Protein AF-A0A142Y851-F1 (afdb_monomer_lite)

pLDDT: mean 82.24, std 20.7, range [21.05, 98.38]

Sequence (963 aa):
MHRTFFRNLLAFSLTIAFSSSSFVHSEDGLEGIRPTPLTRPEMKRLLEDVKRRTPRIPLPELTDEDREKLGERSDSYESRLRYHYLNGIESSRNPRPGSRGDRGSRDTASTREGIPDGRTSNPTTNPVNSSGGGGALGGRQQDPLYTLDAALKVELFWIVSRVNNCQYCIGHQESKLLGLGRTEDQIAMLDSQWDRFEPSSQAAFAFGRRFTLEPHLLSDADIQNVRKYFSDDQILEMILSMAGNNSINRWKEAVAVPQNANGGGLSMGFGGRQGSETVDASRPSGTYETPTSPEFAKQLSKIVLVNNPEPESIATATFSNRPRLEPIDYVKKKLLECANRTSRIPLIAEDVTRERIPLSAAYSGAVPNWIRLLARFPVSGGSRVATTLTAEENGDLSRLLKAQISWILARQDRAWYALSLAYADLTKLNQSEEQIFALDGDWKSFTPREQALFDMVKKLGDAPVVLSAAEVKRAVDLAGPRDTVQAINYTTTRTAFNRITEAAGLPSEPAASSYKIDPVPVTRDDVKRVLDESKMAKPRLPAPPLTEAEIQLIAAQKSKAKETGEAPRRLGLANNARTRAYYLSEYGFSLDADIQRASNNQPRVSESGLDPSFRTMIFWIVSRGNNCTYCLGHQESGLANRGVSDDTLAALDADWNYFEPQQKAAFEFASKLSFYPHEFTADDVAALKKHFNEKQVVELIVTIAGFNATNRWTGPMRIQQDVLFEFTRPTSEKFAKSLSRVAPTARGLGTGLVPAHKRTRPEWESWEEVQKQLASTAARTPLVSISDEETTRSWLASNDMPPEWSSQHWTRLLSTLPKSGAERAVALYKIETSGTLDPRSKAIIAYVSARDDRAWYALGHAVHGLKKLRWSDSDIRALDSLGAESKSESKTPTKQQQQDKILVRFARTIAANPALISDEDFYAMQSIMDDKRVAEAVYVTTQAAFFNRLTEATQLPLEALDR

Secondary structure (DSSP, 8-state):
--------------------------GGGTTSPPPEE-SHHHHHHHHHHGGGPPPSS--PPPPHHHHHHHGGGGG-HHHHHHHHH-TTTSPPS---TT---------------------------PPP-----S---S-----TT--S-HHHHHHHHHHHHHHTT-HHHHHHHHHHHHHTT--HHHHHHHHH-GGGS-HHHHHHHHHHHHHHH-GGG--HHHHHHHHTTS-HHHHHHHHHHHHHHHHHHHHHHHTTPPPPTT-SBT-S--S--S--S---TTS-BS-S-----HHHHTPPPSSS--SS--TT-SEE-----PPPPPPHHHHHHHHHHHHTPPPSSPPPPHHHHHHH-GGGGG-SSSPPHHHHHHTTSHHHHHHHHHHHHHHHHSSSS-HHHHHHHHHHHHHHHT-HHHHHHHHHHHHHTT--HHHHHHTTTT-TTS-HHHHHHHHHHHHHHH-GGG--HHHHHHHHHHHHHHHHHHHHHHHHHHHHHHHHHHHTTPPPPPPGGGS-PPPEE-SHHHHHHHHHHGGG---SSPPPPPPHHHHHHHHHHHHHHHHH-PPPPS-S--HHHHHHHHH-GGGT--HHHHHHHHHTT-----SS---HHHHHHHHHHHHHHTT-HHHHHHHHHHHHTTT--HHHHHHHHH-GGGS-HHHHHHHHHHHHHHH-GGG--HHHHHHHHTTS-HHHHHHHHHHHHHHHHHHHHHTTTTPPPPTT--------HHHHTPPPSSSS--TT--SSEEPPPP-PPPPPPPHHHHHHHHHHHHT---SS----HHHHHHHHHTTT--GGGGGSHHHHHHTTSTTHHHHHHHHHHHHHH-SSS-HHHHHHHHHHHHHHHT-HHHHHHHHHHHHHTT--HHHHHHHHHHTS--S---SPPPHHHHHHHHHHHHHHHHHH-GGG--HHHHHHHHTTS-HHHHHHHHHHHHHHHHHHHHHHHTT--------

Structure (mmCIF, N/CA/C/O backbone):
data_AF-A0A142Y851-F1
#
_entry.id   AF-A0A142Y851-F1
#
loop_
_atom_site.group_PDB
_atom_site.id
_atom_site.type_symbol
_atom_site.label_atom_id
_atom_site.label_alt_id
_atom_site.label_comp_id
_atom_site.label_asym_id
_atom_site.label_entity_id
_atom_site.label_seq_id
_atom_site.pdbx_PDB_ins_code
_atom_site.Cartn_x
_atom_site.Cartn_y
_atom_site.Cartn_z
_atom_site.occupancy
_atom_site.B_iso_or_equiv
_atom_site.auth_seq_id
_atom_site.auth_comp_id
_atom_site.auth_asym_id
_atom_site.auth_atom_id
_atom_site.pdbx_PDB_model_num
ATOM 1 N N . MET A 1 1 ? -0.244 -50.306 -42.544 1.00 31.95 1 MET A N 1
ATOM 2 C CA . MET A 1 1 ? 0.644 -51.426 -42.923 1.00 31.95 1 MET A CA 1
ATOM 3 C C . MET A 1 1 ? 1.663 -50.923 -43.939 1.00 31.95 1 MET A C 1
ATOM 5 O O . MET A 1 1 ? 1.273 -50.276 -44.895 1.00 31.95 1 MET A O 1
ATOM 9 N N . HIS A 1 2 ? 2.939 -51.137 -43.621 1.00 28.80 2 HIS A N 1
ATOM 10 C CA . HIS A 1 2 ? 4.181 -51.080 -44.409 1.00 28.80 2 HIS A CA 1
ATOM 11 C C . HIS A 1 2 ? 4.212 -50.602 -45.881 1.00 28.80 2 HIS A C 1
ATOM 13 O O . HIS A 1 2 ? 3.666 -51.235 -46.771 1.00 28.80 2 HIS A O 1
ATOM 19 N N . ARG A 1 3 ? 4.980 -49.516 -46.091 1.00 25.77 3 ARG A N 1
ATOM 20 C CA . ARG A 1 3 ? 6.253 -49.389 -46.852 1.00 25.77 3 ARG A CA 1
ATOM 21 C C . ARG A 1 3 ? 6.590 -50.357 -48.018 1.00 25.77 3 ARG A C 1
ATOM 23 O O . ARG A 1 3 ? 6.500 -51.570 -47.872 1.00 25.77 3 ARG A O 1
ATOM 30 N N . THR A 1 4 ? 7.309 -49.743 -48.985 1.00 31.59 4 THR A N 1
ATOM 31 C CA . THR A 1 4 ? 8.442 -50.236 -49.832 1.00 31.59 4 THR A CA 1
ATOM 32 C C . THR A 1 4 ? 8.112 -51.117 -51.050 1.00 31.59 4 THR A C 1
ATOM 34 O O . THR A 1 4 ? 7.264 -51.981 -50.936 1.00 31.59 4 THR A O 1
ATOM 37 N N . PHE A 1 5 ? 8.774 -51.068 -52.220 1.00 31.36 5 PHE A N 1
ATOM 38 C CA . PHE A 1 5 ? 9.774 -50.212 -52.912 1.00 31.36 5 PHE A CA 1
ATOM 39 C C . PHE A 1 5 ? 10.097 -50.909 -54.271 1.00 31.36 5 PHE A C 1
ATOM 41 O O . PHE A 1 5 ? 9.627 -52.026 -54.472 1.00 31.36 5 PHE A O 1
ATOM 48 N N . PHE A 1 6 ? 11.006 -50.312 -55.074 1.00 30.41 6 PHE A N 1
ATOM 49 C CA . PHE A 1 6 ? 11.880 -50.889 -56.139 1.00 30.41 6 PHE A CA 1
ATOM 50 C C . PHE A 1 6 ? 11.422 -50.788 -57.622 1.00 30.41 6 PHE A C 1
ATOM 52 O O . PHE A 1 6 ? 10.266 -51.052 -57.907 1.00 30.41 6 PHE A O 1
ATOM 59 N N . ARG A 1 7 ? 12.255 -50.469 -58.648 1.00 28.61 7 ARG A N 1
ATOM 60 C CA . ARG A 1 7 ? 13.716 -50.187 -58.814 1.00 28.61 7 ARG A CA 1
ATOM 61 C C . ARG A 1 7 ? 14.038 -49.810 -60.287 1.00 28.61 7 ARG A C 1
ATOM 63 O O . ARG A 1 7 ? 13.324 -50.293 -61.158 1.00 28.61 7 ARG A O 1
ATOM 70 N N . ASN A 1 8 ? 15.144 -49.076 -60.533 1.00 24.67 8 ASN A N 1
ATOM 71 C CA . ASN A 1 8 ? 16.222 -49.266 -61.562 1.00 24.67 8 ASN A CA 1
ATOM 72 C C . ASN A 1 8 ? 16.815 -47.898 -62.013 1.00 24.67 8 ASN A C 1
ATOM 74 O O . ASN A 1 8 ? 16.052 -47.037 -62.429 1.00 24.67 8 ASN A O 1
ATOM 78 N N . LEU A 1 9 ? 18.080 -47.535 -61.701 1.00 26.80 9 LEU A N 1
ATOM 79 C CA . LEU A 1 9 ? 19.392 -47.867 -62.340 1.00 26.80 9 LEU A CA 1
ATOM 80 C C . LEU A 1 9 ? 19.509 -47.376 -63.810 1.00 26.80 9 LEU A C 1
ATOM 82 O O . LEU A 1 9 ? 18.595 -47.652 -64.568 1.00 26.80 9 LEU A O 1
ATOM 86 N N . LEU A 1 10 ? 20.582 -46.773 -64.359 1.00 25.94 10 LEU A N 1
ATOM 87 C CA . LEU A 1 10 ? 21.929 -46.312 -63.946 1.00 25.94 10 LEU A CA 1
ATOM 88 C C . LEU A 1 10 ? 22.597 -45.711 -65.221 1.00 25.94 10 LEU A C 1
ATOM 90 O O . LEU A 1 10 ? 22.430 -46.329 -66.266 1.00 25.94 10 LEU A O 1
ATOM 94 N N . ALA A 1 11 ? 23.350 -44.594 -65.172 1.00 24.50 11 ALA A N 1
ATOM 95 C CA . ALA A 1 11 ? 24.530 -44.322 -66.038 1.00 24.50 11 ALA A CA 1
ATOM 96 C C . ALA A 1 11 ? 25.187 -42.945 -65.774 1.00 24.50 11 ALA A C 1
ATOM 98 O O . ALA A 1 11 ? 24.529 -41.911 -65.730 1.00 24.50 11 ALA A O 1
ATOM 99 N N . PHE A 1 12 ? 26.511 -42.980 -65.622 1.00 27.88 12 PHE A N 1
ATOM 100 C CA . PHE A 1 12 ? 27.469 -41.901 -65.357 1.00 27.88 12 PHE A CA 1
ATOM 101 C C . PHE A 1 12 ? 27.860 -41.122 -66.628 1.00 27.88 12 PHE A C 1
ATOM 103 O O . PHE A 1 12 ? 28.021 -41.744 -67.675 1.00 27.88 12 PHE A O 1
ATOM 110 N N . SER A 1 13 ? 28.187 -39.827 -66.501 1.00 24.92 13 SER A N 1
ATOM 111 C CA . SER A 1 13 ? 29.389 -39.222 -67.114 1.00 24.92 13 SER A CA 1
ATOM 112 C C . SER A 1 13 ? 29.722 -37.853 -66.506 1.00 24.92 13 SER A C 1
ATOM 114 O O . SER A 1 13 ? 28.862 -37.000 -66.318 1.00 24.92 13 SER A O 1
ATOM 116 N N . LEU A 1 14 ? 31.005 -37.709 -66.178 1.00 26.53 14 LEU A N 1
ATOM 117 C CA . LEU A 1 14 ? 31.691 -36.598 -65.522 1.00 26.53 14 LEU A CA 1
ATOM 118 C C . LEU A 1 14 ? 31.855 -35.400 -66.477 1.00 26.53 14 LEU A C 1
ATOM 120 O O . LEU A 1 14 ? 32.334 -35.571 -67.597 1.00 26.53 14 LEU A O 1
ATOM 124 N N . THR A 1 15 ? 31.605 -34.174 -66.016 1.00 24.53 15 THR A N 1
ATOM 125 C CA . THR A 1 15 ? 32.339 -32.993 -66.506 1.00 24.53 15 THR A CA 1
ATOM 126 C C . THR A 1 15 ? 32.508 -32.004 -65.358 1.00 24.53 15 THR A C 1
ATOM 128 O O . THR A 1 15 ? 31.539 -31.531 -64.771 1.00 24.53 15 THR A O 1
ATOM 131 N N . ILE A 1 16 ? 33.765 -31.759 -64.999 1.00 31.05 16 ILE A N 1
ATOM 132 C CA . ILE A 1 16 ? 34.190 -30.832 -63.952 1.00 31.05 16 ILE A CA 1
ATOM 133 C C . ILE A 1 16 ? 33.977 -29.408 -64.471 1.00 31.05 16 ILE A C 1
ATOM 135 O O . ILE A 1 16 ? 34.615 -29.010 -65.443 1.00 31.05 16 ILE A O 1
ATOM 139 N N . ALA A 1 17 ? 33.118 -28.639 -63.805 1.00 24.11 17 ALA A N 1
ATOM 140 C CA . ALA A 1 17 ? 33.061 -27.190 -63.935 1.00 24.11 17 ALA A CA 1
ATOM 141 C C . ALA A 1 17 ? 33.161 -26.585 -62.530 1.00 24.11 17 ALA A C 1
ATOM 143 O O . ALA A 1 17 ? 32.290 -26.787 -61.688 1.00 24.11 17 ALA A O 1
ATOM 144 N N . PHE A 1 18 ? 34.258 -25.873 -62.273 1.00 28.77 18 PHE A N 1
ATOM 145 C CA . PHE A 1 18 ? 34.400 -24.997 -61.115 1.00 28.77 18 PHE A CA 1
ATOM 146 C C . PHE A 1 18 ? 33.338 -23.894 -61.212 1.00 28.77 18 PHE A C 1
ATOM 148 O O . PHE A 1 18 ? 33.506 -22.939 -61.965 1.00 28.77 18 PHE A O 1
ATOM 155 N N . SER A 1 19 ? 32.245 -24.018 -60.462 1.00 23.83 19 SER A N 1
ATOM 156 C CA . SER A 1 19 ? 31.314 -22.916 -60.229 1.00 23.83 19 SER A CA 1
ATOM 157 C C . SER A 1 19 ? 31.610 -22.305 -58.864 1.00 23.83 19 SER A C 1
ATOM 159 O O . SER A 1 19 ? 31.269 -22.871 -57.827 1.00 23.83 19 SER A O 1
ATOM 161 N N . SER A 1 20 ? 32.246 -21.137 -58.876 1.00 25.08 20 SER A N 1
ATOM 162 C CA . SER A 1 20 ? 32.191 -20.171 -57.784 1.00 25.08 20 SER A CA 1
ATOM 163 C C . SER A 1 20 ? 30.724 -19.881 -57.460 1.00 25.08 20 SER A C 1
ATOM 165 O O . SER A 1 20 ? 30.026 -19.249 -58.254 1.00 25.08 20 SER A O 1
ATOM 167 N N . SER A 1 21 ? 30.237 -20.365 -56.321 1.00 24.78 21 SER A N 1
ATOM 168 C CA . SER A 1 21 ? 28.888 -20.098 -55.821 1.00 24.78 21 SER A CA 1
ATOM 169 C C . SER A 1 21 ? 28.793 -18.653 -55.324 1.00 24.78 21 SER A C 1
ATOM 171 O O . SER A 1 21 ? 28.865 -18.349 -54.136 1.00 24.78 21 SER A O 1
ATOM 173 N N . SER A 1 22 ? 28.636 -17.735 -56.274 1.00 25.94 22 SER A N 1
ATOM 174 C CA . SER A 1 22 ? 28.089 -16.407 -56.032 1.00 25.94 22 SER A CA 1
ATOM 175 C C . SER A 1 22 ? 26.624 -16.574 -55.627 1.00 25.94 22 SER A C 1
ATOM 177 O O . SER A 1 22 ? 25.783 -16.924 -56.453 1.00 25.94 22 SER A O 1
ATOM 179 N N . PHE A 1 23 ? 26.309 -16.343 -54.351 1.00 34.09 23 PHE A N 1
ATOM 180 C CA . PHE A 1 23 ? 24.930 -16.157 -53.904 1.00 34.09 23 PHE A CA 1
ATOM 181 C C . PHE A 1 23 ? 24.381 -14.877 -54.542 1.00 34.09 23 PHE A C 1
ATOM 183 O O . PHE A 1 23 ? 24.560 -13.778 -54.022 1.00 34.09 23 PHE A O 1
ATOM 190 N N . VAL A 1 24 ? 23.718 -15.021 -55.685 1.00 26.98 24 VAL A N 1
ATOM 191 C CA . VAL A 1 24 ? 22.830 -13.994 -56.228 1.00 26.98 24 VAL A CA 1
ATOM 192 C C . VAL A 1 24 ? 21.645 -13.884 -55.265 1.00 26.98 24 VAL A C 1
ATOM 194 O O . VAL A 1 24 ? 20.844 -14.808 -55.152 1.00 26.98 24 VAL A O 1
ATOM 197 N N . HIS A 1 25 ? 21.566 -12.782 -54.516 1.00 36.16 25 HIS A N 1
ATOM 198 C CA . HIS A 1 25 ? 20.370 -12.408 -53.762 1.00 36.16 25 HIS A CA 1
ATOM 199 C C . HIS A 1 25 ? 19.285 -11.986 -54.759 1.00 36.16 25 HIS A C 1
ATOM 201 O O . HIS A 1 25 ? 19.302 -10.864 -55.257 1.00 36.16 25 HIS A O 1
ATOM 207 N N . SER A 1 26 ? 18.357 -12.888 -55.077 1.00 28.98 26 SER A N 1
ATOM 208 C CA . SER A 1 26 ? 17.099 -12.516 -55.725 1.00 28.98 26 SER A CA 1
ATOM 209 C C . SER A 1 26 ? 16.245 -11.703 -54.746 1.00 28.98 26 SER A C 1
ATOM 211 O O . SER A 1 26 ? 16.042 -12.136 -53.608 1.00 28.98 26 SER A O 1
ATOM 213 N N . GLU A 1 27 ? 15.720 -10.561 -55.193 1.00 32.91 27 GLU A N 1
ATOM 214 C CA . GLU A 1 27 ? 14.864 -9.654 -54.408 1.00 32.91 27 GLU A CA 1
ATOM 215 C C . GLU A 1 27 ? 13.572 -10.312 -53.869 1.00 32.91 27 GLU A C 1
ATOM 217 O O . GLU A 1 27 ? 12.992 -9.806 -52.913 1.00 32.91 27 GLU A O 1
ATOM 222 N N . ASP A 1 28 ? 13.190 -11.496 -54.362 1.00 30.47 28 ASP A N 1
ATOM 223 C CA . ASP A 1 28 ? 12.025 -12.268 -53.895 1.00 30.47 28 ASP A CA 1
ATOM 224 C C . ASP A 1 28 ? 12.281 -13.147 -52.643 1.00 30.47 28 ASP A C 1
ATOM 226 O O . ASP A 1 28 ? 11.367 -13.782 -52.122 1.00 30.47 28 ASP A O 1
ATOM 230 N N . GLY A 1 29 ? 13.514 -13.210 -52.115 1.00 36.84 29 GLY A N 1
ATOM 231 C CA . GLY A 1 29 ? 13.897 -14.129 -51.022 1.00 36.84 29 GLY A CA 1
ATOM 232 C C . GLY A 1 29 ? 13.741 -13.605 -49.582 1.00 36.84 29 GLY A C 1
ATOM 233 O O . GLY A 1 29 ? 14.110 -14.299 -48.632 1.00 36.84 29 GLY A O 1
ATOM 234 N N . LEU A 1 30 ? 13.243 -12.380 -49.386 1.00 45.44 30 LEU A N 1
ATOM 235 C CA . LEU A 1 30 ? 13.306 -11.645 -48.106 1.00 45.44 30 LEU A CA 1
ATOM 236 C C . LEU A 1 30 ? 12.140 -11.896 -47.126 1.00 45.44 30 LEU A C 1
ATOM 238 O O . LEU A 1 30 ? 12.028 -11.196 -46.117 1.00 45.44 30 LEU A O 1
ATOM 242 N N . GLU A 1 31 ? 11.284 -12.894 -47.362 1.00 51.91 31 GLU A N 1
ATOM 243 C CA . GLU A 1 31 ? 10.206 -13.235 -46.416 1.00 51.91 31 GLU A CA 1
ATOM 244 C C . GLU A 1 31 ? 10.699 -14.018 -45.179 1.00 51.91 31 GLU A C 1
ATOM 246 O O . GLU A 1 31 ? 10.035 -14.012 -44.139 1.00 51.91 31 GLU A O 1
ATOM 251 N N . GLY A 1 32 ? 11.880 -14.647 -45.256 1.00 63.94 32 GLY A N 1
ATOM 252 C CA . GLY A 1 32 ? 12.429 -15.534 -44.223 1.00 63.94 32 GLY A CA 1
ATOM 253 C C . GLY A 1 32 ? 13.180 -14.858 -43.063 1.00 63.94 32 GLY A C 1
ATOM 254 O O . GLY A 1 32 ? 13.477 -13.661 -43.062 1.00 63.94 32 GLY A O 1
ATOM 255 N N . ILE A 1 33 ? 13.516 -15.657 -42.044 1.00 73.62 33 ILE A N 1
ATOM 256 C CA . ILE A 1 33 ? 14.378 -15.251 -40.920 1.00 73.62 33 ILE A CA 1
ATOM 257 C C . ILE A 1 33 ? 15.812 -15.054 -41.438 1.00 73.62 33 ILE A C 1
ATOM 259 O O . ILE A 1 33 ? 16.356 -15.929 -42.111 1.00 73.62 33 ILE A O 1
ATOM 263 N N . ARG A 1 34 ? 16.442 -13.916 -41.117 1.00 78.31 34 ARG A N 1
ATOM 264 C CA . ARG A 1 34 ? 17.823 -13.630 -41.550 1.00 78.31 34 ARG A CA 1
ATOM 265 C C . ARG A 1 34 ? 18.817 -14.541 -40.827 1.00 78.31 34 ARG A C 1
ATOM 267 O O . ARG A 1 34 ? 18.662 -14.713 -39.623 1.00 78.31 34 ARG A O 1
ATOM 274 N N . PRO A 1 35 ? 19.857 -15.058 -41.500 1.00 80.88 35 PRO A N 1
ATOM 275 C CA . PRO A 1 35 ? 20.855 -15.895 -40.850 1.00 80.88 35 PRO A CA 1
ATOM 276 C C . PRO A 1 35 ? 21.737 -15.096 -39.875 1.00 80.88 35 PRO A C 1
ATOM 278 O O . PRO A 1 35 ? 21.914 -13.877 -39.986 1.00 80.88 35 PRO A O 1
ATOM 281 N N . THR A 1 36 ? 22.322 -15.803 -38.913 1.00 87.62 36 THR A N 1
ATOM 282 C CA . THR A 1 36 ? 23.308 -15.259 -37.974 1.00 87.62 36 THR A CA 1
ATOM 283 C C . THR A 1 36 ? 24.718 -15.500 -38.524 1.00 87.62 36 THR A C 1
ATOM 285 O O . THR A 1 36 ? 25.091 -16.665 -38.672 1.00 87.62 36 THR A O 1
ATOM 288 N N . PRO A 1 37 ? 25.526 -14.455 -38.804 1.00 89.25 37 PRO A N 1
ATOM 289 C CA . PRO A 1 37 ? 26.900 -14.632 -39.274 1.00 89.25 37 PRO A CA 1
ATOM 290 C C . PRO A 1 37 ? 27.769 -15.225 -38.162 1.00 89.25 37 PRO A C 1
ATOM 292 O O . PRO A 1 37 ? 27.648 -14.799 -37.005 1.00 89.25 37 PRO A O 1
ATOM 295 N N . LEU A 1 38 ? 28.651 -16.173 -38.495 1.00 88.56 38 LEU A N 1
ATOM 296 C CA . LEU A 1 38 ? 29.565 -16.806 -37.534 1.00 88.56 38 LEU A CA 1
ATOM 297 C C . LEU A 1 38 ? 30.967 -16.207 -37.570 1.00 88.56 38 LEU A C 1
ATOM 299 O O . LEU A 1 38 ? 31.634 -16.213 -36.535 1.00 88.56 38 LEU A O 1
ATOM 303 N N . THR A 1 39 ? 31.387 -15.663 -38.715 1.00 90.25 39 THR A N 1
ATOM 304 C CA . THR A 1 39 ? 32.702 -15.033 -38.877 1.00 90.25 39 THR A CA 1
ATOM 305 C C . THR A 1 39 ? 32.611 -13.509 -38.953 1.00 90.25 39 THR A C 1
ATOM 307 O O . THR A 1 39 ? 31.591 -12.922 -39.336 1.00 90.25 39 THR A O 1
ATOM 310 N N . ARG A 1 40 ? 33.716 -12.836 -38.609 1.00 91.38 40 ARG A N 1
ATOM 311 C CA . ARG A 1 40 ? 33.812 -11.372 -38.670 1.00 91.38 40 ARG A CA 1
ATOM 312 C C . ARG A 1 40 ? 33.632 -10.813 -40.093 1.00 91.38 40 ARG A C 1
ATOM 314 O O . ARG A 1 40 ? 32.836 -9.883 -40.224 1.00 91.38 40 ARG A O 1
ATOM 321 N N . PRO A 1 41 ? 34.262 -11.356 -41.159 1.00 91.88 41 PRO A N 1
ATOM 322 C CA . PRO A 1 41 ? 34.079 -10.833 -42.517 1.00 91.88 41 PRO A CA 1
ATOM 323 C C . PRO A 1 41 ? 32.632 -10.884 -43.024 1.00 91.88 41 PRO A C 1
ATOM 325 O O . PRO A 1 41 ? 32.211 -10.034 -43.801 1.00 91.88 41 PRO A O 1
ATOM 328 N N . GLU A 1 42 ? 31.841 -11.868 -42.606 1.00 88.50 42 GLU A N 1
ATOM 329 C CA . GLU A 1 42 ? 30.420 -11.921 -42.970 1.00 88.50 42 GLU A CA 1
ATOM 330 C C . GLU A 1 42 ? 29.567 -10.974 -42.163 1.00 88.50 42 GLU A C 1
ATOM 332 O O . GLU A 1 42 ? 28.682 -10.339 -42.724 1.00 88.50 42 GLU A O 1
ATOM 337 N N . MET A 1 43 ? 29.831 -10.868 -40.858 1.00 92.12 43 MET A N 1
ATOM 338 C CA . MET A 1 43 ? 29.168 -9.870 -40.037 1.00 92.12 43 MET A CA 1
ATOM 339 C C . MET A 1 43 ? 29.358 -8.499 -40.685 1.00 92.12 43 MET A C 1
ATOM 341 O O . MET A 1 43 ? 28.370 -7.834 -40.957 1.00 92.12 43 MET A O 1
ATOM 345 N N . LYS A 1 44 ? 30.595 -8.133 -41.043 1.00 91.94 44 LYS A N 1
ATOM 346 C CA . LYS A 1 44 ? 30.936 -6.869 -41.715 1.00 91.94 44 LYS A CA 1
ATOM 347 C C . LYS A 1 44 ? 30.166 -6.661 -43.028 1.00 91.94 44 LYS A C 1
ATOM 349 O O . LYS A 1 44 ? 29.598 -5.589 -43.215 1.00 91.94 44 LYS A O 1
ATOM 354 N N . ARG A 1 45 ? 30.054 -7.692 -43.876 1.00 90.44 45 ARG A N 1
ATOM 355 C CA . ARG A 1 45 ? 29.208 -7.655 -45.087 1.00 90.44 45 ARG A CA 1
ATOM 356 C C . ARG A 1 45 ? 27.732 -7.409 -44.755 1.00 90.44 45 ARG A C 1
ATOM 358 O O . ARG A 1 45 ? 27.121 -6.505 -45.312 1.00 90.44 45 ARG A O 1
ATOM 365 N N . LEU A 1 46 ? 27.180 -8.120 -43.770 1.00 88.69 46 LEU A N 1
ATOM 366 C CA . LEU A 1 46 ? 25.791 -7.922 -43.340 1.00 88.69 46 LEU A CA 1
ATOM 367 C C . LEU A 1 46 ? 25.543 -6.545 -42.707 1.00 88.69 46 LEU A C 1
ATOM 369 O O . LEU A 1 46 ? 24.427 -6.036 -42.807 1.00 88.69 46 LEU A O 1
ATOM 373 N N . LEU A 1 47 ? 26.543 -5.939 -42.057 1.00 91.06 47 LEU A N 1
ATOM 374 C CA . LEU A 1 47 ? 26.469 -4.554 -41.577 1.00 91.06 47 LEU A CA 1
ATOM 375 C C . LEU A 1 47 ? 26.329 -3.574 -42.745 1.00 91.06 47 LEU A C 1
ATOM 377 O O . LEU A 1 47 ? 25.512 -2.654 -42.669 1.00 91.06 47 LEU A O 1
ATOM 381 N N . GLU A 1 48 ? 27.097 -3.792 -43.813 1.00 91.06 48 GLU A N 1
ATOM 382 C CA . GLU A 1 48 ? 27.052 -2.985 -45.032 1.00 91.06 48 GLU A CA 1
ATOM 383 C C . GLU A 1 48 ? 25.720 -3.163 -45.775 1.00 91.06 48 GLU A C 1
ATOM 385 O O . GLU A 1 48 ? 25.092 -2.179 -46.174 1.00 91.06 48 GLU A O 1
ATOM 390 N N . ASP A 1 49 ? 25.210 -4.394 -45.850 1.00 89.12 49 ASP A N 1
ATOM 391 C CA . ASP A 1 49 ? 23.920 -4.707 -46.471 1.00 89.12 49 ASP A CA 1
ATOM 392 C C . ASP A 1 49 ? 22.732 -4.006 -45.795 1.00 89.12 49 ASP A C 1
ATOM 394 O O . ASP A 1 49 ? 21.726 -3.722 -46.452 1.00 89.12 49 ASP A O 1
ATOM 398 N N . VAL A 1 50 ? 22.830 -3.641 -44.506 1.00 89.00 50 VAL A N 1
ATOM 399 C CA . VAL A 1 50 ? 21.750 -2.909 -43.811 1.00 89.00 50 VAL A CA 1
ATOM 400 C C . VAL A 1 50 ? 21.476 -1.537 -44.438 1.00 89.00 50 VAL A C 1
ATOM 402 O O . VAL A 1 50 ? 20.378 -1.003 -44.271 1.00 89.00 50 VAL A O 1
ATOM 405 N N . LYS A 1 51 ? 22.414 -0.968 -45.204 1.00 88.44 51 LYS A N 1
ATOM 406 C CA . LYS A 1 51 ? 22.188 0.278 -45.960 1.00 88.44 51 LYS A CA 1
ATOM 407 C C . LYS A 1 51 ? 21.104 0.131 -47.030 1.00 88.44 51 LYS A C 1
ATOM 409 O O . LYS A 1 51 ? 20.432 1.103 -47.348 1.00 88.44 51 LYS A O 1
ATOM 414 N N . ARG A 1 52 ? 20.911 -1.084 -47.554 1.00 87.50 52 ARG A N 1
ATOM 415 C CA . ARG A 1 52 ? 19.911 -1.420 -48.582 1.00 87.50 52 ARG A CA 1
ATOM 416 C C . ARG A 1 52 ? 18.675 -2.122 -48.008 1.00 87.50 52 ARG A C 1
ATOM 418 O O . ARG A 1 52 ? 17.865 -2.654 -48.757 1.00 87.50 52 ARG A O 1
ATOM 425 N N . ARG A 1 53 ? 18.524 -2.169 -46.679 1.00 85.69 53 ARG A N 1
ATOM 426 C CA . ARG A 1 53 ? 17.430 -2.901 -46.028 1.00 85.69 53 ARG A CA 1
ATOM 427 C C . ARG A 1 53 ? 16.080 -2.236 -46.301 1.00 85.69 53 ARG A C 1
ATOM 429 O O . ARG A 1 53 ? 15.874 -1.082 -45.932 1.00 85.69 53 ARG A O 1
ATOM 436 N N . THR A 1 54 ? 15.136 -3.006 -46.833 1.00 88.62 54 THR A N 1
ATOM 437 C CA . THR A 1 54 ? 13.749 -2.563 -47.007 1.00 88.62 54 THR A CA 1
ATOM 438 C C . THR A 1 54 ? 13.048 -2.418 -45.651 1.00 88.62 54 THR A C 1
ATOM 440 O O . THR A 1 54 ? 13.044 -3.371 -44.858 1.00 88.62 54 THR A O 1
ATOM 443 N N . PRO A 1 55 ? 12.442 -1.255 -45.358 1.00 92.44 55 PRO A N 1
ATOM 444 C CA . PRO A 1 55 ? 11.663 -1.078 -44.142 1.00 92.44 55 PRO A CA 1
ATOM 445 C C . PRO A 1 55 ? 10.403 -1.954 -44.110 1.00 92.44 55 PRO A C 1
ATOM 447 O O . PRO A 1 55 ? 9.810 -2.247 -45.144 1.00 92.44 55 PRO A O 1
ATOM 450 N N . ARG A 1 56 ? 9.979 -2.375 -42.911 1.00 92.94 56 ARG A N 1
ATOM 451 C CA . ARG A 1 56 ? 8.859 -3.326 -42.735 1.00 92.94 56 ARG A CA 1
ATOM 452 C C . ARG A 1 56 ? 7.489 -2.669 -42.563 1.00 92.94 56 ARG A C 1
ATOM 454 O O . ARG A 1 56 ? 6.480 -3.347 -42.728 1.00 92.94 56 ARG A O 1
ATOM 461 N N . ILE A 1 57 ? 7.439 -1.391 -42.182 1.00 96.00 57 ILE A N 1
ATOM 462 C CA . ILE A 1 57 ? 6.187 -0.680 -41.909 1.00 96.00 57 ILE A CA 1
ATOM 463 C C . ILE A 1 57 ? 5.966 0.380 -42.994 1.00 96.00 57 ILE A C 1
ATOM 465 O O . ILE A 1 57 ? 6.857 1.203 -43.216 1.00 96.00 57 ILE A O 1
ATOM 469 N N . PRO A 1 58 ? 4.794 0.410 -43.649 1.00 93.56 58 PRO A N 1
ATOM 470 C CA . PRO A 1 58 ? 4.480 1.458 -44.608 1.00 93.56 58 PRO A CA 1
ATOM 471 C C . PRO A 1 58 ? 4.345 2.816 -43.907 1.00 93.56 58 PRO A C 1
ATOM 473 O O . PRO A 1 58 ? 3.798 2.922 -42.804 1.00 93.56 58 PRO A O 1
ATOM 476 N N . LEU A 1 59 ? 4.828 3.870 -44.563 1.00 92.62 59 LEU A N 1
ATOM 477 C CA . LEU A 1 59 ? 4.682 5.248 -44.102 1.00 92.62 59 LEU A CA 1
ATOM 478 C C . LEU A 1 59 ? 3.646 5.987 -44.953 1.00 92.62 59 LEU A C 1
ATOM 480 O O . LEU A 1 59 ? 3.632 5.791 -46.167 1.00 92.62 59 LEU A O 1
ATOM 484 N N . PRO A 1 60 ? 2.829 6.867 -44.353 1.00 91.00 60 PRO A N 1
ATOM 485 C CA . PRO A 1 60 ? 2.016 7.801 -45.114 1.00 91.00 60 PRO A CA 1
ATOM 486 C C . PRO A 1 60 ? 2.898 8.769 -45.913 1.00 91.00 60 PRO A C 1
ATOM 488 O O . PRO A 1 60 ? 4.031 9.077 -45.513 1.00 91.00 60 PRO A O 1
ATOM 491 N N . GLU A 1 61 ? 2.358 9.279 -47.018 1.00 90.56 61 GLU A N 1
ATOM 492 C CA . GLU A 1 61 ? 2.948 10.419 -47.721 1.00 90.56 61 GLU A CA 1
ATOM 493 C C . GLU A 1 61 ? 2.930 11.664 -46.830 1.00 90.56 61 GLU A C 1
ATOM 495 O O . GLU A 1 61 ? 1.980 11.890 -46.079 1.00 90.56 61 GLU A O 1
ATOM 500 N N . LEU A 1 62 ? 4.002 12.458 -46.894 1.00 90.44 62 LEU A N 1
ATOM 501 C CA . LEU A 1 62 ? 4.124 13.673 -46.088 1.00 90.44 62 LEU A CA 1
ATOM 502 C C . LEU A 1 62 ? 3.383 14.832 -46.754 1.00 90.44 62 LEU A C 1
ATOM 504 O O . LEU A 1 62 ? 3.684 15.175 -47.901 1.00 90.44 62 LEU A O 1
ATOM 508 N N . THR A 1 63 ? 2.489 15.472 -46.002 1.00 91.19 63 THR A N 1
ATOM 509 C CA . THR A 1 63 ? 1.919 16.776 -46.370 1.00 91.19 63 THR A CA 1
ATOM 510 C C . THR A 1 63 ? 2.952 17.896 -46.189 1.00 91.19 63 THR A C 1
ATOM 512 O O . THR A 1 63 ? 3.975 17.703 -45.526 1.00 91.19 63 THR A O 1
ATOM 515 N N . ASP A 1 64 ? 2.695 19.085 -46.742 1.00 91.00 64 ASP A N 1
ATOM 516 C CA . ASP A 1 64 ? 3.573 20.252 -46.545 1.00 91.00 64 ASP A CA 1
ATOM 517 C C . ASP A 1 64 ? 3.706 20.618 -45.058 1.00 91.00 64 ASP A C 1
ATOM 519 O O . ASP A 1 64 ? 4.806 20.890 -44.577 1.00 91.00 64 ASP A O 1
ATOM 523 N N . GLU A 1 65 ? 2.610 20.507 -44.301 1.00 88.25 65 GLU A N 1
ATOM 524 C CA . GLU A 1 65 ? 2.600 20.714 -42.850 1.00 88.25 65 GLU A CA 1
ATOM 525 C C . GLU A 1 65 ? 3.457 19.668 -42.113 1.00 88.25 65 GLU A C 1
ATOM 527 O O . GLU A 1 65 ? 4.182 19.993 -41.168 1.00 88.25 65 GLU A O 1
ATOM 532 N N . ASP A 1 66 ? 3.425 18.404 -42.551 1.00 87.12 66 ASP A N 1
ATOM 533 C CA . ASP A 1 66 ? 4.271 17.357 -41.969 1.00 87.12 66 ASP A CA 1
ATOM 534 C C . ASP A 1 66 ? 5.755 17.612 -42.245 1.00 87.12 66 ASP A C 1
ATOM 536 O O . ASP A 1 66 ? 6.590 17.416 -41.357 1.00 87.12 66 ASP A O 1
ATOM 540 N N . ARG A 1 67 ? 6.098 18.068 -43.458 1.00 88.12 67 ARG A N 1
ATOM 541 C CA . ARG A 1 67 ? 7.479 18.420 -43.829 1.00 88.12 67 ARG A CA 1
ATOM 542 C C . ARG A 1 67 ? 7.986 19.594 -43.005 1.00 88.12 67 ARG A C 1
ATOM 544 O O . ARG A 1 67 ? 9.110 19.529 -42.511 1.00 88.12 67 ARG A O 1
ATOM 551 N N . GLU A 1 68 ? 7.152 20.607 -42.786 1.00 89.56 68 GLU A N 1
ATOM 552 C CA . GLU A 1 68 ? 7.479 21.746 -41.926 1.00 89.56 68 GLU A CA 1
ATOM 553 C C . GLU A 1 68 ? 7.743 21.300 -40.477 1.00 89.56 68 GLU A C 1
ATOM 555 O O . GLU A 1 68 ? 8.773 21.638 -39.891 1.00 89.56 68 GLU A O 1
ATOM 560 N N . LYS A 1 69 ? 6.869 20.458 -39.909 1.00 86.31 69 LYS A N 1
ATOM 561 C CA . LYS A 1 69 ? 7.023 19.932 -38.538 1.00 86.31 69 LYS A CA 1
ATOM 562 C C . LYS A 1 69 ? 8.238 19.012 -38.374 1.00 86.31 69 LYS A C 1
ATOM 564 O O . LYS A 1 69 ? 8.870 18.977 -37.308 1.00 86.31 69 LYS A O 1
ATOM 569 N N . LEU A 1 70 ? 8.558 18.217 -39.392 1.00 83.69 70 LEU A N 1
ATOM 570 C CA . LEU A 1 70 ? 9.671 17.269 -39.348 1.00 83.69 70 LEU A CA 1
ATOM 571 C C . LEU A 1 70 ? 11.023 17.932 -39.646 1.00 83.69 70 LEU A C 1
ATOM 573 O O . LEU A 1 70 ? 12.018 17.540 -39.022 1.00 83.69 70 LEU A O 1
ATOM 577 N N . GLY A 1 71 ? 11.070 18.934 -40.527 1.00 89.88 71 GLY A N 1
ATOM 578 C CA . GLY A 1 71 ? 12.309 19.547 -41.011 1.00 89.88 71 GLY A CA 1
ATOM 579 C C . GLY A 1 71 ? 13.223 18.511 -41.673 1.00 89.88 71 GLY A C 1
ATOM 580 O O . GLY A 1 71 ? 12.748 17.609 -42.361 1.00 89.88 71 GLY A O 1
ATOM 581 N N . GLU A 1 72 ? 14.527 18.555 -41.385 1.00 81.00 72 GLU A N 1
ATOM 582 C CA . GLU A 1 72 ? 15.520 17.563 -41.858 1.00 81.00 72 GLU A CA 1
ATOM 583 C C . GLU A 1 72 ? 15.195 16.116 -41.440 1.00 81.00 72 GLU A C 1
ATOM 585 O O . GLU A 1 72 ? 15.675 15.152 -42.030 1.00 81.00 72 GLU A O 1
ATOM 590 N N . ARG A 1 73 ? 14.338 15.924 -40.427 1.00 83.06 73 ARG A N 1
ATOM 591 C CA . ARG A 1 73 ? 13.894 14.586 -40.008 1.00 83.06 73 ARG A CA 1
ATOM 592 C C . ARG A 1 73 ? 12.889 13.967 -40.980 1.00 83.06 73 ARG A C 1
ATOM 594 O O . ARG A 1 73 ? 12.565 12.792 -40.822 1.00 83.06 73 ARG A O 1
ATOM 601 N N . SER A 1 74 ? 12.391 14.729 -41.954 1.00 86.06 74 SER A N 1
ATOM 602 C CA . SER A 1 74 ? 11.461 14.244 -42.978 1.00 86.06 74 SER A CA 1
ATOM 603 C C . SER A 1 74 ? 12.084 13.191 -43.897 1.00 86.06 74 SER A C 1
ATOM 605 O O . SER A 1 74 ? 11.351 12.351 -44.405 1.00 86.06 74 SER A O 1
ATOM 607 N N . ASP A 1 75 ? 13.412 13.130 -44.013 1.00 83.94 75 ASP A N 1
ATOM 608 C CA . ASP A 1 75 ? 14.105 12.091 -44.792 1.00 83.94 75 ASP A CA 1
ATOM 609 C C . ASP A 1 75 ? 14.404 10.821 -43.972 1.00 83.94 75 ASP A C 1
ATOM 611 O O . ASP A 1 75 ? 14.776 9.774 -44.503 1.00 83.94 75 ASP A O 1
ATOM 615 N N . SER A 1 76 ? 14.213 10.871 -42.651 1.00 87.81 76 SER A N 1
ATOM 616 C CA . SER A 1 76 ? 14.486 9.748 -41.755 1.00 87.81 76 SER A CA 1
ATOM 617 C C . SER A 1 76 ? 13.261 8.841 -41.622 1.00 87.81 76 SER A C 1
ATOM 619 O O . SER A 1 76 ? 12.267 9.214 -40.995 1.00 87.81 76 SER A O 1
ATOM 621 N N . TYR A 1 77 ? 13.368 7.604 -42.125 1.00 90.50 77 TYR A N 1
ATOM 622 C CA . TYR A 1 77 ? 12.327 6.573 -41.984 1.00 90.50 77 TYR A CA 1
ATOM 623 C C . TYR A 1 77 ? 11.841 6.429 -40.533 1.00 90.50 77 TYR A C 1
ATOM 625 O O . TYR A 1 77 ? 10.644 6.483 -40.261 1.00 90.50 77 TYR A O 1
ATOM 633 N N . GLU A 1 78 ? 12.765 6.310 -39.574 1.00 90.56 78 GLU A N 1
ATOM 634 C CA . GLU A 1 78 ? 12.401 6.166 -38.162 1.00 90.56 78 GLU A CA 1
ATOM 635 C C . GLU A 1 78 ? 11.715 7.417 -37.598 1.00 90.56 78 GLU A C 1
ATOM 637 O O . GLU A 1 78 ? 10.769 7.298 -36.818 1.00 90.56 78 GLU A O 1
ATOM 642 N N . SER A 1 79 ? 12.176 8.613 -37.972 1.00 89.62 79 SER A N 1
ATOM 643 C CA . SER A 1 79 ? 11.572 9.853 -37.474 1.00 89.62 79 SER A CA 1
ATOM 644 C C . SER A 1 79 ? 10.139 10.012 -37.976 1.00 89.62 79 SER A C 1
ATOM 646 O O . SER A 1 79 ? 9.256 10.335 -37.181 1.00 89.62 79 SER A O 1
ATOM 648 N N . ARG A 1 80 ? 9.888 9.701 -39.255 1.00 91.88 80 ARG A N 1
ATOM 649 C CA . ARG A 1 80 ? 8.534 9.646 -39.828 1.00 91.88 80 ARG A CA 1
ATOM 650 C C . ARG A 1 80 ? 7.669 8.597 -39.131 1.00 91.88 80 ARG A C 1
ATOM 652 O O . ARG A 1 80 ? 6.528 8.883 -38.783 1.00 91.88 80 ARG A O 1
ATOM 659 N N . LEU A 1 81 ? 8.216 7.408 -38.869 1.00 93.25 81 LEU A N 1
ATOM 660 C CA . LEU A 1 81 ? 7.501 6.328 -38.184 1.00 93.25 81 LEU A CA 1
ATOM 661 C C . LEU A 1 81 ? 7.021 6.760 -36.790 1.00 93.25 81 LEU A C 1
ATOM 663 O O . LEU A 1 81 ? 5.851 6.594 -36.448 1.00 93.25 81 LEU A O 1
ATOM 667 N N . ARG A 1 82 ? 7.921 7.353 -35.995 1.00 92.06 82 ARG A N 1
ATOM 668 C CA . ARG A 1 82 ? 7.605 7.870 -34.655 1.00 92.06 82 ARG A CA 1
ATOM 669 C C . ARG A 1 82 ? 6.574 8.998 -34.725 1.00 92.06 82 ARG A C 1
ATOM 671 O O . ARG A 1 82 ? 5.629 8.998 -33.940 1.00 92.06 82 ARG A O 1
ATOM 678 N N . TYR A 1 83 ? 6.720 9.914 -35.683 1.00 90.12 83 TYR A N 1
ATOM 679 C CA . TYR A 1 83 ? 5.796 11.031 -35.887 1.00 90.12 83 TYR A CA 1
ATOM 680 C C . TYR A 1 83 ? 4.368 10.566 -36.207 1.00 90.12 83 TYR A C 1
ATOM 682 O O . TYR A 1 83 ? 3.427 10.993 -35.540 1.00 90.12 83 TYR A O 1
ATOM 690 N N . HIS A 1 84 ? 4.197 9.643 -37.157 1.00 90.38 84 HIS A N 1
ATOM 691 C CA . HIS A 1 84 ? 2.863 9.201 -37.572 1.00 90.38 84 HIS A CA 1
ATOM 692 C C . HIS A 1 84 ? 2.199 8.231 -36.593 1.00 90.38 84 HIS A C 1
ATOM 694 O O . HIS A 1 84 ? 0.973 8.240 -36.473 1.00 90.38 84 HIS A O 1
ATOM 700 N N . TYR A 1 85 ? 2.967 7.388 -35.896 1.00 94.00 85 TYR A N 1
ATOM 701 C CA . TYR A 1 85 ? 2.392 6.248 -35.170 1.00 94.00 85 TYR A CA 1
ATOM 702 C C . TYR A 1 85 ? 2.584 6.272 -33.649 1.00 94.00 85 TYR A C 1
ATOM 704 O O . TYR A 1 85 ? 1.855 5.559 -32.959 1.00 94.00 85 TYR A O 1
ATOM 712 N N . LEU A 1 86 ? 3.492 7.099 -33.110 1.00 89.75 86 LEU A N 1
ATOM 713 C CA . LEU A 1 86 ? 3.786 7.178 -31.666 1.00 89.75 86 LEU A CA 1
ATOM 714 C C . LEU A 1 86 ? 3.531 8.556 -31.028 1.00 89.75 86 LEU A C 1
ATOM 716 O O . LEU A 1 86 ? 3.894 8.772 -29.869 1.00 89.75 86 LEU A O 1
ATOM 720 N N . ASN A 1 87 ? 2.904 9.492 -31.747 1.00 78.94 87 ASN A N 1
ATOM 721 C CA . ASN A 1 87 ? 2.592 10.816 -31.203 1.00 78.94 87 ASN A CA 1
ATOM 722 C C . ASN A 1 87 ? 1.769 10.710 -29.900 1.00 78.94 87 ASN A C 1
ATOM 724 O O . ASN A 1 87 ? 0.745 10.030 -29.866 1.00 78.94 87 ASN A O 1
ATOM 728 N N . GLY A 1 88 ? 2.239 11.362 -28.831 1.00 70.69 88 GLY A N 1
ATOM 729 C CA . GLY A 1 88 ? 1.627 11.340 -27.496 1.00 70.69 88 GLY A CA 1
ATOM 730 C C . GLY A 1 88 ? 1.948 10.114 -26.629 1.00 70.69 88 GLY A C 1
ATOM 731 O O . GLY A 1 88 ? 1.571 10.102 -25.462 1.00 70.69 88 GLY A O 1
ATOM 732 N N . ILE A 1 89 ? 2.649 9.102 -27.151 1.00 77.75 89 ILE A N 1
ATOM 733 C CA . ILE A 1 89 ? 2.986 7.861 -26.419 1.00 77.75 89 ILE A CA 1
ATOM 734 C C . ILE A 1 89 ? 4.394 7.927 -25.844 1.00 77.75 89 ILE A C 1
ATOM 736 O O . ILE A 1 89 ? 4.654 7.492 -24.725 1.00 77.75 89 ILE A O 1
ATOM 740 N N . GLU A 1 90 ? 5.322 8.476 -26.614 1.00 72.94 90 GLU A N 1
ATOM 741 C CA . GLU A 1 90 ? 6.648 8.779 -26.106 1.00 72.94 90 GLU A CA 1
ATOM 742 C C . GLU A 1 90 ? 6.581 10.143 -25.432 1.00 72.94 90 GLU A C 1
ATOM 744 O O . GLU A 1 90 ? 6.134 11.115 -26.047 1.00 72.94 90 GLU A O 1
ATOM 749 N N . SER A 1 91 ? 7.021 10.238 -24.172 1.00 53.34 91 SER A N 1
ATOM 750 C CA . SER A 1 91 ? 7.200 11.541 -23.532 1.00 53.34 91 SER A CA 1
ATOM 751 C C . SER A 1 91 ? 8.052 12.390 -24.471 1.00 53.34 91 SER A C 1
ATOM 753 O O . SER A 1 91 ? 9.169 11.972 -24.806 1.00 53.34 91 SER A O 1
ATOM 755 N N . SER A 1 92 ? 7.529 13.528 -24.942 1.00 37.81 92 SER A N 1
ATOM 756 C CA . SER A 1 92 ? 8.268 14.407 -25.848 1.00 37.81 92 SER A CA 1
ATOM 757 C C . SER A 1 92 ? 9.673 14.584 -25.284 1.00 37.81 92 SER A C 1
ATOM 759 O O . SER A 1 92 ? 9.807 14.955 -24.115 1.00 37.81 92 SER A O 1
ATOM 761 N N . ARG A 1 93 ? 10.716 14.295 -26.071 1.00 35.31 93 ARG A N 1
ATOM 762 C CA . ARG A 1 93 ? 12.074 14.753 -25.747 1.00 35.31 93 ARG A CA 1
ATOM 763 C C . ARG A 1 93 ? 11.946 16.265 -25.525 1.00 35.31 93 ARG A C 1
ATOM 765 O O . ARG A 1 93 ? 11.741 16.955 -26.510 1.00 35.31 93 ARG A O 1
ATOM 772 N N . ASN A 1 94 ? 11.921 16.695 -24.257 1.00 25.02 94 ASN A N 1
ATOM 773 C CA . ASN A 1 94 ? 11.497 18.003 -23.728 1.00 25.02 94 ASN A CA 1
ATOM 774 C C . ASN A 1 94 ? 10.988 19.051 -24.743 1.00 25.02 94 ASN A C 1
ATOM 776 O O . ASN A 1 94 ? 11.772 19.508 -25.580 1.00 25.02 94 ASN A O 1
ATOM 780 N N . PRO A 1 95 ? 9.769 19.600 -24.578 1.00 23.38 95 PRO A N 1
ATOM 781 C CA . PRO A 1 95 ? 9.516 20.946 -25.068 1.00 23.38 95 PRO A CA 1
ATOM 782 C C . PRO A 1 95 ? 10.476 21.874 -24.314 1.00 23.38 95 PRO A C 1
ATOM 784 O O . PRO A 1 95 ? 10.647 21.746 -23.098 1.00 23.38 95 PRO A O 1
ATOM 787 N N . ARG A 1 96 ? 11.126 22.807 -25.013 1.00 22.78 96 ARG A N 1
ATOM 788 C CA . ARG A 1 96 ? 11.807 23.917 -24.334 1.00 22.78 96 ARG A CA 1
ATOM 789 C C . ARG A 1 96 ? 10.805 24.561 -23.359 1.00 22.78 96 ARG A C 1
ATOM 791 O O . ARG A 1 96 ? 9.662 24.788 -23.766 1.00 22.78 96 ARG A O 1
ATOM 798 N N . PRO A 1 97 ? 11.177 24.870 -22.105 1.00 22.67 97 PRO A N 1
ATOM 799 C CA . PRO A 1 97 ? 10.306 25.667 -21.255 1.00 22.67 97 PRO A CA 1
ATOM 800 C C . PRO A 1 97 ? 10.155 27.039 -21.927 1.00 22.67 97 PRO A C 1
ATOM 802 O O . PRO A 1 97 ? 11.132 27.768 -22.062 1.00 22.67 97 PRO A O 1
ATOM 805 N N . GLY A 1 98 ? 8.955 27.341 -22.435 1.00 26.48 98 GLY A N 1
ATOM 806 C CA . GLY A 1 98 ? 8.651 28.645 -23.036 1.00 26.48 98 GLY A CA 1
ATOM 807 C C . GLY A 1 98 ? 7.720 28.678 -24.251 1.00 26.48 98 GLY A C 1
ATOM 808 O O . GLY A 1 98 ? 7.458 29.765 -24.741 1.00 26.48 98 GLY A O 1
ATOM 809 N N . SER A 1 99 ? 7.192 27.560 -24.757 1.00 26.69 99 SER A N 1
ATOM 810 C CA . SER A 1 99 ? 6.217 27.592 -25.871 1.00 26.69 99 SER A CA 1
ATOM 811 C C . SER A 1 99 ? 4.865 27.013 -25.450 1.00 26.69 99 SER A C 1
ATOM 813 O O . SER A 1 99 ? 4.470 25.923 -25.856 1.00 26.69 99 SER A O 1
ATOM 815 N N . ARG A 1 100 ? 4.137 27.755 -24.606 1.00 28.25 100 ARG A N 1
ATOM 816 C CA . ARG A 1 100 ? 2.672 27.658 -24.585 1.00 28.25 100 ARG A CA 1
ATOM 817 C C . ARG A 1 100 ? 2.153 28.495 -25.746 1.00 28.25 100 ARG A C 1
ATOM 819 O O . ARG A 1 100 ? 2.542 29.649 -25.884 1.00 28.25 100 ARG A O 1
ATOM 826 N N . GLY A 1 101 ? 1.307 27.890 -26.575 1.00 27.62 101 GLY A N 1
ATOM 827 C CA . GLY A 1 101 ? 0.524 28.628 -27.552 1.00 27.62 101 GLY A CA 1
ATOM 828 C C . GLY A 1 101 ? -0.328 29.660 -26.830 1.00 27.62 101 GLY A C 1
ATOM 829 O O . GLY A 1 101 ? -1.089 29.302 -25.932 1.00 27.62 101 GLY A O 1
ATOM 830 N N . ASP A 1 102 ? -0.182 30.916 -27.230 1.00 25.05 102 ASP A N 1
ATOM 831 C CA . ASP A 1 102 ? -1.092 31.975 -26.840 1.00 25.05 102 ASP A CA 1
ATOM 832 C C . ASP A 1 102 ? -1.871 32.413 -28.079 1.00 25.05 102 ASP A C 1
ATOM 834 O O . ASP A 1 102 ? -1.304 32.846 -29.087 1.00 25.05 102 ASP A O 1
ATOM 838 N N . ARG A 1 103 ? -3.190 32.212 -28.029 1.00 29.81 103 ARG A N 1
ATOM 839 C CA . ARG A 1 103 ? -4.127 32.812 -28.974 1.00 29.81 103 ARG A CA 1
ATOM 840 C C . ARG A 1 103 ? -4.525 34.165 -28.392 1.00 29.81 103 ARG A C 1
ATOM 842 O O . ARG A 1 103 ? -5.350 34.209 -27.491 1.00 29.81 103 ARG A O 1
ATOM 849 N N . GLY A 1 104 ? -4.036 35.234 -29.014 1.00 23.25 104 GLY A N 1
ATOM 850 C CA . GLY A 1 104 ? -4.664 36.556 -28.993 1.00 23.25 104 GLY A CA 1
ATOM 851 C C . GLY A 1 104 ? -4.120 37.542 -27.962 1.00 23.25 104 GLY A C 1
ATOM 852 O O . GLY A 1 104 ? -4.457 37.472 -26.793 1.00 23.25 104 GLY A O 1
ATOM 853 N N . SER A 1 105 ? -3.400 38.560 -28.428 1.00 23.97 105 SER A N 1
ATOM 854 C CA . SER A 1 105 ? -3.851 39.961 -28.406 1.00 23.97 105 SER A CA 1
ATOM 855 C C . SER A 1 105 ? -2.734 40.867 -28.930 1.00 23.97 105 SER A C 1
ATOM 857 O O . SER A 1 105 ? -1.551 40.546 -28.844 1.00 23.97 105 SER A O 1
ATOM 859 N N . ARG A 1 106 ? -3.140 41.984 -29.529 1.00 27.98 106 ARG A N 1
ATOM 860 C CA . ARG A 1 106 ? -2.284 43.044 -30.060 1.00 27.98 106 ARG A CA 1
ATOM 861 C C . ARG A 1 106 ? -1.563 43.818 -28.947 1.00 27.98 106 ARG A C 1
ATOM 863 O O . ARG A 1 106 ? -2.042 43.877 -27.819 1.00 27.98 106 ARG A O 1
ATOM 870 N N . ASP A 1 107 ? -0.516 44.506 -29.404 1.00 25.05 107 ASP A N 1
ATOM 871 C CA . ASP A 1 107 ? -0.046 45.836 -28.999 1.00 25.05 107 ASP A CA 1
ATOM 872 C C . ASP A 1 107 ? 1.198 46.001 -28.099 1.00 25.05 107 ASP A C 1
ATOM 874 O O . ASP A 1 107 ? 1.269 45.602 -26.943 1.00 25.05 107 ASP A O 1
ATOM 878 N N . THR A 1 108 ? 2.105 46.802 -28.677 1.00 24.70 108 THR A N 1
ATOM 879 C CA . THR A 1 108 ? 3.069 47.765 -28.111 1.00 24.70 108 THR A CA 1
ATOM 880 C C . THR A 1 108 ? 4.503 47.356 -27.746 1.00 24.70 108 THR A C 1
ATOM 882 O O . THR A 1 108 ? 4.796 46.553 -26.870 1.00 24.70 108 THR A O 1
ATOM 885 N N . ALA A 1 109 ? 5.393 48.048 -28.464 1.00 24.86 109 ALA A N 1
ATOM 886 C CA . ALA A 1 109 ? 6.821 48.267 -28.304 1.00 24.86 109 ALA A CA 1
ATOM 887 C C . ALA A 1 109 ? 7.319 48.544 -26.875 1.00 24.86 109 ALA A C 1
ATOM 889 O O . ALA A 1 109 ? 6.680 49.277 -26.127 1.00 24.86 109 ALA A O 1
ATOM 890 N N . SER A 1 110 ? 8.559 48.126 -26.589 1.00 24.42 110 SER A N 1
ATOM 891 C CA . SER A 1 110 ? 9.543 48.962 -25.886 1.00 24.42 110 SER A CA 1
ATOM 892 C C . SER A 1 110 ? 10.954 48.362 -25.960 1.00 24.42 110 SER A C 1
ATOM 894 O O . SER A 1 110 ? 11.200 47.220 -25.584 1.00 24.42 110 SER A O 1
ATOM 896 N N . THR A 1 111 ? 11.872 49.174 -26.468 1.00 26.41 111 THR A N 1
ATOM 897 C CA . THR A 1 111 ? 13.333 49.047 -26.506 1.00 26.41 111 THR A CA 1
ATOM 898 C C . THR A 1 111 ? 13.981 49.202 -25.125 1.00 26.41 111 THR A C 1
ATOM 900 O O . THR A 1 111 ? 13.617 50.143 -24.421 1.00 26.41 111 THR A O 1
ATOM 903 N N . ARG A 1 112 ? 15.049 48.443 -24.812 1.00 25.44 112 ARG A N 1
ATOM 904 C CA . ARG A 1 112 ? 16.316 49.022 -24.299 1.00 25.44 112 ARG A CA 1
ATOM 905 C C . ARG A 1 112 ? 17.470 48.024 -24.140 1.00 25.44 112 ARG A C 1
ATOM 907 O O . ARG A 1 112 ? 17.290 46.892 -23.712 1.00 25.44 112 ARG A O 1
ATOM 914 N N . GLU A 1 113 ? 18.646 48.540 -24.482 1.00 23.22 113 GLU A N 1
ATOM 915 C CA . GLU A 1 113 ? 20.004 47.994 -24.396 1.00 23.22 113 GLU A CA 1
ATOM 916 C C . GLU A 1 113 ? 20.558 47.898 -22.957 1.00 23.22 113 GLU A C 1
ATOM 918 O O . GLU A 1 113 ? 20.097 48.616 -22.068 1.00 23.22 113 GLU A O 1
ATOM 923 N N . GLY A 1 114 ? 21.625 47.099 -22.768 1.00 24.00 114 GLY A N 1
ATOM 924 C CA . GLY A 1 114 ? 22.545 47.200 -21.619 1.00 24.00 114 GLY A CA 1
ATOM 925 C C . GLY A 1 114 ? 23.437 45.965 -21.358 1.00 24.00 114 GLY A C 1
ATOM 926 O O . GLY A 1 114 ? 23.036 45.063 -20.635 1.00 24.00 114 GLY A O 1
ATOM 927 N N . ILE A 1 115 ? 24.653 45.952 -21.923 1.00 24.59 115 ILE A N 1
ATOM 928 C CA . ILE A 1 115 ? 25.836 45.079 -21.638 1.00 24.59 115 ILE A CA 1
ATOM 929 C C . ILE A 1 115 ? 26.586 45.726 -20.418 1.00 24.59 115 ILE A C 1
ATOM 931 O O . ILE A 1 115 ? 26.427 46.945 -20.299 1.00 24.59 115 ILE A O 1
ATOM 935 N N . PRO A 1 116 ? 27.379 45.065 -19.512 1.00 31.58 116 PRO A N 1
ATOM 936 C CA . PRO A 1 116 ? 28.474 44.151 -19.866 1.00 31.58 116 PRO A CA 1
ATOM 937 C C . PRO A 1 116 ? 28.911 43.000 -18.927 1.00 31.58 116 PRO A C 1
ATOM 939 O O . PRO A 1 116 ? 28.557 42.892 -17.757 1.00 31.58 116 PRO A O 1
ATOM 942 N N . ASP A 1 117 ? 29.763 42.177 -19.549 1.00 26.86 117 ASP A N 1
ATOM 943 C CA . ASP A 1 117 ? 30.682 41.143 -19.066 1.00 26.86 117 ASP A CA 1
ATOM 944 C C . ASP A 1 117 ? 31.227 41.262 -17.634 1.00 26.86 117 ASP A C 1
ATOM 946 O O . ASP A 1 117 ? 31.780 42.281 -17.221 1.00 26.86 117 ASP A O 1
ATOM 950 N N . GLY A 1 118 ? 31.250 40.110 -16.957 1.00 23.70 118 GLY A N 1
ATOM 951 C CA . GLY A 1 118 ? 32.081 39.832 -15.789 1.00 23.70 118 GLY A CA 1
ATOM 952 C C . GLY A 1 118 ? 32.764 38.473 -15.934 1.00 23.70 118 GLY A C 1
ATOM 953 O O . GLY A 1 118 ? 32.251 37.460 -15.464 1.00 23.70 118 GLY A O 1
ATOM 954 N N . ARG A 1 119 ? 33.928 38.441 -16.595 1.00 25.92 119 ARG A N 1
ATOM 955 C CA . ARG A 1 119 ? 34.864 37.308 -16.533 1.00 25.92 119 ARG A CA 1
ATOM 956 C C . ARG A 1 119 ? 35.566 37.317 -15.176 1.00 25.92 119 ARG A C 1
ATOM 958 O O . ARG A 1 119 ? 36.356 38.216 -14.908 1.00 25.92 119 ARG A O 1
ATOM 965 N N . THR A 1 120 ? 35.372 36.268 -14.385 1.00 24.08 120 THR A N 1
ATOM 966 C CA . THR A 1 120 ? 36.329 35.863 -13.351 1.00 24.08 120 THR A CA 1
ATOM 967 C C . THR A 1 120 ? 36.742 34.412 -13.573 1.00 24.08 120 THR A C 1
ATOM 969 O O . THR A 1 120 ? 35.937 33.497 -13.717 1.00 24.08 120 THR A O 1
ATOM 972 N N . SER A 1 121 ? 38.052 34.246 -13.691 1.00 25.23 121 SER A N 1
ATOM 973 C CA . SER A 1 121 ? 38.798 33.003 -13.817 1.00 25.23 121 SER A CA 1
ATOM 974 C C . SER A 1 121 ? 38.738 32.167 -12.537 1.00 25.23 121 SER A C 1
ATOM 976 O O . SER A 1 121 ? 38.975 32.711 -11.461 1.00 25.23 121 SER A O 1
ATOM 978 N N . ASN A 1 122 ? 38.547 30.850 -12.661 1.00 22.97 122 ASN A N 1
ATOM 979 C CA . ASN A 1 122 ? 39.157 29.865 -11.760 1.00 22.97 122 ASN A CA 1
ATOM 980 C C . ASN A 1 122 ? 39.237 28.460 -12.406 1.00 22.97 122 ASN A C 1
ATOM 982 O O . ASN A 1 122 ? 38.532 28.199 -13.383 1.00 22.97 122 ASN A O 1
ATOM 986 N N . PRO A 1 123 ? 40.157 27.595 -11.934 1.00 24.53 123 PRO A N 1
ATOM 987 C CA . PRO A 1 123 ? 40.883 26.650 -12.779 1.00 24.53 123 PRO A CA 1
ATOM 988 C C . PRO A 1 123 ? 40.340 25.208 -12.734 1.00 24.53 123 PRO A C 1
ATOM 990 O O . PRO A 1 123 ? 39.738 24.777 -11.760 1.00 24.53 123 PRO A O 1
ATOM 993 N N . THR A 1 124 ? 40.624 24.467 -13.812 1.00 24.17 124 THR A N 1
ATOM 994 C CA . THR A 1 124 ? 40.871 23.009 -13.873 1.00 24.17 124 THR A CA 1
ATOM 995 C C . THR A 1 124 ? 40.032 22.073 -12.989 1.00 24.17 124 THR A C 1
ATOM 997 O O . THR A 1 124 ? 40.350 21.862 -11.823 1.00 24.17 124 THR A O 1
ATOM 1000 N N . THR A 1 125 ? 39.059 21.386 -13.600 1.00 23.11 125 THR A N 1
ATOM 1001 C CA . THR A 1 125 ? 38.931 19.908 -13.710 1.00 23.11 125 THR A CA 1
ATOM 1002 C C . THR A 1 125 ? 37.503 19.577 -14.167 1.00 23.11 125 THR A C 1
ATOM 1004 O O . THR A 1 125 ? 36.582 19.502 -13.366 1.00 23.11 125 THR A O 1
ATOM 1007 N N . ASN A 1 126 ? 37.295 19.391 -15.475 1.00 21.05 126 ASN A N 1
ATOM 1008 C CA . ASN A 1 126 ? 36.013 18.912 -16.008 1.00 21.05 126 ASN A CA 1
ATOM 1009 C C . ASN A 1 126 ? 36.116 17.405 -16.294 1.00 21.05 126 ASN A C 1
ATOM 1011 O O . ASN A 1 126 ? 36.945 17.025 -17.126 1.00 21.05 126 ASN A O 1
ATOM 1015 N N . PRO A 1 127 ? 35.297 16.541 -15.664 1.00 23.14 127 PRO A N 1
ATOM 1016 C CA . PRO A 1 127 ? 35.215 15.144 -16.044 1.00 23.14 127 PRO A CA 1
ATOM 1017 C C . PRO A 1 127 ? 34.391 14.960 -17.326 1.00 23.14 127 PRO A C 1
ATOM 1019 O O . PRO A 1 127 ? 33.439 15.677 -17.630 1.00 23.14 127 PRO A O 1
ATOM 1022 N N . VAL A 1 128 ? 34.857 13.984 -18.092 1.00 24.08 128 VAL A N 1
ATOM 1023 C CA . VAL A 1 128 ? 34.546 13.602 -19.470 1.00 24.08 128 VAL A CA 1
ATOM 1024 C C . VAL A 1 128 ? 33.062 13.268 -19.705 1.00 24.08 128 VAL A C 1
ATOM 1026 O O . VAL A 1 128 ? 32.526 12.317 -19.145 1.00 24.08 128 VAL A O 1
ATOM 1029 N N . ASN A 1 129 ? 32.432 13.990 -20.638 1.00 26.34 129 ASN A N 1
ATOM 1030 C CA . ASN A 1 129 ? 31.135 13.654 -21.236 1.00 26.34 129 ASN A CA 1
ATOM 1031 C C . ASN A 1 129 ? 31.310 12.587 -22.333 1.00 26.34 129 ASN A C 1
ATOM 1033 O O . ASN A 1 129 ? 31.854 12.881 -23.396 1.00 26.34 129 ASN A O 1
ATOM 1037 N N . SER A 1 130 ? 30.795 11.370 -22.132 1.00 25.42 130 SER A N 1
ATOM 1038 C CA . SER A 1 130 ? 30.504 10.442 -23.240 1.00 25.42 130 SER A CA 1
ATOM 1039 C C . SER A 1 130 ? 29.372 9.474 -22.870 1.00 25.42 130 SER A C 1
ATOM 1041 O O . SER A 1 130 ? 29.559 8.455 -22.208 1.00 25.42 130 SER A O 1
ATOM 1043 N N . SER A 1 131 ? 28.147 9.805 -23.287 1.00 29.69 131 SER A N 1
ATOM 1044 C CA . SER A 1 131 ? 26.994 8.912 -23.159 1.00 29.69 131 SER A CA 1
ATOM 1045 C C . SER A 1 131 ? 26.787 8.122 -24.452 1.00 29.69 131 SER A C 1
ATOM 1047 O O . SER A 1 131 ? 26.508 8.656 -25.526 1.00 29.69 131 SER A O 1
ATOM 1049 N N . GLY A 1 132 ? 26.930 6.802 -24.337 1.00 25.80 132 GLY A N 1
ATOM 1050 C CA . GLY A 1 132 ? 26.519 5.841 -25.348 1.00 25.80 132 GLY A CA 1
ATOM 1051 C C . GLY A 1 132 ? 24.995 5.810 -25.464 1.00 25.80 132 GLY A C 1
ATOM 1052 O O . GLY A 1 132 ? 24.315 5.164 -24.681 1.00 25.80 132 GLY A O 1
ATOM 1053 N N . GLY A 1 133 ? 24.465 6.496 -26.471 1.00 25.81 133 GLY A N 1
ATOM 1054 C CA . GLY A 1 133 ? 23.062 6.429 -26.873 1.00 25.81 133 GLY A CA 1
ATOM 1055 C C . GLY A 1 133 ? 22.890 7.232 -28.153 1.00 25.81 133 GLY A C 1
ATOM 1056 O O . GLY A 1 133 ? 22.969 8.452 -28.130 1.00 25.81 133 GLY A O 1
ATOM 1057 N N . GLY A 1 134 ? 22.753 6.554 -29.294 1.00 23.05 134 GLY A N 1
ATOM 1058 C CA . GLY A 1 134 ? 22.630 7.223 -30.590 1.00 23.05 134 GLY A CA 1
ATOM 1059 C C . GLY A 1 134 ? 21.370 8.089 -30.642 1.00 23.05 134 GLY A C 1
ATOM 1060 O O . GLY A 1 134 ? 20.260 7.565 -30.624 1.00 23.05 134 GLY A O 1
ATOM 1061 N N . GLY A 1 135 ? 21.573 9.402 -30.694 1.00 23.73 135 GLY A N 1
ATOM 1062 C CA . GLY A 1 135 ? 20.550 10.434 -30.814 1.00 23.73 135 GLY A CA 1
ATOM 1063 C C . GLY A 1 135 ? 21.119 11.763 -30.333 1.00 23.73 135 GLY A C 1
ATOM 1064 O O . GLY A 1 135 ? 20.931 12.126 -29.177 1.00 23.73 135 GLY A O 1
ATOM 1065 N N . ALA A 1 136 ? 21.870 12.445 -31.197 1.00 23.17 136 ALA A N 1
ATOM 1066 C CA . ALA A 1 136 ? 22.466 13.734 -30.882 1.00 23.17 136 ALA A CA 1
ATOM 1067 C C . ALA A 1 136 ? 21.401 14.822 -30.622 1.00 23.17 136 ALA A C 1
ATOM 1069 O O . ALA A 1 136 ? 20.369 14.861 -31.291 1.00 23.17 136 ALA A O 1
ATOM 1070 N N . LEU A 1 137 ? 21.775 15.726 -29.704 1.00 23.88 137 LEU A N 1
ATOM 1071 C CA . LEU A 1 137 ? 21.344 17.117 -29.481 1.00 23.88 137 LEU A CA 1
ATOM 1072 C C . LEU A 1 137 ? 20.428 17.399 -28.269 1.00 23.88 137 LEU A C 1
ATOM 1074 O O . LEU A 1 137 ? 19.239 17.094 -28.249 1.00 23.88 137 LEU A O 1
ATOM 1078 N N . GLY A 1 138 ? 21.042 18.073 -27.282 1.00 22.30 138 GLY A N 1
ATOM 1079 C CA . GLY A 1 138 ? 20.455 18.669 -26.077 1.00 22.30 138 GLY A CA 1
ATOM 1080 C C . GLY A 1 138 ? 21.079 18.109 -24.796 1.00 22.30 138 GLY A C 1
ATOM 1081 O O . GLY A 1 138 ? 20.719 17.010 -24.386 1.00 22.30 138 GLY A O 1
ATOM 1082 N N . GLY A 1 139 ? 22.025 18.838 -24.187 1.00 30.09 139 GLY A N 1
ATOM 1083 C CA . GLY A 1 139 ? 22.768 18.423 -22.989 1.00 30.09 139 GLY A CA 1
ATOM 1084 C C . GLY A 1 139 ? 21.851 17.909 -21.880 1.00 30.09 139 GLY A C 1
ATOM 1085 O O . GLY A 1 139 ? 21.108 18.673 -21.270 1.00 30.09 139 GLY A O 1
ATOM 1086 N N . ARG A 1 140 ? 21.884 16.596 -21.641 1.00 45.88 140 ARG A N 1
ATOM 1087 C CA . ARG A 1 140 ? 21.207 15.976 -20.503 1.00 45.88 140 ARG A CA 1
ATOM 1088 C C . ARG A 1 140 ? 22.141 16.065 -19.308 1.00 45.88 140 ARG A C 1
ATOM 1090 O O . ARG A 1 140 ? 23.283 15.626 -19.402 1.00 45.88 140 ARG A O 1
ATOM 1097 N N . GLN A 1 141 ? 21.652 16.614 -18.202 1.00 52.44 141 GLN A N 1
ATOM 1098 C CA . GLN A 1 141 ? 22.323 16.509 -16.913 1.00 52.44 141 GLN A CA 1
ATOM 1099 C C . GLN A 1 141 ? 22.440 15.014 -16.580 1.00 52.44 141 GLN A C 1
ATOM 1101 O O . GLN A 1 141 ? 21.428 14.335 -16.424 1.00 52.44 141 GLN A O 1
ATOM 1106 N N . GLN A 1 142 ? 23.656 14.473 -16.601 1.00 66.44 142 GLN A N 1
ATOM 1107 C CA . GLN A 1 142 ? 23.903 13.072 -16.269 1.00 66.44 142 GLN A CA 1
ATOM 1108 C C . GLN A 1 142 ? 23.796 12.899 -14.751 1.00 66.44 142 GLN A C 1
ATOM 1110 O O . GLN A 1 142 ? 24.220 13.783 -14.005 1.00 66.44 142 GLN A O 1
ATOM 1115 N N . ASP A 1 143 ? 23.224 11.783 -14.289 1.00 79.50 143 ASP A N 1
ATOM 1116 C CA . ASP A 1 143 ? 23.231 11.476 -12.859 1.00 79.50 143 ASP A CA 1
ATOM 1117 C C . ASP A 1 143 ? 24.691 11.403 -12.373 1.00 79.50 143 ASP A C 1
ATOM 1119 O O . ASP A 1 143 ? 25.488 10.677 -12.974 1.00 79.50 143 ASP A O 1
ATOM 1123 N N . PRO A 1 144 ? 25.062 12.101 -11.285 1.00 75.31 144 PRO A N 1
ATOM 1124 C CA . PRO A 1 144 ? 26.449 12.163 -10.814 1.00 75.31 144 PRO A CA 1
ATOM 1125 C C . PRO A 1 144 ? 26.998 10.797 -10.369 1.00 75.31 144 PRO A C 1
ATOM 1127 O O . PRO A 1 144 ? 28.206 10.622 -10.265 1.00 75.31 144 PRO A O 1
ATOM 1130 N N . LEU A 1 145 ? 26.113 9.824 -10.125 1.00 79.69 145 LEU A N 1
ATOM 1131 C CA . LEU A 1 145 ? 26.458 8.454 -9.744 1.00 79.69 145 LEU A CA 1
ATOM 1132 C C . LEU A 1 145 ? 26.698 7.518 -10.943 1.00 79.69 145 LEU A C 1
ATOM 1134 O O . LEU A 1 145 ? 27.053 6.359 -10.735 1.00 79.69 145 LEU A O 1
ATOM 1138 N N . TYR A 1 146 ? 26.536 7.991 -12.187 1.00 83.88 146 TYR A N 1
ATOM 1139 C CA . TYR A 1 146 ? 26.926 7.216 -13.369 1.00 83.88 146 TYR A CA 1
ATOM 1140 C C . TYR A 1 146 ? 28.451 7.206 -13.496 1.00 83.88 146 TYR A C 1
ATOM 1142 O O . TYR A 1 146 ? 29.055 8.143 -14.018 1.00 83.88 146 TYR A O 1
ATOM 1150 N N . THR A 1 147 ? 29.064 6.131 -13.015 1.00 90.81 147 THR A N 1
ATOM 1151 C CA . THR A 1 147 ? 30.522 5.973 -12.908 1.00 90.81 147 THR A CA 1
ATOM 1152 C C . THR A 1 147 ? 31.045 4.777 -13.699 1.00 90.81 147 THR A C 1
ATOM 1154 O O . THR A 1 147 ? 32.244 4.504 -13.673 1.00 90.81 147 THR A O 1
ATOM 1157 N N . LEU A 1 148 ? 30.178 4.044 -14.409 1.00 91.50 148 LEU A N 1
ATOM 1158 C CA . LEU A 1 148 ? 30.601 2.951 -15.278 1.00 91.50 148 LEU A CA 1
ATOM 1159 C C . LEU A 1 148 ? 31.375 3.497 -16.486 1.00 91.50 148 LEU A C 1
ATOM 1161 O O . LEU A 1 148 ? 30.945 4.463 -17.131 1.00 91.50 148 LEU A O 1
ATOM 1165 N N . ASP A 1 149 ? 32.491 2.843 -16.811 1.00 90.44 149 ASP A N 1
ATOM 1166 C CA . ASP A 1 149 ? 33.362 3.237 -17.917 1.00 90.44 149 ASP A CA 1
ATOM 1167 C C . ASP A 1 149 ? 32.604 3.319 -19.256 1.00 90.44 149 ASP A C 1
ATOM 1169 O O . ASP A 1 149 ? 31.733 2.501 -19.580 1.00 90.44 149 ASP A O 1
ATOM 1173 N N . ALA A 1 150 ? 32.917 4.355 -20.034 1.00 85.12 150 ALA A N 1
ATOM 1174 C CA . ALA A 1 150 ? 32.224 4.636 -21.282 1.00 85.12 150 ALA A CA 1
ATOM 1175 C C . ALA A 1 150 ? 32.539 3.600 -22.366 1.00 85.12 150 ALA A C 1
ATOM 1177 O O . ALA A 1 150 ? 31.621 3.201 -23.087 1.00 85.12 150 ALA A O 1
ATOM 1178 N N . ALA A 1 151 ? 33.789 3.131 -22.462 1.00 88.44 151 ALA A N 1
ATOM 1179 C CA . ALA A 1 151 ? 34.158 2.091 -23.418 1.00 88.44 151 ALA A CA 1
ATOM 1180 C C . ALA A 1 151 ? 33.474 0.769 -23.057 1.00 88.44 151 ALA A C 1
ATOM 1182 O O . ALA A 1 151 ? 32.820 0.184 -23.920 1.00 88.44 151 ALA A O 1
ATOM 1183 N N . LEU A 1 152 ? 33.477 0.384 -21.778 1.00 95.06 152 LEU A N 1
ATOM 1184 C CA . LEU A 1 152 ? 32.770 -0.803 -21.293 1.00 95.06 152 LEU A CA 1
ATOM 1185 C C . LEU A 1 152 ? 31.264 -0.760 -21.610 1.00 95.06 152 LEU A C 1
ATOM 1187 O O . LEU A 1 152 ? 30.690 -1.758 -22.045 1.00 95.06 152 LEU A O 1
ATOM 1191 N N . LYS A 1 153 ? 30.599 0.395 -21.466 1.00 94.62 153 LYS A N 1
ATOM 1192 C CA . LYS A 1 153 ? 29.181 0.549 -21.860 1.00 94.62 153 LYS A CA 1
ATOM 1193 C C . LYS A 1 153 ? 28.951 0.287 -23.349 1.00 94.62 153 LYS A C 1
ATOM 1195 O O . LYS A 1 153 ? 27.943 -0.325 -23.711 1.00 94.62 153 LYS A O 1
ATOM 1200 N N . VAL A 1 154 ? 29.854 0.755 -24.211 1.00 95.81 154 VAL A N 1
ATOM 1201 C CA . VAL A 1 154 ? 29.762 0.533 -25.661 1.00 95.81 154 VAL A CA 1
ATOM 1202 C C . VAL A 1 154 ? 30.092 -0.921 -26.015 1.00 95.81 154 VAL A C 1
ATOM 1204 O O . VAL A 1 154 ? 29.398 -1.495 -26.850 1.00 95.81 154 VAL A O 1
ATOM 1207 N N . GLU A 1 155 ? 31.065 -1.544 -25.350 1.00 97.69 155 GLU A N 1
ATOM 1208 C CA . GLU A 1 155 ? 31.400 -2.970 -25.498 1.00 97.69 155 GLU A CA 1
ATOM 1209 C C . GLU A 1 155 ? 30.215 -3.860 -25.106 1.00 97.69 155 GLU A C 1
ATOM 1211 O O . GLU A 1 155 ? 29.821 -4.743 -25.866 1.00 97.69 155 GLU A O 1
ATOM 1216 N N . LEU A 1 156 ? 29.554 -3.567 -23.981 1.00 98.12 156 LEU A N 1
ATOM 1217 C CA . LEU A 1 156 ? 28.329 -4.258 -23.577 1.00 98.12 156 LEU A CA 1
ATOM 1218 C C . LEU A 1 156 ? 27.197 -4.050 -24.586 1.00 98.12 156 LEU A C 1
ATOM 1220 O O . LEU A 1 156 ? 26.472 -4.995 -24.891 1.00 98.12 156 LEU A O 1
ATOM 1224 N N . PHE A 1 157 ? 27.036 -2.848 -25.150 1.00 98.12 157 PHE A N 1
ATOM 1225 C CA . PHE A 1 157 ? 26.051 -2.630 -26.214 1.00 98.12 157 PHE A CA 1
ATOM 1226 C C . PHE A 1 157 ? 26.406 -3.425 -27.481 1.00 98.12 157 PHE A C 1
ATOM 1228 O O . PHE A 1 157 ? 25.522 -4.000 -28.123 1.00 98.12 157 PHE A O 1
ATOM 1235 N N . TRP A 1 158 ? 27.686 -3.523 -27.828 1.00 97.81 158 TRP A N 1
ATOM 1236 C CA . TRP A 1 158 ? 28.134 -4.357 -28.936 1.00 97.81 158 TRP A CA 1
ATOM 1237 C C . TRP A 1 158 ? 27.786 -5.833 -28.689 1.00 97.81 158 TRP A C 1
ATOM 1239 O O . TRP A 1 158 ? 27.125 -6.436 -29.530 1.00 97.81 158 TRP A O 1
ATOM 1249 N N . ILE A 1 159 ? 28.091 -6.376 -27.502 1.00 97.62 159 ILE A N 1
ATOM 1250 C CA . ILE A 1 159 ? 27.761 -7.759 -27.107 1.00 97.62 159 ILE A CA 1
ATOM 1251 C C . ILE A 1 159 ? 26.249 -8.005 -27.142 1.00 97.62 159 ILE A C 1
ATOM 1253 O O . ILE A 1 159 ? 25.799 -8.963 -27.766 1.00 97.62 159 ILE A O 1
ATOM 1257 N N . VAL A 1 160 ? 25.447 -7.128 -26.530 1.00 97.00 160 VAL A N 1
ATOM 1258 C CA . VAL A 1 160 ? 23.974 -7.215 -26.546 1.00 97.00 160 VAL A CA 1
ATOM 1259 C C . VAL A 1 160 ? 23.453 -7.241 -27.988 1.00 97.00 160 VAL A C 1
ATOM 1261 O O . VAL A 1 160 ? 22.610 -8.071 -28.333 1.00 97.00 160 VAL A O 1
ATOM 1264 N N . SER A 1 161 ? 23.996 -6.380 -28.853 1.00 96.31 161 SER A N 1
ATOM 1265 C CA . SER A 1 161 ? 23.611 -6.312 -30.267 1.00 96.31 161 SER A CA 1
ATOM 1266 C C . SER A 1 161 ? 24.051 -7.547 -31.044 1.00 96.31 161 SER A C 1
ATOM 1268 O O . SER A 1 161 ? 23.304 -8.009 -31.902 1.00 96.31 161 SER A O 1
ATOM 1270 N N . ARG A 1 162 ? 25.222 -8.103 -30.723 1.00 94.38 162 ARG A N 1
ATOM 1271 C CA . ARG A 1 162 ? 25.754 -9.323 -31.327 1.00 94.38 162 ARG A CA 1
ATOM 1272 C C . ARG A 1 162 ? 24.907 -10.541 -30.975 1.00 94.38 162 ARG A C 1
ATOM 1274 O O . ARG A 1 162 ? 24.537 -11.284 -31.878 1.00 94.38 162 ARG A O 1
ATOM 1281 N N . VAL A 1 163 ? 24.522 -10.690 -29.705 1.00 92.62 163 VAL A N 1
ATOM 1282 C CA . VAL A 1 163 ? 23.596 -11.738 -29.236 1.00 92.62 163 VAL A CA 1
ATOM 1283 C C . VAL A 1 163 ? 22.238 -11.624 -29.928 1.00 92.62 163 VAL A C 1
ATOM 1285 O O . VAL A 1 163 ? 21.708 -12.612 -30.423 1.00 92.62 163 VAL A O 1
ATOM 1288 N N . ASN A 1 164 ? 21.687 -10.411 -29.999 1.00 92.00 164 ASN A N 1
ATOM 1289 C CA . ASN A 1 164 ? 20.413 -10.140 -30.665 1.00 92.00 164 ASN A CA 1
ATOM 1290 C C . ASN A 1 164 ? 20.505 -10.166 -32.204 1.00 92.00 164 ASN A C 1
ATOM 1292 O O . ASN A 1 164 ? 19.489 -9.967 -32.867 1.00 92.00 164 ASN A O 1
ATOM 1296 N N . ASN A 1 165 ? 21.702 -10.352 -32.772 1.00 91.12 165 ASN A N 1
ATOM 1297 C CA . ASN A 1 165 ? 22.003 -10.247 -34.201 1.00 91.12 165 ASN A CA 1
ATOM 1298 C C . ASN A 1 165 ? 21.494 -8.938 -34.858 1.00 91.12 165 ASN A C 1
ATOM 1300 O O . ASN A 1 165 ? 21.070 -8.912 -36.015 1.00 91.12 165 ASN A O 1
ATOM 1304 N N . CYS A 1 166 ? 21.525 -7.829 -34.114 1.00 92.88 166 CYS A N 1
ATOM 1305 C CA . CYS A 1 166 ? 21.033 -6.528 -34.560 1.00 92.88 166 CYS A CA 1
ATOM 1306 C C . CYS A 1 166 ? 22.116 -5.760 -35.329 1.00 92.88 166 CYS A C 1
ATOM 1308 O O . CYS A 1 166 ? 22.812 -4.903 -34.775 1.00 92.88 166 CYS A O 1
ATOM 1310 N N . GLN A 1 167 ? 22.223 -6.035 -36.625 1.00 91.00 167 GLN A N 1
ATOM 1311 C CA . GLN A 1 167 ? 23.263 -5.499 -37.509 1.00 91.00 167 GLN A CA 1
ATOM 1312 C C . GLN A 1 167 ? 23.346 -3.959 -37.498 1.00 91.00 167 GLN A C 1
ATOM 1314 O O . GLN A 1 167 ? 24.429 -3.393 -37.370 1.00 91.00 167 GLN A O 1
ATOM 1319 N N . TYR A 1 168 ? 22.208 -3.253 -37.487 1.00 92.06 168 TYR A N 1
ATOM 1320 C CA . TYR A 1 168 ? 22.199 -1.785 -37.366 1.00 92.06 168 TYR A CA 1
ATOM 1321 C C . TYR A 1 168 ? 22.984 -1.299 -36.129 1.00 92.06 168 TYR A C 1
ATOM 1323 O O . TYR A 1 168 ? 23.758 -0.341 -36.181 1.00 92.06 168 TYR A O 1
ATOM 1331 N N . CYS A 1 169 ? 22.788 -1.959 -34.987 1.00 95.38 169 CYS A N 1
ATOM 1332 C CA . CYS A 1 169 ? 23.377 -1.546 -33.717 1.00 95.38 169 CYS A CA 1
ATOM 1333 C C . CYS A 1 169 ? 24.826 -2.003 -33.559 1.00 95.38 169 CYS A C 1
ATOM 1335 O O . CYS A 1 169 ? 25.606 -1.245 -32.979 1.00 95.38 169 CYS A O 1
ATOM 1337 N N . ILE A 1 170 ? 25.179 -3.181 -34.087 1.00 94.94 170 ILE A N 1
ATOM 1338 C CA . ILE A 1 170 ? 26.560 -3.681 -34.125 1.00 94.94 170 ILE A CA 1
ATOM 1339 C C . ILE A 1 170 ? 27.434 -2.679 -34.883 1.00 94.94 170 ILE A C 1
ATOM 1341 O O . ILE A 1 170 ? 28.390 -2.168 -34.309 1.00 94.94 170 ILE A O 1
ATOM 1345 N N . GLY A 1 171 ? 27.057 -2.306 -36.111 1.00 92.31 171 GLY A N 1
ATOM 1346 C CA . GLY A 1 171 ? 27.862 -1.397 -36.935 1.00 92.31 171 GLY A CA 1
ATOM 1347 C C . GLY A 1 171 ? 28.051 -0.027 -36.287 1.00 92.31 171 GLY A C 1
ATOM 1348 O O . GLY A 1 171 ? 29.164 0.487 -36.224 1.00 92.31 171 GLY A O 1
ATOM 1349 N N . HIS A 1 172 ? 26.989 0.539 -35.705 1.00 91.38 172 HIS A N 1
ATOM 1350 C CA . HIS A 1 172 ? 27.113 1.780 -34.938 1.00 91.38 172 HIS A CA 1
ATOM 1351 C C . HIS A 1 172 ? 28.070 1.645 -33.753 1.00 91.38 172 HIS A C 1
ATOM 1353 O O . HIS A 1 172 ? 28.843 2.565 -33.505 1.00 91.38 172 HIS A O 1
ATOM 1359 N N . GLN A 1 173 ? 28.006 0.537 -33.009 1.00 94.12 173 GLN A N 1
ATOM 1360 C CA . GLN A 1 173 ? 28.884 0.311 -31.863 1.00 94.12 173 GLN A CA 1
ATOM 1361 C C . GLN A 1 173 ? 30.336 0.120 -32.301 1.00 94.12 173 GLN A C 1
ATOM 1363 O O . GLN A 1 173 ? 31.209 0.658 -31.634 1.00 94.12 173 GLN A O 1
ATOM 1368 N N . GLU A 1 174 ? 30.607 -0.542 -33.430 1.00 91.94 174 GLU A N 1
ATOM 1369 C CA . GLU A 1 174 ? 31.969 -0.626 -33.972 1.00 91.94 174 GLU A CA 1
ATOM 1370 C C . GLU A 1 174 ? 32.530 0.763 -34.293 1.00 91.94 174 GLU A C 1
ATOM 1372 O O . GLU A 1 174 ? 33.611 1.101 -33.819 1.00 91.94 174 GLU A O 1
ATOM 1377 N N . SER A 1 175 ? 31.760 1.620 -34.974 1.00 88.25 175 SER A N 1
ATOM 1378 C CA . SER A 1 175 ? 32.156 3.017 -35.208 1.00 88.25 175 SER A CA 1
ATOM 1379 C C . SER A 1 175 ? 32.441 3.775 -33.906 1.00 88.25 175 SER A C 1
ATOM 1381 O O . SER A 1 175 ? 33.405 4.537 -33.834 1.00 88.25 175 SER A O 1
ATOM 1383 N N . LYS A 1 176 ? 31.641 3.560 -32.849 1.00 88.44 176 LYS A N 1
ATOM 1384 C CA . LYS A 1 176 ? 31.890 4.189 -31.539 1.00 88.44 176 LYS A CA 1
ATOM 1385 C C . LYS A 1 176 ? 33.165 3.665 -30.882 1.00 88.44 176 LYS A C 1
ATOM 1387 O O . LYS A 1 176 ? 33.922 4.459 -30.342 1.00 88.44 176 LYS A O 1
ATOM 1392 N N . LEU A 1 177 ? 33.398 2.352 -30.912 1.00 89.75 177 LEU A N 1
ATOM 1393 C CA . LEU A 1 177 ? 34.578 1.727 -30.311 1.00 89.75 177 LEU A CA 1
ATOM 1394 C C . LEU A 1 177 ? 35.859 2.183 -31.015 1.00 89.75 177 LEU A C 1
ATOM 1396 O O . LEU A 1 177 ? 36.818 2.543 -30.336 1.00 89.75 177 LEU A O 1
ATOM 1400 N N . LEU A 1 178 ? 35.845 2.266 -32.348 1.00 86.25 178 LEU A N 1
ATOM 1401 C CA . LEU A 1 178 ? 36.943 2.842 -33.130 1.00 86.25 178 LEU A CA 1
ATOM 1402 C C . LEU A 1 178 ? 37.203 4.306 -32.743 1.00 86.25 178 LEU A C 1
ATOM 1404 O O . LEU A 1 178 ? 38.353 4.694 -32.539 1.00 86.25 178 LEU A O 1
ATOM 1408 N N . GLY A 1 179 ? 36.142 5.109 -32.591 1.00 82.50 179 GLY A N 1
ATOM 1409 C CA . GLY A 1 179 ? 36.233 6.500 -32.130 1.00 82.50 179 GLY A CA 1
ATOM 1410 C C . GLY A 1 179 ? 36.734 6.650 -30.686 1.00 82.50 179 GLY A C 1
ATOM 1411 O O . GLY A 1 179 ? 37.346 7.660 -30.351 1.00 82.50 179 GLY A O 1
ATOM 1412 N N . LEU A 1 180 ? 36.530 5.631 -29.844 1.00 84.94 180 LEU A N 1
ATOM 1413 C CA . LEU A 1 180 ? 37.086 5.523 -28.489 1.00 84.94 180 LEU A CA 1
ATOM 1414 C C . LEU A 1 180 ? 38.511 4.937 -28.466 1.00 84.94 180 LEU A C 1
ATOM 1416 O O . LEU A 1 180 ? 39.071 4.737 -27.392 1.00 84.94 180 LEU A O 1
ATOM 1420 N N . GLY A 1 181 ? 39.107 4.672 -29.632 1.00 85.50 181 GLY A N 1
ATOM 1421 C CA . GLY A 1 181 ? 40.487 4.204 -29.760 1.00 85.50 181 GLY A CA 1
ATOM 1422 C C . GLY A 1 181 ? 40.667 2.685 -29.723 1.00 85.50 181 GLY A C 1
ATOM 1423 O O . GLY A 1 181 ? 41.809 2.230 -29.723 1.00 85.50 181 GLY A O 1
ATOM 1424 N N . ARG A 1 182 ? 39.590 1.886 -29.726 1.00 87.75 182 ARG A N 1
ATOM 1425 C CA . ARG A 1 182 ? 39.708 0.426 -29.878 1.00 87.75 182 ARG A CA 1
ATOM 1426 C C . ARG A 1 182 ? 40.189 0.071 -31.283 1.00 87.75 182 ARG A C 1
ATOM 1428 O O . ARG A 1 182 ? 39.785 0.701 -32.258 1.00 87.75 182 ARG A O 1
ATOM 1435 N N . THR A 1 183 ? 41.034 -0.948 -31.395 1.00 90.25 183 THR A N 1
ATOM 1436 C CA . THR A 1 183 ? 41.451 -1.500 -32.694 1.00 90.25 183 THR A CA 1
ATOM 1437 C C . THR A 1 183 ? 40.403 -2.468 -33.248 1.00 90.25 183 THR A C 1
ATOM 1439 O O . THR A 1 183 ? 39.569 -2.988 -32.507 1.00 90.25 183 THR A O 1
ATOM 1442 N N . GLU A 1 184 ? 40.459 -2.755 -34.552 1.00 89.81 184 GLU A N 1
ATOM 1443 C CA . GLU A 1 184 ? 39.605 -3.780 -35.174 1.00 89.81 184 GLU A CA 1
ATOM 1444 C C . GLU A 1 184 ? 39.756 -5.149 -34.501 1.00 89.81 184 GLU A C 1
ATOM 1446 O O . GLU A 1 184 ? 38.758 -5.827 -34.266 1.00 89.81 184 GLU A O 1
ATOM 1451 N N . ASP A 1 185 ? 40.982 -5.521 -34.129 1.00 93.06 185 ASP A N 1
ATOM 1452 C CA . ASP A 1 185 ? 41.261 -6.774 -33.428 1.00 93.06 185 ASP A CA 1
ATOM 1453 C C . ASP A 1 185 ? 40.688 -6.768 -32.006 1.00 93.06 185 ASP A C 1
ATOM 1455 O O . ASP A 1 185 ? 40.081 -7.750 -31.597 1.00 93.06 185 ASP A O 1
ATOM 1459 N N . GLN A 1 186 ? 40.777 -5.658 -31.262 1.00 92.81 186 GLN A N 1
ATOM 1460 C CA . GLN A 1 186 ? 40.137 -5.552 -29.941 1.00 92.81 186 GLN A CA 1
ATOM 1461 C C . GLN A 1 186 ? 38.611 -5.679 -30.028 1.00 92.81 186 GLN A C 1
ATOM 1463 O O . GLN A 1 186 ? 37.992 -6.315 -29.177 1.00 92.81 186 GLN A O 1
ATOM 1468 N N . ILE A 1 187 ? 37.994 -5.119 -31.072 1.00 93.81 187 ILE A N 1
ATOM 1469 C CA . ILE A 1 187 ? 36.560 -5.298 -31.334 1.00 93.81 187 ILE A CA 1
ATOM 1470 C C . ILE A 1 187 ? 36.269 -6.757 -31.721 1.00 93.81 187 ILE A C 1
ATOM 1472 O O . ILE A 1 187 ? 35.279 -7.324 -31.266 1.00 93.81 187 ILE A O 1
ATOM 1476 N N . ALA A 1 188 ? 37.134 -7.401 -32.509 1.00 94.00 188 ALA A N 1
ATOM 1477 C CA . ALA A 1 188 ? 37.001 -8.812 -32.871 1.00 94.00 188 ALA A CA 1
ATOM 1478 C C . ALA A 1 188 ? 37.117 -9.756 -31.660 1.00 94.00 188 ALA A C 1
ATOM 1480 O O . ALA A 1 188 ? 36.385 -10.748 -31.578 1.00 94.00 188 ALA A O 1
ATOM 1481 N N . MET A 1 189 ? 37.981 -9.431 -30.692 1.00 95.69 189 MET A N 1
ATOM 1482 C CA . MET A 1 189 ? 38.137 -10.191 -29.447 1.00 95.69 189 MET A CA 1
ATOM 1483 C C . MET A 1 189 ? 36.838 -10.234 -28.636 1.00 95.69 189 MET A C 1
ATOM 1485 O O . MET A 1 189 ? 36.568 -11.260 -28.006 1.00 95.69 189 MET A O 1
ATOM 1489 N N . LEU A 1 190 ? 35.997 -9.189 -28.699 1.00 96.25 190 LEU A N 1
ATOM 1490 C CA . LEU A 1 190 ? 34.678 -9.211 -28.060 1.00 96.25 190 LEU A CA 1
ATOM 1491 C C . LEU A 1 190 ? 33.837 -10.393 -28.550 1.00 96.25 190 LEU A C 1
ATOM 1493 O O . LEU A 1 190 ? 33.061 -10.905 -27.762 1.00 96.25 190 LEU A O 1
ATOM 1497 N N . ASP A 1 191 ? 33.989 -10.876 -29.788 1.00 94.50 191 ASP A N 1
ATOM 1498 C CA . ASP A 1 191 ? 33.167 -11.977 -30.312 1.00 94.50 191 ASP A CA 1
ATOM 1499 C C . ASP A 1 191 ? 33.642 -13.377 -29.878 1.00 94.50 191 ASP A C 1
ATOM 1501 O O . ASP A 1 191 ? 32.881 -14.340 -29.984 1.00 94.50 191 ASP A O 1
ATOM 1505 N N . SER A 1 192 ? 34.898 -13.536 -29.432 1.00 90.94 192 SER A N 1
ATOM 1506 C CA . SER A 1 192 ? 35.521 -14.874 -29.360 1.00 90.94 192 SER A CA 1
ATOM 1507 C C . SER A 1 192 ? 36.641 -15.095 -28.328 1.00 90.94 192 SER A C 1
ATOM 1509 O O . SER A 1 192 ? 36.942 -16.256 -28.025 1.00 90.94 192 SER A O 1
ATOM 1511 N N . GLN A 1 193 ? 37.251 -14.048 -27.767 1.00 93.94 193 GLN A N 1
ATOM 1512 C CA . GLN A 1 193 ? 38.457 -14.149 -26.926 1.00 93.94 193 GLN A CA 1
ATOM 1513 C C . GLN A 1 193 ? 38.360 -13.262 -25.670 1.00 93.94 193 GLN A C 1
ATOM 1515 O O . GLN A 1 193 ? 39.140 -12.330 -25.473 1.00 93.94 193 GLN A O 1
ATOM 1520 N N . TRP A 1 194 ? 37.367 -13.519 -24.812 1.00 95.56 194 TRP A N 1
ATOM 1521 C CA . TRP A 1 194 ? 37.185 -12.747 -23.572 1.00 95.56 194 TRP A CA 1
ATOM 1522 C C . TRP A 1 194 ? 38.329 -12.922 -22.567 1.00 95.56 194 TRP A C 1
ATOM 1524 O O . TRP A 1 194 ? 38.569 -12.026 -21.768 1.00 95.56 194 TRP A O 1
ATOM 1534 N N . ASP A 1 195 ? 39.074 -14.023 -22.639 1.00 95.56 195 ASP A N 1
ATOM 1535 C CA . ASP A 1 195 ? 40.251 -14.304 -21.811 1.00 95.56 195 ASP A CA 1
ATOM 1536 C C . ASP A 1 195 ? 41.379 -13.269 -21.969 1.00 95.56 195 ASP A C 1
ATOM 1538 O O . ASP A 1 195 ? 42.210 -13.135 -21.074 1.00 95.56 195 ASP A O 1
ATOM 1542 N N . ARG A 1 196 ? 41.372 -12.490 -23.061 1.00 94.38 196 ARG A N 1
ATOM 1543 C CA . ARG A 1 196 ? 42.308 -11.380 -23.301 1.00 94.38 196 ARG A CA 1
ATOM 1544 C C . ARG A 1 196 ? 41.881 -10.040 -22.686 1.00 94.38 196 ARG A C 1
ATOM 1546 O O . ARG A 1 196 ? 42.600 -9.055 -22.831 1.00 94.38 196 ARG A O 1
ATOM 1553 N N . PHE A 1 197 ? 40.726 -9.980 -22.024 1.00 95.44 197 PHE A N 1
ATOM 1554 C CA . PHE A 1 197 ? 40.261 -8.794 -21.301 1.00 95.44 197 PHE A CA 1
ATOM 1555 C C . PHE A 1 197 ? 40.476 -8.945 -19.797 1.00 95.44 197 PHE A C 1
ATOM 1557 O O . PHE A 1 197 ? 40.561 -10.054 -19.278 1.00 95.44 197 PHE A O 1
ATOM 1564 N N . GLU A 1 198 ? 40.490 -7.826 -19.075 1.00 95.62 198 GLU A N 1
ATOM 1565 C CA . GLU A 1 198 ? 40.571 -7.837 -17.614 1.00 95.62 198 GLU A CA 1
ATOM 1566 C C . GLU A 1 198 ? 39.400 -8.615 -16.976 1.00 95.62 198 GLU A C 1
ATOM 1568 O O . GLU A 1 198 ? 38.273 -8.555 -17.488 1.00 95.62 198 GLU A O 1
ATOM 1573 N N . PRO A 1 199 ? 39.601 -9.294 -15.827 1.00 97.69 199 PRO A N 1
ATOM 1574 C CA . PRO A 1 199 ? 38.570 -10.122 -15.189 1.00 97.69 199 PRO A CA 1
ATOM 1575 C C . PRO A 1 199 ? 37.234 -9.408 -14.925 1.00 97.69 199 PRO A C 1
ATOM 1577 O O . PRO A 1 199 ? 36.169 -10.018 -15.032 1.00 97.69 199 PRO A O 1
ATOM 1580 N N . SER A 1 200 ? 37.266 -8.104 -14.631 1.00 97.44 200 SER A N 1
ATOM 1581 C CA . SER A 1 200 ? 36.061 -7.281 -14.457 1.00 97.44 200 SER A CA 1
ATOM 1582 C C . SER A 1 200 ? 35.231 -7.184 -15.741 1.00 97.44 200 SER A C 1
ATOM 1584 O O . SER A 1 200 ? 34.006 -7.313 -15.703 1.00 97.44 200 SER A O 1
ATOM 1586 N N . SER A 1 201 ? 35.893 -7.030 -16.889 1.00 97.31 201 SER A N 1
ATOM 1587 C CA . SER A 1 201 ? 35.249 -6.999 -18.205 1.00 97.31 201 SER A CA 1
ATOM 1588 C C . SER A 1 201 ? 34.691 -8.371 -18.560 1.00 97.31 201 SER A C 1
ATOM 1590 O O . SER A 1 201 ? 33.539 -8.468 -18.965 1.00 97.31 201 SER A O 1
ATOM 1592 N N . GLN A 1 202 ? 35.440 -9.448 -18.299 1.00 97.38 202 GLN A N 1
ATOM 1593 C CA . GLN A 1 202 ? 34.960 -10.821 -18.502 1.00 97.38 202 GLN A CA 1
ATOM 1594 C C . GLN A 1 202 ? 33.662 -11.099 -17.730 1.00 97.38 202 GLN A C 1
ATOM 1596 O O . GLN A 1 202 ? 32.703 -11.640 -18.289 1.00 97.38 202 GLN A O 1
ATOM 1601 N N . ALA A 1 203 ? 33.602 -10.687 -16.458 1.00 97.88 203 ALA A N 1
ATOM 1602 C CA . ALA A 1 203 ? 32.405 -10.824 -15.635 1.00 97.88 203 ALA A CA 1
ATOM 1603 C C . ALA A 1 203 ? 31.221 -10.020 -16.201 1.00 97.88 203 ALA A C 1
ATOM 1605 O O . ALA A 1 203 ? 30.112 -10.552 -16.300 1.00 97.88 203 ALA A O 1
ATOM 1606 N N . ALA A 1 204 ? 31.452 -8.770 -16.619 1.00 98.25 204 ALA A N 1
ATOM 1607 C CA . ALA A 1 204 ? 30.429 -7.919 -17.225 1.00 98.25 204 ALA A CA 1
ATOM 1608 C C . ALA A 1 204 ? 29.928 -8.475 -18.572 1.00 98.25 204 ALA A C 1
ATOM 1610 O O . ALA A 1 204 ? 28.725 -8.482 -18.829 1.00 98.25 204 ALA A O 1
ATOM 1611 N N . PHE A 1 205 ? 30.823 -8.994 -19.416 1.00 97.88 205 PHE A N 1
ATOM 1612 C CA . PHE A 1 205 ? 30.496 -9.582 -20.717 1.00 97.88 205 PHE A CA 1
ATOM 1613 C C . PHE A 1 205 ? 29.654 -10.851 -20.571 1.00 97.88 205 PHE A C 1
ATOM 1615 O O . PHE A 1 205 ? 28.620 -10.991 -21.233 1.00 97.88 205 PHE A O 1
ATOM 1622 N N . ALA A 1 206 ? 30.040 -11.741 -19.652 1.00 96.25 206 ALA A N 1
ATOM 1623 C CA . ALA A 1 206 ? 29.275 -12.942 -19.333 1.00 96.25 206 ALA A CA 1
ATOM 1624 C C . ALA A 1 206 ? 27.871 -12.596 -18.822 1.00 96.25 206 ALA A C 1
ATOM 1626 O O . ALA A 1 206 ? 26.882 -13.166 -19.297 1.00 96.25 206 ALA A O 1
ATOM 1627 N N . PHE A 1 207 ? 27.776 -11.612 -17.923 1.00 97.75 207 PHE A N 1
ATOM 1628 C CA . PHE A 1 207 ? 26.497 -11.111 -17.437 1.00 97.75 207 PHE A CA 1
ATOM 1629 C C . PHE A 1 207 ? 25.653 -10.512 -18.567 1.00 97.75 207 PHE A C 1
ATOM 1631 O O . PHE A 1 207 ? 24.501 -10.904 -18.727 1.00 97.75 207 PHE A O 1
ATOM 1638 N N . GLY A 1 208 ? 26.215 -9.640 -19.410 1.00 96.88 208 GLY A N 1
ATOM 1639 C CA . GLY A 1 208 ? 25.496 -9.010 -20.521 1.00 96.88 208 GLY A CA 1
ATOM 1640 C C . GLY A 1 208 ? 24.995 -9.996 -21.578 1.00 96.88 208 GLY A C 1
ATOM 1641 O O . GLY A 1 208 ? 23.871 -9.854 -22.079 1.00 96.88 208 GLY A O 1
ATOM 1642 N N . ARG A 1 209 ? 25.778 -11.045 -21.865 1.00 94.81 209 ARG A N 1
ATOM 1643 C CA . ARG A 1 209 ? 25.355 -12.143 -22.742 1.00 94.81 209 ARG A CA 1
ATOM 1644 C C . ARG A 1 209 ? 24.180 -12.907 -22.140 1.00 94.81 209 ARG A C 1
ATOM 1646 O O . ARG A 1 209 ? 23.162 -13.041 -22.816 1.00 94.81 209 ARG A O 1
ATOM 1653 N N . ARG A 1 210 ? 24.275 -13.358 -20.882 1.00 93.88 210 ARG A N 1
ATOM 1654 C CA . ARG A 1 210 ? 23.184 -14.090 -20.208 1.00 93.88 210 ARG A CA 1
ATOM 1655 C C . ARG A 1 210 ? 21.931 -13.228 -20.047 1.00 93.88 210 ARG A C 1
ATOM 1657 O O . ARG A 1 210 ? 20.847 -13.671 -20.401 1.00 93.88 210 ARG A O 1
ATOM 1664 N N . PHE A 1 211 ? 22.079 -11.978 -19.617 1.00 95.56 211 PHE A N 1
ATOM 1665 C CA . PHE A 1 211 ? 20.998 -10.997 -19.467 1.00 95.56 211 PHE A CA 1
ATOM 1666 C C . PHE A 1 211 ? 20.189 -10.787 -20.757 1.00 95.56 211 PHE A C 1
ATOM 1668 O O . PHE A 1 211 ? 18.980 -10.548 -20.730 1.00 95.56 211 PHE A O 1
ATOM 1675 N N . THR A 1 212 ? 20.857 -10.879 -21.905 1.00 94.19 212 THR A N 1
ATOM 1676 C CA . THR A 1 212 ? 20.230 -10.719 -23.220 1.00 94.19 212 THR A CA 1
ATOM 1677 C C . THR A 1 212 ? 19.628 -12.028 -23.716 1.00 94.19 212 THR A C 1
ATOM 1679 O O . THR A 1 212 ? 18.447 -12.069 -24.072 1.00 94.19 212 THR A O 1
ATOM 1682 N N . LEU A 1 213 ? 20.438 -13.087 -23.718 1.00 90.44 213 LEU A N 1
ATOM 1683 C CA . LEU A 1 213 ? 20.130 -14.362 -24.349 1.00 90.44 213 LEU A CA 1
ATOM 1684 C C . LEU A 1 213 ? 19.200 -15.225 -23.507 1.00 90.44 213 LEU A C 1
ATOM 1686 O O . LEU A 1 213 ? 18.252 -15.790 -24.035 1.00 90.44 213 LEU A O 1
ATOM 1690 N N . GLU A 1 214 ? 19.456 -15.316 -22.206 1.00 91.31 214 GLU A N 1
ATOM 1691 C CA . GLU A 1 214 ? 18.834 -16.249 -21.262 1.00 91.31 214 GLU A CA 1
ATOM 1692 C C . GLU A 1 214 ? 18.405 -15.515 -19.976 1.00 91.31 214 GLU A C 1
ATOM 1694 O O . GLU A 1 214 ? 18.786 -15.922 -18.878 1.00 91.31 214 GLU A O 1
ATOM 1699 N N . PRO A 1 215 ? 17.596 -14.435 -20.067 1.00 92.75 215 PRO A N 1
ATOM 1700 C CA . PRO A 1 215 ? 17.147 -13.675 -18.895 1.00 92.75 215 PRO A CA 1
ATOM 1701 C C . PRO A 1 215 ? 16.435 -14.559 -17.861 1.00 92.75 215 PRO A C 1
ATOM 1703 O O . PRO A 1 215 ? 16.544 -14.330 -16.663 1.00 92.75 215 PRO A O 1
ATOM 1706 N N . HIS A 1 216 ? 15.783 -15.623 -18.330 1.00 92.31 216 HIS A N 1
ATOM 1707 C CA . HIS A 1 216 ? 15.076 -16.614 -17.529 1.00 92.31 216 HIS A CA 1
ATOM 1708 C C . HIS A 1 216 ? 15.983 -17.495 -16.644 1.00 92.31 216 HIS A C 1
ATOM 1710 O O . HIS A 1 216 ? 15.469 -18.239 -15.810 1.00 92.31 216 HIS A O 1
ATOM 1716 N N . LEU A 1 217 ? 17.308 -17.428 -16.829 1.00 92.00 217 LEU A N 1
ATOM 1717 C CA . LEU A 1 217 ? 18.319 -18.113 -16.015 1.00 92.00 217 LEU A CA 1
ATOM 1718 C C . LEU A 1 217 ? 19.102 -17.157 -15.102 1.00 92.00 217 LEU A C 1
ATOM 1720 O O . LEU A 1 217 ? 20.021 -17.601 -14.415 1.00 92.00 217 LEU A O 1
ATOM 1724 N N . LEU A 1 218 ? 18.777 -15.857 -15.093 1.00 92.12 218 LEU A N 1
ATOM 1725 C CA . LEU A 1 218 ? 19.446 -14.892 -14.222 1.00 92.12 218 LEU A CA 1
ATOM 1726 C C . LEU A 1 218 ? 19.255 -15.257 -12.748 1.00 92.12 218 LEU A C 1
ATOM 1728 O O . LEU A 1 218 ? 18.142 -15.464 -12.263 1.00 92.12 218 LEU A O 1
ATOM 1732 N N . SER A 1 219 ? 20.365 -15.282 -12.021 1.00 90.75 219 SER A N 1
ATOM 1733 C CA . SER A 1 219 ? 20.433 -15.761 -10.647 1.00 90.75 219 SER A CA 1
ATOM 1734 C C . SER A 1 219 ? 21.241 -14.825 -9.752 1.00 90.75 219 SER A C 1
ATOM 1736 O O . SER A 1 219 ? 21.920 -13.903 -10.208 1.00 90.75 219 SER A O 1
ATOM 1738 N N . ASP A 1 220 ? 21.207 -15.089 -8.448 1.00 91.50 220 ASP A N 1
ATOM 1739 C CA . ASP A 1 220 ? 22.014 -14.349 -7.476 1.00 91.50 220 ASP A CA 1
ATOM 1740 C C . ASP A 1 220 ? 23.515 -14.524 -7.742 1.00 91.50 220 ASP A C 1
ATOM 1742 O O . ASP A 1 220 ? 24.286 -13.593 -7.520 1.00 91.50 220 ASP A O 1
ATOM 1746 N N . ALA A 1 221 ? 23.925 -15.679 -8.280 1.00 94.56 221 ALA A N 1
ATOM 1747 C CA . ALA A 1 221 ? 25.315 -15.958 -8.629 1.00 94.56 221 ALA A CA 1
ATOM 1748 C C . ALA A 1 221 ? 25.838 -15.019 -9.728 1.00 94.56 221 ALA A C 1
ATOM 1750 O O . ALA A 1 221 ? 26.996 -14.606 -9.678 1.00 94.56 221 ALA A O 1
ATOM 1751 N N . ASP A 1 222 ? 24.988 -14.630 -10.683 1.00 95.19 222 ASP A N 1
ATOM 1752 C CA . ASP A 1 222 ? 25.357 -13.690 -11.746 1.00 95.19 222 ASP A CA 1
ATOM 1753 C C . ASP A 1 222 ? 25.670 -12.306 -11.173 1.00 95.19 222 ASP A C 1
ATOM 1755 O O . ASP A 1 222 ? 26.726 -11.733 -11.450 1.00 95.19 222 ASP A O 1
ATOM 1759 N N . ILE A 1 223 ? 24.786 -11.800 -10.306 1.00 95.81 223 ILE A N 1
ATOM 1760 C CA . ILE A 1 223 ? 24.980 -10.504 -9.651 1.00 95.81 223 ILE A CA 1
ATOM 1761 C C . ILE A 1 223 ? 26.170 -10.551 -8.691 1.00 95.81 223 ILE A C 1
ATOM 1763 O O . ILE A 1 223 ? 26.976 -9.624 -8.681 1.00 95.81 223 ILE A O 1
ATOM 1767 N N . GLN A 1 224 ? 26.341 -11.636 -7.930 1.00 95.88 224 GLN A N 1
ATOM 1768 C CA . GLN A 1 224 ? 27.502 -11.814 -7.054 1.00 95.88 224 GLN A CA 1
ATOM 1769 C C . GLN A 1 224 ? 28.816 -11.847 -7.839 1.00 95.88 224 GLN A C 1
ATOM 1771 O O . GLN A 1 224 ? 29.811 -11.301 -7.370 1.00 95.88 224 GLN A O 1
ATOM 1776 N N . ASN A 1 225 ? 28.837 -12.444 -9.034 1.00 96.81 225 ASN A N 1
ATOM 1777 C CA . ASN A 1 225 ? 30.043 -12.486 -9.851 1.00 96.81 225 ASN A CA 1
ATOM 1778 C C . ASN A 1 225 ? 30.453 -11.097 -10.357 1.00 96.81 225 ASN A C 1
ATOM 1780 O O . ASN A 1 225 ? 31.634 -10.762 -10.306 1.00 96.81 225 ASN A O 1
ATOM 1784 N N . VAL A 1 226 ? 29.494 -10.273 -10.788 1.00 97.69 226 VAL A N 1
ATOM 1785 C CA . VAL A 1 226 ? 29.760 -8.885 -11.210 1.00 97.69 226 VAL A CA 1
ATOM 1786 C C . VAL A 1 226 ? 30.102 -7.997 -10.003 1.00 97.69 226 VAL A C 1
ATOM 1788 O O . VAL A 1 226 ? 31.021 -7.185 -10.075 1.00 97.69 226 VAL A O 1
ATOM 1791 N N . ARG A 1 227 ? 29.455 -8.204 -8.849 1.00 97.56 227 ARG A N 1
ATOM 1792 C CA . ARG A 1 227 ? 29.700 -7.447 -7.604 1.00 97.56 227 ARG A CA 1
ATOM 1793 C C . ARG A 1 227 ? 31.119 -7.575 -7.048 1.00 97.56 227 ARG A C 1
ATOM 1795 O O . ARG A 1 227 ? 31.547 -6.710 -6.294 1.00 97.56 227 ARG A O 1
ATOM 1802 N N . LYS A 1 228 ? 31.884 -8.591 -7.457 1.00 97.88 228 LYS A N 1
ATOM 1803 C CA . LYS A 1 228 ? 33.324 -8.681 -7.145 1.00 97.88 228 LYS A CA 1
ATOM 1804 C C . LYS A 1 228 ? 34.121 -7.473 -7.655 1.00 97.88 228 LYS A C 1
ATOM 1806 O O . LYS A 1 228 ? 35.178 -7.188 -7.106 1.00 97.88 228 LYS A O 1
ATOM 1811 N N . TYR A 1 229 ? 33.633 -6.800 -8.701 1.00 98.19 229 TYR A N 1
ATOM 1812 C CA . TYR A 1 229 ? 34.366 -5.751 -9.414 1.00 98.19 229 TYR A CA 1
ATOM 1813 C C . TYR A 1 229 ? 33.626 -4.412 -9.503 1.00 98.19 229 TYR A C 1
ATOM 1815 O O . TYR A 1 229 ? 34.262 -3.396 -9.764 1.00 98.19 229 TYR A O 1
ATOM 1823 N N . PHE A 1 230 ? 32.304 -4.397 -9.310 1.00 97.81 230 PHE A N 1
ATOM 1824 C CA . PHE A 1 230 ? 31.463 -3.215 -9.513 1.00 97.81 230 PHE A CA 1
ATOM 1825 C C . PHE A 1 230 ? 30.587 -2.936 -8.289 1.00 97.81 230 PHE A C 1
ATOM 1827 O O . PHE A 1 230 ? 30.093 -3.864 -7.645 1.00 97.81 230 PHE A O 1
ATOM 1834 N N . SER A 1 231 ? 30.360 -1.654 -7.991 1.00 96.56 231 SER A N 1
ATOM 1835 C CA . SER A 1 231 ? 29.421 -1.234 -6.943 1.00 96.56 231 SER A CA 1
ATOM 1836 C C . SER A 1 231 ? 27.966 -1.519 -7.334 1.00 96.56 231 SER A C 1
ATOM 1838 O O . SER A 1 231 ? 27.651 -1.686 -8.511 1.00 96.56 231 SER A O 1
ATOM 1840 N N . ASP A 1 232 ? 27.044 -1.516 -6.366 1.00 95.81 232 ASP A N 1
ATOM 1841 C CA . ASP A 1 232 ? 25.611 -1.687 -6.652 1.00 95.81 232 ASP A CA 1
ATOM 1842 C C . ASP A 1 232 ? 25.065 -0.618 -7.619 1.00 95.81 232 ASP A C 1
ATOM 1844 O O . ASP A 1 232 ? 24.208 -0.924 -8.449 1.00 95.81 232 ASP A O 1
ATOM 1848 N N . ASP A 1 233 ? 25.592 0.612 -7.571 1.00 95.56 233 ASP A N 1
ATOM 1849 C CA . ASP A 1 233 ? 25.228 1.668 -8.522 1.00 95.56 233 ASP A CA 1
ATOM 1850 C C . ASP A 1 233 ? 25.780 1.379 -9.922 1.00 95.56 233 ASP A C 1
ATOM 1852 O O . ASP A 1 233 ? 25.039 1.468 -10.896 1.00 95.56 233 ASP A O 1
ATOM 1856 N N . GLN A 1 234 ? 27.037 0.943 -10.048 1.00 96.69 234 GLN A N 1
ATOM 1857 C CA . GLN A 1 234 ? 27.600 0.546 -11.344 1.00 96.69 234 GLN A CA 1
ATOM 1858 C C . GLN A 1 234 ? 26.881 -0.674 -11.936 1.00 96.69 234 GLN A C 1
ATOM 1860 O O . GLN A 1 234 ? 26.668 -0.735 -13.147 1.00 96.69 234 GLN A O 1
ATOM 1865 N N . ILE A 1 235 ? 26.455 -1.628 -11.101 1.00 97.94 235 ILE A N 1
ATOM 1866 C CA . ILE A 1 235 ? 25.642 -2.774 -11.528 1.00 97.94 235 ILE A CA 1
ATOM 1867 C C . ILE A 1 235 ? 24.267 -2.302 -12.005 1.00 97.94 235 ILE A C 1
ATOM 1869 O O . ILE A 1 235 ? 23.807 -2.744 -13.058 1.00 97.94 235 ILE A O 1
ATOM 1873 N N . LEU A 1 236 ? 23.608 -1.392 -11.280 1.00 97.31 236 LEU A N 1
ATOM 1874 C CA . LEU A 1 236 ? 22.329 -0.840 -11.720 1.00 97.31 236 LEU A CA 1
ATOM 1875 C C . LEU A 1 236 ? 22.486 -0.042 -13.021 1.00 97.31 236 LEU A C 1
ATOM 1877 O O . LEU A 1 236 ? 21.692 -0.227 -13.939 1.00 97.31 236 LEU A O 1
ATOM 1881 N N . GLU A 1 237 ? 23.522 0.787 -13.151 1.00 96.12 237 GLU A N 1
ATOM 1882 C CA . GLU A 1 237 ? 23.850 1.492 -14.396 1.00 96.12 237 GLU A CA 1
ATOM 1883 C C . GLU A 1 237 ? 24.043 0.499 -15.556 1.00 96.12 237 GLU A C 1
ATOM 1885 O O . GLU A 1 237 ? 23.482 0.692 -16.640 1.00 96.12 237 GLU A O 1
ATOM 1890 N N . MET A 1 238 ? 24.757 -0.606 -15.315 1.00 97.19 238 MET A N 1
ATOM 1891 C CA . MET A 1 238 ? 24.954 -1.691 -16.279 1.00 97.19 238 MET A CA 1
ATOM 1892 C C . MET A 1 238 ? 23.619 -2.331 -16.693 1.00 97.19 238 MET A C 1
ATOM 1894 O O . MET A 1 238 ? 23.342 -2.451 -17.888 1.00 97.19 238 MET A O 1
ATOM 1898 N N . ILE A 1 239 ? 22.755 -2.678 -15.731 1.00 97.88 239 ILE A N 1
ATOM 1899 C CA . ILE A 1 239 ? 21.413 -3.239 -15.968 1.00 97.88 239 ILE A CA 1
ATOM 1900 C C . ILE A 1 239 ? 20.562 -2.277 -16.808 1.00 97.88 239 ILE A C 1
ATOM 1902 O O . ILE A 1 239 ? 19.971 -2.683 -17.811 1.00 97.88 239 ILE A O 1
ATOM 1906 N N . LEU A 1 240 ? 20.513 -0.994 -16.437 1.00 96.00 240 LEU A N 1
ATOM 1907 C CA . LEU A 1 240 ? 19.710 0.020 -17.127 1.00 96.00 240 LEU A CA 1
ATOM 1908 C C . LEU A 1 240 ? 20.218 0.297 -18.548 1.00 96.00 240 LEU A C 1
ATOM 1910 O O . LEU A 1 240 ? 19.411 0.500 -19.465 1.00 96.00 240 LEU A O 1
ATOM 1914 N N . SER A 1 241 ? 21.539 0.300 -18.736 1.00 95.31 241 SER A N 1
ATOM 1915 C CA . SER A 1 241 ? 22.185 0.440 -20.042 1.00 95.31 241 SER A CA 1
ATOM 1916 C C . SER A 1 241 ? 21.844 -0.749 -20.943 1.00 95.31 241 SER A C 1
ATOM 1918 O O . SER A 1 241 ? 21.257 -0.574 -22.012 1.00 95.31 241 SER A O 1
ATOM 1920 N N . MET A 1 242 ? 22.088 -1.979 -20.482 1.00 97.50 242 MET A N 1
ATOM 1921 C CA . MET A 1 242 ? 21.841 -3.192 -21.269 1.00 97.50 242 MET A CA 1
ATOM 1922 C C . MET A 1 242 ? 20.355 -3.444 -21.550 1.00 97.50 242 MET A C 1
ATOM 1924 O O . MET A 1 242 ? 20.014 -3.947 -22.625 1.00 97.50 242 MET A O 1
ATOM 1928 N N . ALA A 1 243 ? 19.456 -3.076 -20.633 1.00 96.88 243 ALA A N 1
ATOM 1929 C CA . ALA A 1 243 ? 18.013 -3.112 -20.873 1.00 96.88 243 ALA A CA 1
ATOM 1930 C C . ALA A 1 243 ? 17.604 -2.134 -21.987 1.00 96.88 243 ALA A C 1
ATOM 1932 O O . ALA A 1 243 ? 16.853 -2.501 -22.891 1.00 96.88 243 ALA A O 1
ATOM 1933 N N . GLY A 1 244 ? 18.150 -0.912 -21.969 1.00 94.69 244 GLY A N 1
ATOM 1934 C CA . GLY A 1 244 ? 17.962 0.065 -23.045 1.00 94.69 244 GLY A CA 1
ATOM 1935 C C . GLY A 1 244 ? 18.511 -0.426 -24.387 1.00 94.69 244 GLY A C 1
ATOM 1936 O O . GLY A 1 244 ? 17.830 -0.326 -25.403 1.00 94.69 244 GLY A O 1
ATOM 1937 N N . ASN A 1 245 ? 19.693 -1.042 -24.387 1.00 96.50 245 ASN A N 1
ATOM 1938 C CA . ASN A 1 245 ? 20.305 -1.633 -25.580 1.00 96.50 245 ASN A CA 1
ATOM 1939 C C . ASN A 1 245 ? 19.415 -2.726 -26.193 1.00 96.50 245 ASN A C 1
ATOM 1941 O O . ASN A 1 245 ? 19.182 -2.743 -27.401 1.00 96.50 245 ASN A O 1
ATOM 1945 N N . ASN A 1 246 ? 18.853 -3.589 -25.344 1.00 96.06 246 ASN A N 1
ATOM 1946 C CA . ASN A 1 246 ? 17.900 -4.624 -25.739 1.00 96.06 246 ASN A CA 1
ATOM 1947 C C . ASN A 1 246 ? 16.606 -4.054 -26.338 1.00 96.06 246 ASN A C 1
ATOM 1949 O O . ASN A 1 246 ? 16.095 -4.616 -27.310 1.00 96.06 246 ASN A O 1
ATOM 1953 N N . SER A 1 247 ? 16.089 -2.956 -25.779 1.00 95.69 247 SER A N 1
ATOM 1954 C CA . SER A 1 247 ? 14.941 -2.229 -26.336 1.00 95.69 247 SER A CA 1
ATOM 1955 C C . SER A 1 247 ? 15.273 -1.661 -27.720 1.00 95.69 247 SER A C 1
ATOM 1957 O O . SER A 1 247 ? 14.537 -1.904 -28.677 1.00 95.69 247 SER A O 1
ATOM 1959 N N . ILE A 1 248 ? 16.427 -0.996 -27.864 1.00 95.19 248 ILE A N 1
ATOM 1960 C CA . ILE A 1 248 ? 16.859 -0.400 -29.135 1.00 95.19 248 ILE A CA 1
ATOM 1961 C C . ILE A 1 248 ? 17.032 -1.477 -30.209 1.00 95.19 248 ILE A C 1
ATOM 1963 O O . ILE A 1 248 ? 16.541 -1.298 -31.320 1.00 95.19 248 ILE A O 1
ATOM 1967 N N . ASN A 1 249 ? 17.688 -2.599 -29.897 1.00 95.69 249 ASN A N 1
ATOM 1968 C CA . ASN A 1 249 ? 17.848 -3.692 -30.858 1.00 95.69 249 ASN A CA 1
ATOM 1969 C C . ASN A 1 249 ? 16.494 -4.202 -31.365 1.00 95.69 249 ASN A C 1
ATOM 1971 O O . ASN A 1 249 ? 16.306 -4.346 -32.570 1.00 95.69 249 ASN A O 1
ATOM 1975 N N . ARG A 1 250 ? 15.536 -4.420 -30.454 1.00 95.38 250 ARG A N 1
ATOM 1976 C CA . ARG A 1 250 ? 14.177 -4.861 -30.799 1.00 95.38 250 ARG A CA 1
ATOM 1977 C C . ARG A 1 250 ? 13.455 -3.874 -31.689 1.00 95.38 250 ARG A C 1
ATOM 1979 O O . ARG A 1 250 ? 12.893 -4.278 -32.700 1.00 95.38 250 ARG A O 1
ATOM 1986 N N . TRP A 1 251 ? 13.533 -2.592 -31.361 1.00 95.75 251 TRP A N 1
ATOM 1987 C CA . TRP A 1 251 ? 12.935 -1.548 -32.178 1.00 95.75 251 TRP A CA 1
ATOM 1988 C C . TRP A 1 251 ? 13.520 -1.545 -33.592 1.00 95.75 251 TRP A C 1
ATOM 1990 O O . TRP A 1 251 ? 12.781 -1.679 -34.565 1.00 95.75 251 TRP A O 1
ATOM 2000 N N . LYS A 1 252 ? 14.853 -1.456 -33.707 1.00 93.44 252 LYS A N 1
ATOM 2001 C CA . LYS A 1 252 ? 15.558 -1.351 -34.994 1.00 93.44 252 LYS A CA 1
ATOM 2002 C C . LYS A 1 252 ? 15.283 -2.541 -35.905 1.00 93.44 252 LYS A C 1
ATOM 2004 O O . LYS A 1 252 ? 15.089 -2.357 -37.106 1.00 93.44 252 LYS A O 1
ATOM 2009 N N . GLU A 1 253 ? 15.245 -3.739 -35.337 1.00 91.88 253 GLU A N 1
ATOM 2010 C CA . GLU A 1 253 ? 14.995 -4.964 -36.086 1.00 91.88 253 GLU A CA 1
ATOM 2011 C C . GLU A 1 253 ? 13.529 -5.146 -36.478 1.00 91.88 253 GLU A C 1
ATOM 2013 O O . GLU A 1 253 ? 13.255 -5.474 -37.633 1.00 91.88 253 GLU A O 1
ATOM 2018 N N . ALA A 1 254 ? 12.590 -4.876 -35.566 1.00 94.44 254 ALA A N 1
ATOM 2019 C CA . A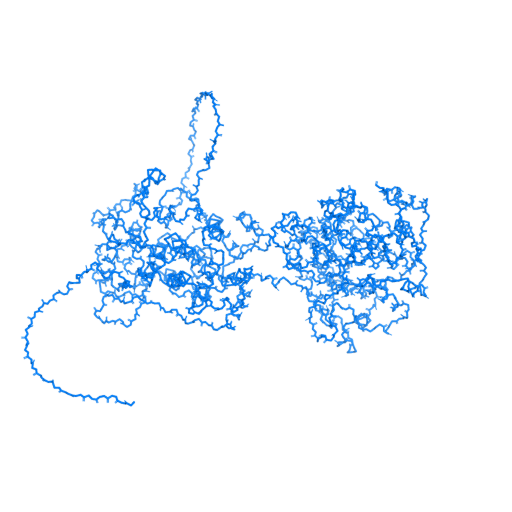LA A 1 254 ? 11.166 -5.074 -35.820 1.00 94.44 254 ALA A CA 1
ATOM 2020 C C . ALA A 1 254 ? 10.643 -4.196 -36.959 1.00 94.44 254 ALA A C 1
ATOM 2022 O O . ALA A 1 254 ? 9.892 -4.680 -37.803 1.00 94.44 254 ALA A O 1
ATOM 2023 N N . VAL A 1 255 ? 11.077 -2.933 -37.016 1.00 94.19 255 VAL A N 1
ATOM 2024 C CA . VAL A 1 255 ? 10.641 -1.980 -38.054 1.00 94.19 255 VAL A CA 1
ATOM 2025 C C . VAL A 1 255 ? 11.585 -1.934 -39.259 1.00 94.19 255 VAL A C 1
ATOM 2027 O O . VAL A 1 255 ? 11.287 -1.239 -40.231 1.00 94.19 255 VAL A O 1
ATOM 2030 N N . ALA A 1 256 ? 12.696 -2.679 -39.198 1.00 92.44 256 ALA A N 1
ATOM 2031 C CA . ALA A 1 256 ? 13.749 -2.744 -40.208 1.00 92.44 256 ALA A CA 1
ATOM 2032 C C . ALA A 1 256 ? 14.342 -1.374 -40.579 1.00 92.44 256 ALA A C 1
ATOM 2034 O O . ALA A 1 256 ? 14.322 -0.973 -41.737 1.00 92.44 256 ALA A O 1
ATOM 2035 N N . VAL A 1 257 ? 14.887 -0.653 -39.592 1.00 90.44 257 VAL A N 1
ATOM 2036 C CA . VAL A 1 257 ? 15.533 0.647 -39.853 1.00 90.44 257 VAL A CA 1
ATOM 2037 C C . VAL A 1 257 ? 16.779 0.452 -40.738 1.00 90.44 257 VAL A C 1
ATOM 2039 O O . VAL A 1 257 ? 17.676 -0.299 -40.333 1.00 90.44 257 VAL A O 1
ATOM 2042 N N . PRO A 1 258 ? 16.870 1.118 -41.908 1.00 88.88 258 PRO A N 1
ATOM 2043 C CA . PRO A 1 258 ? 18.061 1.068 -42.751 1.00 88.88 258 PRO A CA 1
ATOM 2044 C C . PRO A 1 258 ? 19.209 1.890 -42.154 1.00 88.88 258 PRO A C 1
ATOM 2046 O O . PRO A 1 258 ? 18.997 2.829 -41.384 1.00 88.88 258 PRO A O 1
ATOM 2049 N N . GLN A 1 259 ? 20.439 1.530 -42.513 1.00 87.31 259 GLN A N 1
ATOM 2050 C CA . GLN A 1 259 ? 21.626 2.329 -42.202 1.00 87.31 259 GLN A CA 1
ATOM 2051 C C . GLN A 1 259 ? 21.738 3.536 -43.138 1.00 87.31 259 GLN A C 1
ATOM 2053 O O . GLN A 1 259 ? 21.297 3.484 -44.283 1.00 87.31 259 GLN A O 1
ATOM 2058 N N . ASN A 1 260 ? 22.392 4.605 -42.676 1.00 83.62 260 ASN A N 1
ATOM 2059 C CA . ASN A 1 260 ? 22.736 5.725 -43.554 1.00 83.62 260 ASN A CA 1
ATOM 2060 C C . ASN A 1 260 ? 23.719 5.264 -44.641 1.00 83.62 260 ASN A C 1
ATOM 2062 O O . ASN A 1 260 ? 24.659 4.524 -44.344 1.00 83.62 260 ASN A O 1
ATOM 2066 N N . ALA A 1 261 ? 23.565 5.772 -45.868 1.00 83.19 261 ALA A N 1
ATOM 2067 C CA . ALA A 1 261 ? 24.438 5.430 -46.997 1.00 83.19 261 ALA A CA 1
ATOM 2068 C C . ALA A 1 261 ? 25.932 5.670 -46.687 1.00 83.19 261 ALA A C 1
ATOM 2070 O O . ALA A 1 261 ? 26.777 4.830 -46.992 1.00 83.19 261 ALA A O 1
ATOM 2071 N N . ASN A 1 262 ? 26.230 6.758 -45.968 1.00 82.06 262 ASN A N 1
ATOM 2072 C CA . ASN A 1 262 ? 27.586 7.145 -45.559 1.00 82.06 262 ASN A CA 1
ATOM 2073 C C . ASN A 1 262 ? 27.978 6.607 -44.166 1.00 82.06 262 ASN A C 1
ATOM 2075 O O . ASN A 1 262 ? 28.938 7.075 -43.557 1.00 82.06 262 ASN A O 1
ATOM 2079 N N . GLY A 1 263 ? 27.217 5.667 -43.599 1.00 80.75 263 GLY A N 1
ATOM 2080 C CA . GLY A 1 263 ? 27.537 5.034 -42.318 1.00 80.75 263 GLY A CA 1
ATOM 2081 C C . GLY A 1 263 ? 28.720 4.065 -42.426 1.00 80.75 263 GLY A C 1
ATOM 2082 O O . GLY A 1 263 ? 28.900 3.423 -43.458 1.00 80.75 263 GLY A O 1
ATOM 2083 N N . GLY A 1 264 ? 29.508 3.949 -41.355 1.00 79.12 264 GLY A N 1
ATOM 2084 C CA . GLY A 1 264 ? 30.582 2.960 -41.229 1.00 79.12 264 GLY A CA 1
ATOM 2085 C C . GLY A 1 264 ? 31.970 3.554 -41.005 1.00 79.12 264 GLY A C 1
ATOM 2086 O O . GLY A 1 264 ? 32.262 4.686 -41.395 1.00 79.12 264 GLY A O 1
ATOM 2087 N N . GLY A 1 265 ? 32.825 2.796 -40.315 1.00 75.12 265 GLY A N 1
ATOM 2088 C CA . GLY A 1 265 ? 34.157 3.256 -39.924 1.00 75.12 265 GLY A CA 1
ATOM 2089 C C . GLY A 1 265 ? 34.092 4.497 -39.029 1.00 75.12 265 GLY A C 1
ATOM 2090 O O . GLY A 1 265 ? 33.262 4.560 -38.117 1.00 75.12 265 GLY A O 1
ATOM 2091 N N . LEU A 1 266 ? 34.932 5.499 -39.304 1.00 69.50 266 LEU A N 1
ATOM 2092 C CA . LEU A 1 266 ? 34.972 6.779 -38.575 1.00 69.50 266 LEU A CA 1
ATOM 2093 C C . LEU A 1 266 ? 33.986 7.846 -39.104 1.00 69.50 266 LEU A C 1
ATOM 2095 O O . LEU A 1 266 ? 34.134 9.024 -38.789 1.00 69.50 266 LEU A O 1
ATOM 2099 N N . SER A 1 267 ? 32.964 7.471 -39.884 1.00 60.38 267 SER A N 1
ATOM 2100 C CA . SER A 1 267 ? 32.069 8.446 -40.536 1.00 60.38 267 SER A CA 1
ATOM 2101 C C . SER A 1 267 ? 31.136 9.222 -39.598 1.00 60.38 267 SER A C 1
ATOM 2103 O O . SER A 1 267 ? 30.549 10.229 -39.992 1.00 60.38 267 SER A O 1
ATOM 2105 N N . MET A 1 268 ? 31.002 8.792 -38.342 1.00 55.38 268 MET A N 1
ATOM 2106 C CA . MET A 1 268 ? 30.262 9.523 -37.316 1.00 55.38 268 MET A CA 1
ATOM 2107 C C . MET A 1 268 ? 31.200 10.510 -36.622 1.00 55.38 268 MET A C 1
ATOM 2109 O O . MET A 1 268 ? 31.972 10.125 -35.745 1.00 55.38 268 MET A O 1
ATOM 2113 N N . GLY A 1 269 ? 31.109 11.789 -36.994 1.00 46.25 269 GLY A N 1
ATOM 2114 C CA . GLY A 1 269 ? 31.765 12.879 -36.278 1.00 46.25 269 GLY A CA 1
ATOM 2115 C C . GLY A 1 269 ? 31.282 12.939 -34.828 1.00 46.25 269 GLY A C 1
ATOM 2116 O O . GLY A 1 269 ? 30.252 13.539 -34.524 1.00 46.25 269 GLY A O 1
ATOM 2117 N N . PHE A 1 270 ? 32.024 12.314 -33.917 1.00 43.62 270 PHE A N 1
ATOM 2118 C CA . PHE A 1 270 ? 31.889 12.576 -32.492 1.00 43.62 270 PHE A CA 1
ATOM 2119 C C . PHE A 1 270 ? 32.424 13.985 -32.243 1.00 43.62 270 PHE A C 1
ATOM 2121 O O . PHE A 1 270 ? 33.616 14.247 -32.388 1.00 43.62 270 PHE A O 1
ATOM 2128 N N . GLY A 1 271 ? 31.504 14.912 -31.972 1.00 34.84 271 GLY A N 1
ATOM 2129 C CA . GLY A 1 271 ? 31.789 16.337 -31.880 1.00 34.84 271 GLY A CA 1
ATOM 2130 C C . GLY A 1 271 ? 32.966 16.668 -30.959 1.00 34.84 271 GLY A C 1
ATOM 2131 O O . GLY A 1 271 ? 33.036 16.204 -29.826 1.00 34.84 271 GLY A O 1
ATOM 2132 N N . GLY A 1 272 ? 33.846 17.540 -31.454 1.00 31.38 272 GLY A N 1
ATOM 2133 C CA . GLY A 1 272 ? 34.647 18.429 -30.616 1.00 31.38 272 GLY A CA 1
ATOM 2134 C C . GLY A 1 272 ? 35.865 17.825 -29.915 1.00 31.38 272 GLY A C 1
ATOM 2135 O O . GLY A 1 272 ? 36.033 18.031 -28.719 1.00 31.38 272 GLY A O 1
ATOM 2136 N N . ARG A 1 273 ? 36.776 17.173 -30.643 1.00 35.06 273 ARG A N 1
ATOM 2137 C CA . ARG A 1 273 ? 38.193 17.117 -30.236 1.00 35.06 273 ARG A CA 1
ATOM 2138 C C . ARG A 1 273 ? 39.074 17.719 -31.331 1.00 35.06 273 ARG A C 1
ATOM 2140 O O . ARG A 1 273 ? 39.628 17.011 -32.161 1.00 35.06 273 ARG A O 1
ATOM 2147 N N . GLN A 1 274 ? 39.238 19.042 -31.299 1.00 31.64 274 GLN A N 1
ATOM 2148 C CA . GLN A 1 274 ? 40.535 19.628 -31.640 1.00 31.64 274 GLN A CA 1
ATOM 2149 C C . GLN A 1 274 ? 41.445 19.315 -30.445 1.00 31.64 274 GLN A C 1
ATOM 2151 O O . GLN A 1 274 ? 41.316 19.956 -29.408 1.00 31.64 274 GLN A O 1
ATOM 2156 N N . GLY A 1 275 ? 42.261 18.260 -30.522 1.00 33.66 275 GLY A N 1
ATOM 2157 C CA . GLY A 1 275 ? 43.212 17.954 -29.441 1.00 33.66 275 GLY A CA 1
ATOM 2158 C C . GLY A 1 275 ? 43.510 16.482 -29.156 1.00 33.66 275 GLY A C 1
ATOM 2159 O O . GLY A 1 275 ? 43.909 16.164 -28.042 1.00 33.66 275 GLY A O 1
ATOM 2160 N N . SER A 1 276 ? 43.321 15.573 -30.112 1.00 34.00 276 SER A N 1
ATOM 2161 C CA . SER A 1 276 ? 44.023 14.285 -30.096 1.00 34.00 276 SER A CA 1
ATOM 2162 C C . SER A 1 276 ? 44.857 14.234 -31.361 1.00 34.00 276 SER A C 1
ATOM 2164 O O . SER A 1 276 ? 44.307 14.093 -32.452 1.00 34.00 276 SER A O 1
ATOM 2166 N N . GLU A 1 277 ? 46.168 14.393 -31.225 1.00 41.66 277 GLU A N 1
ATOM 2167 C CA . GLU A 1 277 ? 47.096 14.069 -32.301 1.00 41.66 277 GLU A CA 1
ATOM 2168 C C . GLU A 1 277 ? 46.818 12.630 -32.779 1.00 41.66 277 GLU A C 1
ATOM 2170 O O . GLU A 1 277 ? 46.602 11.721 -31.976 1.00 41.66 277 GLU A O 1
ATOM 2175 N N . THR A 1 278 ? 46.790 12.452 -34.103 1.00 42.91 278 THR A N 1
ATOM 2176 C CA . THR A 1 278 ? 46.694 11.178 -34.845 1.00 42.91 278 THR A CA 1
ATOM 2177 C C . THR A 1 278 ? 45.337 10.445 -34.851 1.00 42.91 278 THR A C 1
ATOM 2179 O O . THR A 1 278 ? 45.211 9.305 -34.410 1.00 42.91 278 THR A O 1
ATOM 2182 N N . VAL A 1 279 ? 44.311 11.028 -35.488 1.00 48.00 279 VAL A N 1
ATOM 2183 C CA . VAL A 1 279 ? 43.347 10.175 -36.215 1.00 48.00 279 VAL A CA 1
ATOM 2184 C C . VAL A 1 279 ? 44.033 9.773 -37.518 1.00 48.00 279 VAL A C 1
ATOM 2186 O O . VAL A 1 279 ? 44.191 10.593 -38.417 1.00 48.00 279 VAL A O 1
ATOM 2189 N N . ASP A 1 280 ? 44.519 8.537 -37.576 1.00 48.19 280 ASP A N 1
ATOM 2190 C CA . ASP A 1 280 ? 45.164 7.968 -38.758 1.00 48.19 280 ASP A CA 1
ATOM 2191 C C . ASP A 1 280 ? 44.213 8.017 -39.969 1.00 48.19 280 ASP A C 1
ATOM 2193 O O . ASP A 1 280 ? 43.185 7.332 -40.001 1.00 48.19 280 ASP A O 1
ATOM 2197 N N . ALA A 1 281 ? 44.560 8.843 -40.960 1.00 51.53 281 ALA A N 1
ATOM 2198 C CA . ALA A 1 281 ? 43.793 9.046 -42.189 1.00 51.53 281 ALA A CA 1
ATOM 2199 C C . ALA A 1 281 ? 43.712 7.787 -43.078 1.00 51.53 281 ALA A C 1
ATOM 2201 O O . ALA A 1 281 ? 42.962 7.785 -44.051 1.00 51.53 281 ALA A O 1
ATOM 2202 N N . SER A 1 282 ? 44.450 6.716 -42.753 1.00 56.22 282 SER A N 1
ATOM 2203 C CA . SER A 1 282 ? 44.387 5.426 -43.452 1.00 56.22 282 SER A CA 1
ATOM 2204 C C . SER A 1 282 ? 43.187 4.548 -43.055 1.00 56.22 282 SER A C 1
ATOM 2206 O O . SER A 1 282 ? 42.939 3.519 -43.687 1.00 56.22 282 SER A O 1
ATOM 2208 N N . ARG A 1 283 ? 42.415 4.925 -42.022 1.00 62.53 283 ARG A N 1
ATOM 2209 C CA . ARG A 1 283 ? 41.267 4.133 -41.547 1.00 62.53 283 ARG A CA 1
ATOM 2210 C C . ARG A 1 283 ? 40.038 4.292 -42.461 1.00 62.53 283 ARG A C 1
ATOM 2212 O O . ARG A 1 283 ? 39.700 5.420 -42.820 1.00 62.53 283 ARG A O 1
ATOM 2219 N N . PRO A 1 284 ? 39.306 3.207 -42.790 1.00 64.81 284 PRO A N 1
ATOM 2220 C CA . PRO A 1 284 ? 38.131 3.290 -43.657 1.00 64.81 284 PRO A CA 1
ATOM 2221 C C . PRO A 1 284 ? 37.029 4.181 -43.058 1.00 64.81 284 PRO A C 1
ATOM 2223 O O . PRO A 1 284 ? 36.758 4.142 -41.855 1.00 64.81 284 PRO A O 1
ATOM 2226 N N . SER A 1 285 ? 36.363 4.963 -43.908 1.00 78.12 285 SER A N 1
ATOM 2227 C CA . SER A 1 285 ? 35.211 5.803 -43.563 1.00 78.12 285 SER A CA 1
ATOM 2228 C C . SER A 1 285 ? 34.098 5.581 -44.582 1.00 78.12 285 SER A C 1
ATOM 2230 O O . SER A 1 285 ? 34.370 5.345 -45.756 1.00 78.12 285 SER A O 1
ATOM 2232 N N . GLY A 1 286 ? 32.844 5.624 -44.135 1.00 82.88 286 GLY A N 1
ATOM 2233 C CA . GLY A 1 286 ? 31.679 5.458 -45.006 1.00 82.88 286 GLY A CA 1
ATOM 2234 C C . GLY A 1 286 ? 31.377 4.010 -45.393 1.00 82.88 286 GLY A C 1
ATOM 2235 O O . GLY A 1 286 ? 30.492 3.785 -46.213 1.00 82.88 286 GLY A O 1
ATOM 2236 N N . THR A 1 287 ? 32.064 3.032 -44.798 1.00 87.81 287 THR A N 1
ATOM 2237 C CA . THR A 1 287 ? 31.842 1.593 -45.007 1.00 87.81 287 THR A CA 1
ATOM 2238 C C . THR A 1 287 ? 32.008 0.811 -43.705 1.00 87.81 287 THR A C 1
ATOM 2240 O O . THR A 1 287 ? 32.834 1.163 -42.859 1.00 87.81 287 THR A O 1
ATOM 2243 N N . TYR A 1 288 ? 31.203 -0.235 -43.523 1.00 88.38 288 TYR A N 1
ATOM 2244 C CA . TYR A 1 288 ? 31.351 -1.209 -42.445 1.00 88.38 288 TYR A CA 1
ATOM 2245 C C . TYR A 1 288 ? 32.291 -2.363 -42.815 1.00 88.38 288 TYR A C 1
ATOM 2247 O O . TYR A 1 288 ? 32.675 -3.111 -41.922 1.00 88.38 288 TYR A O 1
ATOM 2255 N N . GLU A 1 289 ? 32.719 -2.492 -44.075 1.00 88.94 289 GLU A N 1
ATOM 2256 C CA . GLU A 1 289 ? 33.678 -3.508 -44.536 1.00 88.94 289 GLU A CA 1
ATOM 2257 C C . GLU A 1 289 ? 35.128 -3.114 -44.217 1.00 88.94 289 GLU A C 1
ATOM 2259 O O . GLU A 1 289 ? 35.980 -2.947 -45.088 1.00 88.94 289 GLU A O 1
ATOM 2264 N N . THR A 1 290 ? 35.422 -2.928 -42.934 1.00 83.81 290 THR A N 1
ATOM 2265 C CA . THR A 1 290 ? 36.781 -2.623 -42.479 1.00 83.81 290 THR A CA 1
ATOM 2266 C C . THR A 1 290 ? 37.665 -3.886 -42.442 1.00 83.81 290 THR A C 1
ATOM 2268 O O . THR A 1 290 ? 37.147 -4.998 -42.269 1.00 83.81 290 THR A O 1
ATOM 2271 N N . PRO A 1 291 ? 39.003 -3.760 -42.605 1.00 82.31 291 PRO A N 1
ATOM 2272 C CA . PRO A 1 291 ? 39.912 -4.906 -42.647 1.00 82.31 291 PRO A CA 1
ATOM 2273 C C . PRO A 1 291 ? 39.784 -5.829 -41.430 1.00 82.31 291 PRO A C 1
ATOM 2275 O O . PRO A 1 291 ? 39.707 -5.376 -40.290 1.00 82.31 291 PRO A O 1
ATOM 2278 N N . THR A 1 292 ? 39.809 -7.140 -41.676 1.00 86.75 292 THR A N 1
ATOM 2279 C CA . THR A 1 292 ? 39.861 -8.177 -40.634 1.00 86.75 292 THR A CA 1
ATOM 2280 C C . THR A 1 292 ? 41.211 -8.882 -40.694 1.00 86.75 292 THR A C 1
ATOM 2282 O O . THR A 1 292 ? 41.608 -9.350 -41.762 1.00 86.75 292 THR A O 1
ATOM 2285 N N . SER A 1 293 ? 41.920 -8.968 -39.566 1.00 91.25 293 SER A N 1
ATOM 2286 C CA . SER A 1 293 ? 43.214 -9.651 -39.512 1.00 91.25 293 SER A CA 1
ATOM 2287 C C . SER A 1 293 ? 43.068 -11.171 -39.716 1.00 91.25 293 SER A C 1
ATOM 2289 O O . SER A 1 293 ? 42.010 -11.743 -39.423 1.00 91.25 293 SER A O 1
ATOM 2291 N N . PRO A 1 294 ? 44.121 -11.863 -40.199 1.00 92.25 294 PRO A N 1
ATOM 2292 C CA . PRO A 1 294 ? 44.078 -13.308 -40.426 1.00 92.25 294 PRO A CA 1
ATOM 2293 C C . PRO A 1 294 ? 43.688 -14.134 -39.191 1.00 92.25 294 PRO A C 1
ATOM 2295 O O . PRO A 1 294 ? 43.041 -15.168 -39.350 1.00 92.25 294 PRO A O 1
ATOM 2298 N N . GLU A 1 295 ? 44.033 -13.671 -37.980 1.00 91.62 295 GLU A N 1
ATOM 2299 C CA . GLU A 1 295 ? 43.673 -14.328 -36.713 1.00 91.62 295 GLU A CA 1
ATOM 2300 C C . GLU A 1 295 ? 42.148 -14.432 -36.547 1.00 91.62 295 GLU A C 1
ATOM 2302 O O . GLU A 1 295 ? 41.630 -15.497 -36.218 1.00 91.62 295 GLU A O 1
ATOM 2307 N N . PHE A 1 296 ? 41.412 -13.351 -36.826 1.00 91.75 296 PHE A N 1
ATOM 2308 C CA . PHE A 1 296 ? 39.965 -13.290 -36.595 1.00 91.75 296 PHE A CA 1
ATOM 2309 C C . PHE A 1 296 ? 39.117 -13.620 -37.829 1.00 91.75 296 PHE A C 1
ATOM 2311 O O . PHE A 1 296 ? 37.909 -13.820 -37.703 1.00 91.75 296 PHE A O 1
ATOM 2318 N N . ALA A 1 297 ? 39.716 -13.710 -39.021 1.00 89.38 297 ALA A N 1
ATOM 2319 C CA . ALA A 1 297 ? 38.984 -13.920 -40.273 1.00 89.38 297 ALA A CA 1
ATOM 2320 C C . ALA A 1 297 ? 38.192 -15.239 -40.312 1.00 89.38 297 ALA A C 1
ATOM 2322 O O . ALA A 1 297 ? 37.098 -15.278 -40.871 1.00 89.38 297 ALA A O 1
ATOM 2323 N N . LYS A 1 298 ? 38.732 -16.307 -39.709 1.00 87.19 298 LYS A N 1
ATOM 2324 C CA . LYS A 1 298 ? 38.106 -17.644 -39.642 1.00 87.19 298 LYS A CA 1
ATOM 2325 C C . LYS A 1 298 ? 37.618 -18.018 -38.239 1.00 87.19 298 LYS A C 1
ATOM 2327 O O . LYS A 1 298 ? 37.133 -19.127 -38.031 1.00 87.19 298 LYS A O 1
ATOM 2332 N N . GLN A 1 299 ? 37.770 -17.118 -37.270 1.00 88.06 299 GLN A N 1
ATOM 2333 C CA . GLN A 1 299 ? 37.390 -17.372 -35.888 1.00 88.06 299 GLN A CA 1
ATOM 2334 C C . GLN A 1 299 ? 35.863 -17.353 -35.761 1.00 88.06 299 GLN A C 1
ATOM 2336 O O . GLN A 1 299 ? 35.217 -16.360 -36.096 1.00 88.06 299 GLN A O 1
ATOM 2341 N N . LEU A 1 300 ? 35.295 -18.445 -35.248 1.00 88.00 300 LEU A N 1
ATOM 2342 C CA . LEU A 1 300 ? 33.863 -18.526 -34.972 1.00 88.00 300 LEU A CA 1
ATOM 2343 C C . LEU A 1 300 ? 33.511 -17.726 -33.712 1.00 88.00 300 LEU A C 1
ATOM 2345 O O . LEU A 1 300 ? 34.233 -17.768 -32.706 1.00 88.00 300 LEU A O 1
ATOM 2349 N N . SER A 1 301 ? 32.374 -17.032 -33.765 1.00 89.50 301 SER A N 1
ATOM 2350 C CA . SER A 1 301 ? 31.788 -16.350 -32.610 1.00 89.50 301 SER A CA 1
ATOM 2351 C C . SER A 1 301 ? 31.475 -17.328 -31.477 1.00 89.50 301 SER A C 1
ATOM 2353 O O . SER A 1 301 ? 30.877 -18.383 -31.686 1.00 89.50 301 SER A O 1
ATOM 2355 N N . LYS A 1 302 ? 31.831 -16.938 -30.250 1.00 88.50 302 LYS A N 1
ATOM 2356 C CA . LYS A 1 302 ? 31.417 -17.600 -29.002 1.00 88.50 302 LYS A CA 1
ATOM 2357 C C . LYS A 1 302 ? 30.225 -16.898 -28.343 1.00 88.50 302 LYS A C 1
ATOM 2359 O O . LYS A 1 302 ? 29.702 -17.371 -27.333 1.00 88.50 302 LYS A O 1
ATOM 2364 N N . ILE A 1 303 ? 29.796 -15.757 -28.885 1.00 88.06 303 ILE A N 1
ATOM 2365 C CA . ILE A 1 303 ? 28.678 -14.984 -28.346 1.00 88.06 303 ILE A CA 1
ATOM 2366 C C . ILE A 1 303 ? 27.343 -15.524 -28.843 1.00 88.06 303 ILE A C 1
ATOM 2368 O O . ILE A 1 303 ? 26.424 -15.679 -28.034 1.00 88.06 303 ILE A O 1
ATOM 2372 N N . VAL A 1 304 ? 27.213 -15.797 -30.140 1.00 85.25 304 VAL A N 1
ATOM 2373 C CA . VAL A 1 304 ? 25.926 -16.196 -30.724 1.00 85.25 304 VAL A CA 1
ATOM 2374 C C . VAL A 1 304 ? 25.557 -17.645 -30.419 1.00 85.25 304 VAL A C 1
ATOM 2376 O O . VAL A 1 304 ? 26.415 -18.485 -30.158 1.00 85.25 304 VAL A O 1
ATOM 2379 N N . LEU A 1 305 ? 24.256 -17.936 -30.434 1.00 74.38 305 LEU A N 1
ATOM 2380 C CA . LEU A 1 305 ? 23.747 -19.306 -30.406 1.00 74.38 305 LEU A CA 1
ATOM 2381 C C . LEU A 1 305 ? 23.893 -19.936 -31.794 1.00 74.38 305 LEU A C 1
ATOM 2383 O O . LEU A 1 305 ? 23.478 -19.340 -32.787 1.00 74.38 305 LEU A O 1
ATOM 2387 N N . VAL A 1 306 ? 24.442 -21.151 -31.846 1.00 70.94 306 VAL A N 1
ATOM 2388 C CA . VAL A 1 306 ? 24.580 -21.962 -33.067 1.00 70.94 306 VAL A CA 1
ATOM 2389 C C . VAL A 1 306 ? 23.907 -23.320 -32.866 1.00 70.94 306 VAL A C 1
ATOM 2391 O O . VAL A 1 306 ? 24.035 -23.908 -31.794 1.00 70.94 306 VAL A O 1
ATOM 2394 N N . ASN A 1 307 ? 23.165 -23.802 -33.867 1.00 60.88 307 ASN A N 1
ATOM 2395 C CA . ASN A 1 307 ? 22.535 -25.125 -33.852 1.00 60.88 307 ASN A CA 1
ATOM 2396 C C . ASN A 1 307 ? 23.219 -25.969 -34.927 1.00 60.88 307 ASN A C 1
ATOM 2398 O O . ASN A 1 307 ? 23.183 -25.557 -36.083 1.00 60.88 307 ASN A O 1
ATOM 2402 N N . ASN A 1 308 ? 23.856 -27.088 -34.551 1.00 56.41 308 ASN A N 1
ATOM 2403 C CA . ASN A 1 308 ? 24.655 -27.949 -35.442 1.00 56.41 308 ASN A CA 1
ATOM 2404 C C . ASN A 1 308 ? 25.479 -27.146 -36.471 1.00 56.41 308 ASN A C 1
ATOM 2406 O O . ASN A 1 308 ? 25.085 -27.082 -37.635 1.00 56.41 308 ASN A O 1
ATOM 2410 N N . PRO A 1 309 ? 26.588 -26.498 -36.065 1.00 55.12 309 PRO A N 1
ATOM 2411 C CA . PRO A 1 309 ? 27.414 -25.762 -37.013 1.00 55.12 309 PRO A CA 1
ATOM 2412 C C . PRO A 1 309 ? 27.917 -26.738 -38.081 1.00 55.12 309 PRO A C 1
ATOM 2414 O O . PRO A 1 309 ? 28.684 -27.650 -37.769 1.00 55.12 309 PRO A O 1
ATOM 2417 N N . GLU A 1 310 ? 27.468 -26.590 -39.328 1.00 54.97 310 GLU A N 1
ATOM 2418 C CA . GLU A 1 310 ? 28.103 -27.328 -40.414 1.00 54.97 310 GLU A CA 1
ATOM 2419 C C . GLU A 1 310 ? 29.550 -26.828 -40.548 1.00 54.97 310 GLU A C 1
ATOM 2421 O O . GLU A 1 310 ? 29.757 -25.611 -40.534 1.00 54.97 310 GLU A O 1
ATOM 2426 N N . PRO A 1 311 ? 30.556 -27.717 -40.664 1.00 48.03 311 PRO A N 1
ATOM 2427 C CA . PRO A 1 311 ? 31.973 -27.341 -40.601 1.00 48.03 311 PRO A CA 1
ATOM 2428 C C . PRO A 1 311 ? 32.411 -26.287 -41.629 1.00 48.03 311 PRO A C 1
ATOM 2430 O O . PRO A 1 311 ? 33.398 -25.591 -41.406 1.00 48.03 311 PRO A O 1
ATOM 2433 N N . GLU A 1 312 ? 31.680 -26.170 -42.739 1.00 54.16 312 GLU A N 1
ATOM 2434 C CA . GLU A 1 312 ? 31.950 -25.226 -43.830 1.00 54.16 312 GLU A CA 1
ATOM 2435 C C . GLU A 1 312 ? 30.954 -24.056 -43.880 1.00 54.16 312 GLU A C 1
ATOM 2437 O O . GLU A 1 312 ? 31.116 -23.142 -44.690 1.00 54.16 312 GLU A O 1
ATOM 2442 N N . SER A 1 313 ? 29.925 -24.053 -43.020 1.00 55.19 313 SER A N 1
ATOM 2443 C CA . SER A 1 313 ? 28.915 -22.998 -43.029 1.00 55.19 313 SER A CA 1
ATOM 2444 C C . SER A 1 313 ? 29.392 -21.778 -42.262 1.00 55.19 313 SER A C 1
ATOM 2446 O O . SER A 1 313 ? 29.727 -21.822 -41.079 1.00 55.19 313 SER A O 1
ATOM 2448 N N . ILE A 1 314 ? 29.377 -20.660 -42.966 1.00 62.38 314 ILE A N 1
ATOM 2449 C CA . ILE A 1 314 ? 29.877 -19.373 -42.503 1.00 62.38 314 ILE A CA 1
ATOM 2450 C C . ILE A 1 314 ? 28.750 -18.560 -41.795 1.00 62.38 314 ILE A C 1
ATOM 2452 O O . ILE A 1 314 ? 28.997 -17.797 -40.863 1.00 62.38 314 ILE A O 1
ATOM 2456 N N . ALA A 1 315 ? 27.472 -18.890 -42.027 1.00 67.31 315 ALA A N 1
ATOM 2457 C CA . ALA A 1 315 ? 26.328 -18.413 -41.235 1.00 67.31 315 ALA A CA 1
ATOM 2458 C C . ALA A 1 315 ? 25.442 -19.579 -40.746 1.00 67.31 315 ALA A C 1
ATOM 2460 O O . ALA A 1 315 ? 25.532 -20.693 -41.255 1.00 67.31 315 ALA A O 1
ATOM 2461 N N . THR A 1 316 ? 24.571 -19.356 -39.759 1.00 71.75 316 THR A N 1
ATOM 2462 C CA . THR A 1 316 ? 23.610 -20.373 -39.278 1.00 71.75 316 THR A CA 1
ATOM 2463 C C . THR A 1 316 ? 22.186 -19.827 -39.224 1.00 71.75 316 THR A C 1
ATOM 2465 O O . THR A 1 316 ? 21.977 -18.612 -39.155 1.00 71.75 316 THR A O 1
ATOM 2468 N N . ALA A 1 317 ? 21.196 -20.720 -39.235 1.00 73.06 317 ALA A N 1
ATOM 2469 C CA . ALA A 1 317 ? 19.810 -20.342 -39.002 1.00 73.06 317 ALA A CA 1
ATOM 2470 C C . ALA A 1 317 ? 19.671 -19.731 -37.602 1.00 73.06 317 ALA A C 1
ATOM 2472 O O . ALA A 1 317 ? 20.110 -20.306 -36.604 1.00 73.06 317 ALA A O 1
ATOM 2473 N N . THR A 1 318 ? 19.051 -18.558 -37.515 1.00 74.50 318 THR A N 1
ATOM 2474 C CA . THR A 1 318 ? 18.741 -17.964 -36.218 1.00 74.50 318 THR A CA 1
ATOM 2475 C C . THR A 1 318 ? 17.700 -18.815 -35.498 1.00 74.50 318 THR A C 1
ATOM 2477 O O . THR A 1 318 ? 16.648 -19.129 -36.051 1.00 74.50 318 THR A O 1
ATOM 2480 N N . PHE A 1 319 ? 17.965 -19.141 -34.237 1.00 70.69 319 PHE A N 1
ATOM 2481 C CA . PHE A 1 319 ? 17.015 -19.825 -33.369 1.00 70.69 319 PHE A CA 1
ATOM 2482 C C . PHE A 1 319 ? 17.075 -19.251 -31.952 1.00 70.69 319 PHE A C 1
ATOM 2484 O O . PHE A 1 319 ? 18.066 -18.633 -31.557 1.00 70.69 319 PHE A O 1
ATOM 2491 N N . SER A 1 320 ? 16.008 -19.473 -31.186 1.00 75.81 320 SER A N 1
ATOM 2492 C CA . SER A 1 320 ? 15.966 -19.208 -29.750 1.00 75.81 320 SER A CA 1
ATOM 2493 C C . SER A 1 320 ? 15.758 -20.505 -28.973 1.00 75.81 320 SER A C 1
ATOM 2495 O O . SER A 1 320 ? 15.086 -21.421 -29.443 1.00 75.81 320 SER A O 1
ATOM 2497 N N . ASN A 1 321 ? 16.329 -20.567 -27.770 1.00 76.31 321 ASN A N 1
ATOM 2498 C CA . ASN A 1 321 ? 16.256 -21.712 -26.867 1.00 76.31 321 ASN A CA 1
ATOM 2499 C C . ASN A 1 321 ? 15.440 -21.392 -25.599 1.00 76.31 321 ASN A C 1
ATOM 2501 O O . ASN A 1 321 ? 15.862 -21.681 -24.479 1.00 76.31 321 ASN A O 1
ATOM 2505 N N . ARG A 1 322 ? 14.287 -20.723 -25.738 1.00 84.38 322 ARG A N 1
ATOM 2506 C CA . ARG A 1 322 ? 13.377 -20.516 -24.598 1.00 84.38 322 ARG A CA 1
ATOM 2507 C C . ARG A 1 322 ? 12.723 -21.848 -24.201 1.00 84.38 322 ARG A C 1
ATOM 2509 O O . ARG A 1 322 ? 12.146 -22.515 -25.062 1.00 84.38 322 ARG A O 1
ATOM 2516 N N . PRO A 1 323 ? 12.739 -22.228 -22.909 1.00 87.88 323 PRO A N 1
ATOM 2517 C CA . PRO A 1 323 ? 12.057 -23.432 -22.461 1.00 87.88 323 PRO A CA 1
ATOM 2518 C C . PRO A 1 323 ? 10.540 -23.284 -22.591 1.00 87.88 323 PRO A C 1
ATOM 2520 O O . PRO A 1 323 ? 10.006 -22.171 -22.534 1.00 87.88 323 PRO A O 1
ATOM 2523 N N . ARG A 1 324 ? 9.837 -24.421 -22.677 1.00 90.75 324 ARG A N 1
ATOM 2524 C CA . ARG A 1 324 ? 8.368 -24.457 -22.600 1.00 90.75 324 ARG A CA 1
ATOM 2525 C C . ARG A 1 324 ? 7.873 -23.789 -21.310 1.00 90.75 324 ARG A C 1
ATOM 2527 O O . ARG A 1 324 ? 8.558 -23.820 -20.287 1.00 90.75 324 ARG A O 1
ATOM 2534 N N . LEU A 1 325 ? 6.692 -23.178 -21.385 1.00 94.19 325 LEU A N 1
ATOM 2535 C CA . LEU A 1 325 ? 6.048 -22.525 -20.247 1.00 94.19 325 LEU A CA 1
ATOM 2536 C C . LEU A 1 325 ? 5.607 -23.558 -19.202 1.00 94.19 325 LEU A C 1
ATOM 2538 O O . LEU A 1 325 ? 5.157 -24.651 -19.545 1.00 94.19 325 LEU A O 1
ATOM 2542 N N . GLU A 1 326 ? 5.767 -23.212 -17.927 1.00 93.50 326 GLU A N 1
ATOM 2543 C CA . GLU A 1 326 ? 5.418 -24.077 -16.797 1.00 93.50 326 GLU A CA 1
ATOM 2544 C C . GLU A 1 326 ? 3.909 -24.114 -16.529 1.00 93.50 326 GLU A C 1
ATOM 2546 O O . GLU A 1 326 ? 3.227 -23.132 -16.830 1.00 93.50 326 GLU A O 1
ATOM 2551 N N . PRO A 1 327 ? 3.387 -25.195 -15.914 1.00 89.81 327 PRO A N 1
ATOM 2552 C CA . PRO A 1 327 ? 1.980 -25.277 -15.528 1.00 89.81 327 PRO A CA 1
ATOM 2553 C C . PRO A 1 327 ? 1.595 -24.237 -14.465 1.00 89.81 327 PRO A C 1
ATOM 2555 O O . PRO A 1 327 ? 2.441 -23.739 -13.716 1.00 89.81 327 PRO A O 1
ATOM 2558 N N . ILE A 1 328 ? 0.288 -23.974 -14.365 1.00 83.31 328 ILE A N 1
ATOM 2559 C CA . ILE A 1 328 ? -0.339 -22.964 -13.492 1.00 83.31 328 ILE A CA 1
ATOM 2560 C C . ILE A 1 328 ? 0.182 -23.027 -12.050 1.00 83.31 328 ILE A C 1
ATOM 2562 O O . ILE A 1 328 ? 0.601 -22.008 -11.499 1.00 83.31 328 ILE A O 1
ATOM 2566 N N . ASP A 1 329 ? 0.229 -24.218 -11.449 1.00 76.12 329 ASP A N 1
ATOM 2567 C CA . ASP A 1 329 ? 0.646 -24.387 -10.050 1.00 76.12 329 ASP A CA 1
ATOM 2568 C C . ASP A 1 329 ? 2.091 -23.946 -9.805 1.00 76.12 329 ASP A C 1
ATOM 2570 O O . ASP A 1 329 ? 2.411 -23.343 -8.777 1.00 76.12 329 ASP A O 1
ATOM 2574 N N . TYR A 1 330 ? 2.973 -24.188 -10.777 1.00 86.00 330 TYR A N 1
ATOM 2575 C CA . TYR A 1 330 ? 4.355 -23.734 -10.695 1.00 86.00 330 TYR A CA 1
ATOM 2576 C C . TYR A 1 330 ? 4.440 -22.209 -10.789 1.00 86.00 330 TYR A C 1
ATOM 2578 O O . TYR A 1 330 ? 5.184 -21.588 -10.031 1.00 86.00 330 TYR A O 1
ATOM 2586 N N . VAL A 1 331 ? 3.652 -21.593 -11.675 1.00 84.88 331 VAL A N 1
ATOM 2587 C CA . VAL A 1 331 ? 3.583 -20.130 -11.805 1.00 84.88 331 VAL A CA 1
ATOM 2588 C C . VAL A 1 331 ? 3.113 -19.500 -10.499 1.00 84.88 331 VAL A C 1
ATOM 2590 O O . VAL A 1 331 ? 3.779 -18.605 -9.983 1.00 84.88 331 VAL A O 1
ATOM 2593 N N . LYS A 1 332 ? 2.028 -20.014 -9.910 1.00 79.81 332 LYS A N 1
ATOM 2594 C CA . LYS A 1 332 ? 1.509 -19.545 -8.617 1.00 79.81 332 LYS A CA 1
ATOM 2595 C C . LYS A 1 332 ? 2.557 -19.659 -7.513 1.00 79.81 332 LYS A C 1
ATOM 2597 O O . LYS A 1 332 ? 2.786 -18.696 -6.783 1.00 79.81 332 LYS A O 1
ATOM 2602 N N . LYS A 1 333 ? 3.258 -20.795 -7.440 1.00 78.38 333 LYS A N 1
ATOM 2603 C CA . LYS A 1 333 ? 4.373 -20.986 -6.504 1.00 78.38 333 LYS A CA 1
ATOM 2604 C C . LYS A 1 333 ? 5.462 -19.928 -6.700 1.00 78.38 333 LYS A C 1
ATOM 2606 O O . LYS A 1 333 ? 5.910 -19.330 -5.726 1.00 78.38 333 LYS A O 1
ATOM 2611 N N . LYS A 1 334 ? 5.869 -19.655 -7.941 1.00 86.50 334 LYS A N 1
ATOM 2612 C CA . LYS A 1 334 ? 6.906 -18.656 -8.236 1.00 86.50 334 LYS A CA 1
ATOM 2613 C C . LYS A 1 334 ? 6.474 -17.221 -7.959 1.00 86.50 334 LYS A C 1
ATOM 2615 O O . LYS A 1 334 ? 7.299 -16.441 -7.492 1.00 86.50 334 LYS A O 1
ATOM 2620 N N . LEU A 1 335 ? 5.203 -16.879 -8.162 1.00 83.62 335 LEU A N 1
ATOM 2621 C CA . LEU A 1 335 ? 4.658 -15.579 -7.759 1.00 83.62 335 LEU A CA 1
ATOM 2622 C C . LEU A 1 335 ? 4.694 -15.402 -6.229 1.00 83.62 335 LEU A C 1
ATOM 2624 O O . LEU A 1 335 ? 5.098 -14.345 -5.751 1.00 83.62 335 LEU A O 1
ATOM 2628 N N . LEU A 1 336 ? 4.373 -16.449 -5.458 1.00 76.31 336 LEU A N 1
ATOM 2629 C CA . LEU A 1 336 ? 4.494 -16.437 -3.992 1.00 76.31 336 LEU A CA 1
ATOM 2630 C C . LEU A 1 336 ? 5.953 -16.337 -3.518 1.00 76.31 336 LEU A C 1
ATOM 2632 O O . LEU A 1 336 ? 6.256 -15.592 -2.586 1.00 76.31 336 LEU A O 1
ATOM 2636 N N . GLU A 1 337 ? 6.874 -17.059 -4.160 1.00 80.38 337 GLU A N 1
ATOM 2637 C CA . GLU A 1 337 ? 8.313 -16.927 -3.892 1.00 80.38 337 GLU A CA 1
ATOM 2638 C C . GLU A 1 337 ? 8.804 -15.507 -4.207 1.00 80.38 337 GLU A C 1
ATOM 2640 O O . GLU A 1 337 ? 9.601 -14.952 -3.452 1.00 80.38 337 GLU A O 1
ATOM 2645 N N . CYS A 1 338 ? 8.296 -14.893 -5.283 1.00 86.12 338 CYS A N 1
ATOM 2646 C CA . CYS A 1 338 ? 8.641 -13.529 -5.669 1.00 86.12 338 CYS A CA 1
ATOM 2647 C C . CYS A 1 338 ? 8.310 -12.515 -4.570 1.00 86.12 338 CYS A C 1
ATOM 2649 O O . CYS A 1 338 ? 9.114 -11.623 -4.329 1.00 86.12 338 CYS A O 1
ATOM 2651 N N . ALA A 1 339 ? 7.188 -12.663 -3.864 1.00 80.25 339 ALA A N 1
ATOM 2652 C CA . ALA A 1 339 ? 6.800 -11.762 -2.774 1.00 80.25 339 ALA A CA 1
ATOM 2653 C C . ALA A 1 339 ? 7.787 -11.747 -1.594 1.00 80.25 339 ALA A C 1
ATOM 2655 O O . ALA A 1 339 ? 7.861 -10.764 -0.863 1.00 80.25 339 ALA A O 1
ATOM 2656 N N . ASN A 1 340 ? 8.563 -12.821 -1.423 1.00 78.62 340 ASN A N 1
ATOM 2657 C CA . ASN A 1 340 ? 9.487 -13.002 -0.303 1.00 78.62 340 ASN A CA 1
ATOM 2658 C C . ASN A 1 340 ? 10.958 -12.774 -0.687 1.00 78.62 340 ASN A C 1
ATOM 2660 O O . ASN A 1 340 ? 11.857 -13.097 0.090 1.00 78.62 340 ASN A O 1
ATOM 2664 N N . ARG A 1 341 ? 11.229 -12.247 -1.887 1.00 85.81 341 ARG A N 1
ATOM 2665 C CA . ARG A 1 341 ? 12.599 -11.966 -2.331 1.00 85.81 341 ARG A CA 1
ATOM 2666 C C . ARG A 1 341 ? 13.211 -10.803 -1.561 1.00 85.81 341 ARG A C 1
ATOM 2668 O O . ARG A 1 341 ? 12.550 -9.824 -1.227 1.00 85.81 341 ARG A O 1
ATOM 2675 N N . THR A 1 342 ? 14.524 -10.864 -1.402 1.00 88.44 342 THR A N 1
ATOM 2676 C CA . THR A 1 342 ? 15.323 -9.686 -1.075 1.00 88.44 342 THR A CA 1
ATOM 2677 C C . THR A 1 342 ? 15.847 -9.094 -2.375 1.00 88.44 342 THR A C 1
ATOM 2679 O O . THR A 1 342 ? 16.463 -9.805 -3.168 1.00 88.44 342 THR A O 1
ATOM 2682 N N . SER A 1 343 ? 15.618 -7.796 -2.591 1.00 94.19 343 SER A N 1
ATOM 2683 C CA . SER A 1 343 ? 16.159 -7.098 -3.760 1.00 94.19 343 SER A CA 1
ATOM 2684 C C . SER A 1 343 ? 17.681 -7.239 -3.802 1.00 94.19 343 SER A C 1
ATOM 2686 O O . SER A 1 343 ? 18.363 -6.973 -2.811 1.00 94.19 343 SER A O 1
ATOM 2688 N N . ARG A 1 344 ? 18.221 -7.625 -4.959 1.00 94.81 344 ARG A N 1
ATOM 2689 C CA . ARG A 1 344 ? 19.665 -7.780 -5.170 1.00 94.81 344 ARG A CA 1
ATOM 2690 C C . ARG A 1 344 ? 20.382 -6.442 -5.138 1.00 94.81 344 ARG A C 1
ATOM 2692 O O . ARG A 1 344 ? 21.536 -6.417 -4.734 1.00 94.81 344 ARG A O 1
ATOM 2699 N N . ILE A 1 345 ? 19.720 -5.362 -5.551 1.00 95.06 345 ILE A N 1
ATOM 2700 C CA . ILE A 1 345 ? 20.207 -3.982 -5.427 1.00 95.06 345 ILE A CA 1
ATOM 2701 C C . ILE A 1 345 ? 19.368 -3.275 -4.352 1.00 95.06 345 ILE A C 1
ATOM 2703 O O . ILE A 1 345 ? 18.137 -3.303 -4.454 1.00 95.06 345 ILE A O 1
ATOM 2707 N N . PRO A 1 346 ? 19.964 -2.642 -3.323 1.00 93.38 346 PRO A N 1
ATOM 2708 C CA . PRO A 1 346 ? 19.185 -2.070 -2.227 1.00 93.38 346 PRO A CA 1
ATOM 2709 C C . PRO A 1 346 ? 18.248 -0.955 -2.705 1.00 93.38 346 PRO A C 1
ATOM 2711 O O . PRO A 1 346 ? 18.669 -0.060 -3.442 1.00 93.38 346 PRO A O 1
ATOM 2714 N N . LEU A 1 347 ? 16.991 -0.995 -2.263 1.00 94.81 347 LEU A N 1
ATOM 2715 C CA . LEU A 1 347 ? 15.956 -0.032 -2.644 1.00 94.81 347 LEU A CA 1
ATOM 2716 C C . LEU A 1 347 ? 16.073 1.263 -1.838 1.00 94.81 347 LEU A C 1
ATOM 2718 O O . LEU A 1 347 ? 16.384 1.229 -0.648 1.00 94.81 347 LEU A O 1
ATOM 2722 N N . ILE A 1 348 ? 15.766 2.398 -2.467 1.00 93.69 348 ILE A N 1
ATOM 2723 C CA . ILE A 1 348 ? 15.652 3.678 -1.760 1.00 93.69 348 ILE A CA 1
ATOM 2724 C C . ILE A 1 348 ? 14.410 3.653 -0.851 1.00 93.69 348 ILE A C 1
ATOM 2726 O O . ILE A 1 348 ? 13.405 2.996 -1.153 1.00 93.69 348 ILE A O 1
ATOM 2730 N N . ALA A 1 349 ? 14.488 4.315 0.305 1.00 85.50 349 ALA A N 1
ATOM 2731 C CA . ALA A 1 349 ? 13.351 4.479 1.212 1.00 85.50 349 ALA A CA 1
ATOM 2732 C C . ALA A 1 349 ? 12.201 5.237 0.519 1.00 85.50 349 ALA A C 1
ATOM 2734 O O . ALA A 1 349 ? 12.426 5.968 -0.447 1.00 85.50 349 ALA A O 1
ATOM 2735 N N . GLU A 1 350 ? 10.956 5.008 0.932 1.00 82.75 350 GLU A N 1
ATOM 2736 C CA . GLU A 1 350 ? 9.787 5.533 0.208 1.00 82.75 350 GLU A CA 1
ATOM 2737 C C . GLU A 1 350 ? 9.692 7.060 0.247 1.00 82.75 350 GLU A C 1
ATOM 2739 O O . GLU A 1 350 ? 9.442 7.680 -0.782 1.00 82.75 350 GLU A O 1
ATOM 2744 N N . ASP A 1 351 ? 9.951 7.662 1.403 1.00 82.06 351 ASP A N 1
ATOM 2745 C CA . ASP A 1 351 ? 10.029 9.110 1.607 1.00 82.06 351 ASP A CA 1
ATOM 2746 C C . ASP A 1 351 ? 11.063 9.758 0.673 1.00 82.06 351 ASP A C 1
ATOM 2748 O O . ASP A 1 351 ? 10.734 10.660 -0.099 1.00 82.06 351 ASP A O 1
ATOM 2752 N N . VAL A 1 352 ? 12.279 9.208 0.636 1.00 87.81 352 VAL A N 1
ATOM 2753 C CA . VAL A 1 352 ? 13.360 9.679 -0.244 1.00 87.81 352 VAL A CA 1
ATOM 2754 C C . VAL A 1 352 ? 13.030 9.427 -1.720 1.00 87.81 352 VAL A C 1
ATOM 2756 O O . VAL A 1 352 ? 13.393 10.207 -2.600 1.00 87.81 352 VAL A O 1
ATOM 2759 N N . THR A 1 353 ? 12.320 8.340 -2.026 1.00 88.06 353 THR A N 1
ATOM 2760 C CA . THR A 1 353 ? 11.871 8.039 -3.393 1.00 88.06 353 THR A CA 1
ATOM 2761 C C . THR A 1 353 ? 10.884 9.092 -3.889 1.00 88.06 353 THR A C 1
ATOM 2763 O O . THR A 1 353 ? 10.994 9.526 -5.036 1.00 88.06 353 THR A O 1
ATOM 2766 N N . ARG A 1 354 ? 9.955 9.532 -3.032 1.00 86.00 354 ARG A N 1
ATOM 2767 C CA . ARG A 1 354 ? 8.978 10.578 -3.365 1.00 86.00 354 ARG A CA 1
ATOM 2768 C C . ARG A 1 354 ? 9.631 11.924 -3.638 1.00 86.00 354 ARG A C 1
ATOM 2770 O O . ARG A 1 354 ? 9.219 12.607 -4.570 1.00 86.00 354 ARG A O 1
ATOM 2777 N N . GLU A 1 355 ? 10.677 12.259 -2.891 1.00 88.88 355 GLU A N 1
ATOM 2778 C CA . GLU A 1 355 ? 11.482 13.458 -3.134 1.00 88.88 355 GLU A CA 1
ATOM 2779 C C . GLU A 1 355 ? 12.222 13.383 -4.479 1.00 88.88 355 GLU A C 1
ATOM 2781 O O . GLU A 1 355 ? 12.149 14.298 -5.299 1.00 88.88 355 GLU A O 1
ATOM 2786 N N . ARG A 1 356 ? 12.913 12.266 -4.738 1.00 90.31 356 ARG A N 1
ATOM 2787 C CA . ARG A 1 356 ? 13.763 12.099 -5.928 1.00 90.31 356 ARG A CA 1
ATOM 2788 C C . ARG A 1 356 ? 12.981 11.900 -7.219 1.00 90.31 356 ARG A C 1
ATOM 2790 O O . ARG A 1 356 ? 13.476 12.241 -8.290 1.00 90.31 356 ARG A O 1
ATOM 2797 N N . ILE A 1 357 ? 11.790 11.314 -7.131 1.00 89.62 357 ILE A N 1
ATOM 2798 C CA . ILE A 1 357 ? 10.930 10.996 -8.270 1.00 89.62 357 ILE A CA 1
ATOM 2799 C C . ILE A 1 357 ? 9.528 11.548 -7.984 1.00 89.62 357 ILE A C 1
ATOM 2801 O O . ILE A 1 357 ? 8.655 10.794 -7.547 1.00 89.62 357 ILE A O 1
ATOM 2805 N N . PRO A 1 358 ? 9.256 12.834 -8.276 1.00 85.88 358 PRO A N 1
ATOM 2806 C CA . PRO A 1 358 ? 7.954 13.445 -7.992 1.00 85.88 358 PRO A CA 1
ATOM 2807 C C . PRO A 1 358 ? 6.765 12.721 -8.643 1.00 85.88 358 PRO A C 1
ATOM 2809 O O . PRO A 1 358 ? 5.675 12.688 -8.082 1.00 85.88 358 PRO A O 1
ATOM 2812 N N . LEU A 1 359 ? 6.974 12.061 -9.792 1.00 81.44 359 LEU A N 1
ATOM 2813 C CA . LEU A 1 359 ? 5.950 11.238 -10.455 1.00 81.44 359 LEU A CA 1
ATOM 2814 C C . LEU A 1 359 ? 5.464 10.055 -9.606 1.00 81.44 359 LEU A C 1
ATOM 2816 O O . LEU A 1 359 ? 4.364 9.557 -9.825 1.00 81.44 359 LEU A O 1
ATOM 2820 N N . SER A 1 360 ? 6.242 9.615 -8.614 1.00 77.75 360 SER A N 1
ATOM 2821 C CA . SER A 1 360 ? 5.803 8.582 -7.671 1.00 77.75 360 SER A CA 1
ATOM 2822 C C . SER A 1 360 ? 4.631 9.033 -6.789 1.00 77.75 360 SER A C 1
ATOM 2824 O O . SER A 1 360 ? 3.952 8.186 -6.216 1.00 77.75 360 SER A O 1
ATOM 2826 N N . ALA A 1 361 ? 4.326 10.337 -6.736 1.00 69.12 361 ALA A N 1
ATOM 2827 C CA . ALA A 1 361 ? 3.119 10.863 -6.099 1.00 69.12 361 ALA A CA 1
ATOM 2828 C C . ALA A 1 361 ? 1.816 10.353 -6.745 1.00 69.12 361 ALA A C 1
ATOM 2830 O O . ALA A 1 361 ? 0.777 10.372 -6.093 1.00 69.12 361 ALA A O 1
ATOM 2831 N N . ALA A 1 362 ? 1.863 9.843 -7.985 1.00 64.56 362 ALA A N 1
ATOM 2832 C CA . ALA A 1 362 ? 0.728 9.155 -8.606 1.00 64.56 362 ALA A CA 1
ATOM 2833 C C . ALA A 1 362 ? 0.321 7.867 -7.855 1.00 64.56 362 ALA A C 1
ATOM 2835 O O . ALA A 1 362 ? -0.795 7.380 -8.023 1.00 64.56 362 ALA A O 1
ATOM 2836 N N . TYR A 1 363 ? 1.206 7.326 -7.012 1.00 61.81 363 TYR A N 1
ATOM 2837 C CA . TYR A 1 363 ? 0.945 6.171 -6.159 1.00 61.81 363 TYR A CA 1
ATOM 2838 C C . TYR A 1 363 ? 0.647 6.642 -4.729 1.00 61.81 363 TYR A C 1
ATOM 2840 O O . TYR A 1 363 ? 1.558 7.010 -3.982 1.00 61.81 363 TYR A O 1
ATOM 2848 N N . SER A 1 364 ? -0.636 6.623 -4.352 1.00 47.88 364 SER A N 1
ATOM 2849 C CA . SER A 1 364 ? -1.130 7.068 -3.038 1.00 47.88 364 SER A CA 1
ATOM 2850 C C . SER A 1 364 ? -0.835 6.093 -1.886 1.00 47.88 364 SER A C 1
ATOM 2852 O O . SER A 1 364 ? -0.925 6.487 -0.730 1.00 47.88 364 SER A O 1
ATOM 2854 N N . GLY A 1 365 ? -0.482 4.836 -2.190 1.00 62.34 365 GLY A N 1
ATOM 2855 C CA . GLY A 1 365 ? -0.030 3.817 -1.227 1.00 62.34 365 GLY A CA 1
ATOM 2856 C C . GLY A 1 365 ? 1.488 3.603 -1.268 1.00 62.34 365 GLY A C 1
ATOM 2857 O O . GLY A 1 365 ? 2.220 4.499 -1.684 1.00 62.34 365 GLY A O 1
ATOM 2858 N N . ALA A 1 366 ? 1.967 2.417 -0.869 1.00 71.88 366 ALA A N 1
ATOM 2859 C CA . ALA A 1 366 ? 3.391 2.062 -0.934 1.00 71.88 366 ALA A CA 1
ATOM 2860 C C . ALA A 1 366 ? 3.986 2.356 -2.323 1.00 71.88 366 ALA A C 1
ATOM 2862 O O . ALA A 1 366 ? 3.394 2.003 -3.349 1.00 71.88 366 ALA A O 1
ATOM 2863 N N . VAL A 1 367 ? 5.146 3.020 -2.364 1.00 83.69 367 VAL A N 1
ATOM 2864 C CA . VAL A 1 367 ? 5.802 3.323 -3.644 1.00 83.69 367 VAL A CA 1
ATOM 2865 C C . VAL A 1 367 ? 6.300 2.016 -4.270 1.00 83.69 367 VAL A C 1
ATOM 2867 O O . VAL A 1 367 ? 7.077 1.317 -3.615 1.00 83.69 367 VAL A O 1
ATOM 2870 N N . PRO A 1 368 ? 5.939 1.701 -5.531 1.00 91.00 368 PRO A N 1
ATOM 2871 C CA . PRO A 1 368 ? 6.373 0.469 -6.176 1.00 91.00 368 PRO A CA 1
ATOM 2872 C C . PRO A 1 368 ? 7.888 0.257 -6.110 1.00 91.00 368 PRO A C 1
ATOM 2874 O O . PRO A 1 368 ? 8.673 1.178 -6.368 1.00 91.00 368 PRO A O 1
ATOM 2877 N N . ASN A 1 369 ? 8.312 -0.973 -5.827 1.00 94.88 369 ASN A N 1
ATOM 2878 C CA . ASN A 1 369 ? 9.719 -1.344 -5.673 1.00 94.88 369 ASN A CA 1
ATOM 2879 C C . ASN A 1 369 ? 10.558 -0.994 -6.910 1.00 94.88 369 ASN A C 1
ATOM 2881 O O . ASN A 1 369 ? 11.713 -0.590 -6.775 1.00 94.88 369 ASN A O 1
ATOM 2885 N N . TRP A 1 370 ? 9.984 -1.068 -8.115 1.00 96.00 370 TRP A N 1
ATOM 2886 C CA . TRP A 1 370 ? 10.669 -0.662 -9.344 1.00 96.00 370 TRP A CA 1
ATOM 2887 C C . TRP A 1 370 ? 10.956 0.849 -9.400 1.00 96.00 370 TRP A C 1
ATOM 2889 O O . TRP A 1 370 ? 12.006 1.246 -9.902 1.00 96.00 370 TRP A O 1
ATOM 2899 N N . ILE A 1 371 ? 10.091 1.699 -8.835 1.00 95.94 371 ILE A N 1
ATOM 2900 C CA . ILE A 1 371 ? 10.328 3.150 -8.738 1.00 95.94 371 ILE A CA 1
ATOM 2901 C C . ILE A 1 371 ? 11.374 3.443 -7.661 1.00 95.94 371 ILE A C 1
ATOM 2903 O O . ILE A 1 371 ? 12.284 4.240 -7.886 1.00 95.94 371 ILE A O 1
ATOM 2907 N N . ARG A 1 372 ? 11.306 2.736 -6.527 1.00 96.06 372 ARG A N 1
ATOM 2908 C CA . ARG A 1 372 ? 12.299 2.827 -5.443 1.00 96.06 372 ARG A CA 1
ATOM 2909 C C . ARG A 1 372 ? 13.700 2.404 -5.887 1.00 96.06 372 ARG A C 1
ATOM 2911 O O . ARG A 1 372 ? 14.689 2.972 -5.428 1.00 96.06 372 ARG A O 1
ATOM 2918 N N . LEU A 1 373 ? 13.798 1.427 -6.790 1.00 97.62 373 LEU A N 1
ATOM 2919 C CA . LEU A 1 373 ? 15.053 1.049 -7.442 1.00 97.62 373 LEU A CA 1
ATOM 2920 C C . LEU A 1 373 ? 15.572 2.192 -8.327 1.00 97.62 373 LEU A C 1
ATOM 2922 O O . LEU A 1 373 ? 16.728 2.593 -8.212 1.00 97.62 373 LEU A O 1
ATOM 2926 N N . LEU A 1 374 ? 14.713 2.733 -9.197 1.00 95.81 374 LEU A N 1
ATOM 2927 C CA . LEU A 1 374 ? 15.082 3.790 -10.143 1.00 95.81 374 LEU A CA 1
ATOM 2928 C C . LEU A 1 374 ? 15.425 5.123 -9.463 1.00 95.81 374 LEU A C 1
ATOM 2930 O O . LEU A 1 374 ? 16.228 5.880 -10.001 1.00 95.81 374 LEU A O 1
ATOM 2934 N N . ALA A 1 375 ? 14.908 5.388 -8.262 1.00 95.31 375 ALA A N 1
ATOM 2935 C CA . ALA A 1 375 ? 15.238 6.574 -7.468 1.00 95.31 375 ALA A CA 1
ATOM 2936 C C . ALA A 1 375 ? 16.701 6.640 -6.992 1.00 95.31 375 ALA A C 1
ATOM 2938 O O . ALA A 1 375 ? 17.137 7.668 -6.466 1.00 95.31 375 ALA A O 1
ATOM 2939 N N . ARG A 1 376 ? 17.500 5.586 -7.202 1.00 94.19 376 ARG A N 1
ATOM 2940 C CA . ARG A 1 376 ? 18.965 5.686 -7.097 1.00 94.19 376 ARG A CA 1
ATOM 2941 C C . ARG A 1 376 ? 19.550 6.696 -8.083 1.00 94.19 376 ARG A C 1
ATOM 2943 O O . ARG A 1 376 ? 20.535 7.348 -7.755 1.00 94.19 376 ARG A O 1
ATOM 2950 N N . PHE A 1 377 ? 18.904 6.871 -9.234 1.00 93.81 377 PHE A N 1
ATOM 2951 C CA . PHE A 1 377 ? 19.305 7.795 -10.288 1.00 93.81 377 PHE A CA 1
ATOM 2952 C C . PHE A 1 377 ? 18.153 8.756 -10.609 1.00 93.81 377 PHE A C 1
ATOM 2954 O O . PHE A 1 377 ? 17.363 8.473 -11.504 1.00 93.81 377 PHE A O 1
ATOM 2961 N N . PRO A 1 378 ? 17.986 9.864 -9.868 1.00 89.06 378 PRO A N 1
ATOM 2962 C CA . PRO A 1 378 ? 16.815 10.735 -9.988 1.00 89.06 378 PRO A CA 1
ATOM 2963 C C . PRO A 1 378 ? 16.523 11.214 -11.416 1.00 89.06 378 PRO A C 1
ATOM 2965 O O . PRO A 1 378 ? 15.366 11.217 -11.836 1.00 89.06 378 PRO A O 1
ATOM 2968 N N . VAL A 1 379 ? 17.552 11.565 -12.197 1.00 87.38 379 VAL A N 1
ATOM 2969 C CA . VAL A 1 379 ? 17.356 12.116 -13.546 1.00 87.38 379 VAL A CA 1
ATOM 2970 C C . VAL A 1 379 ? 16.967 11.007 -14.527 1.00 87.38 379 VAL A C 1
ATOM 2972 O O . VAL A 1 379 ? 15.898 11.042 -15.146 1.00 87.38 379 VAL A O 1
ATOM 2975 N N . SER A 1 380 ? 17.823 9.997 -14.680 1.00 86.81 380 SER A N 1
ATOM 2976 C CA . SER A 1 380 ? 17.594 8.901 -15.625 1.00 86.81 380 SER A CA 1
ATOM 2977 C C . SER A 1 380 ? 16.459 7.978 -15.176 1.00 86.81 380 SER A C 1
ATOM 2979 O O . SER A 1 380 ? 15.647 7.549 -15.998 1.00 86.81 380 SER A O 1
ATOM 2981 N N . GLY A 1 381 ? 16.355 7.715 -13.877 1.00 90.06 381 GLY A N 1
ATOM 2982 C CA . GLY A 1 381 ? 15.265 6.990 -13.238 1.00 90.06 381 GLY A CA 1
ATOM 2983 C C . GLY A 1 381 ? 13.935 7.716 -13.383 1.00 90.06 381 GLY A C 1
ATOM 2984 O O . GLY A 1 381 ? 12.975 7.099 -13.835 1.00 90.06 381 GLY A O 1
ATOM 2985 N N . GLY A 1 382 ? 13.880 9.028 -13.128 1.00 89.31 382 GLY A N 1
ATOM 2986 C CA . GLY A 1 382 ? 12.667 9.832 -13.315 1.00 89.31 382 GLY A CA 1
ATOM 2987 C C . GLY A 1 382 ? 12.158 9.795 -14.755 1.00 89.31 382 GLY A C 1
ATOM 2988 O O . GLY A 1 382 ? 10.973 9.559 -14.993 1.00 89.31 382 GLY A O 1
ATOM 2989 N N . SER A 1 383 ? 13.063 9.913 -15.731 1.00 86.38 383 SER A N 1
ATOM 2990 C CA . SER A 1 383 ? 12.722 9.785 -17.155 1.00 86.38 383 SER A CA 1
ATOM 2991 C C . SER A 1 383 ? 12.189 8.391 -17.520 1.00 86.38 383 SER A C 1
ATOM 2993 O O . SER A 1 383 ? 11.251 8.275 -18.314 1.00 86.38 383 SER A O 1
ATOM 2995 N N . ARG A 1 384 ? 12.742 7.322 -16.933 1.00 89.25 384 ARG A N 1
ATOM 2996 C CA . ARG A 1 384 ? 12.273 5.942 -17.154 1.00 89.25 384 ARG A CA 1
ATOM 2997 C C . ARG A 1 384 ? 10.923 5.673 -16.500 1.00 89.25 384 ARG A C 1
ATOM 2999 O O . ARG A 1 384 ? 10.093 5.003 -17.114 1.00 89.25 384 ARG A O 1
ATOM 3006 N N . VAL A 1 385 ? 10.690 6.215 -15.304 1.00 90.81 385 VAL A N 1
ATOM 3007 C CA . VAL A 1 385 ? 9.380 6.180 -14.639 1.00 90.81 385 VAL A CA 1
ATOM 3008 C C . VAL A 1 385 ? 8.344 6.863 -15.522 1.00 90.81 385 VAL A C 1
ATOM 3010 O O . VAL A 1 385 ? 7.354 6.228 -15.867 1.00 90.81 385 VAL A O 1
ATOM 3013 N N . ALA A 1 386 ? 8.622 8.083 -15.990 1.00 87.88 386 ALA A N 1
ATOM 3014 C CA . ALA A 1 386 ? 7.741 8.803 -16.908 1.00 87.88 386 ALA A CA 1
ATOM 3015 C C . ALA A 1 386 ? 7.425 7.977 -18.163 1.00 87.88 386 ALA A C 1
ATOM 3017 O O . ALA A 1 386 ? 6.263 7.742 -18.467 1.00 87.88 386 ALA A O 1
ATOM 3018 N N . THR A 1 387 ? 8.457 7.463 -18.840 1.00 84.56 387 THR A N 1
ATOM 3019 C CA . THR A 1 387 ? 8.294 6.664 -20.067 1.00 84.56 387 THR A CA 1
ATOM 3020 C C . THR A 1 387 ? 7.437 5.420 -19.830 1.00 84.56 387 THR A C 1
ATOM 3022 O O . THR A 1 387 ? 6.598 5.086 -20.662 1.00 84.56 387 THR A O 1
ATOM 3025 N N . THR A 1 388 ? 7.632 4.740 -18.697 1.00 87.94 388 THR A N 1
ATOM 3026 C CA . THR A 1 388 ? 6.864 3.537 -18.346 1.00 87.94 388 THR A CA 1
ATOM 3027 C C . THR A 1 388 ? 5.398 3.887 -18.099 1.00 87.94 388 THR A C 1
ATOM 3029 O O . THR A 1 388 ? 4.528 3.258 -18.687 1.00 87.94 388 THR A O 1
ATOM 3032 N N . LEU A 1 389 ? 5.119 4.927 -17.307 1.00 86.50 389 LEU A N 1
ATOM 3033 C CA . LEU A 1 389 ? 3.751 5.380 -17.026 1.00 86.50 389 LEU A CA 1
ATOM 3034 C C . LEU A 1 389 ? 3.026 5.839 -18.297 1.00 86.50 389 LEU A C 1
ATOM 3036 O O . LEU A 1 389 ? 1.913 5.398 -18.568 1.00 86.50 389 LEU A O 1
ATOM 3040 N N . THR A 1 390 ? 3.681 6.655 -19.127 1.00 84.25 390 THR A N 1
ATOM 3041 C CA . THR A 1 390 ? 3.106 7.123 -20.396 1.00 84.25 390 THR A CA 1
ATOM 3042 C C . THR A 1 390 ? 2.814 5.957 -21.342 1.00 84.25 390 THR A C 1
ATOM 3044 O O . THR A 1 390 ? 1.769 5.947 -21.988 1.00 84.25 390 THR A O 1
ATOM 3047 N N . ALA A 1 391 ? 3.682 4.941 -21.397 1.00 85.19 391 ALA A N 1
ATOM 3048 C CA . ALA A 1 391 ? 3.438 3.752 -22.210 1.00 85.19 391 ALA A CA 1
ATOM 3049 C C . ALA A 1 391 ? 2.213 2.945 -21.736 1.00 85.19 391 ALA A C 1
ATOM 3051 O O . ALA A 1 391 ? 1.522 2.359 -22.571 1.00 85.19 391 ALA A O 1
ATOM 3052 N N . GLU A 1 392 ? 1.903 2.933 -20.434 1.00 85.69 392 GLU A N 1
ATOM 3053 C CA . GLU A 1 392 ? 0.676 2.315 -19.910 1.00 85.69 392 GLU A CA 1
ATOM 3054 C C . GLU A 1 392 ? -0.574 3.135 -20.243 1.00 85.69 392 GLU A C 1
ATOM 3056 O O . GLU A 1 392 ? -1.581 2.588 -20.700 1.00 85.69 392 GLU A O 1
ATOM 3061 N N . GLU A 1 393 ? -0.507 4.452 -20.061 1.00 83.44 393 GLU A N 1
ATOM 3062 C CA . GLU A 1 393 ? -1.677 5.332 -20.115 1.00 83.44 393 GLU A CA 1
ATOM 3063 C C . GLU A 1 393 ? -2.063 5.762 -21.533 1.00 83.44 393 GLU A C 1
ATOM 3065 O O . GLU A 1 393 ? -3.254 5.817 -21.838 1.00 83.44 393 GLU A O 1
ATOM 3070 N N . ASN A 1 394 ? -1.083 6.009 -22.405 1.00 85.31 394 ASN A N 1
ATOM 3071 C CA . ASN A 1 394 ? -1.300 6.667 -23.696 1.00 85.31 394 ASN A CA 1
ATOM 3072 C C . ASN A 1 394 ? -1.237 5.703 -24.886 1.00 85.31 394 ASN A C 1
ATOM 3074 O O . ASN A 1 394 ? -0.694 4.602 -24.802 1.00 85.31 394 ASN A O 1
ATOM 3078 N N . GLY A 1 395 ? -1.740 6.152 -26.033 1.00 87.69 395 GLY A N 1
ATOM 3079 C CA . GLY A 1 395 ? -1.804 5.366 -27.264 1.00 87.69 395 GLY A CA 1
ATOM 3080 C C . GLY A 1 395 ? -3.150 4.682 -27.459 1.00 87.69 395 GLY A C 1
ATOM 3081 O O . GLY A 1 395 ? -4.047 4.795 -26.628 1.00 87.69 395 GLY A O 1
ATOM 3082 N N . ASP A 1 396 ? -3.274 3.982 -28.578 1.00 90.31 396 ASP A N 1
ATOM 3083 C CA . ASP A 1 396 ? -4.546 3.456 -29.080 1.00 90.31 396 ASP A CA 1
ATOM 3084 C C . ASP A 1 396 ? -4.774 1.993 -28.674 1.00 90.31 396 ASP A C 1
ATOM 3086 O O . ASP A 1 396 ? -5.900 1.494 -28.694 1.00 90.31 396 ASP A O 1
ATOM 3090 N N . LEU A 1 397 ? -3.716 1.292 -28.247 1.00 92.38 397 LEU A N 1
ATOM 3091 C CA . LEU A 1 397 ? -3.852 -0.053 -27.693 1.00 92.38 397 LEU A CA 1
ATOM 3092 C C . LEU A 1 397 ? -4.634 -0.016 -26.376 1.00 92.38 397 LEU A C 1
ATOM 3094 O O . LEU A 1 397 ? -4.281 0.714 -25.447 1.00 92.38 397 LEU A O 1
ATOM 3098 N N . SER A 1 398 ? -5.660 -0.863 -26.266 1.00 92.94 398 SER A N 1
ATOM 3099 C CA . SER A 1 398 ? -6.467 -0.959 -25.050 1.00 92.94 398 SER A CA 1
ATOM 3100 C C . SER A 1 398 ? -5.624 -1.381 -23.840 1.00 92.94 398 SER A C 1
ATOM 3102 O O . SER A 1 398 ? -4.648 -2.128 -23.963 1.00 92.94 398 SER A O 1
ATOM 3104 N N . ARG A 1 399 ? -6.035 -0.952 -22.639 1.00 91.31 399 ARG A N 1
ATOM 3105 C CA . ARG A 1 399 ? -5.391 -1.371 -21.379 1.00 91.31 399 ARG A CA 1
ATOM 3106 C C . ARG A 1 399 ? -5.359 -2.893 -21.223 1.00 91.31 399 ARG A C 1
ATOM 3108 O O . ARG A 1 399 ? -4.357 -3.430 -20.765 1.00 91.31 399 ARG A O 1
ATOM 3115 N N . LEU A 1 400 ? -6.419 -3.580 -21.657 1.00 93.75 400 LEU A N 1
ATOM 3116 C CA . LEU A 1 400 ? -6.473 -5.041 -21.652 1.00 93.75 400 LEU A CA 1
ATOM 3117 C C . LEU A 1 400 ? -5.403 -5.645 -22.565 1.00 93.75 400 LEU A C 1
ATOM 3119 O O . LEU A 1 400 ? -4.639 -6.490 -22.111 1.00 93.75 400 LEU A O 1
ATOM 3123 N N . LEU A 1 401 ? -5.284 -5.166 -23.805 1.00 96.12 401 LEU A N 1
ATOM 3124 C CA . LEU A 1 401 ? -4.289 -5.673 -24.750 1.00 96.12 401 LEU A CA 1
ATOM 3125 C C . LEU A 1 401 ? -2.855 -5.433 -24.255 1.00 96.12 401 LEU A C 1
ATOM 3127 O O . LEU A 1 401 ? -2.007 -6.318 -24.340 1.00 96.12 401 LEU A O 1
ATOM 3131 N N . LYS A 1 402 ? -2.585 -4.260 -23.675 1.00 97.06 402 LYS A N 1
ATOM 3132 C CA . LYS A 1 402 ? -1.301 -3.950 -23.030 1.00 97.06 402 LYS A CA 1
ATOM 3133 C C . LYS A 1 402 ? -0.996 -4.893 -21.861 1.00 97.06 402 LYS A C 1
ATOM 3135 O O . LYS A 1 402 ? 0.107 -5.442 -21.783 1.00 97.06 402 LYS A O 1
ATOM 3140 N N . ALA A 1 403 ? -1.967 -5.151 -20.987 1.00 96.38 403 ALA A N 1
ATOM 3141 C CA . ALA A 1 403 ? -1.809 -6.089 -19.875 1.00 96.38 403 ALA A CA 1
ATOM 3142 C C . ALA A 1 403 ? -1.578 -7.536 -20.364 1.00 96.38 403 ALA A C 1
ATOM 3144 O O . ALA A 1 403 ? -0.703 -8.228 -19.844 1.00 96.38 403 ALA A O 1
ATOM 3145 N N . GLN A 1 404 ? -2.269 -7.965 -21.427 1.00 98.12 404 GLN A N 1
ATOM 3146 C CA . GLN A 1 404 ? -2.074 -9.272 -22.069 1.00 98.12 404 GLN A CA 1
ATOM 3147 C C . GLN A 1 404 ? -0.674 -9.409 -22.691 1.00 98.12 404 GLN A C 1
ATOM 3149 O O . GLN A 1 404 ? 0.011 -10.403 -22.452 1.00 98.12 404 GLN A O 1
ATOM 3154 N N . ILE A 1 405 ? -0.200 -8.393 -23.424 1.00 98.12 405 ILE A N 1
ATOM 3155 C CA . ILE A 1 405 ? 1.173 -8.353 -23.960 1.00 98.12 405 ILE A CA 1
ATOM 3156 C C . ILE A 1 405 ? 2.195 -8.426 -22.817 1.00 98.12 405 ILE A C 1
ATOM 3158 O O . ILE A 1 405 ? 3.183 -9.154 -22.908 1.00 98.12 405 ILE A O 1
ATOM 3162 N N . SER A 1 406 ? 1.946 -7.709 -21.719 1.00 98.38 406 SER A N 1
ATOM 3163 C CA . SER A 1 406 ? 2.813 -7.721 -20.534 1.00 98.38 406 SER A CA 1
ATOM 3164 C C . SER A 1 406 ? 2.914 -9.116 -19.918 1.00 98.38 406 SER A C 1
ATOM 3166 O O . SER A 1 406 ? 4.020 -9.564 -19.618 1.00 98.38 406 SER A O 1
ATOM 3168 N N . TRP A 1 407 ? 1.785 -9.823 -19.794 1.00 98.12 407 TRP A N 1
ATOM 3169 C CA . TRP A 1 407 ? 1.744 -11.212 -19.336 1.00 98.12 407 TRP A CA 1
ATOM 3170 C C . TRP A 1 407 ? 2.562 -12.133 -20.246 1.00 98.12 407 TRP A C 1
ATOM 3172 O O . TRP A 1 407 ? 3.471 -12.807 -19.762 1.00 98.12 407 TRP A O 1
ATOM 3182 N N . ILE A 1 408 ? 2.306 -12.110 -21.561 1.00 97.75 408 ILE A N 1
ATOM 3183 C CA . ILE A 1 408 ? 2.997 -12.961 -22.546 1.00 97.75 408 ILE A CA 1
ATOM 3184 C C . ILE A 1 408 ? 4.518 -12.773 -22.448 1.00 97.75 408 ILE A C 1
ATOM 3186 O O . ILE A 1 408 ? 5.261 -13.748 -22.316 1.00 97.75 408 ILE A O 1
ATOM 3190 N N . LEU A 1 409 ? 4.987 -11.522 -22.441 1.00 97.25 409 LEU A N 1
ATOM 3191 C CA . LEU A 1 409 ? 6.416 -11.206 -22.376 1.00 97.25 409 LEU A CA 1
ATOM 3192 C C . LEU A 1 409 ? 7.038 -11.605 -21.030 1.00 97.25 409 LEU A C 1
ATOM 3194 O O . LEU A 1 409 ? 8.131 -12.174 -20.995 1.00 97.25 409 LEU A O 1
ATOM 3198 N N . ALA A 1 410 ? 6.361 -11.324 -19.912 1.00 97.50 410 ALA A N 1
ATOM 3199 C CA . ALA A 1 410 ? 6.861 -11.670 -18.582 1.00 97.50 410 ALA A CA 1
ATOM 3200 C C . ALA A 1 410 ? 6.928 -13.189 -18.364 1.00 97.50 410 ALA A C 1
ATOM 3202 O O . ALA A 1 410 ? 7.888 -13.676 -17.761 1.00 97.50 410 ALA A O 1
ATOM 3203 N N . ARG A 1 411 ? 5.970 -13.953 -18.907 1.00 95.62 411 ARG A N 1
ATOM 3204 C CA . ARG A 1 411 ? 5.989 -15.424 -18.896 1.00 95.62 411 ARG A CA 1
ATOM 3205 C C . ARG A 1 411 ? 7.170 -15.991 -19.667 1.00 95.62 411 ARG A C 1
ATOM 3207 O O . ARG A 1 411 ? 7.847 -16.877 -19.150 1.00 95.62 411 ARG A O 1
ATOM 3214 N N . GLN A 1 412 ? 7.456 -15.462 -20.857 1.00 92.25 412 GLN A N 1
ATOM 3215 C CA . GLN A 1 412 ? 8.602 -15.904 -21.658 1.00 92.25 412 GLN A CA 1
ATOM 3216 C C . GLN A 1 412 ? 9.940 -15.672 -20.952 1.00 92.25 412 GLN A C 1
ATOM 3218 O O . GLN A 1 412 ? 10.798 -16.558 -20.943 1.00 92.25 412 GLN A O 1
ATOM 3223 N N . ASP A 1 413 ? 10.107 -14.495 -20.346 1.00 93.88 413 ASP A N 1
ATOM 3224 C CA . ASP A 1 413 ? 11.343 -14.118 -19.660 1.00 93.88 413 ASP A CA 1
ATOM 3225 C C . ASP A 1 413 ? 11.448 -14.722 -18.249 1.00 93.88 413 ASP A C 1
ATOM 3227 O O . ASP A 1 413 ? 12.521 -14.657 -17.654 1.00 93.88 413 ASP A O 1
ATOM 3231 N N . ARG A 1 414 ? 10.369 -15.317 -17.710 1.00 95.19 414 ARG A N 1
ATOM 3232 C CA . ARG A 1 414 ? 10.242 -15.682 -16.283 1.00 95.19 414 ARG A CA 1
ATOM 3233 C C . ARG A 1 414 ? 10.544 -14.488 -15.374 1.00 95.19 414 ARG A C 1
ATOM 3235 O O . ARG A 1 414 ? 11.185 -14.623 -14.337 1.00 95.19 414 ARG A O 1
ATOM 3242 N N . ALA A 1 415 ? 10.084 -13.310 -15.787 1.00 96.75 415 ALA A N 1
ATOM 3243 C CA . ALA A 1 415 ? 10.218 -12.075 -15.030 1.00 96.75 415 ALA A CA 1
ATOM 3244 C C . ALA A 1 415 ? 9.098 -12.014 -13.988 1.00 96.75 415 ALA A C 1
ATOM 3246 O O . ALA A 1 415 ? 8.053 -11.408 -14.217 1.00 96.75 415 ALA A O 1
ATOM 3247 N N . TRP A 1 416 ? 9.284 -12.707 -12.866 1.00 96.00 416 TRP A N 1
ATOM 3248 C CA . TRP A 1 416 ? 8.237 -12.973 -11.877 1.00 96.00 416 TRP A CA 1
ATOM 3249 C C . TRP A 1 416 ? 7.683 -11.699 -11.244 1.00 96.00 416 TRP A C 1
ATOM 3251 O O . TRP A 1 416 ? 6.482 -11.614 -10.990 1.00 96.00 416 TRP A O 1
ATOM 3261 N N . TYR A 1 417 ? 8.526 -10.679 -11.069 1.00 96.56 417 TYR A N 1
ATOM 3262 C CA . TYR A 1 417 ? 8.074 -9.373 -10.602 1.00 96.56 417 TYR A CA 1
ATOM 3263 C C . TYR A 1 417 ? 7.113 -8.718 -11.606 1.00 96.56 417 TYR A C 1
ATOM 3265 O O . TYR A 1 417 ? 5.980 -8.384 -11.260 1.00 96.56 417 TYR A O 1
ATOM 3273 N N . ALA A 1 418 ? 7.524 -8.588 -12.870 1.00 97.19 418 ALA A N 1
ATOM 3274 C CA . ALA A 1 418 ? 6.683 -8.009 -13.917 1.00 97.19 418 ALA A CA 1
ATOM 3275 C C . ALA A 1 418 ? 5.422 -8.854 -14.180 1.00 97.19 418 ALA A C 1
ATOM 3277 O O . ALA A 1 418 ? 4.352 -8.305 -14.438 1.00 97.19 418 ALA A O 1
ATOM 3278 N N . LEU A 1 419 ? 5.526 -10.180 -14.041 1.00 97.12 419 LEU A N 1
ATOM 3279 C CA . LEU A 1 419 ? 4.400 -11.101 -14.148 1.00 97.12 419 LEU A CA 1
ATOM 3280 C C . LEU A 1 419 ? 3.368 -10.865 -13.040 1.00 97.12 419 LEU A C 1
ATOM 3282 O O . LEU A 1 419 ? 2.173 -10.890 -13.317 1.00 97.12 419 LEU A O 1
ATOM 3286 N N . SER A 1 420 ? 3.813 -10.590 -11.809 1.00 94.44 420 SER A N 1
ATOM 3287 C CA . SER A 1 420 ? 2.915 -10.261 -10.693 1.00 94.44 420 SER A CA 1
ATOM 3288 C C . SER A 1 420 ? 2.121 -8.972 -10.943 1.00 94.44 420 SER A C 1
ATOM 3290 O O . SER A 1 420 ? 0.926 -8.924 -10.652 1.00 94.44 420 SER A O 1
ATOM 3292 N N . LEU A 1 421 ? 2.750 -7.962 -11.559 1.00 93.81 421 LEU A N 1
ATOM 3293 C CA . LEU A 1 421 ? 2.079 -6.724 -11.960 1.00 93.81 421 LEU A CA 1
ATOM 3294 C C . LEU A 1 421 ? 1.058 -6.983 -13.073 1.00 93.81 421 LEU A C 1
ATOM 3296 O O . LEU A 1 421 ? -0.093 -6.578 -12.946 1.00 93.81 421 LEU A O 1
ATOM 3300 N N . ALA A 1 422 ? 1.443 -7.730 -14.113 1.00 95.75 422 ALA A N 1
ATOM 3301 C CA . ALA A 1 422 ? 0.533 -8.092 -15.199 1.00 95.75 422 ALA A CA 1
ATOM 3302 C C . ALA A 1 422 ? -0.672 -8.910 -14.699 1.00 95.75 422 ALA A C 1
ATOM 3304 O O . ALA A 1 422 ? -1.799 -8.654 -15.117 1.00 95.75 422 ALA A O 1
ATOM 3305 N N . TYR A 1 423 ? -0.460 -9.849 -13.768 1.00 92.31 423 TYR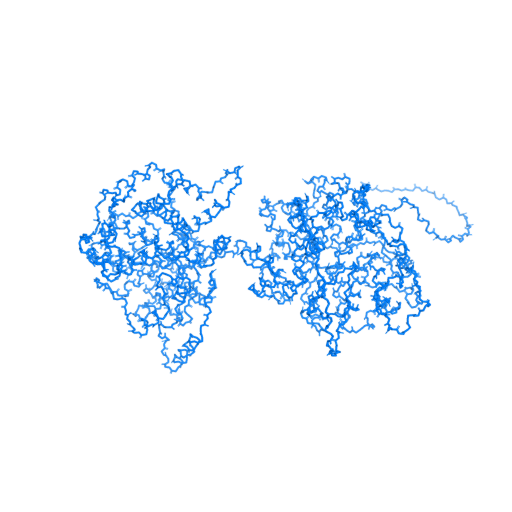 A N 1
ATOM 3306 C CA . TYR A 1 423 ? -1.536 -10.614 -13.129 1.00 92.31 423 TYR A CA 1
ATOM 3307 C C . TYR A 1 423 ? -2.516 -9.701 -12.382 1.00 92.31 423 TYR A C 1
ATOM 3309 O O . TYR A 1 423 ? -3.732 -9.818 -12.546 1.00 92.31 423 TYR A O 1
ATOM 3317 N N . ALA A 1 424 ? -1.991 -8.763 -11.587 1.00 85.19 424 ALA A N 1
ATOM 3318 C CA . ALA A 1 424 ? -2.802 -7.807 -10.844 1.00 85.19 424 ALA A CA 1
ATOM 3319 C C . ALA A 1 424 ? -3.597 -6.881 -11.778 1.00 85.19 424 ALA A C 1
ATOM 3321 O O . ALA A 1 424 ? -4.778 -6.639 -11.535 1.00 85.19 424 ALA A O 1
ATOM 3322 N N . ASP A 1 425 ? -2.984 -6.397 -12.858 1.00 85.94 425 ASP A N 1
ATOM 3323 C CA . ASP A 1 425 ? -3.646 -5.527 -13.832 1.00 85.94 425 ASP A CA 1
ATOM 3324 C C . ASP A 1 425 ? -4.736 -6.270 -14.616 1.00 85.94 425 ASP A C 1
ATOM 3326 O O . ASP A 1 425 ? -5.843 -5.753 -14.758 1.00 85.94 425 ASP A O 1
ATOM 3330 N N . LEU A 1 426 ? -4.484 -7.510 -15.052 1.00 88.81 426 LEU A N 1
ATOM 3331 C CA . LEU A 1 426 ? -5.498 -8.347 -15.706 1.00 88.81 426 LEU A CA 1
ATOM 3332 C C . LEU A 1 426 ? -6.673 -8.658 -14.768 1.00 88.81 426 LEU A C 1
ATOM 3334 O O . LEU A 1 426 ? -7.829 -8.568 -15.183 1.00 88.81 426 LEU A O 1
ATOM 3338 N N . THR A 1 427 ? -6.394 -8.933 -13.492 1.00 82.69 427 THR A N 1
ATOM 3339 C CA . THR A 1 427 ? -7.431 -9.151 -12.471 1.00 82.69 427 THR A CA 1
ATOM 3340 C C . THR A 1 427 ? -8.283 -7.892 -12.267 1.00 82.69 427 THR A C 1
ATOM 3342 O O . THR A 1 427 ? -9.509 -7.968 -12.269 1.00 82.69 427 THR A O 1
ATOM 3345 N N . LYS A 1 428 ? -7.660 -6.705 -12.164 1.00 81.00 428 LYS A N 1
ATOM 3346 C CA . LYS A 1 428 ? -8.373 -5.410 -12.075 1.00 81.00 428 LYS A CA 1
ATOM 3347 C C . LYS A 1 428 ? -9.228 -5.115 -13.310 1.00 81.00 428 LYS A C 1
ATOM 3349 O O . LYS A 1 428 ? -10.210 -4.385 -13.217 1.00 81.00 428 LYS A O 1
ATOM 3354 N N . LEU A 1 429 ? -8.857 -5.673 -14.460 1.00 79.81 429 LEU A N 1
ATOM 3355 C CA . LEU A 1 429 ? -9.607 -5.598 -15.715 1.00 79.81 429 LEU A CA 1
ATOM 3356 C C . LEU A 1 429 ? -10.642 -6.732 -15.858 1.00 79.81 429 LEU A C 1
ATOM 3358 O O . LEU A 1 429 ? -11.111 -7.000 -16.965 1.00 79.81 429 LEU A O 1
ATOM 3362 N N . ASN A 1 430 ? -11.020 -7.373 -14.746 1.00 82.19 430 ASN A N 1
ATOM 3363 C CA . ASN A 1 430 ? -12.036 -8.424 -14.659 1.00 82.19 430 ASN A CA 1
ATOM 3364 C C . ASN A 1 430 ? -11.740 -9.658 -15.528 1.00 82.19 430 ASN A C 1
ATOM 3366 O O . ASN A 1 430 ? -12.666 -10.309 -16.011 1.00 82.19 430 ASN A O 1
ATOM 3370 N N . GLN A 1 431 ? -10.465 -9.982 -15.755 1.00 83.88 431 GLN A N 1
ATOM 3371 C CA . GLN A 1 431 ? -10.096 -11.255 -16.373 1.00 83.88 431 GLN A CA 1
ATOM 3372 C C . GLN A 1 431 ? -10.115 -12.367 -15.319 1.00 83.88 431 GLN A C 1
ATOM 3374 O O . GLN A 1 431 ? -9.508 -12.234 -14.256 1.00 83.88 431 GLN A O 1
ATOM 3379 N N . SER A 1 432 ? -10.807 -13.463 -15.629 1.00 83.94 432 SER A N 1
ATOM 3380 C CA . SER A 1 432 ? -10.753 -14.702 -14.843 1.00 83.94 432 SER A CA 1
ATOM 3381 C C . SER A 1 432 ? -9.373 -15.355 -14.928 1.00 83.94 432 SER A C 1
ATOM 3383 O O . SER A 1 432 ? -8.611 -15.114 -15.868 1.00 83.94 432 SER A O 1
ATOM 3385 N N . GLU A 1 433 ? -9.052 -16.215 -13.963 1.00 82.88 433 GLU A N 1
ATOM 3386 C CA . GLU A 1 433 ? -7.780 -16.939 -13.951 1.00 82.88 433 GLU A CA 1
ATOM 3387 C C . GLU A 1 433 ? -7.630 -17.806 -15.214 1.00 82.88 433 GLU A C 1
ATOM 3389 O O . GLU A 1 433 ? -6.574 -17.814 -15.846 1.00 82.88 433 GLU A O 1
ATOM 3394 N N . GLU A 1 434 ? -8.714 -18.440 -15.660 1.00 88.56 434 GLU A N 1
ATOM 3395 C CA . GLU A 1 434 ? -8.760 -19.226 -16.891 1.00 88.56 434 GLU A CA 1
ATOM 3396 C C . GLU A 1 434 ? -8.427 -18.374 -18.124 1.00 88.56 434 GLU A C 1
ATOM 3398 O O . GLU A 1 434 ? -7.647 -18.799 -18.978 1.00 88.56 434 GLU A O 1
ATOM 3403 N N . GLN A 1 435 ? -8.965 -17.152 -18.212 1.00 90.94 435 GLN A N 1
ATOM 3404 C CA . GLN A 1 435 ? -8.662 -16.219 -19.306 1.00 90.94 435 GLN A CA 1
ATOM 3405 C C . GLN A 1 435 ? -7.211 -15.737 -19.271 1.00 90.94 435 GLN A C 1
ATOM 3407 O O . GLN A 1 435 ? -6.585 -15.610 -20.323 1.00 90.94 435 GLN A O 1
ATOM 3412 N N . ILE A 1 436 ? -6.665 -15.489 -18.078 1.00 94.00 436 ILE A N 1
ATOM 3413 C CA . ILE A 1 436 ? -5.270 -15.076 -17.912 1.00 94.00 436 ILE A CA 1
ATOM 3414 C C . ILE A 1 436 ? -4.340 -16.196 -18.382 1.00 94.00 436 ILE A C 1
ATOM 3416 O O . ILE A 1 436 ? -3.472 -15.965 -19.220 1.00 94.00 436 ILE A O 1
ATOM 3420 N N . PHE A 1 437 ? -4.540 -17.428 -17.913 1.00 93.75 437 PHE A N 1
ATOM 3421 C CA . PHE A 1 437 ? -3.679 -18.547 -18.299 1.00 93.75 437 PHE A CA 1
ATOM 3422 C C . PHE A 1 437 ? -3.913 -19.035 -19.734 1.00 93.75 437 PHE A C 1
ATOM 3424 O O . PHE A 1 437 ? -3.005 -19.621 -20.323 1.00 93.75 437 PHE A O 1
ATOM 3431 N N . ALA A 1 438 ? -5.053 -18.727 -20.361 1.00 94.38 438 ALA A N 1
ATOM 3432 C CA . ALA A 1 438 ? -5.244 -18.950 -21.796 1.00 94.38 438 ALA A CA 1
ATOM 3433 C C . ALA A 1 438 ? -4.247 -18.154 -22.667 1.00 94.38 438 ALA A C 1
ATOM 3435 O O . ALA A 1 438 ? -3.973 -18.553 -23.803 1.00 94.38 438 ALA A O 1
ATOM 3436 N N . LEU A 1 439 ? -3.648 -17.075 -22.141 1.00 96.56 439 LEU A N 1
ATOM 3437 C CA . LEU A 1 439 ? -2.585 -16.320 -22.816 1.00 96.56 439 LEU A CA 1
ATOM 3438 C C . LEU A 1 439 ? -1.276 -17.118 -22.964 1.00 96.56 439 LEU A C 1
ATOM 3440 O O . LEU A 1 439 ? -0.464 -16.774 -23.823 1.00 96.56 439 LEU A O 1
ATOM 3444 N N . ASP A 1 440 ? -1.080 -18.194 -22.193 1.00 94.31 440 ASP A N 1
ATOM 3445 C CA . ASP A 1 440 ? 0.059 -19.116 -22.349 1.00 94.31 440 ASP A CA 1
ATOM 3446 C C . ASP A 1 440 ? -0.158 -20.120 -23.506 1.00 94.31 440 ASP A C 1
ATOM 3448 O O . ASP A 1 440 ? 0.774 -20.830 -23.896 1.00 94.31 440 ASP A O 1
ATOM 3452 N N . GLY A 1 441 ? -1.386 -20.194 -24.041 1.00 85.50 441 GLY A N 1
ATOM 3453 C CA . GLY A 1 441 ? -1.841 -21.184 -25.019 1.00 85.50 441 GLY A CA 1
ATOM 3454 C C . GLY A 1 441 ? -1.557 -20.852 -26.491 1.00 85.50 441 GLY A C 1
ATOM 3455 O O . GLY A 1 441 ? -0.651 -20.094 -26.831 1.00 85.50 441 GLY A O 1
ATOM 3456 N N . ASP A 1 442 ? -2.338 -21.462 -27.391 1.00 86.44 442 ASP A N 1
ATOM 3457 C CA . ASP A 1 442 ? -2.212 -21.321 -28.855 1.00 86.44 442 ASP A CA 1
ATOM 3458 C C . ASP A 1 442 ? -3.027 -20.157 -29.452 1.00 86.44 442 ASP A C 1
ATOM 3460 O O . ASP A 1 442 ? -3.032 -19.949 -30.664 1.00 86.44 442 ASP A O 1
ATOM 3464 N N . TRP A 1 443 ? -3.716 -19.411 -28.587 1.00 95.38 443 TRP A N 1
ATOM 3465 C CA . TRP A 1 443 ? -4.556 -18.254 -28.888 1.00 95.38 443 TRP A CA 1
ATOM 3466 C C . TRP A 1 443 ? -5.680 -18.475 -29.912 1.00 95.38 443 TRP A C 1
ATOM 3468 O O . TRP A 1 443 ? -6.232 -17.499 -30.422 1.00 95.38 443 TRP A O 1
ATOM 3478 N N . LYS A 1 444 ? -6.092 -19.721 -30.187 1.00 92.56 444 LYS A N 1
ATOM 3479 C CA . LYS A 1 444 ? -7.178 -20.005 -31.149 1.00 92.56 444 LYS A CA 1
ATOM 3480 C C . LYS A 1 444 ? -8.510 -19.338 -30.799 1.00 92.56 444 LYS A C 1
ATOM 3482 O O . LYS A 1 444 ? -9.315 -19.093 -31.691 1.00 92.56 444 LYS A O 1
ATOM 3487 N N . SER A 1 445 ? -8.743 -19.053 -29.519 1.00 88.38 445 SER A N 1
ATOM 3488 C CA . SER A 1 445 ? -9.941 -18.371 -29.016 1.00 88.38 445 SER A CA 1
ATOM 3489 C C . SER A 1 445 ? -9.907 -16.844 -29.161 1.00 88.38 445 SER A C 1
ATOM 3491 O O . SER A 1 445 ? -10.915 -16.201 -28.886 1.00 88.38 445 SER A O 1
ATOM 3493 N N . PHE A 1 446 ? -8.773 -16.256 -29.550 1.00 94.38 446 PHE A N 1
ATOM 3494 C CA . PHE A 1 446 ? -8.617 -14.810 -29.737 1.00 94.38 446 PHE A CA 1
ATOM 3495 C C . PHE A 1 446 ? -8.885 -14.410 -31.188 1.00 94.38 446 PHE A C 1
ATOM 3497 O O . PHE A 1 446 ? -8.853 -15.242 -32.097 1.00 94.38 446 PHE A O 1
ATOM 3504 N N . THR A 1 447 ? -9.127 -13.126 -31.434 1.00 96.44 447 THR A N 1
ATOM 3505 C CA . THR A 1 447 ? -9.367 -12.616 -32.791 1.00 96.44 447 THR A CA 1
ATOM 3506 C C . THR A 1 447 ? -8.118 -12.745 -33.678 1.00 96.44 447 THR A C 1
ATOM 3508 O O . THR A 1 447 ? -6.995 -12.709 -33.169 1.00 96.44 447 THR A O 1
ATOM 3511 N N . PRO A 1 448 ? -8.251 -12.820 -35.019 1.00 97.56 448 PRO A N 1
ATOM 3512 C CA . PRO A 1 448 ? -7.094 -12.853 -35.920 1.00 97.56 448 PRO A CA 1
ATOM 3513 C C . PRO A 1 448 ? -6.123 -11.679 -35.718 1.00 97.56 448 PRO A C 1
ATOM 3515 O O . PRO A 1 448 ? -4.908 -11.866 -35.802 1.00 97.56 448 PRO A O 1
ATOM 3518 N N . ARG A 1 449 ? -6.658 -10.491 -35.398 1.00 96.81 449 ARG A N 1
ATOM 3519 C CA . ARG A 1 449 ? -5.883 -9.293 -35.050 1.00 96.81 449 ARG A CA 1
ATOM 3520 C C . ARG A 1 449 ? -5.034 -9.517 -33.797 1.00 96.81 449 ARG A C 1
ATOM 3522 O O . ARG A 1 449 ? -3.835 -9.258 -33.822 1.00 96.81 449 ARG A O 1
ATOM 3529 N N . GLU A 1 450 ? -5.631 -10.016 -32.717 1.00 96.94 450 GLU A N 1
ATOM 3530 C CA . GLU A 1 450 ? -4.911 -10.312 -31.469 1.00 96.94 450 GLU A CA 1
ATOM 3531 C C . GLU A 1 450 ? -3.873 -11.412 -31.668 1.00 96.94 450 GLU A C 1
ATOM 3533 O O . GLU A 1 450 ? -2.730 -11.234 -31.269 1.00 96.94 450 GLU A O 1
ATOM 3538 N N . GLN A 1 451 ? -4.220 -12.497 -32.365 1.00 97.38 451 GLN A N 1
ATOM 3539 C CA . GLN A 1 451 ? -3.279 -13.575 -32.678 1.00 97.38 451 GLN A CA 1
ATOM 3540 C C . GLN A 1 451 ? -2.050 -13.065 -33.448 1.00 97.38 451 GLN A C 1
ATOM 3542 O O . GLN A 1 451 ? -0.936 -13.521 -33.205 1.00 97.38 451 GLN A O 1
ATOM 3547 N N . ALA A 1 452 ? -2.230 -12.132 -34.390 1.00 97.50 452 ALA A N 1
ATOM 3548 C CA . ALA A 1 452 ? -1.122 -11.529 -35.133 1.00 97.50 452 ALA A CA 1
ATOM 3549 C C . ALA A 1 452 ? -0.223 -10.660 -34.258 1.00 97.50 452 ALA A C 1
ATOM 3551 O O . ALA A 1 452 ? 1.000 -10.780 -34.333 1.00 97.50 452 ALA A O 1
ATOM 3552 N N . LEU A 1 453 ? -0.816 -9.839 -33.391 1.00 97.94 453 LEU A N 1
ATOM 3553 C CA . LEU A 1 453 ? -0.054 -9.038 -32.443 1.00 97.94 453 LEU A CA 1
ATOM 3554 C C . LEU A 1 453 ? 0.669 -9.926 -31.424 1.00 97.94 453 LEU A C 1
ATOM 3556 O O . LEU A 1 453 ? 1.856 -9.725 -31.203 1.00 97.94 453 LEU A O 1
ATOM 3560 N N . PHE A 1 454 ? 0.004 -10.934 -30.857 1.00 97.69 454 PHE A N 1
ATOM 3561 C CA . PHE A 1 454 ? 0.588 -11.857 -29.886 1.00 97.69 454 PHE A CA 1
ATOM 3562 C C . PHE A 1 454 ? 1.764 -12.646 -30.464 1.00 97.69 454 PHE A C 1
ATOM 3564 O O . PHE A 1 454 ? 2.814 -12.708 -29.827 1.00 97.69 454 PHE A O 1
ATOM 3571 N N . ASP A 1 455 ? 1.640 -13.182 -31.682 1.00 95.25 455 ASP A N 1
ATOM 3572 C CA . ASP A 1 455 ? 2.735 -13.905 -32.340 1.00 95.25 455 ASP A CA 1
ATOM 3573 C C . ASP A 1 455 ? 3.938 -12.989 -32.598 1.00 95.25 455 ASP A C 1
ATOM 3575 O O . ASP A 1 455 ? 5.072 -13.327 -32.244 1.00 95.25 455 ASP A O 1
ATOM 3579 N N . MET A 1 456 ? 3.680 -11.779 -33.107 1.00 96.38 456 MET A N 1
ATOM 3580 C CA . MET A 1 456 ? 4.713 -10.774 -33.339 1.00 96.38 456 MET A CA 1
ATOM 3581 C C . MET A 1 456 ? 5.433 -10.387 -32.039 1.00 96.38 456 MET A C 1
ATOM 3583 O O . MET A 1 456 ? 6.664 -10.430 -31.987 1.00 96.38 456 MET A O 1
ATOM 3587 N N . VAL A 1 457 ? 4.703 -10.014 -30.979 1.00 96.00 457 VAL A N 1
ATOM 3588 C CA . VAL A 1 457 ? 5.335 -9.572 -29.724 1.00 96.00 457 VAL A CA 1
ATOM 3589 C C . VAL A 1 457 ? 6.046 -10.719 -29.012 1.00 96.00 457 VAL A C 1
ATOM 3591 O O . VAL A 1 457 ? 7.112 -10.496 -28.446 1.00 96.00 457 VAL A O 1
ATOM 3594 N N . LYS A 1 458 ? 5.523 -11.951 -29.093 1.00 94.19 458 LYS A N 1
ATOM 3595 C CA . LYS A 1 458 ? 6.147 -13.148 -28.515 1.00 94.19 458 LYS A CA 1
ATOM 3596 C C . LYS A 1 458 ? 7.500 -13.432 -29.168 1.00 94.19 458 LYS A C 1
ATOM 3598 O O . LYS A 1 458 ? 8.479 -13.672 -28.462 1.00 94.19 458 LYS A O 1
ATOM 3603 N N . LYS A 1 459 ? 7.585 -13.365 -30.501 1.00 92.69 459 LYS A N 1
ATOM 3604 C CA . LYS A 1 459 ? 8.849 -13.555 -31.238 1.00 92.69 459 LYS A CA 1
ATOM 3605 C C . LYS A 1 459 ? 9.818 -12.400 -31.008 1.00 92.69 459 LYS A C 1
ATOM 3607 O O . LYS A 1 459 ? 10.988 -12.632 -30.716 1.00 92.69 459 LYS A O 1
ATOM 3612 N N . LEU A 1 460 ? 9.324 -11.162 -31.038 1.00 94.44 460 LEU A N 1
ATOM 3613 C CA . LEU A 1 460 ? 10.132 -9.972 -30.765 1.00 94.44 460 LEU A CA 1
ATOM 3614 C C . LEU A 1 460 ? 10.699 -9.953 -29.335 1.00 94.44 460 LEU A C 1
ATOM 3616 O O . LEU A 1 460 ? 11.839 -9.535 -29.110 1.00 94.44 460 LEU A O 1
ATOM 3620 N N . GLY A 1 461 ? 9.895 -10.382 -28.362 1.00 92.19 461 GLY A N 1
ATOM 3621 C CA . GLY A 1 461 ? 10.285 -10.504 -26.963 1.00 92.19 461 GLY A CA 1
ATOM 3622 C C . GLY A 1 461 ? 11.417 -11.503 -26.775 1.00 92.19 461 GLY A C 1
ATOM 3623 O O . GLY A 1 461 ? 12.423 -11.182 -26.132 1.00 92.19 461 GLY A O 1
ATOM 3624 N N . ASP A 1 462 ? 11.275 -12.659 -27.418 1.00 88.31 462 ASP A N 1
ATOM 3625 C CA . ASP A 1 462 ? 12.232 -13.753 -27.389 1.00 88.31 462 ASP A CA 1
ATOM 3626 C C . ASP A 1 462 ? 13.614 -13.337 -27.921 1.00 88.31 462 ASP A C 1
ATOM 3628 O O . ASP A 1 462 ? 14.567 -13.202 -27.144 1.00 88.31 462 ASP A O 1
ATOM 3632 N N . ALA A 1 463 ? 13.694 -13.037 -29.220 1.00 86.62 463 ALA A N 1
ATOM 3633 C CA . ALA A 1 463 ? 14.869 -12.463 -29.860 1.00 86.62 463 ALA A CA 1
ATOM 3634 C C . ALA A 1 463 ? 14.450 -11.637 -31.088 1.00 86.62 463 ALA A C 1
ATOM 3636 O O . ALA A 1 463 ? 13.687 -12.105 -31.928 1.00 86.62 463 ALA A O 1
ATOM 3637 N N . PRO A 1 464 ? 14.978 -10.419 -31.277 1.00 87.56 464 PRO A N 1
ATOM 3638 C CA . PRO A 1 464 ? 14.512 -9.558 -32.361 1.00 87.56 464 PRO A CA 1
ATOM 3639 C C . PRO A 1 464 ? 14.784 -10.100 -33.766 1.00 87.56 464 PRO A C 1
ATOM 3641 O O . PRO A 1 464 ? 14.053 -9.790 -34.701 1.00 87.56 464 PRO A O 1
ATOM 3644 N N . VAL A 1 465 ? 15.819 -10.922 -33.912 1.00 82.75 465 VAL A N 1
ATOM 3645 C CA . VAL A 1 465 ? 16.213 -11.524 -35.186 1.00 82.75 465 VAL A CA 1
ATOM 3646 C C . VAL A 1 465 ? 15.291 -12.669 -35.626 1.00 82.75 465 VAL A C 1
ATOM 3648 O O . VAL A 1 465 ? 15.165 -12.885 -36.828 1.00 82.75 465 VAL A O 1
ATOM 3651 N N . VAL A 1 466 ? 14.593 -13.358 -34.709 1.00 85.81 466 VAL A N 1
ATOM 3652 C CA . VAL A 1 466 ? 13.657 -14.439 -35.092 1.00 85.81 466 VAL A CA 1
ATOM 3653 C C . VAL A 1 466 ? 12.329 -13.915 -35.644 1.00 85.81 466 VAL A C 1
ATOM 3655 O O . VAL A 1 466 ? 11.550 -14.692 -36.183 1.00 85.81 466 VAL A O 1
ATOM 3658 N N . LEU A 1 467 ? 12.069 -12.608 -35.533 1.00 89.94 467 LEU A N 1
ATOM 3659 C CA . LEU A 1 467 ? 10.888 -11.969 -36.103 1.00 89.94 467 LEU A CA 1
ATOM 3660 C C . LEU A 1 467 ? 11.074 -11.729 -37.611 1.00 89.94 467 LEU A C 1
ATOM 3662 O O . LEU A 1 467 ? 11.870 -10.875 -38.035 1.00 89.94 467 LEU A O 1
ATOM 3666 N N . SER A 1 468 ? 10.298 -12.446 -38.420 1.00 89.38 468 SER A N 1
ATOM 3667 C CA . SER A 1 468 ? 10.327 -12.376 -39.886 1.00 89.38 468 SER A CA 1
ATOM 3668 C C . SER A 1 468 ? 9.599 -11.145 -40.442 1.00 89.38 468 SER A C 1
ATOM 3670 O O . SER A 1 468 ? 8.827 -10.475 -39.751 1.00 89.38 468 SER A O 1
ATOM 3672 N N . ALA A 1 469 ? 9.846 -10.829 -41.717 1.00 89.62 469 ALA A N 1
ATOM 3673 C CA . ALA A 1 469 ? 9.103 -9.778 -42.412 1.00 89.62 469 ALA A CA 1
ATOM 3674 C C . ALA A 1 469 ? 7.623 -10.159 -42.605 1.00 89.62 469 ALA A C 1
ATOM 3676 O O . ALA A 1 469 ? 6.756 -9.302 -42.444 1.00 89.62 469 ALA A O 1
ATOM 3677 N N . ALA A 1 470 ? 7.334 -11.439 -42.866 1.00 90.88 470 ALA A N 1
ATOM 3678 C CA . ALA A 1 470 ? 5.977 -11.946 -43.065 1.00 90.88 470 ALA A CA 1
ATOM 3679 C C . ALA A 1 470 ? 5.090 -11.789 -41.816 1.00 90.88 470 ALA A C 1
ATOM 3681 O O . ALA A 1 470 ? 3.924 -11.417 -41.925 1.00 90.88 470 ALA A O 1
ATOM 3682 N N . GLU A 1 471 ? 5.636 -12.007 -40.618 1.00 93.44 471 GLU A N 1
ATOM 3683 C CA . GLU A 1 471 ? 4.895 -11.832 -39.358 1.00 93.44 471 GLU A CA 1
ATOM 3684 C C . GLU A 1 471 ? 4.568 -10.365 -39.077 1.00 93.44 471 GLU A C 1
ATOM 3686 O O . GLU A 1 471 ? 3.445 -10.048 -38.683 1.00 93.44 471 GLU A O 1
ATOM 3691 N N . VAL A 1 472 ? 5.522 -9.460 -39.326 1.00 95.62 472 VAL A N 1
ATOM 3692 C CA . VAL A 1 472 ? 5.277 -8.016 -39.207 1.00 95.62 472 VAL A CA 1
ATOM 3693 C C . VAL A 1 472 ? 4.252 -7.571 -40.242 1.00 95.62 472 VAL A C 1
ATOM 3695 O O . VAL A 1 472 ? 3.315 -6.859 -39.893 1.00 95.62 472 VAL A O 1
ATOM 3698 N N . LYS A 1 473 ? 4.366 -8.043 -41.490 1.00 96.00 473 LYS A N 1
ATOM 3699 C CA . LYS A 1 473 ? 3.382 -7.764 -42.540 1.00 96.00 473 LYS A CA 1
ATOM 3700 C C . LYS A 1 473 ? 1.992 -8.257 -42.138 1.00 96.00 473 LYS A C 1
ATOM 3702 O O . LYS A 1 473 ? 1.041 -7.493 -42.225 1.00 96.00 473 LYS A O 1
ATOM 3707 N N . ARG A 1 474 ? 1.872 -9.480 -41.614 1.00 97.12 474 ARG A N 1
ATOM 3708 C CA . ARG A 1 474 ? 0.600 -10.026 -41.119 1.00 97.12 474 ARG A CA 1
ATOM 3709 C C . ARG A 1 474 ? -0.000 -9.167 -40.001 1.00 97.12 474 ARG A C 1
ATOM 3711 O O . ARG A 1 474 ? -1.212 -8.966 -39.985 1.00 97.12 474 ARG A O 1
ATOM 3718 N N . ALA A 1 475 ? 0.817 -8.664 -39.075 1.00 97.94 475 ALA A N 1
ATOM 3719 C CA . ALA A 1 475 ? 0.355 -7.737 -38.044 1.00 97.94 475 ALA A CA 1
ATOM 3720 C C . ALA A 1 475 ? -0.128 -6.407 -38.649 1.00 97.94 475 ALA A C 1
ATOM 3722 O O . ALA A 1 475 ? -1.211 -5.949 -38.296 1.00 97.94 475 ALA A O 1
ATOM 3723 N N . VAL A 1 476 ? 0.604 -5.838 -39.614 1.00 98.12 476 VAL A N 1
ATOM 3724 C CA . VAL A 1 476 ? 0.186 -4.624 -40.337 1.00 98.12 476 VAL A CA 1
ATOM 3725 C C . VAL A 1 476 ? -1.124 -4.846 -41.094 1.00 98.12 476 VAL A C 1
ATOM 3727 O O . VAL A 1 476 ? -2.017 -4.012 -40.994 1.00 98.12 476 VAL A O 1
ATOM 3730 N N . ASP A 1 477 ? -1.267 -5.966 -41.800 1.00 97.62 477 ASP A N 1
ATOM 3731 C CA . ASP A 1 477 ? -2.458 -6.279 -42.593 1.00 97.62 477 ASP A CA 1
ATOM 3732 C C . ASP A 1 477 ? -3.710 -6.448 -41.704 1.00 97.62 477 ASP A C 1
ATOM 3734 O O . ASP A 1 477 ? -4.805 -6.053 -42.098 1.00 97.62 477 ASP A O 1
ATOM 3738 N N . LEU A 1 478 ? -3.565 -7.022 -40.499 1.00 98.00 478 LEU A N 1
ATOM 3739 C CA . LEU A 1 478 ? -4.695 -7.356 -39.613 1.00 98.00 478 LEU A CA 1
ATOM 3740 C C . LEU A 1 478 ? -4.982 -6.322 -38.515 1.00 98.00 478 LEU A C 1
ATOM 3742 O O . LEU A 1 478 ? -6.121 -6.220 -38.059 1.00 98.00 478 LEU A O 1
ATOM 3746 N N . ALA A 1 479 ? -3.971 -5.593 -38.044 1.00 97.31 479 ALA A N 1
ATOM 3747 C CA . ALA A 1 479 ? -4.096 -4.590 -36.984 1.00 97.31 479 ALA A CA 1
ATOM 3748 C C . ALA A 1 479 ? -3.898 -3.154 -37.490 1.00 97.31 479 ALA A C 1
ATOM 3750 O O . ALA A 1 479 ? -4.229 -2.208 -36.782 1.00 97.31 479 ALA A O 1
ATOM 3751 N N . GLY A 1 480 ? -3.362 -2.975 -38.697 1.00 97.50 480 GLY A N 1
ATOM 3752 C CA . GLY A 1 480 ? -2.932 -1.682 -39.212 1.00 97.50 480 GLY A CA 1
ATOM 3753 C C . GLY A 1 480 ? -1.512 -1.306 -38.761 1.00 97.50 480 GLY A C 1
ATOM 3754 O O . GLY A 1 480 ? -1.000 -1.806 -37.749 1.00 97.50 480 GLY A O 1
ATOM 3755 N N . PRO A 1 481 ? -0.841 -0.394 -39.491 1.00 96.62 481 PRO A N 1
ATOM 3756 C CA . PRO A 1 481 ? 0.540 -0.006 -39.201 1.00 96.62 481 PRO A CA 1
ATOM 3757 C C . PRO A 1 481 ? 0.680 0.713 -37.854 1.00 96.62 481 PRO A C 1
ATOM 3759 O O . PRO A 1 481 ? 1.673 0.523 -37.155 1.00 96.62 481 PRO A O 1
ATOM 3762 N N . ARG A 1 482 ? -0.332 1.489 -37.452 1.00 94.88 482 ARG A N 1
ATOM 3763 C CA . ARG A 1 482 ? -0.317 2.262 -36.206 1.00 94.88 482 ARG A CA 1
ATOM 3764 C C . ARG A 1 482 ? -0.309 1.368 -34.965 1.00 94.88 482 ARG A C 1
ATOM 3766 O O . ARG A 1 482 ? 0.604 1.480 -34.150 1.00 94.88 482 ARG A O 1
ATOM 3773 N N . ASP A 1 483 ? -1.251 0.434 -34.868 1.00 96.06 483 ASP A N 1
ATOM 3774 C CA . ASP A 1 483 ? -1.326 -0.501 -33.739 1.00 96.06 483 ASP A CA 1
ATOM 3775 C C . ASP A 1 483 ? -0.120 -1.440 -33.706 1.00 96.06 483 ASP A C 1
ATOM 3777 O O . ASP A 1 483 ? 0.420 -1.724 -32.637 1.00 96.06 483 ASP A O 1
ATOM 3781 N N . THR A 1 484 ? 0.358 -1.865 -34.880 1.00 98.00 484 THR A N 1
ATOM 3782 C CA . THR A 1 484 ? 1.568 -2.687 -35.003 1.00 98.00 484 THR A CA 1
ATOM 3783 C C . THR A 1 484 ? 2.791 -1.963 -34.437 1.00 98.00 484 THR A C 1
ATOM 3785 O O . THR A 1 484 ? 3.513 -2.522 -33.612 1.00 98.00 484 THR A O 1
ATOM 3788 N N . VAL A 1 485 ? 3.011 -0.698 -34.812 1.00 97.56 485 VAL A N 1
ATOM 3789 C CA . VAL A 1 485 ? 4.140 0.103 -34.309 1.00 97.56 485 VAL A CA 1
ATOM 3790 C C . VAL A 1 485 ? 4.019 0.373 -32.811 1.00 97.56 485 VAL A C 1
ATOM 3792 O O . VAL A 1 485 ? 5.018 0.292 -32.095 1.00 97.56 485 VAL A O 1
ATOM 3795 N N . GLN A 1 486 ? 2.813 0.640 -32.308 1.00 96.19 486 GLN A N 1
ATOM 3796 C CA . GLN A 1 486 ? 2.590 0.803 -30.872 1.00 96.19 486 GLN A CA 1
ATOM 3797 C C . GLN A 1 486 ? 2.846 -0.491 -30.098 1.00 96.19 486 GLN A C 1
ATOM 3799 O O . GLN A 1 486 ? 3.467 -0.444 -29.037 1.00 96.19 486 GLN A O 1
ATOM 3804 N N . ALA A 1 487 ? 2.447 -1.647 -30.637 1.00 97.69 487 ALA A N 1
ATOM 3805 C CA . ALA A 1 487 ? 2.699 -2.948 -30.021 1.00 97.69 487 ALA A CA 1
ATOM 3806 C C . ALA A 1 487 ? 4.196 -3.283 -30.015 1.00 97.69 487 ALA A C 1
ATOM 3808 O O . ALA A 1 487 ? 4.712 -3.760 -29.002 1.00 97.69 487 ALA A O 1
ATOM 3809 N N . ILE A 1 488 ? 4.918 -2.968 -31.099 1.00 97.62 488 ILE A N 1
ATOM 3810 C CA . ILE A 1 488 ? 6.384 -3.057 -31.158 1.00 97.62 488 ILE A CA 1
ATOM 3811 C C . ILE A 1 488 ? 7.004 -2.166 -30.075 1.00 97.62 488 ILE A C 1
ATOM 3813 O O . ILE A 1 488 ? 7.796 -2.654 -29.269 1.00 97.62 488 ILE A O 1
ATOM 3817 N N . ASN A 1 489 ? 6.620 -0.885 -30.010 1.00 95.69 489 ASN A N 1
ATOM 3818 C CA . ASN A 1 489 ? 7.151 0.060 -29.027 1.00 95.69 489 ASN A CA 1
ATOM 3819 C C . ASN A 1 489 ? 6.916 -0.429 -27.591 1.00 95.69 489 ASN A C 1
ATOM 3821 O O . ASN A 1 489 ? 7.862 -0.545 -26.809 1.00 95.69 489 ASN A O 1
ATOM 3825 N N . TYR A 1 490 ? 5.675 -0.802 -27.275 1.00 96.25 490 TYR A N 1
ATOM 3826 C CA . TYR A 1 490 ? 5.284 -1.310 -25.964 1.00 96.25 490 TYR A CA 1
ATOM 3827 C C . TYR A 1 490 ? 6.056 -2.586 -25.596 1.00 96.25 490 TYR A C 1
ATOM 3829 O O . TYR A 1 490 ? 6.575 -2.701 -24.486 1.00 96.25 490 TYR A O 1
ATOM 3837 N N . THR A 1 491 ? 6.253 -3.497 -26.554 1.00 97.31 491 THR A N 1
ATOM 3838 C CA . THR A 1 491 ? 7.088 -4.697 -26.379 1.00 97.31 491 THR A CA 1
ATOM 3839 C C . THR A 1 491 ? 8.529 -4.347 -26.027 1.00 97.31 491 THR A C 1
ATOM 3841 O O . THR A 1 491 ? 9.122 -4.962 -25.138 1.00 97.31 491 THR A O 1
ATOM 3844 N N . THR A 1 492 ? 9.116 -3.336 -26.674 1.00 95.06 492 THR A N 1
ATOM 3845 C CA . THR A 1 492 ? 10.494 -2.928 -26.363 1.00 95.06 492 THR A CA 1
ATOM 3846 C C . THR A 1 492 ? 10.626 -2.353 -24.950 1.00 95.06 492 THR A C 1
ATOM 3848 O O . THR A 1 492 ? 11.596 -2.655 -24.255 1.00 95.06 492 THR A O 1
ATOM 3851 N N . THR A 1 493 ? 9.630 -1.592 -24.490 1.00 93.06 493 THR A N 1
ATOM 3852 C CA . THR A 1 493 ? 9.578 -1.056 -23.124 1.00 93.06 493 THR A CA 1
ATOM 3853 C C . THR A 1 493 ? 9.392 -2.177 -22.103 1.00 93.06 493 THR A C 1
ATOM 3855 O O . THR A 1 493 ? 10.113 -2.229 -21.107 1.00 93.06 493 THR A O 1
ATOM 3858 N N . ARG A 1 494 ? 8.484 -3.128 -22.361 1.00 95.88 494 ARG A N 1
ATOM 3859 C CA . ARG A 1 494 ? 8.200 -4.238 -21.440 1.00 95.88 494 ARG A CA 1
ATOM 3860 C C . ARG A 1 494 ? 9.342 -5.239 -21.331 1.00 95.88 494 ARG A C 1
ATOM 3862 O O . ARG A 1 494 ? 9.692 -5.642 -20.230 1.00 95.88 494 ARG A O 1
ATOM 3869 N N . THR A 1 495 ? 9.997 -5.579 -22.435 1.00 94.69 495 THR A N 1
ATOM 3870 C CA . THR A 1 495 ? 11.178 -6.464 -22.414 1.00 94.69 495 THR A CA 1
ATOM 3871 C C . THR A 1 495 ? 12.356 -5.851 -21.650 1.00 94.69 495 THR A C 1
ATOM 3873 O O . THR A 1 495 ? 13.089 -6.576 -20.971 1.00 94.69 495 THR A O 1
ATOM 3876 N N . ALA A 1 496 ? 12.528 -4.524 -21.715 1.00 95.44 496 ALA A N 1
ATOM 3877 C CA . ALA A 1 496 ? 13.484 -3.803 -20.881 1.00 95.44 496 ALA A CA 1
ATOM 3878 C C . ALA A 1 496 ? 13.063 -3.821 -19.403 1.00 95.44 496 ALA A C 1
ATOM 3880 O O . ALA A 1 496 ? 13.877 -4.153 -18.544 1.00 95.44 496 ALA A O 1
ATOM 3881 N N . PHE A 1 497 ? 11.795 -3.526 -19.106 1.00 97.00 497 PHE A N 1
ATOM 3882 C CA . PHE A 1 497 ? 11.247 -3.542 -17.747 1.00 97.00 497 PHE A CA 1
ATOM 3883 C C . PHE A 1 497 ? 11.391 -4.914 -17.066 1.00 97.00 497 PHE A C 1
ATOM 3885 O O . PHE A 1 497 ? 11.879 -4.995 -15.937 1.00 97.00 497 PHE A O 1
ATOM 3892 N N . ASN A 1 498 ? 11.064 -5.998 -17.773 1.00 97.44 498 ASN A N 1
ATOM 3893 C CA . ASN A 1 498 ? 11.240 -7.377 -17.312 1.00 97.44 498 ASN A CA 1
ATOM 3894 C C . ASN A 1 498 ? 12.683 -7.645 -16.881 1.00 97.44 498 ASN A C 1
ATOM 3896 O O . ASN A 1 498 ? 12.936 -8.134 -15.783 1.00 97.44 498 ASN A O 1
ATOM 3900 N N . ARG A 1 499 ? 13.645 -7.267 -17.727 1.00 96.38 499 ARG A N 1
ATOM 3901 C CA . ARG A 1 499 ? 15.069 -7.478 -17.456 1.00 96.38 499 ARG A CA 1
ATOM 3902 C C . ARG A 1 499 ? 15.579 -6.624 -16.300 1.00 96.38 499 ARG A C 1
ATOM 3904 O O . ARG A 1 499 ? 16.357 -7.121 -15.497 1.00 96.38 499 ARG A O 1
ATOM 3911 N N . ILE A 1 500 ? 15.137 -5.368 -16.190 1.00 97.75 500 ILE A N 1
ATOM 3912 C CA . ILE A 1 500 ? 15.512 -4.482 -15.075 1.00 97.75 500 ILE A CA 1
ATOM 3913 C C . ILE A 1 500 ? 15.047 -5.080 -13.747 1.00 97.75 500 ILE A C 1
ATOM 3915 O O . ILE A 1 500 ? 15.837 -5.229 -12.817 1.00 97.75 500 ILE A O 1
ATOM 3919 N N . THR A 1 501 ? 13.766 -5.432 -13.673 1.00 97.12 501 THR A N 1
ATOM 3920 C CA . THR A 1 501 ? 13.130 -5.873 -12.429 1.00 97.12 501 THR A CA 1
ATOM 3921 C C . THR A 1 501 ? 13.583 -7.269 -12.006 1.00 97.12 501 THR A C 1
ATOM 3923 O O . THR A 1 501 ? 13.875 -7.482 -10.828 1.00 97.12 501 THR A O 1
ATOM 3926 N N . GLU A 1 502 ? 13.738 -8.200 -12.953 1.00 96.19 502 GLU A N 1
ATOM 3927 C CA . GLU A 1 502 ? 14.196 -9.557 -12.648 1.00 96.19 502 GLU A CA 1
ATOM 3928 C C . GLU A 1 502 ? 15.699 -9.604 -12.357 1.00 96.19 502 GLU A C 1
ATOM 3930 O O . GLU A 1 502 ? 16.102 -10.308 -11.435 1.00 96.19 502 GLU A O 1
ATOM 3935 N N . ALA A 1 503 ? 16.541 -8.819 -13.048 1.00 97.25 503 ALA A N 1
ATOM 3936 C CA . ALA A 1 503 ? 17.970 -8.742 -12.724 1.00 97.25 503 ALA A CA 1
ATOM 3937 C C . ALA A 1 503 ? 18.204 -8.124 -11.341 1.00 97.25 503 ALA A C 1
ATOM 3939 O O . ALA A 1 503 ? 19.034 -8.629 -10.587 1.00 97.25 503 ALA A O 1
ATOM 3940 N N . ALA A 1 504 ? 17.424 -7.105 -10.969 1.00 97.00 504 ALA A N 1
ATOM 3941 C CA . ALA A 1 504 ? 17.432 -6.548 -9.620 1.00 97.00 504 ALA A CA 1
ATOM 3942 C C . ALA A 1 504 ? 16.803 -7.485 -8.571 1.00 97.00 504 ALA A C 1
ATOM 3944 O O . ALA A 1 504 ? 16.977 -7.245 -7.382 1.00 97.00 504 ALA A O 1
ATOM 3945 N N . GLY A 1 505 ? 16.108 -8.555 -8.977 1.00 95.31 505 GLY A N 1
ATOM 3946 C CA . GLY A 1 505 ? 15.486 -9.522 -8.070 1.00 95.31 505 GLY A CA 1
ATOM 3947 C C . GLY A 1 505 ? 14.412 -8.901 -7.178 1.00 95.31 505 GLY A C 1
ATOM 3948 O O . GLY A 1 505 ? 14.340 -9.227 -5.995 1.00 95.31 505 GLY A O 1
ATOM 3949 N N . LEU A 1 506 ? 13.617 -7.974 -7.721 1.00 96.06 506 LEU A N 1
ATOM 3950 C CA . LEU A 1 506 ? 12.638 -7.230 -6.931 1.00 96.06 506 LEU A CA 1
ATOM 3951 C C . LEU A 1 506 ? 11.587 -8.160 -6.302 1.00 96.06 506 LEU A C 1
ATOM 3953 O O . LEU A 1 506 ? 11.080 -9.054 -6.992 1.00 96.06 506 LEU A O 1
ATOM 3957 N N . PRO A 1 507 ? 11.213 -7.941 -5.026 1.00 92.44 507 PRO A N 1
ATOM 3958 C CA . PRO A 1 507 ? 10.037 -8.582 -4.468 1.00 92.44 507 PRO A CA 1
ATOM 3959 C C . PRO A 1 507 ? 8.772 -8.007 -5.090 1.00 92.44 507 PRO A C 1
ATOM 3961 O O . PRO A 1 507 ? 8.713 -6.798 -5.333 1.00 92.44 507 PRO A O 1
ATOM 3964 N N . SER A 1 508 ? 7.772 -8.858 -5.350 1.00 88.44 508 SER A N 1
ATOM 3965 C CA . SER A 1 508 ? 6.487 -8.392 -5.885 1.00 88.44 508 SER A CA 1
ATOM 3966 C C . SER A 1 508 ? 5.881 -7.339 -4.966 1.00 88.44 508 SER A C 1
ATOM 3968 O O . SER A 1 508 ? 6.112 -7.356 -3.753 1.00 88.44 508 SER A O 1
ATOM 3970 N N . GLU A 1 509 ? 5.079 -6.443 -5.537 1.00 83.69 509 GLU A N 1
ATOM 3971 C CA . GLU A 1 509 ? 4.322 -5.510 -4.710 1.00 83.69 509 GLU A CA 1
ATOM 3972 C C . GLU A 1 509 ? 3.450 -6.288 -3.719 1.00 83.69 509 GLU A C 1
ATOM 3974 O O . GLU A 1 509 ? 2.994 -7.395 -4.045 1.00 83.69 509 GLU A O 1
ATOM 3979 N N . PRO A 1 510 ? 3.208 -5.747 -2.515 1.00 56.94 510 PRO A N 1
ATOM 3980 C CA . PRO A 1 510 ? 2.215 -6.319 -1.624 1.00 56.94 510 PRO A CA 1
ATOM 3981 C C . PRO A 1 510 ? 0.905 -6.463 -2.411 1.00 56.94 510 PRO A C 1
ATOM 3983 O O . PRO A 1 510 ? 0.378 -5.478 -2.929 1.00 56.94 510 PRO A O 1
ATOM 3986 N N . ALA A 1 511 ? 0.397 -7.690 -2.565 1.00 46.34 511 ALA A N 1
ATOM 3987 C CA . ALA A 1 511 ? -0.895 -7.919 -3.205 1.00 46.34 511 ALA A CA 1
ATOM 3988 C C . ALA A 1 511 ? -1.972 -7.075 -2.506 1.00 46.34 511 ALA A C 1
ATOM 3990 O O . ALA A 1 511 ? -1.899 -6.878 -1.293 1.00 46.34 511 ALA A O 1
ATOM 3991 N N . ALA A 1 512 ? -3.019 -6.650 -3.214 1.00 37.59 512 ALA A N 1
ATOM 3992 C CA . ALA A 1 512 ? -4.151 -6.018 -2.536 1.00 37.59 512 ALA A CA 1
ATOM 3993 C C . ALA A 1 512 ? -4.784 -6.966 -1.486 1.00 37.59 512 ALA A C 1
ATOM 3995 O O . ALA A 1 512 ? -5.179 -6.562 -0.405 1.00 37.59 512 ALA A O 1
ATOM 3996 N N . SER A 1 513 ? -4.738 -8.282 -1.708 1.00 35.44 513 SER A N 1
ATOM 3997 C CA . SER A 1 513 ? -5.122 -9.279 -0.694 1.00 35.44 513 SER A CA 1
ATOM 3998 C C . SER A 1 513 ? -4.075 -9.510 0.410 1.00 35.44 513 SER A C 1
ATOM 4000 O O . SER A 1 513 ? -4.331 -10.254 1.353 1.00 35.44 513 SER A O 1
ATOM 4002 N N . SER A 1 514 ? -2.886 -8.913 0.294 1.00 36.22 514 SER A N 1
ATOM 4003 C CA . SER A 1 514 ? -1.866 -8.881 1.350 1.00 36.22 514 SER A CA 1
ATOM 4004 C C . SER A 1 514 ? -2.035 -7.692 2.296 1.00 36.22 514 SER A C 1
ATOM 4006 O O . SER A 1 514 ? -1.255 -7.568 3.241 1.00 36.22 514 SER A O 1
ATOM 4008 N N . TYR A 1 515 ? -3.054 -6.846 2.088 1.00 43.38 515 TYR A N 1
ATOM 4009 C CA . TYR A 1 515 ? -3.481 -5.869 3.081 1.00 43.38 515 TYR A CA 1
ATOM 4010 C C . TYR A 1 515 ? -4.009 -6.630 4.299 1.00 43.38 515 TYR A C 1
ATOM 4012 O O . TYR A 1 515 ? -5.122 -7.154 4.319 1.00 43.38 515 TYR A O 1
ATOM 4020 N N . LYS A 1 516 ? -3.137 -6.774 5.301 1.00 57.00 516 LYS A N 1
ATOM 4021 C CA . LYS A 1 516 ? -3.344 -7.668 6.438 1.00 57.00 516 LYS A CA 1
ATOM 4022 C C . LYS A 1 516 ? -4.473 -7.121 7.304 1.00 57.00 516 LYS A C 1
ATOM 4024 O O . LYS A 1 516 ? -4.280 -6.148 8.037 1.00 57.00 516 LYS A O 1
ATOM 4029 N N . ILE A 1 517 ? -5.629 -7.776 7.253 1.00 70.62 517 ILE A N 1
ATOM 4030 C CA . ILE A 1 517 ? -6.520 -7.808 8.411 1.00 70.62 517 ILE A CA 1
ATOM 4031 C C . ILE A 1 517 ? -5.743 -8.527 9.513 1.00 70.62 517 ILE A C 1
ATOM 4033 O O . ILE A 1 517 ? -5.200 -9.612 9.286 1.00 70.62 517 ILE A O 1
ATOM 4037 N N . ASP A 1 518 ? -5.631 -7.898 10.680 1.00 80.50 518 ASP A N 1
ATOM 4038 C CA . ASP A 1 518 ? -4.877 -8.482 11.784 1.00 80.50 518 ASP A CA 1
ATOM 4039 C C . ASP A 1 518 ? -5.586 -9.770 12.239 1.00 80.50 518 ASP A C 1
ATOM 4041 O O . ASP A 1 518 ? -6.790 -9.738 12.526 1.00 80.50 518 ASP A O 1
ATOM 4045 N N . PRO A 1 519 ? -4.887 -10.920 12.276 1.00 85.50 519 PRO A N 1
ATOM 4046 C CA . PRO A 1 519 ? -5.520 -12.170 12.656 1.00 85.50 519 PRO A CA 1
ATOM 4047 C C . PRO A 1 519 ? -5.996 -12.114 14.108 1.00 85.50 519 PRO A C 1
ATOM 4049 O O . PRO A 1 519 ? -5.487 -11.360 14.942 1.00 85.50 519 PRO A O 1
ATOM 4052 N N . VAL A 1 520 ? -6.974 -12.953 14.423 1.00 90.56 520 VAL A N 1
ATOM 4053 C CA . VAL A 1 520 ? -7.516 -13.087 15.769 1.00 90.56 520 VAL A CA 1
ATOM 4054 C C . VAL A 1 520 ? -6.868 -14.300 16.436 1.00 90.56 520 VAL A C 1
ATOM 4056 O O . VAL A 1 520 ? -7.067 -15.422 15.962 1.00 90.56 520 VAL A O 1
ATOM 4059 N N . PRO A 1 521 ? -6.109 -14.126 17.531 1.00 90.19 521 PRO A N 1
ATOM 4060 C CA . PRO A 1 521 ? -5.656 -15.260 18.327 1.00 90.19 521 PRO A CA 1
ATOM 4061 C C . PRO A 1 521 ? -6.855 -15.916 19.019 1.00 90.19 521 PRO A C 1
ATOM 4063 O O . PRO A 1 521 ? -7.705 -15.196 19.550 1.00 90.19 521 PRO A O 1
ATOM 4066 N N . VAL A 1 522 ? -6.958 -17.251 19.023 1.00 86.75 522 VAL A N 1
ATOM 4067 C CA . VAL A 1 522 ? -8.085 -17.962 19.676 1.00 86.75 522 VAL A CA 1
ATOM 4068 C C . VAL A 1 522 ? -7.727 -18.697 20.960 1.00 86.75 522 VAL A C 1
ATOM 4070 O O . VAL A 1 522 ? -8.624 -18.925 21.771 1.00 86.75 522 VAL A O 1
ATOM 4073 N N . THR A 1 523 ? -6.453 -19.040 21.161 1.00 86.38 523 THR A N 1
ATOM 4074 C CA . THR A 1 523 ? -5.965 -19.666 22.398 1.00 86.38 523 THR A CA 1
ATOM 4075 C C . THR A 1 523 ? -5.210 -18.662 23.263 1.00 86.38 523 THR A C 1
ATOM 4077 O O . THR A 1 523 ? -4.763 -17.615 22.783 1.00 86.38 523 THR A O 1
ATOM 4080 N N . ARG A 1 524 ? -5.026 -18.989 24.546 1.00 88.81 524 ARG A N 1
ATOM 4081 C CA . ARG A 1 524 ? -4.275 -18.136 25.474 1.00 88.81 524 ARG A CA 1
ATOM 4082 C C . ARG A 1 524 ? -2.825 -17.923 25.028 1.00 88.81 524 ARG A C 1
ATOM 4084 O O . ARG A 1 524 ? -2.336 -16.797 25.110 1.00 88.81 524 ARG A O 1
ATOM 4091 N N . ASP A 1 525 ? -2.169 -18.961 24.520 1.00 87.38 525 ASP A N 1
ATOM 4092 C CA . ASP A 1 525 ? -0.785 -18.874 24.042 1.00 87.38 525 ASP A CA 1
ATOM 4093 C C . ASP A 1 525 ? -0.675 -18.031 22.769 1.00 87.38 525 ASP A C 1
ATOM 4095 O O . ASP A 1 525 ? 0.244 -17.222 22.639 1.00 87.38 525 ASP A O 1
ATOM 4099 N N . ASP A 1 526 ? -1.651 -18.134 21.862 1.00 88.06 526 ASP A N 1
ATOM 4100 C CA . ASP A 1 526 ? -1.705 -17.265 20.684 1.00 88.06 526 ASP A CA 1
ATOM 4101 C C . ASP A 1 526 ? -1.899 -15.797 21.078 1.00 88.06 526 ASP A C 1
ATOM 4103 O O . ASP A 1 526 ? -1.279 -14.923 20.477 1.00 88.06 526 ASP A O 1
ATOM 4107 N N . VAL A 1 527 ? -2.728 -15.513 22.095 1.00 91.25 527 VAL A N 1
ATOM 4108 C CA . VAL A 1 527 ? -2.911 -14.146 22.609 1.00 91.25 527 VAL A CA 1
ATOM 4109 C C . VAL A 1 527 ? -1.575 -13.606 23.106 1.00 91.25 527 VAL A C 1
ATOM 4111 O O . VAL A 1 527 ? -1.152 -12.551 22.646 1.00 91.25 527 VAL A O 1
ATOM 4114 N N . LYS A 1 528 ? -0.875 -14.339 23.979 1.00 91.06 528 LYS A N 1
ATOM 4115 C CA . LYS A 1 528 ? 0.436 -13.925 24.509 1.00 91.06 528 LYS A CA 1
ATOM 4116 C C . LYS A 1 528 ? 1.449 -13.673 23.396 1.00 91.06 528 LYS A C 1
ATOM 4118 O O . LYS A 1 528 ? 2.114 -12.639 23.403 1.00 91.06 528 LYS A O 1
ATOM 4123 N N . ARG A 1 529 ? 1.517 -14.577 22.411 1.00 88.38 529 ARG A N 1
ATOM 4124 C CA . ARG A 1 529 ? 2.400 -14.441 21.246 1.00 88.38 529 ARG A CA 1
ATOM 4125 C C . ARG A 1 529 ? 2.087 -13.177 20.447 1.00 88.38 529 ARG A C 1
ATOM 4127 O O . ARG A 1 529 ? 2.986 -12.385 20.200 1.00 88.38 529 ARG A O 1
ATOM 4134 N N . VAL A 1 530 ? 0.820 -12.944 20.100 1.00 89.62 530 VAL A N 1
ATOM 4135 C CA . VAL A 1 530 ? 0.405 -11.753 19.337 1.00 89.62 530 VAL A CA 1
ATOM 4136 C C . VAL A 1 530 ? 0.654 -10.462 20.122 1.00 89.62 530 VAL A C 1
ATOM 4138 O O . VAL A 1 530 ? 1.043 -9.451 19.537 1.00 89.62 530 VAL A O 1
ATOM 4141 N N . LEU A 1 531 ? 0.454 -10.467 21.443 1.00 90.88 531 LEU A N 1
ATOM 4142 C CA . LEU A 1 531 ? 0.775 -9.317 22.289 1.00 90.88 531 LEU A CA 1
ATOM 4143 C C . LEU A 1 531 ? 2.274 -9.009 22.284 1.00 90.88 531 LEU A C 1
ATOM 4145 O O . LEU A 1 531 ? 2.647 -7.840 22.175 1.00 90.88 531 LEU A O 1
ATOM 4149 N N . ASP A 1 532 ? 3.125 -10.030 22.340 1.00 85.69 532 ASP A N 1
ATOM 4150 C CA . ASP A 1 532 ? 4.573 -9.854 22.257 1.00 85.69 532 ASP A CA 1
ATOM 4151 C C . ASP A 1 532 ? 5.014 -9.370 20.865 1.00 85.69 532 ASP A C 1
ATOM 4153 O O . ASP A 1 532 ? 5.695 -8.352 20.748 1.00 85.69 532 ASP A O 1
ATOM 4157 N N . GLU A 1 533 ? 4.517 -9.999 19.798 1.00 84.50 533 GLU A N 1
ATOM 4158 C CA . GLU A 1 533 ? 4.763 -9.590 18.408 1.00 84.50 533 GLU A CA 1
ATOM 4159 C C . GLU A 1 533 ? 4.302 -8.146 18.136 1.00 84.50 533 GLU A C 1
ATOM 4161 O O . GLU A 1 533 ? 4.940 -7.412 17.375 1.00 84.50 533 GLU A O 1
ATOM 4166 N N . SER A 1 534 ? 3.232 -7.687 18.801 1.00 88.00 534 SER A N 1
ATOM 4167 C CA . SER A 1 534 ? 2.709 -6.323 18.639 1.00 88.00 534 SER A CA 1
ATOM 4168 C C . SER A 1 534 ? 3.662 -5.223 19.131 1.00 88.00 534 SER A C 1
ATOM 4170 O O . SER A 1 534 ? 3.501 -4.056 18.760 1.00 88.00 534 SER A O 1
ATOM 4172 N N . LYS A 1 535 ? 4.711 -5.576 19.886 1.00 81.62 535 LYS A N 1
ATOM 4173 C CA . LYS A 1 535 ? 5.819 -4.665 20.227 1.00 81.62 535 LYS A CA 1
ATOM 4174 C C . LYS A 1 535 ? 6.616 -4.236 19.001 1.00 81.62 535 LYS A C 1
ATOM 4176 O O . LYS A 1 535 ? 7.272 -3.205 19.047 1.00 81.62 535 LYS A O 1
ATOM 4181 N N . MET A 1 536 ? 6.553 -4.992 17.907 1.00 79.19 536 MET A N 1
ATOM 4182 C CA . MET A 1 536 ? 7.216 -4.692 16.632 1.00 79.19 536 MET A CA 1
ATOM 4183 C C . MET A 1 536 ? 6.213 -4.328 15.528 1.00 79.19 536 MET A C 1
ATOM 4185 O O . MET A 1 536 ? 6.559 -4.320 14.345 1.00 79.19 536 MET A O 1
ATOM 4189 N N . ALA A 1 537 ? 4.961 -4.038 15.898 1.00 80.06 537 ALA A N 1
ATOM 4190 C CA . ALA A 1 537 ? 3.934 -3.658 14.943 1.00 80.06 537 ALA A CA 1
ATOM 4191 C C . ALA A 1 537 ? 4.308 -2.362 14.209 1.00 80.06 537 ALA A C 1
ATOM 4193 O O . ALA A 1 537 ? 4.823 -1.419 14.809 1.00 80.06 537 ALA A O 1
ATOM 4194 N N . LYS A 1 538 ? 4.012 -2.316 12.906 1.00 82.19 538 LYS A N 1
ATOM 4195 C CA . LYS A 1 538 ? 4.148 -1.114 12.076 1.00 82.19 538 LYS A CA 1
ATOM 4196 C C . LYS A 1 538 ? 2.815 -0.357 12.069 1.00 82.19 538 LYS A C 1
ATOM 4198 O O . LYS A 1 538 ? 1.861 -0.907 11.518 1.00 82.19 538 LYS A O 1
ATOM 4203 N N . PRO A 1 539 ? 2.723 0.850 12.652 1.00 85.81 539 PRO A N 1
ATOM 4204 C CA . PRO A 1 539 ? 1.492 1.637 12.635 1.00 85.81 539 PRO A CA 1
ATOM 4205 C C . PRO A 1 539 ? 1.012 1.940 11.208 1.00 85.81 539 PRO A C 1
ATOM 4207 O O . PRO A 1 539 ? 1.829 2.064 10.296 1.00 85.81 539 PRO A O 1
ATOM 4210 N N . ARG A 1 540 ? -0.312 2.042 11.007 1.00 85.50 540 ARG A N 1
ATOM 4211 C CA . ARG A 1 540 ? -0.906 2.315 9.678 1.00 85.50 540 ARG A CA 1
ATOM 4212 C C . ARG A 1 540 ? -0.729 3.769 9.226 1.00 85.50 540 ARG A C 1
ATOM 4214 O O . ARG A 1 540 ? -0.745 4.031 8.031 1.00 85.50 540 ARG A O 1
ATOM 4221 N N . LEU A 1 541 ? -0.510 4.684 10.169 1.00 84.94 541 LEU A N 1
ATOM 4222 C CA . LEU A 1 541 ? -0.022 6.040 9.909 1.00 84.94 541 LEU A CA 1
ATOM 4223 C C . LEU A 1 541 ? 1.382 6.201 10.510 1.00 84.94 541 LEU A C 1
ATOM 4225 O O . LEU A 1 541 ? 1.658 5.555 11.524 1.00 84.94 541 LEU A O 1
ATOM 4229 N N . PRO A 1 542 ? 2.267 7.030 9.927 1.00 79.00 542 PRO A N 1
ATOM 4230 C CA . PRO A 1 542 ? 3.624 7.227 10.426 1.00 79.00 542 PRO A CA 1
ATOM 4231 C C . PRO A 1 542 ? 3.685 7.494 11.936 1.00 79.00 542 PRO A C 1
ATOM 4233 O O . PRO A 1 542 ? 2.990 8.353 12.476 1.00 79.00 542 PRO A O 1
ATOM 4236 N N . ALA A 1 543 ? 4.543 6.757 12.642 1.00 74.06 543 ALA A N 1
ATOM 4237 C CA . ALA A 1 543 ? 4.788 7.051 14.047 1.00 74.06 543 ALA A CA 1
ATOM 4238 C C . ALA A 1 543 ? 5.505 8.408 14.170 1.00 74.06 543 ALA A C 1
ATOM 4240 O O . ALA A 1 543 ? 6.426 8.669 13.389 1.00 74.06 543 ALA A O 1
ATOM 4241 N N . PRO A 1 544 ? 5.159 9.250 15.160 1.00 74.56 544 PRO A N 1
ATOM 4242 C CA . PRO A 1 544 ? 5.936 10.451 15.423 1.00 74.56 544 PRO A CA 1
ATOM 4243 C C . PRO A 1 544 ? 7.393 10.070 15.741 1.00 74.56 544 PRO A C 1
ATOM 4245 O O . PRO A 1 544 ? 7.615 9.102 16.489 1.00 74.56 544 PRO A O 1
ATOM 4248 N N . PRO A 1 545 ? 8.392 10.800 15.205 1.00 70.94 545 PRO A N 1
ATOM 4249 C CA . PRO A 1 545 ? 9.791 10.553 15.531 1.00 70.94 545 PRO A CA 1
ATOM 4250 C C . PRO A 1 545 ? 10.019 10.687 17.040 1.00 70.94 545 PRO A C 1
ATOM 4252 O O . PRO A 1 545 ? 9.317 11.430 17.727 1.00 70.94 545 PRO A O 1
ATOM 4255 N N . LEU A 1 546 ? 10.981 9.928 17.566 1.00 72.75 546 LEU A N 1
ATOM 4256 C CA . LEU A 1 546 ? 11.388 10.062 18.962 1.00 72.75 546 LEU A CA 1
ATOM 4257 C C . LEU A 1 546 ? 12.161 11.368 19.139 1.00 72.75 546 LEU A C 1
ATOM 4259 O O . LEU A 1 546 ? 13.076 11.663 18.373 1.00 72.75 546 LEU A O 1
ATOM 4263 N N . THR A 1 547 ? 11.803 12.130 20.161 1.00 71.81 547 THR A N 1
ATOM 4264 C CA . THR A 1 547 ? 12.579 13.280 20.623 1.00 71.81 547 THR A CA 1
ATOM 4265 C C . THR A 1 547 ? 13.808 12.813 21.404 1.00 71.81 547 THR A C 1
ATOM 4267 O O . THR A 1 547 ? 13.827 11.724 21.979 1.00 71.81 547 THR A O 1
ATOM 4270 N N . GLU A 1 548 ? 14.835 13.657 21.479 1.00 71.81 548 GLU A N 1
ATOM 4271 C CA . GLU A 1 548 ? 16.048 13.364 22.253 1.00 71.81 548 GLU A CA 1
ATOM 4272 C C . GLU A 1 548 ? 15.734 13.097 23.740 1.00 71.81 548 GLU A C 1
ATOM 4274 O O . GLU A 1 548 ? 16.260 12.162 24.341 1.00 71.81 548 GLU A O 1
ATOM 4279 N N . ALA A 1 549 ? 14.788 13.849 24.315 1.00 70.69 549 ALA A N 1
ATOM 4280 C CA . ALA A 1 549 ? 14.316 13.638 25.684 1.00 70.69 549 ALA A CA 1
ATOM 4281 C C . ALA A 1 549 ? 13.652 12.260 25.872 1.00 70.69 549 ALA A C 1
ATOM 4283 O O . ALA A 1 549 ? 13.880 11.589 26.879 1.00 70.69 549 ALA A O 1
ATOM 4284 N N . GLU A 1 550 ? 12.862 11.806 24.894 1.00 70.62 550 GLU A N 1
ATOM 4285 C CA . GLU A 1 550 ? 12.265 10.467 24.908 1.00 70.62 550 GLU A CA 1
ATOM 4286 C C . GLU A 1 550 ? 13.333 9.371 24.811 1.00 70.62 550 GLU A C 1
ATOM 4288 O O . GLU A 1 550 ? 13.276 8.398 25.563 1.00 70.62 550 GLU A O 1
ATOM 4293 N N . ILE A 1 551 ? 14.332 9.537 23.937 1.00 71.25 551 ILE A N 1
ATOM 4294 C CA . ILE A 1 551 ? 15.461 8.602 23.800 1.00 71.25 551 ILE A CA 1
ATOM 4295 C C . ILE A 1 551 ? 16.196 8.453 25.139 1.00 71.25 551 ILE A C 1
ATOM 4297 O O . ILE A 1 551 ? 16.435 7.329 25.597 1.00 71.25 551 ILE A O 1
ATOM 4301 N N . GLN A 1 552 ? 16.494 9.571 25.802 1.00 72.88 552 GLN A N 1
ATOM 4302 C CA . GLN A 1 552 ? 17.172 9.591 27.099 1.00 72.88 552 GLN A CA 1
ATOM 4303 C C . GLN A 1 552 ? 16.326 8.963 28.211 1.00 72.88 552 GLN A C 1
ATOM 4305 O O . GLN A 1 552 ? 16.847 8.181 29.008 1.00 72.88 552 GLN A O 1
ATOM 4310 N N . LEU A 1 553 ? 15.017 9.234 28.242 1.00 69.75 553 LEU A N 1
ATOM 4311 C CA . LEU A 1 553 ? 14.100 8.630 29.210 1.00 69.75 553 LEU A CA 1
ATOM 4312 C C . LEU A 1 553 ? 14.046 7.102 29.062 1.00 69.75 553 LEU A C 1
ATOM 4314 O O . LEU A 1 553 ? 14.134 6.382 30.059 1.00 69.75 553 LEU A O 1
ATOM 4318 N N . ILE A 1 554 ? 13.950 6.596 27.827 1.00 68.06 554 ILE A N 1
ATOM 4319 C CA . ILE A 1 554 ? 13.965 5.153 27.539 1.00 68.06 554 ILE A CA 1
ATOM 4320 C C . ILE A 1 554 ? 15.279 4.532 28.009 1.00 68.06 554 ILE A C 1
ATOM 4322 O O . ILE A 1 554 ? 15.271 3.471 28.636 1.00 68.06 554 ILE A O 1
ATOM 4326 N N . ALA A 1 555 ? 16.409 5.177 27.709 1.00 73.00 555 ALA A N 1
ATOM 4327 C CA . ALA A 1 555 ? 17.723 4.704 28.123 1.00 73.00 555 ALA A CA 1
ATOM 4328 C C . ALA A 1 555 ? 17.843 4.651 29.657 1.00 73.00 555 ALA A C 1
ATOM 4330 O O . ALA A 1 555 ? 18.228 3.617 30.203 1.00 73.00 555 ALA A O 1
ATOM 4331 N N . ALA A 1 556 ? 17.429 5.712 30.357 1.00 72.94 556 ALA A N 1
ATOM 4332 C CA . ALA A 1 556 ? 17.465 5.791 31.816 1.00 72.94 556 ALA A CA 1
ATOM 4333 C C . ALA A 1 556 ? 16.589 4.720 32.485 1.00 72.94 556 ALA A C 1
ATOM 4335 O O . ALA A 1 556 ? 17.006 4.087 33.455 1.00 72.94 556 ALA A O 1
ATOM 4336 N N . GLN A 1 557 ? 1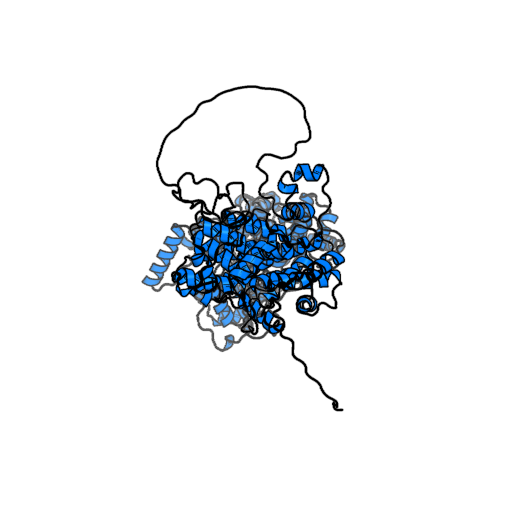5.391 4.465 31.955 1.00 67.06 557 GLN A N 1
ATOM 4337 C CA . GLN A 1 557 ? 14.509 3.422 32.480 1.00 67.06 557 GLN A CA 1
ATOM 4338 C C . GLN A 1 557 ? 15.048 2.014 32.244 1.00 67.06 557 GLN A C 1
ATOM 4340 O O . GLN A 1 557 ? 14.963 1.179 33.143 1.00 67.06 557 GLN A O 1
ATOM 4345 N N . LYS A 1 558 ? 15.620 1.751 31.061 1.00 67.50 558 LYS A N 1
ATOM 4346 C CA . LYS A 1 558 ? 16.287 0.476 30.770 1.00 67.50 558 LYS A CA 1
ATOM 4347 C C . LYS A 1 558 ? 17.441 0.227 31.742 1.00 67.50 558 LYS A C 1
ATOM 4349 O O . LYS A 1 558 ? 17.557 -0.883 32.256 1.00 67.50 558 LYS A O 1
ATOM 4354 N N . SER A 1 559 ? 18.250 1.249 32.031 1.00 73.06 559 SER A N 1
ATOM 4355 C CA . SER A 1 559 ? 19.330 1.157 33.020 1.00 73.06 559 SER A CA 1
ATOM 4356 C C . SER A 1 559 ? 18.796 0.906 34.429 1.00 73.06 559 SER A C 1
ATOM 4358 O O . SER A 1 559 ? 19.223 -0.046 35.074 1.00 73.06 559 SER A O 1
ATOM 4360 N N . LYS A 1 560 ? 17.791 1.669 34.875 1.00 68.38 560 LYS A N 1
ATOM 4361 C CA . LYS A 1 560 ? 17.201 1.504 36.210 1.00 68.38 560 LYS A CA 1
ATOM 4362 C C . LYS A 1 560 ? 16.594 0.115 36.417 1.00 68.38 560 LYS A C 1
ATOM 4364 O O . LYS A 1 560 ? 16.829 -0.494 37.451 1.00 68.38 560 LYS A O 1
ATOM 4369 N N . ALA A 1 561 ? 15.859 -0.404 35.433 1.00 64.75 561 ALA A N 1
ATOM 4370 C CA . ALA A 1 561 ? 15.287 -1.749 35.505 1.00 64.75 561 ALA A CA 1
ATOM 4371 C C . ALA A 1 561 ? 16.366 -2.842 35.568 1.00 64.75 561 ALA A C 1
ATOM 4373 O O . ALA A 1 561 ? 16.212 -3.833 36.278 1.00 64.75 561 ALA A O 1
ATOM 4374 N N . LYS A 1 562 ? 17.489 -2.638 34.866 1.00 70.12 562 LYS A N 1
ATOM 4375 C CA . LYS A 1 562 ? 18.654 -3.529 34.931 1.00 70.12 562 LYS A CA 1
ATOM 4376 C C . LYS A 1 562 ? 19.343 -3.492 36.302 1.00 70.12 562 LYS A C 1
ATOM 4378 O O . LYS A 1 562 ? 19.844 -4.520 36.741 1.00 70.12 562 LYS A O 1
ATOM 4383 N N . GLU A 1 563 ? 19.377 -2.334 36.959 1.00 72.25 563 GLU A N 1
ATOM 4384 C CA . GLU A 1 563 ? 20.017 -2.138 38.269 1.00 72.25 563 GLU A CA 1
ATOM 4385 C C . GLU A 1 563 ? 19.173 -2.647 39.441 1.00 72.25 563 GLU A C 1
ATOM 4387 O O . GLU A 1 563 ? 19.708 -3.262 40.360 1.00 72.25 563 GLU A O 1
ATOM 4392 N N . THR A 1 564 ? 17.862 -2.394 39.436 1.00 64.69 564 THR A N 1
ATOM 4393 C CA . THR A 1 564 ? 16.996 -2.686 40.590 1.00 64.69 564 THR A CA 1
ATOM 4394 C C . THR A 1 564 ? 16.275 -4.027 40.496 1.00 64.69 564 THR A C 1
ATOM 4396 O O . THR A 1 564 ? 15.680 -4.462 41.479 1.00 64.69 564 THR A O 1
ATOM 4399 N N . GLY A 1 565 ? 16.262 -4.663 39.318 1.00 60.78 565 GLY A N 1
ATOM 4400 C CA . GLY A 1 565 ? 15.397 -5.813 39.038 1.00 60.78 565 GLY A CA 1
ATOM 4401 C C . GLY A 1 565 ? 13.898 -5.472 39.037 1.00 60.78 565 GLY A C 1
ATOM 4402 O O . GLY A 1 565 ? 13.075 -6.364 38.843 1.00 60.78 565 GLY A O 1
ATOM 4403 N N . GLU A 1 566 ? 13.520 -4.200 39.240 1.00 53.00 566 GLU A N 1
ATOM 4404 C CA . GLU A 1 566 ? 12.134 -3.748 39.120 1.00 53.00 566 GLU A CA 1
ATOM 4405 C C . GLU A 1 566 ? 11.743 -3.690 37.639 1.00 53.00 566 GLU A C 1
ATOM 4407 O O . GLU A 1 566 ? 12.461 -3.119 36.812 1.00 53.00 566 GLU A O 1
ATOM 4412 N N . ALA A 1 567 ? 10.557 -4.207 37.303 1.00 49.66 567 ALA A N 1
ATOM 4413 C CA . ALA A 1 567 ? 9.962 -3.962 35.997 1.00 49.66 567 ALA A CA 1
ATOM 4414 C C . ALA A 1 567 ? 9.838 -2.438 35.769 1.00 49.66 567 ALA A C 1
ATOM 4416 O O . ALA A 1 567 ? 9.421 -1.715 36.684 1.00 49.66 567 ALA A O 1
ATOM 4417 N N . PRO A 1 568 ? 10.178 -1.918 34.575 1.00 52.53 568 PRO A N 1
ATOM 4418 C CA . PRO A 1 568 ? 10.082 -0.491 34.289 1.00 52.53 568 PRO A CA 1
ATOM 4419 C C . PRO A 1 568 ? 8.681 0.041 34.619 1.00 52.53 568 PRO A C 1
ATOM 4421 O O . PRO A 1 568 ? 7.674 -0.419 34.076 1.00 52.53 568 PRO A O 1
ATOM 4424 N N . ARG A 1 569 ? 8.589 1.012 35.534 1.00 51.06 569 ARG A N 1
ATOM 4425 C CA . ARG A 1 569 ? 7.297 1.588 35.938 1.00 51.06 569 ARG A CA 1
ATOM 4426 C C . ARG A 1 569 ? 6.678 2.333 34.762 1.00 51.06 569 ARG A C 1
ATOM 4428 O O . ARG A 1 569 ? 7.311 3.277 34.318 1.00 51.06 569 ARG A O 1
ATOM 4435 N N . ARG A 1 570 ? 5.454 1.954 34.346 1.00 46.75 570 ARG A N 1
ATOM 4436 C CA . ARG A 1 570 ? 4.361 2.715 33.661 1.00 46.75 570 ARG A CA 1
ATOM 4437 C C . ARG A 1 570 ? 4.672 3.809 32.611 1.00 46.75 570 ARG A C 1
ATOM 4439 O O . ARG A 1 570 ? 3.738 4.425 32.112 1.00 46.75 570 ARG A O 1
ATOM 4446 N N . LEU A 1 571 ? 5.922 4.040 32.252 1.00 45.97 571 LEU A N 1
ATOM 4447 C CA . LEU A 1 571 ? 6.411 5.056 31.330 1.00 45.97 571 LEU A CA 1
ATOM 4448 C C . LEU A 1 571 ? 7.167 4.371 30.186 1.00 45.97 571 LEU A C 1
ATOM 4450 O O . LEU A 1 571 ? 8.181 4.877 29.715 1.00 45.97 571 LEU A O 1
ATOM 4454 N N . GLY A 1 572 ? 6.644 3.237 29.702 1.00 49.75 572 GLY A N 1
ATOM 4455 C CA . GLY A 1 572 ? 6.851 2.916 28.293 1.00 49.75 572 GLY A CA 1
ATOM 4456 C C . GLY A 1 572 ? 6.420 4.132 27.469 1.00 49.75 572 GLY A C 1
ATOM 4457 O O . GLY A 1 572 ? 5.530 4.874 27.899 1.00 49.75 572 GLY A O 1
ATOM 4458 N N . LEU A 1 573 ? 7.114 4.412 26.363 1.00 54.91 573 LEU A N 1
ATOM 4459 C CA . LEU A 1 573 ? 6.691 5.415 25.386 1.00 54.91 573 LEU A CA 1
ATOM 4460 C C . LEU A 1 573 ? 5.203 5.202 25.131 1.00 54.91 573 LEU A C 1
ATOM 4462 O O . LEU A 1 573 ? 4.854 4.279 24.406 1.00 54.91 573 LEU A O 1
ATOM 4466 N N . ALA A 1 574 ? 4.332 6.007 25.743 1.00 70.25 574 ALA A N 1
ATOM 4467 C CA . ALA A 1 574 ? 2.899 5.791 25.661 1.00 70.25 574 ALA A CA 1
ATOM 4468 C C . ALA A 1 574 ? 2.478 6.084 24.219 1.00 70.25 574 ALA A C 1
ATOM 4470 O O . ALA A 1 574 ? 2.066 7.194 23.893 1.00 70.25 574 ALA A O 1
ATOM 4471 N N . ASN A 1 575 ? 2.639 5.107 23.324 1.00 84.12 575 ASN A N 1
ATOM 4472 C CA . ASN A 1 575 ? 2.624 5.322 21.882 1.00 84.12 575 ASN A CA 1
ATOM 4473 C C . ASN A 1 575 ? 1.266 5.859 21.442 1.00 84.12 575 ASN A C 1
ATOM 4475 O O . ASN A 1 575 ? 1.190 6.690 20.543 1.00 84.12 575 ASN A O 1
ATOM 4479 N N . ASN A 1 576 ? 0.199 5.490 22.152 1.00 88.31 576 ASN A N 1
ATOM 4480 C CA . ASN A 1 576 ? -1.110 6.105 21.997 1.00 88.31 576 ASN A CA 1
ATOM 4481 C C . ASN A 1 576 ? -1.137 7.602 22.380 1.00 88.31 576 ASN A C 1
ATOM 4483 O O . ASN A 1 576 ? -1.721 8.406 21.660 1.00 88.31 576 ASN A O 1
ATOM 4487 N N . ALA A 1 577 ? -0.529 8.002 23.500 1.00 86.00 577 ALA A N 1
ATOM 4488 C CA . ALA A 1 577 ? -0.409 9.412 23.885 1.00 86.00 577 ALA A CA 1
ATOM 4489 C C . ALA A 1 577 ? 0.395 10.208 22.851 1.00 86.00 577 ALA A C 1
ATOM 4491 O O . ALA A 1 577 ? -0.081 11.235 22.378 1.00 86.00 577 ALA A O 1
ATOM 4492 N N . ARG A 1 578 ? 1.546 9.678 22.423 1.00 86.94 578 ARG A N 1
ATOM 4493 C CA . ARG A 1 578 ? 2.400 10.282 21.388 1.00 86.94 578 ARG A CA 1
ATOM 4494 C C . ARG A 1 578 ? 1.652 10.464 20.072 1.00 86.94 578 ARG A C 1
ATOM 4496 O O . ARG A 1 578 ? 1.641 11.551 19.509 1.00 86.94 578 ARG A O 1
ATOM 4503 N N . THR A 1 579 ? 0.971 9.414 19.616 1.00 89.62 579 THR A N 1
ATOM 4504 C CA . THR A 1 579 ? 0.223 9.438 18.352 1.00 89.62 579 THR A CA 1
ATOM 4505 C C . THR A 1 579 ? -0.928 10.443 18.407 1.00 89.62 579 THR A C 1
ATOM 4507 O O . THR A 1 579 ? -1.116 11.205 17.464 1.00 89.62 579 THR A O 1
ATOM 4510 N N . ARG A 1 580 ? -1.675 10.506 19.520 1.00 92.19 580 ARG A N 1
ATOM 4511 C CA . ARG A 1 580 ? -2.744 11.505 19.692 1.00 92.19 580 ARG A CA 1
ATOM 4512 C C . ARG A 1 580 ? -2.192 12.926 19.776 1.00 92.19 580 ARG A C 1
ATOM 4514 O O . ARG A 1 580 ? -2.741 13.803 19.132 1.00 92.19 580 ARG A O 1
ATOM 4521 N N . ALA A 1 581 ? -1.110 13.161 20.515 1.00 90.56 581 ALA A N 1
ATOM 4522 C CA . ALA A 1 581 ? -0.494 14.485 20.589 1.00 90.56 581 ALA A CA 1
ATOM 4523 C C . ALA A 1 581 ? 0.023 14.958 19.220 1.00 90.56 581 ALA A C 1
ATOM 4525 O O . ALA A 1 581 ? -0.080 16.135 18.899 1.00 90.56 581 ALA A O 1
ATOM 4526 N N . TYR A 1 582 ? 0.538 14.040 18.399 1.00 90.12 582 TYR A N 1
ATOM 4527 C CA . TYR A 1 582 ? 1.039 14.363 17.066 1.00 90.12 582 TYR A CA 1
ATOM 4528 C C . TYR A 1 582 ? -0.081 14.698 16.072 1.00 90.12 582 TYR A C 1
ATOM 4530 O O . TYR A 1 582 ? -0.007 15.708 15.377 1.00 90.12 582 TYR A O 1
ATOM 4538 N N . TYR A 1 583 ? -1.127 13.870 16.007 1.00 93.19 583 TYR A N 1
ATOM 4539 C CA . TYR A 1 583 ? -2.181 14.024 15.000 1.00 93.19 583 TYR A CA 1
ATOM 4540 C C . TYR A 1 583 ? -3.379 14.865 15.445 1.00 93.19 583 TYR A C 1
ATOM 4542 O O . TYR A 1 583 ? -4.094 15.385 14.595 1.00 93.19 583 TYR A O 1
ATOM 4550 N N . LEU A 1 584 ? -3.629 14.966 16.751 1.00 94.50 584 LEU A N 1
ATOM 4551 C CA . LEU A 1 584 ? -4.880 15.470 17.323 1.00 94.50 584 LEU A CA 1
ATOM 4552 C C . LEU A 1 584 ? -4.642 16.562 18.383 1.00 94.50 584 LEU A C 1
ATOM 4554 O O . LEU A 1 584 ? -5.459 16.723 19.291 1.00 94.50 584 LEU A O 1
ATOM 4558 N N . SER A 1 585 ? -3.538 17.308 18.316 1.00 92.31 585 SER A N 1
ATOM 4559 C CA . SER A 1 585 ? -3.238 18.364 19.298 1.00 92.31 585 SER A CA 1
ATOM 4560 C C . SER A 1 585 ? -4.350 19.418 19.395 1.00 92.31 585 SER A C 1
ATOM 4562 O O . SER A 1 585 ? -4.638 19.903 20.489 1.00 92.31 585 SER A O 1
ATOM 4564 N N . GLU A 1 586 ? -5.065 19.695 18.299 1.00 91.81 586 GLU A N 1
ATOM 4565 C CA . GLU A 1 586 ? -6.228 20.593 18.262 1.00 91.81 586 GLU A CA 1
ATOM 4566 C C . GLU A 1 586 ? -7.384 20.137 19.164 1.00 91.81 586 GLU A C 1
ATOM 4568 O O . GLU A 1 586 ? -8.184 20.955 19.619 1.00 91.81 586 GLU A O 1
ATOM 4573 N N . TYR A 1 587 ? -7.464 18.839 19.460 1.00 92.75 587 TYR A N 1
ATOM 4574 C CA . TYR A 1 587 ? -8.450 18.264 20.375 1.00 92.75 587 TYR A CA 1
ATOM 4575 C C . TYR A 1 587 ? -8.006 18.322 21.844 1.00 92.75 587 TYR A C 1
ATOM 4577 O O . TYR A 1 587 ? -8.680 17.767 22.710 1.00 92.75 587 TYR A O 1
ATOM 4585 N N . GLY A 1 588 ? -6.888 18.994 22.141 1.00 89.94 588 GLY A N 1
ATOM 4586 C CA . GLY A 1 588 ? -6.356 19.167 23.494 1.00 89.94 588 GLY A CA 1
ATOM 4587 C C . GLY A 1 588 ? -5.452 18.027 23.970 1.00 89.94 588 GLY A C 1
ATOM 4588 O O . GLY A 1 588 ? -5.139 17.954 25.158 1.00 89.94 588 GLY A O 1
ATOM 4589 N N . PHE A 1 589 ? -5.019 17.127 23.079 1.00 90.69 589 PHE A N 1
ATOM 4590 C CA . PHE A 1 589 ? -4.052 16.090 23.440 1.00 90.69 589 PHE A CA 1
ATOM 4591 C C . PHE A 1 589 ? -2.640 16.675 23.542 1.00 90.69 589 PHE A C 1
ATOM 4593 O O . PHE A 1 589 ? -2.125 17.255 22.591 1.00 90.69 589 PHE A O 1
ATOM 4600 N N . SER A 1 590 ? -1.998 16.473 24.694 1.00 86.44 590 SER A N 1
ATOM 4601 C CA . SER A 1 590 ? -0.633 16.921 24.971 1.00 86.44 590 SER A CA 1
ATOM 4602 C C . SER A 1 590 ? 0.182 15.784 25.573 1.00 86.44 590 SER A C 1
ATOM 4604 O O . SER A 1 590 ? -0.230 15.158 26.554 1.00 86.44 590 SER A O 1
ATOM 4606 N N . LEU A 1 591 ? 1.350 15.524 24.980 1.00 81.19 591 LEU A N 1
ATOM 4607 C CA . LEU A 1 591 ? 2.283 14.527 25.494 1.00 81.19 591 LEU A CA 1
ATOM 4608 C C . LEU A 1 591 ? 2.830 14.947 26.863 1.00 81.19 591 LEU A C 1
ATOM 4610 O O . LEU A 1 591 ? 2.871 14.121 27.770 1.00 81.19 591 LEU A O 1
ATOM 4614 N N . ASP A 1 592 ? 3.158 16.227 27.041 1.00 79.75 592 ASP A N 1
ATOM 4615 C CA . ASP A 1 592 ? 3.670 16.756 28.309 1.00 79.75 592 ASP A CA 1
ATOM 4616 C C . ASP A 1 592 ? 2.648 16.604 29.436 1.00 79.75 592 ASP A C 1
ATOM 4618 O O . ASP A 1 592 ? 2.989 16.154 30.530 1.00 79.75 592 ASP A O 1
ATOM 4622 N N . ALA A 1 593 ? 1.373 16.897 29.162 1.00 78.81 593 ALA A N 1
ATOM 4623 C CA . ALA A 1 593 ? 0.301 16.701 30.135 1.00 78.81 593 ALA A CA 1
ATOM 4624 C C . ALA A 1 593 ? 0.130 15.214 30.499 1.00 78.81 593 ALA A C 1
ATOM 4626 O O . ALA A 1 593 ? -0.049 14.866 31.671 1.00 78.81 593 ALA A O 1
ATOM 4627 N N . ASP A 1 594 ? 0.229 14.319 29.511 1.00 74.44 594 ASP A N 1
ATOM 4628 C CA . ASP A 1 594 ? 0.162 12.874 29.730 1.00 74.44 594 ASP A CA 1
ATOM 4629 C C . ASP A 1 594 ? 1.367 12.368 30.559 1.00 74.44 594 ASP A C 1
ATOM 4631 O O . ASP A 1 594 ? 1.170 11.564 31.479 1.00 74.44 594 ASP A O 1
ATOM 4635 N N . ILE A 1 595 ? 2.581 12.880 30.308 1.00 71.94 595 ILE A N 1
ATOM 4636 C CA . ILE A 1 595 ? 3.807 12.583 31.074 1.00 71.94 595 ILE A CA 1
ATOM 4637 C C . ILE A 1 595 ? 3.704 13.099 32.511 1.00 71.94 595 ILE A C 1
ATOM 4639 O O . ILE A 1 595 ? 4.033 12.367 33.449 1.00 71.94 595 ILE A O 1
ATOM 4643 N N . GLN A 1 596 ? 3.235 14.332 32.711 1.00 75.00 596 GLN A N 1
ATOM 4644 C CA . GLN A 1 596 ? 3.057 14.917 34.041 1.00 75.00 596 GLN A CA 1
ATOM 4645 C C . GLN A 1 596 ? 2.046 14.113 34.860 1.00 75.00 596 GLN A C 1
ATOM 4647 O O . GLN A 1 596 ? 2.318 13.749 36.005 1.00 75.00 596 GLN A O 1
ATOM 4652 N N . ARG A 1 597 ? 0.904 13.748 34.263 1.00 70.19 597 ARG A N 1
ATOM 4653 C CA . ARG A 1 597 ? -0.106 12.913 34.927 1.00 70.19 597 ARG A CA 1
ATOM 4654 C C . ARG A 1 597 ? 0.452 11.543 35.321 1.00 70.19 597 ARG A C 1
ATOM 4656 O O . ARG A 1 597 ? 0.170 11.068 36.422 1.00 70.19 597 ARG A O 1
ATOM 4663 N N . ALA A 1 598 ? 1.237 10.915 34.442 1.00 65.56 598 ALA A N 1
ATOM 4664 C CA . ALA A 1 598 ? 1.884 9.635 34.723 1.00 65.56 598 ALA A CA 1
ATOM 4665 C C . ALA A 1 598 ? 2.926 9.750 35.849 1.00 65.56 598 ALA A C 1
ATOM 4667 O O . ALA A 1 598 ? 2.916 8.939 36.775 1.00 65.56 598 ALA A O 1
ATOM 4668 N N . SER A 1 599 ? 3.772 10.783 35.805 1.00 66.12 599 SER A N 1
ATOM 4669 C CA . SER A 1 599 ? 4.818 11.056 36.803 1.00 66.12 599 SER A CA 1
ATOM 4670 C C . SER A 1 599 ? 4.243 11.343 38.190 1.00 66.12 599 SER A C 1
ATOM 4672 O O . SER A 1 599 ? 4.768 10.861 39.190 1.00 66.12 599 SER A O 1
ATOM 4674 N N . ASN A 1 600 ? 3.109 12.044 38.251 1.00 70.62 600 ASN A N 1
ATOM 4675 C CA . ASN A 1 600 ? 2.418 12.362 39.501 1.00 70.62 600 ASN A CA 1
ATOM 4676 C C . ASN A 1 600 ? 1.614 11.180 40.071 1.00 70.62 600 ASN A C 1
ATOM 4678 O O . ASN A 1 600 ? 0.926 11.336 41.079 1.00 70.62 600 ASN A O 1
ATOM 4682 N N . ASN A 1 601 ? 1.660 10.012 39.416 1.00 62.19 601 ASN A N 1
ATOM 4683 C CA . ASN A 1 601 ? 0.920 8.800 39.766 1.00 62.19 601 ASN A CA 1
ATOM 4684 C C . ASN A 1 601 ? -0.574 9.053 40.039 1.00 62.19 601 ASN A C 1
ATOM 4686 O O . ASN A 1 601 ? -1.166 8.379 40.877 1.00 62.19 601 ASN A O 1
ATOM 4690 N N . GLN A 1 602 ? -1.186 10.025 39.353 1.00 65.00 602 GLN A N 1
ATOM 4691 C CA . GLN A 1 602 ? -2.591 10.371 39.555 1.00 65.00 602 GLN A CA 1
ATOM 4692 C C . GLN A 1 602 ? -3.470 9.268 38.947 1.00 65.00 602 GLN A C 1
ATOM 4694 O O . GLN A 1 602 ? -3.566 9.167 37.716 1.00 65.00 602 GLN A O 1
ATOM 4699 N N . PRO A 1 603 ? -4.110 8.404 39.759 1.00 62.12 603 PRO A N 1
ATOM 4700 C CA . PRO A 1 603 ? -4.963 7.367 39.216 1.00 62.12 603 PRO A CA 1
ATOM 4701 C C . PRO A 1 603 ? -6.267 8.002 38.729 1.00 62.12 603 PRO A C 1
ATOM 4703 O O . PRO A 1 603 ? -6.808 8.908 39.362 1.00 62.12 603 PRO A O 1
ATOM 4706 N N . ARG A 1 604 ? -6.828 7.490 37.628 1.00 66.81 604 ARG A N 1
ATOM 4707 C CA . ARG A 1 604 ? -8.237 7.750 37.307 1.00 66.81 604 ARG A CA 1
ATOM 4708 C C . ARG A 1 604 ? -9.092 7.020 38.343 1.00 66.81 604 ARG A C 1
ATOM 4710 O O . ARG A 1 604 ? -9.338 5.822 38.211 1.00 66.81 604 ARG A O 1
ATOM 4717 N N . VAL A 1 605 ? -9.464 7.722 39.408 1.00 72.00 605 VAL A N 1
ATOM 4718 C CA . VAL A 1 605 ? -10.289 7.176 40.492 1.00 72.00 605 VAL A CA 1
ATOM 4719 C C . VAL A 1 605 ? -11.730 7.036 40.000 1.00 72.00 605 VAL A C 1
ATOM 4721 O O . VAL A 1 605 ? -12.196 7.838 39.193 1.00 72.00 605 VAL A O 1
ATOM 4724 N N . SER A 1 606 ? -12.419 5.984 40.437 1.00 84.75 606 SER A N 1
ATOM 4725 C CA . SER A 1 606 ? -13.857 5.850 40.198 1.00 84.75 606 SER A CA 1
ATOM 4726 C C . SER A 1 606 ? -14.629 6.924 40.968 1.00 84.75 606 SER A C 1
ATOM 4728 O O . SER A 1 606 ? -14.314 7.200 42.124 1.00 84.75 606 SER A O 1
ATOM 4730 N N . GLU A 1 607 ? -15.653 7.509 40.350 1.00 85.62 607 GLU A N 1
ATOM 4731 C CA . GLU A 1 607 ? -16.534 8.484 41.010 1.00 85.62 607 GLU A CA 1
ATOM 4732 C C . GLU A 1 607 ? -17.685 7.806 41.769 1.00 85.62 607 GLU A C 1
ATOM 4734 O O . GLU A 1 607 ? -18.346 8.440 42.597 1.00 85.62 607 GLU A O 1
ATOM 4739 N N . SER A 1 608 ? -17.921 6.522 41.497 1.00 87.12 608 SER A N 1
ATOM 4740 C CA . SER A 1 608 ? -18.941 5.668 42.112 1.00 87.12 608 SER A CA 1
ATOM 4741 C C . SER A 1 608 ? -18.367 4.541 42.986 1.00 87.12 608 SER A C 1
ATOM 4743 O O . SER A 1 608 ? -19.126 3.730 43.518 1.00 87.12 608 SER A O 1
ATOM 4745 N N . GLY A 1 609 ? -17.041 4.488 43.158 1.00 90.25 609 GLY A N 1
ATOM 4746 C CA . GLY A 1 609 ? -16.355 3.506 44.007 1.00 90.25 609 GLY A CA 1
ATOM 4747 C C . GLY A 1 609 ? -16.136 2.131 43.366 1.00 90.25 609 GLY A C 1
ATOM 4748 O O . GLY A 1 609 ? -15.860 1.170 44.077 1.00 90.25 609 GLY A O 1
ATOM 4749 N N . LEU A 1 610 ? -16.253 2.009 42.039 1.00 92.69 610 LEU A N 1
ATOM 4750 C CA . LEU A 1 610 ? -15.948 0.770 41.320 1.00 92.69 610 LEU A CA 1
ATOM 4751 C C . LEU A 1 610 ? -14.465 0.406 41.447 1.00 92.69 610 LEU A C 1
ATOM 4753 O O . LEU A 1 610 ? -13.583 1.234 41.190 1.00 92.69 610 LEU A O 1
ATOM 4757 N N . ASP A 1 611 ? -14.207 -0.862 41.769 1.00 91.69 611 ASP A N 1
ATOM 4758 C CA . ASP A 1 611 ? -12.854 -1.393 41.900 1.00 91.69 611 ASP A CA 1
ATOM 4759 C C . ASP A 1 611 ? -12.043 -1.202 40.594 1.00 91.69 611 ASP A C 1
ATOM 4761 O O . ASP A 1 611 ? -12.507 -1.560 39.501 1.00 91.69 611 ASP A O 1
ATOM 4765 N N . PRO A 1 612 ? -10.819 -0.645 40.665 1.00 89.56 612 PRO A N 1
ATOM 4766 C CA . PRO A 1 612 ? -9.984 -0.443 39.488 1.00 89.56 612 PRO A CA 1
ATOM 4767 C C . PRO A 1 612 ? -9.630 -1.729 38.733 1.00 89.56 612 PRO A C 1
ATOM 4769 O O . PRO A 1 612 ? -9.500 -1.683 37.506 1.00 89.56 612 PRO A O 1
ATOM 4772 N N . SER A 1 613 ? -9.451 -2.862 39.421 1.00 91.81 613 SER A N 1
ATOM 4773 C CA . SER A 1 613 ? -9.148 -4.144 38.767 1.00 91.81 613 SER A CA 1
ATOM 4774 C C . SER A 1 613 ? -10.357 -4.614 37.970 1.00 91.81 613 SER A C 1
ATOM 4776 O O . SER A 1 613 ? -10.222 -4.913 36.787 1.00 91.81 613 SER A O 1
ATOM 4778 N N . PHE A 1 614 ? -11.551 -4.556 38.559 1.00 95.50 614 PHE A N 1
ATOM 4779 C CA . PHE A 1 614 ? -12.810 -4.886 37.897 1.00 95.50 614 PHE A CA 1
ATOM 4780 C C . PHE A 1 614 ? -13.060 -4.039 36.641 1.00 95.50 614 PHE A C 1
ATOM 4782 O O . PHE A 1 614 ? -13.341 -4.581 35.571 1.00 95.50 614 PHE A O 1
ATOM 4789 N N . ARG A 1 615 ? -12.855 -2.717 36.710 1.00 94.69 615 ARG A N 1
ATOM 4790 C CA . ARG A 1 615 ? -12.940 -1.841 35.523 1.00 94.69 615 ARG A CA 1
ATOM 4791 C C . ARG A 1 615 ? -11.943 -2.244 34.432 1.00 94.69 615 ARG A C 1
ATOM 4793 O O . ARG A 1 615 ? -12.271 -2.196 33.248 1.00 94.69 615 ARG A O 1
ATOM 4800 N N . THR A 1 616 ? -10.741 -2.661 34.826 1.00 95.12 616 THR A N 1
ATOM 4801 C CA . THR A 1 616 ? -9.698 -3.131 33.900 1.00 95.12 616 THR A CA 1
ATOM 4802 C C . THR A 1 616 ? -10.081 -4.476 33.261 1.00 95.12 616 THR A C 1
ATOM 4804 O O . THR A 1 616 ? -9.844 -4.664 32.071 1.00 95.12 616 THR A O 1
ATOM 4807 N N . MET A 1 617 ? -10.751 -5.380 33.991 1.00 97.69 617 MET A N 1
ATOM 4808 C CA . MET A 1 617 ? -11.297 -6.633 33.436 1.00 97.69 617 MET A CA 1
ATOM 4809 C C . MET A 1 617 ? -12.372 -6.366 32.375 1.00 97.69 617 MET A C 1
ATOM 4811 O O . MET A 1 617 ? -12.353 -6.971 31.305 1.00 97.69 617 MET A O 1
ATOM 4815 N N . ILE A 1 618 ? -13.265 -5.403 32.622 1.00 97.81 618 ILE A N 1
ATOM 4816 C CA . ILE A 1 618 ? -14.253 -4.967 31.626 1.00 97.81 618 ILE A CA 1
ATOM 4817 C C . ILE A 1 618 ? -13.548 -4.413 30.383 1.00 97.81 618 ILE A C 1
ATOM 4819 O O . ILE A 1 618 ? -13.905 -4.769 29.260 1.00 97.81 618 ILE A O 1
ATOM 4823 N N . PHE A 1 619 ? -12.511 -3.586 30.555 1.00 97.62 619 PHE A N 1
ATOM 4824 C CA . PHE A 1 619 ? -11.748 -3.068 29.418 1.00 97.62 619 PHE A CA 1
ATOM 4825 C C . PHE A 1 619 ? -11.068 -4.189 28.624 1.00 97.62 619 PHE A C 1
ATOM 4827 O O . PHE A 1 619 ? -11.022 -4.148 27.390 1.00 97.62 619 PHE A O 1
ATOM 4834 N N . TRP A 1 620 ? -10.571 -5.212 29.317 1.00 97.50 620 TRP A N 1
ATOM 4835 C CA . TRP A 1 620 ? -9.990 -6.386 28.685 1.00 97.50 620 TRP A CA 1
ATOM 4836 C C . TRP A 1 620 ? -11.017 -7.093 27.785 1.00 97.50 620 TRP A C 1
ATOM 4838 O O . TRP A 1 620 ? -10.713 -7.344 26.624 1.00 97.50 620 TRP A O 1
ATOM 4848 N N . ILE A 1 621 ? -12.261 -7.294 28.245 1.00 97.88 621 ILE A N 1
ATOM 4849 C CA . ILE A 1 621 ? -13.349 -7.909 27.452 1.00 97.88 621 ILE A CA 1
ATOM 4850 C C . ILE A 1 621 ? -13.667 -7.096 26.193 1.00 97.88 621 ILE A C 1
ATOM 4852 O O . ILE A 1 621 ? -13.741 -7.650 25.094 1.00 97.88 621 ILE A O 1
ATOM 4856 N N . VAL A 1 622 ? -13.815 -5.774 26.332 1.00 98.12 622 VAL A N 1
ATOM 4857 C CA . VAL A 1 622 ? -14.074 -4.883 25.187 1.00 98.12 622 VAL A CA 1
ATOM 4858 C C . VAL A 1 622 ? -12.918 -4.963 24.180 1.00 98.12 622 VAL A C 1
ATOM 4860 O O . VAL A 1 622 ? -13.147 -5.132 22.980 1.00 98.12 6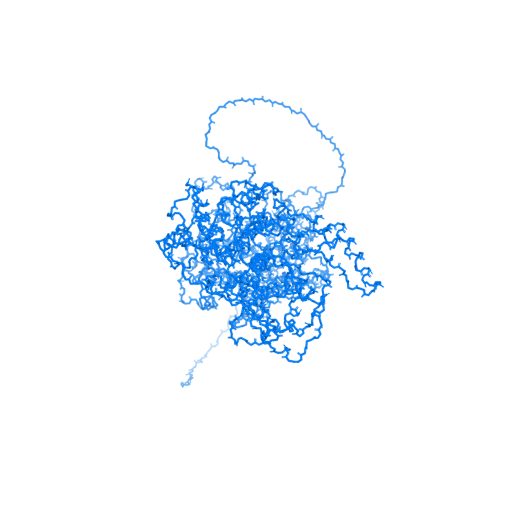22 VAL A O 1
ATOM 4863 N N . SER A 1 623 ? -11.674 -4.947 24.670 1.00 97.81 623 SER A N 1
ATOM 4864 C CA . SER A 1 623 ? -10.461 -5.045 23.843 1.00 97.81 623 SER A CA 1
ATOM 4865 C C . SER A 1 623 ? -10.348 -6.391 23.144 1.00 97.81 623 SER A C 1
ATOM 4867 O O . SER A 1 623 ? -9.990 -6.446 21.966 1.00 97.81 623 SER A O 1
ATOM 4869 N N . ARG A 1 624 ? -10.719 -7.468 23.836 1.00 96.06 624 ARG A N 1
ATOM 4870 C CA . ARG A 1 624 ? -10.680 -8.827 23.315 1.00 96.06 624 ARG A CA 1
ATOM 4871 C C . ARG A 1 624 ? -11.640 -9.022 22.156 1.00 96.06 624 ARG A C 1
ATOM 4873 O O . ARG A 1 624 ? -11.236 -9.541 21.116 1.00 96.06 624 ARG A O 1
ATOM 4880 N N . GLY A 1 625 ? -12.882 -8.569 22.304 1.00 94.31 625 GLY A N 1
ATOM 4881 C CA . GLY A 1 625 ? -13.877 -8.719 21.248 1.00 94.31 625 GLY A CA 1
ATOM 4882 C C . GLY A 1 625 ? -13.760 -7.691 20.122 1.00 94.31 625 GLY A C 1
ATOM 4883 O O . GLY A 1 625 ? -14.314 -7.915 19.048 1.00 94.31 625 GLY A O 1
ATOM 4884 N N . ASN A 1 626 ? -13.009 -6.604 20.310 1.00 95.25 626 ASN A N 1
ATOM 4885 C CA . ASN A 1 626 ? -12.614 -5.694 19.229 1.00 95.25 626 ASN A CA 1
ATOM 4886 C C . ASN A 1 626 ? -11.269 -6.076 18.571 1.00 95.25 626 ASN A C 1
ATOM 4888 O O . ASN A 1 626 ? -10.835 -5.373 17.665 1.00 95.25 626 ASN A O 1
ATOM 4892 N N . ASN A 1 627 ? -10.613 -7.158 19.017 1.00 95.06 627 ASN A N 1
ATOM 4893 C CA . ASN A 1 627 ? -9.260 -7.578 18.612 1.00 95.06 627 ASN A CA 1
ATOM 4894 C C . ASN A 1 627 ? -8.191 -6.469 18.725 1.00 95.06 627 ASN A C 1
ATOM 4896 O O . ASN A 1 627 ? -7.308 -6.338 17.882 1.00 95.06 627 ASN A O 1
ATOM 4900 N N . CYS A 1 628 ? -8.268 -5.637 19.766 1.00 96.00 628 CYS A N 1
ATOM 4901 C CA . CYS A 1 628 ? -7.329 -4.539 19.970 1.00 96.00 628 CYS A CA 1
ATOM 4902 C C . CYS A 1 628 ? -6.100 -5.000 20.772 1.00 96.00 628 CYS A C 1
ATOM 4904 O O . CYS A 1 628 ? -6.100 -4.965 22.005 1.00 96.00 628 CYS A O 1
ATOM 4906 N N . THR A 1 629 ? -5.039 -5.403 20.074 1.00 93.56 629 THR A N 1
ATOM 4907 C CA . THR A 1 629 ? -3.795 -5.932 20.669 1.00 93.56 629 THR A CA 1
ATOM 4908 C C . THR A 1 629 ? -3.091 -4.930 21.589 1.00 93.56 629 THR A C 1
ATOM 4910 O O . THR A 1 629 ? -2.703 -5.290 22.701 1.00 93.56 629 THR A O 1
ATOM 4913 N N . TYR A 1 630 ? -3.009 -3.652 21.196 1.00 93.38 630 TYR A N 1
ATOM 4914 C CA . TYR A 1 630 ? -2.439 -2.588 22.035 1.00 93.38 630 TYR A CA 1
ATOM 4915 C C . TYR A 1 630 ? -3.139 -2.507 23.401 1.00 93.38 630 TYR A C 1
ATOM 4917 O O . TYR A 1 630 ? -2.492 -2.600 24.450 1.00 93.38 630 TYR A O 1
ATOM 4925 N N . CYS A 1 631 ? -4.473 -2.389 23.395 1.00 95.56 631 CYS A N 1
ATOM 4926 C CA . CYS A 1 631 ? -5.255 -2.268 24.622 1.00 95.56 631 CYS A CA 1
ATOM 4927 C C . CYS A 1 631 ? -5.244 -3.553 25.450 1.00 95.56 631 CYS A C 1
ATOM 4929 O O . CYS A 1 631 ? -5.158 -3.449 26.673 1.00 95.56 631 CYS A O 1
ATOM 4931 N N . LEU A 1 632 ? -5.288 -4.730 24.814 1.00 95.06 632 LEU A N 1
ATOM 4932 C CA . LEU A 1 632 ? -5.185 -6.020 25.498 1.00 95.06 632 LEU A CA 1
ATOM 4933 C C . LEU A 1 632 ? -3.892 -6.125 26.308 1.00 95.06 632 LEU A C 1
ATOM 4935 O O . LEU A 1 632 ? -3.966 -6.397 27.501 1.00 95.06 632 LEU A O 1
ATOM 4939 N N . GLY A 1 633 ? -2.732 -5.828 25.714 1.00 92.88 633 GLY A N 1
ATOM 4940 C CA . GLY A 1 633 ? -1.462 -5.915 26.442 1.00 92.88 633 GLY A CA 1
ATOM 4941 C C . GLY A 1 633 ? -1.353 -4.908 27.592 1.00 92.88 633 GLY A C 1
ATOM 4942 O O . GLY A 1 633 ? -0.877 -5.256 28.671 1.00 92.88 633 GLY A O 1
ATOM 4943 N N . HIS A 1 634 ? -1.893 -3.695 27.424 1.00 91.19 634 HIS A N 1
ATOM 4944 C CA . HIS A 1 634 ? -2.005 -2.721 28.517 1.00 91.19 634 HIS A CA 1
ATOM 4945 C C . HIS A 1 634 ? -2.894 -3.219 29.663 1.00 91.19 634 HIS A C 1
ATOM 4947 O O . HIS A 1 634 ? -2.564 -3.021 30.834 1.00 91.19 634 HIS A O 1
ATOM 4953 N N . GLN A 1 635 ? -4.025 -3.854 29.341 1.00 93.50 635 GLN A N 1
ATOM 4954 C CA . GLN A 1 635 ? -4.941 -4.377 30.354 1.00 93.50 635 GLN A CA 1
ATOM 4955 C C . GLN A 1 635 ? -4.343 -5.598 31.051 1.00 93.50 635 GLN A C 1
ATOM 4957 O O . GLN A 1 635 ? -4.451 -5.709 32.266 1.00 93.50 635 GLN A O 1
ATOM 4962 N N . GLU A 1 636 ? -3.670 -6.475 30.310 1.00 92.06 636 GLU A N 1
ATOM 4963 C CA . GLU A 1 636 ? -2.997 -7.661 30.835 1.00 92.06 636 GLU A CA 1
ATOM 4964 C C . GLU A 1 636 ? -1.890 -7.288 31.828 1.00 92.06 636 GLU A C 1
ATOM 4966 O O . GLU A 1 636 ? -1.921 -7.721 32.980 1.00 92.06 636 GLU A O 1
ATOM 4971 N N . SER A 1 637 ? -0.997 -6.375 31.437 1.00 88.62 637 SER A N 1
ATOM 4972 C CA . SER A 1 637 ? 0.020 -5.803 32.328 1.00 88.62 637 SER A CA 1
ATOM 4973 C C . SER A 1 637 ? -0.613 -5.057 33.514 1.00 88.62 637 SER A C 1
ATOM 4975 O O . SER A 1 637 ? -0.185 -5.177 34.665 1.00 88.62 637 SER A O 1
ATOM 4977 N N . GLY A 1 638 ? -1.690 -4.302 33.278 1.00 87.69 638 GLY A N 1
ATOM 4978 C CA . GLY A 1 638 ? -2.416 -3.585 34.325 1.00 87.69 638 GLY A CA 1
ATOM 4979 C C . GLY A 1 638 ? -3.051 -4.503 35.376 1.00 87.69 638 GLY A C 1
ATOM 4980 O O . GLY A 1 638 ? -3.007 -4.181 36.565 1.00 87.69 638 GLY A O 1
ATOM 4981 N N . LEU A 1 639 ? -3.635 -5.622 34.954 1.00 91.94 639 LEU A N 1
ATOM 4982 C CA . LEU A 1 639 ? -4.249 -6.632 35.819 1.00 91.94 639 LEU A CA 1
ATOM 4983 C C . LEU A 1 639 ? -3.180 -7.430 36.570 1.00 91.94 639 LEU A C 1
ATOM 4985 O O . LEU A 1 639 ? -3.312 -7.630 37.777 1.00 91.94 639 LEU A O 1
ATOM 4989 N N . ALA A 1 640 ? -2.082 -7.785 35.899 1.00 89.00 640 ALA A N 1
ATOM 4990 C CA . ALA A 1 640 ? -0.916 -8.413 36.515 1.00 89.00 640 ALA A CA 1
ATOM 4991 C C . ALA A 1 640 ? -0.382 -7.601 37.704 1.00 89.00 640 ALA A C 1
ATOM 4993 O O . ALA A 1 640 ? -0.253 -8.121 38.810 1.00 89.00 640 ALA A O 1
ATOM 4994 N N . ASN A 1 641 ? -0.177 -6.297 37.499 1.00 84.38 641 ASN A N 1
ATOM 4995 C CA . ASN A 1 641 ? 0.292 -5.363 38.528 1.00 84.38 641 ASN A CA 1
ATOM 4996 C C . ASN A 1 641 ? -0.686 -5.180 39.703 1.00 84.38 641 ASN A C 1
ATOM 4998 O O . ASN A 1 641 ? -0.321 -4.601 40.722 1.00 84.38 641 ASN A O 1
ATOM 5002 N N . ARG A 1 642 ? -1.935 -5.636 39.561 1.00 88.12 642 ARG A N 1
ATOM 5003 C CA . ARG A 1 642 ? -2.969 -5.620 40.607 1.00 88.12 642 ARG A CA 1
ATOM 5004 C C . ARG A 1 642 ? -3.183 -6.999 41.242 1.00 88.12 642 ARG A C 1
ATOM 5006 O O . ARG A 1 642 ? -4.155 -7.187 41.962 1.00 88.12 642 ARG A O 1
ATOM 5013 N N . GLY A 1 643 ? -2.295 -7.959 40.975 1.00 89.81 643 GLY A N 1
ATOM 5014 C CA . GLY A 1 643 ? -2.340 -9.300 41.562 1.00 89.81 643 GLY A CA 1
ATOM 5015 C C . GLY A 1 643 ? -3.296 -10.274 40.872 1.00 89.81 643 GLY A C 1
ATOM 5016 O O . GLY A 1 643 ? -3.534 -11.360 41.394 1.00 89.81 643 GLY A O 1
ATOM 5017 N N . VAL A 1 644 ? -3.841 -9.934 39.699 1.00 92.56 644 VAL A N 1
ATOM 5018 C CA . VAL A 1 644 ? -4.696 -10.857 38.940 1.00 92.56 644 VAL A CA 1
ATOM 5019 C C . VAL A 1 644 ? -3.830 -11.924 38.265 1.00 92.56 644 VAL A C 1
ATOM 5021 O O . VAL A 1 644 ? -2.876 -11.614 37.537 1.00 92.56 644 VAL A O 1
ATOM 5024 N N . SER A 1 645 ? -4.170 -13.190 38.517 1.00 92.19 645 SER A N 1
ATOM 5025 C CA . SER A 1 645 ? -3.472 -14.347 37.959 1.00 92.19 645 SER A CA 1
ATOM 5026 C C . SER A 1 645 ? -3.751 -14.524 36.464 1.00 92.19 645 SER A C 1
ATOM 5028 O O . SER A 1 645 ? -4.769 -14.075 35.930 1.00 92.19 645 SER A O 1
ATOM 5030 N N . ASP A 1 646 ? -2.844 -15.222 35.785 1.00 91.25 646 ASP A N 1
ATOM 5031 C CA . ASP A 1 646 ? -2.996 -15.568 34.371 1.00 91.25 646 ASP A CA 1
ATOM 5032 C C . ASP A 1 646 ? -4.167 -16.528 34.112 1.00 91.25 646 ASP A C 1
ATOM 5034 O O . ASP A 1 646 ? -4.776 -16.474 33.046 1.00 91.25 646 ASP A O 1
ATOM 5038 N N . ASP A 1 647 ? -4.532 -17.343 35.103 1.00 93.06 647 ASP A N 1
ATOM 5039 C CA . ASP A 1 647 ? -5.720 -18.200 35.063 1.00 93.06 647 ASP A CA 1
ATOM 5040 C C . ASP A 1 647 ? -7.010 -17.382 35.109 1.00 93.06 647 ASP A C 1
ATOM 5042 O O . ASP A 1 647 ? -7.927 -17.648 34.338 1.00 93.06 647 ASP A O 1
ATOM 5046 N N . THR A 1 648 ? -7.074 -16.341 35.945 1.00 94.69 648 THR A N 1
ATOM 5047 C CA . THR A 1 648 ? -8.220 -15.422 35.956 1.00 94.69 648 THR A CA 1
ATOM 5048 C C . THR A 1 648 ? -8.322 -14.665 34.629 1.00 94.69 648 THR A C 1
ATOM 5050 O O . THR A 1 648 ? -9.418 -14.508 34.099 1.00 94.69 648 THR A O 1
ATOM 5053 N N . LEU A 1 649 ? -7.201 -14.239 34.034 1.00 93.38 649 LEU A N 1
ATOM 5054 C CA . LEU A 1 649 ? -7.192 -13.640 32.690 1.00 93.38 649 LEU A CA 1
ATOM 5055 C C . LEU A 1 649 ? -7.685 -14.618 31.616 1.00 93.38 649 LEU A C 1
ATOM 5057 O O . LEU A 1 649 ? -8.482 -14.246 30.759 1.00 93.38 649 LEU A O 1
ATOM 5061 N N . ALA A 1 650 ? -7.244 -15.874 31.666 1.00 93.19 650 ALA A N 1
ATOM 5062 C CA . ALA A 1 650 ? -7.704 -16.889 30.729 1.00 93.19 650 ALA A CA 1
ATOM 5063 C C . ALA A 1 650 ? -9.195 -17.225 30.933 1.00 93.19 650 ALA A C 1
ATOM 5065 O O . ALA A 1 650 ? -9.924 -17.421 29.960 1.00 93.19 650 ALA A O 1
ATOM 5066 N N . ALA A 1 651 ? -9.683 -17.196 32.176 1.00 95.38 651 ALA A N 1
ATOM 5067 C CA . ALA A 1 651 ? -11.102 -17.324 32.489 1.00 95.38 651 ALA A CA 1
ATOM 5068 C C . ALA A 1 651 ? -11.930 -16.148 31.940 1.00 95.38 651 ALA A C 1
ATOM 5070 O O . ALA A 1 651 ? -13.020 -16.379 31.415 1.00 95.38 651 ALA A O 1
ATOM 5071 N N . LEU A 1 652 ? -11.421 -14.905 31.971 1.00 95.44 652 LEU A N 1
ATOM 5072 C CA . LEU A 1 652 ? -12.083 -13.767 31.308 1.00 95.44 652 LEU A CA 1
ATOM 5073 C C . LEU A 1 652 ? -12.281 -14.023 29.809 1.00 95.44 652 LEU A C 1
ATOM 5075 O O . LEU A 1 652 ? -13.294 -13.595 29.252 1.00 95.44 652 LEU A O 1
ATOM 5079 N N . ASP A 1 653 ? -11.342 -14.724 29.164 1.00 93.88 653 ASP A N 1
ATOM 5080 C CA . ASP A 1 653 ? -11.440 -15.048 27.741 1.00 93.88 653 ASP A CA 1
ATOM 5081 C C . ASP A 1 653 ? -12.370 -16.222 27.441 1.00 93.88 653 ASP A C 1
ATOM 5083 O O . ASP A 1 653 ? -12.948 -16.248 26.358 1.00 93.88 653 ASP A O 1
ATOM 5087 N N . ALA A 1 654 ? -12.503 -17.195 28.351 1.00 92.25 654 ALA A N 1
ATOM 5088 C CA . ALA A 1 654 ? -13.081 -18.507 28.038 1.00 92.25 654 ALA A CA 1
ATOM 5089 C C . ALA A 1 654 ? -14.248 -18.957 28.938 1.00 92.25 654 ALA A C 1
ATOM 5091 O O . ALA A 1 654 ? -15.192 -19.565 28.438 1.00 92.25 654 ALA A O 1
ATOM 5092 N N . ASP A 1 655 ? -14.233 -18.663 30.241 1.00 93.62 655 ASP A N 1
ATOM 5093 C CA . ASP A 1 655 ? -15.170 -19.236 31.219 1.00 93.62 655 ASP A CA 1
ATOM 5094 C C . ASP A 1 655 ? -15.593 -18.206 32.277 1.00 93.62 655 ASP A C 1
ATOM 5096 O O . ASP A 1 655 ? -14.908 -17.986 33.277 1.00 93.62 655 ASP A O 1
ATOM 5100 N N . TRP A 1 656 ? -16.766 -17.587 32.083 1.00 95.69 656 TRP A N 1
ATOM 5101 C CA . TRP A 1 656 ? -17.261 -16.593 33.049 1.00 95.69 656 TRP A CA 1
ATOM 5102 C C . TRP A 1 656 ? -17.954 -17.207 34.268 1.00 95.69 656 TRP A C 1
ATOM 5104 O O . TRP A 1 656 ? -18.353 -16.460 35.154 1.00 95.69 656 TRP A O 1
ATOM 5114 N N . ASN A 1 657 ? -18.093 -18.535 34.357 1.00 94.06 657 ASN A N 1
ATOM 5115 C CA . ASN A 1 657 ? -18.575 -19.161 35.594 1.00 94.06 657 ASN A CA 1
ATOM 5116 C C . ASN A 1 657 ? -17.512 -19.121 36.705 1.00 94.06 657 ASN A C 1
ATOM 5118 O O . ASN A 1 657 ? -17.808 -19.440 37.849 1.00 94.06 657 ASN A O 1
ATOM 5122 N N . TYR A 1 658 ? -16.291 -18.697 36.368 1.00 94.31 658 TYR A N 1
ATOM 5123 C CA . TYR A 1 658 ? -15.211 -18.425 37.310 1.00 94.31 658 TYR A CA 1
ATOM 5124 C C . TYR A 1 658 ? -15.393 -17.118 38.110 1.00 94.31 658 TYR A C 1
ATOM 5126 O O . TYR A 1 658 ? -14.607 -16.845 39.011 1.00 94.31 658 TYR A O 1
ATOM 5134 N N . PHE A 1 659 ? -16.387 -16.289 37.774 1.00 96.69 659 PHE A N 1
ATOM 5135 C CA . PHE A 1 659 ? -16.575 -14.958 38.357 1.00 96.69 659 PHE A CA 1
ATOM 5136 C C . PHE A 1 659 ? -17.899 -14.840 39.104 1.00 96.69 659 PHE A C 1
ATOM 5138 O O . PHE A 1 659 ? -18.866 -15.543 38.805 1.00 96.69 659 PHE A O 1
ATOM 5145 N N . GLU A 1 660 ? -17.950 -13.888 40.033 1.00 96.69 660 GLU A N 1
ATOM 5146 C CA . GLU A 1 660 ? -19.151 -13.596 40.812 1.00 96.69 660 GLU A CA 1
ATOM 5147 C C . GLU A 1 660 ? -20.321 -13.161 39.907 1.00 96.69 660 GLU A C 1
ATOM 5149 O O . GLU A 1 660 ? -20.094 -12.512 38.875 1.00 96.69 660 GLU A O 1
ATOM 5154 N N . PRO A 1 661 ? -21.588 -13.423 40.293 1.00 97.06 661 PRO A N 1
ATOM 5155 C CA . PRO A 1 661 ? -22.759 -13.074 39.482 1.00 97.06 661 PRO A CA 1
ATOM 5156 C C . PRO A 1 661 ? -22.787 -11.608 39.027 1.00 97.06 661 PRO A C 1
ATOM 5158 O O . PRO A 1 661 ? -23.095 -11.319 37.871 1.00 97.06 661 PRO A O 1
ATOM 5161 N N . GLN A 1 662 ? -22.382 -10.686 39.908 1.00 97.00 662 GLN A N 1
ATOM 5162 C CA . GLN A 1 662 ? -22.267 -9.257 39.607 1.00 97.00 662 GLN A CA 1
ATOM 5163 C C . GLN A 1 662 ? -21.269 -8.973 38.470 1.00 97.00 662 GLN A C 1
ATOM 5165 O O . GLN A 1 662 ? -21.539 -8.151 37.592 1.00 97.00 662 GLN A O 1
ATOM 5170 N N . GLN A 1 663 ? -20.116 -9.646 38.469 1.00 97.75 663 GLN A N 1
ATOM 5171 C CA . GLN A 1 663 ? -19.088 -9.465 37.444 1.00 97.75 663 GLN A CA 1
ATOM 5172 C C . GLN A 1 663 ? -19.551 -10.051 36.111 1.00 97.75 663 GLN A C 1
ATOM 5174 O O . GLN A 1 663 ? -19.443 -9.387 35.082 1.00 97.75 663 GLN A O 1
ATOM 5179 N N . LYS A 1 664 ? -20.146 -11.250 36.139 1.00 97.06 664 LYS A N 1
ATOM 5180 C CA . LYS A 1 664 ? -20.725 -11.895 34.955 1.00 97.06 664 LYS A CA 1
ATOM 5181 C C . LYS A 1 664 ? -21.782 -11.011 34.285 1.00 97.06 664 LYS A C 1
ATOM 5183 O O . LYS A 1 664 ? -21.716 -10.827 33.072 1.00 97.06 664 LYS A O 1
ATOM 5188 N N . ALA A 1 665 ? -22.679 -10.399 35.064 1.00 97.50 665 ALA A N 1
ATOM 5189 C CA . ALA A 1 665 ? -23.677 -9.464 34.544 1.00 97.50 665 ALA A CA 1
ATOM 5190 C C . ALA A 1 665 ? -23.028 -8.264 33.826 1.00 97.50 665 ALA A C 1
ATOM 5192 O O . ALA A 1 665 ? -23.436 -7.899 32.725 1.00 97.50 665 ALA A O 1
ATOM 5193 N N . ALA A 1 666 ? -21.967 -7.682 34.395 1.00 98.19 666 ALA A N 1
ATOM 5194 C CA . ALA A 1 666 ? -21.241 -6.584 33.755 1.00 98.19 666 ALA A CA 1
ATOM 5195 C C . ALA A 1 666 ? -20.458 -7.018 32.503 1.00 98.19 666 ALA A C 1
ATOM 5197 O O . ALA A 1 666 ? -20.319 -6.238 31.562 1.00 98.19 666 ALA A O 1
ATOM 5198 N N . PHE A 1 667 ? -19.948 -8.250 32.466 1.00 98.00 667 PHE A N 1
ATOM 5199 C CA . PHE A 1 667 ? -19.247 -8.809 31.308 1.00 98.00 667 PHE A CA 1
ATOM 5200 C C . PHE A 1 667 ? -20.203 -9.056 30.135 1.00 98.00 667 PHE A C 1
ATOM 5202 O O . PHE A 1 667 ? -19.887 -8.702 28.996 1.00 98.00 667 PHE A O 1
ATOM 5209 N N . GLU A 1 668 ? -21.393 -9.595 30.414 1.00 96.75 668 GLU A N 1
ATOM 5210 C CA . GLU A 1 668 ? -22.478 -9.759 29.440 1.00 96.75 668 GLU A CA 1
ATOM 5211 C C . GLU A 1 668 ? -22.932 -8.401 28.901 1.00 96.75 668 GLU A C 1
ATOM 5213 O O . GLU A 1 668 ? -22.968 -8.202 27.684 1.00 96.75 668 GLU A O 1
ATOM 5218 N N . PHE A 1 669 ? -23.144 -7.437 29.799 1.00 98.06 669 PHE A N 1
ATOM 5219 C CA . PHE A 1 669 ? -23.478 -6.060 29.453 1.00 98.06 669 PHE A CA 1
ATOM 5220 C C . PHE A 1 669 ? -22.417 -5.414 28.548 1.00 98.06 669 PHE A C 1
ATOM 5222 O O . PHE A 1 669 ? -22.737 -4.879 27.486 1.00 98.06 669 PHE A O 1
ATOM 5229 N N . ALA A 1 670 ? -21.137 -5.493 28.929 1.00 98.00 670 ALA A N 1
ATOM 5230 C CA . ALA A 1 670 ? -20.034 -4.912 28.167 1.00 98.00 670 ALA A CA 1
ATOM 5231 C C . ALA A 1 670 ? -19.874 -5.559 26.790 1.00 98.00 670 ALA A C 1
ATOM 5233 O O . ALA A 1 670 ? -19.647 -4.855 25.805 1.00 98.00 670 ALA A O 1
ATOM 5234 N N . SER A 1 671 ? -20.022 -6.882 26.707 1.00 95.69 671 SER A N 1
ATOM 5235 C CA . SER A 1 671 ? -19.994 -7.628 25.449 1.00 95.69 671 SER A CA 1
ATOM 5236 C C . SER A 1 671 ? -21.124 -7.183 24.519 1.00 95.69 671 SER A C 1
ATOM 5238 O O . SER A 1 671 ? -20.868 -6.769 23.385 1.00 95.69 671 SER A O 1
ATOM 5240 N N . LYS A 1 672 ? -22.367 -7.164 25.015 1.00 95.56 672 LYS A N 1
ATOM 5241 C CA . LYS A 1 672 ? -23.532 -6.776 24.214 1.00 95.56 672 LYS A CA 1
ATOM 5242 C C . LYS A 1 672 ? -23.441 -5.325 23.744 1.00 95.56 672 LYS A C 1
ATOM 5244 O O . LYS A 1 672 ? -23.532 -5.078 22.546 1.00 95.56 672 LYS A O 1
ATOM 5249 N N . LEU A 1 673 ? -23.139 -4.380 24.638 1.00 96.12 673 LEU A N 1
ATOM 5250 C CA . LEU A 1 673 ? -23.008 -2.961 24.285 1.00 96.12 673 LEU A CA 1
ATOM 5251 C C . LEU A 1 673 ? -21.858 -2.690 23.294 1.00 96.12 673 LEU A C 1
ATOM 5253 O O . LEU A 1 673 ? -21.920 -1.779 22.467 1.00 96.12 673 LEU A O 1
ATOM 5257 N N . SER A 1 674 ? -20.788 -3.483 23.346 1.00 94.31 674 SER A N 1
ATOM 5258 C CA . SER A 1 674 ? -19.656 -3.332 22.426 1.00 94.31 674 SER A CA 1
ATOM 5259 C C . SER A 1 674 ? -19.965 -3.895 21.042 1.00 94.31 674 SER A C 1
ATOM 5261 O O . SER A 1 674 ? -19.683 -3.238 20.033 1.00 94.31 674 SER A O 1
ATOM 5263 N N . PHE A 1 675 ? -20.536 -5.102 20.994 1.00 90.56 675 PHE A N 1
ATOM 5264 C CA . PHE A 1 675 ? -20.593 -5.923 19.784 1.00 90.56 675 PHE A CA 1
ATOM 5265 C C . PHE A 1 675 ? -21.959 -5.912 19.108 1.00 90.56 675 PHE A C 1
ATOM 5267 O O . PHE A 1 675 ? -22.003 -5.949 17.880 1.00 90.56 675 PHE A O 1
ATOM 5274 N N . TYR A 1 676 ? -23.041 -5.793 19.875 1.00 92.31 676 TYR A N 1
ATOM 5275 C CA . TYR A 1 676 ? -24.433 -5.807 19.413 1.00 92.31 676 TYR A CA 1
ATOM 5276 C C . TYR A 1 676 ? -25.244 -4.633 20.012 1.00 92.31 676 TYR A C 1
ATOM 5278 O O . TYR A 1 676 ? -26.319 -4.857 20.561 1.00 92.31 676 TYR A O 1
ATOM 5286 N N . PRO A 1 677 ? -24.771 -3.368 19.911 1.00 93.00 677 PRO A N 1
ATOM 5287 C CA . PRO A 1 677 ? -25.481 -2.201 20.450 1.00 93.00 677 PRO A CA 1
ATOM 5288 C C . PRO A 1 677 ? -26.904 -2.057 19.891 1.00 93.00 677 PRO A C 1
ATOM 5290 O O . PRO A 1 677 ? -27.806 -1.664 20.613 1.00 93.00 677 PRO A O 1
ATOM 5293 N N . HIS A 1 678 ? -27.121 -2.461 18.640 1.00 91.81 678 HIS A N 1
ATOM 5294 C CA . HIS A 1 678 ? -28.432 -2.472 17.992 1.00 91.81 678 HIS A CA 1
ATOM 5295 C C . HIS A 1 678 ? -29.448 -3.478 18.573 1.00 91.81 678 HIS A C 1
ATOM 5297 O O . HIS A 1 678 ? -30.629 -3.392 18.257 1.00 91.81 678 HIS A O 1
ATOM 5303 N N . GLU A 1 679 ? -29.005 -4.436 19.393 1.00 92.81 679 GLU A N 1
ATOM 5304 C CA . GLU A 1 679 ? -29.864 -5.401 20.102 1.00 92.81 679 GLU A CA 1
ATOM 5305 C C . GLU A 1 679 ? -30.011 -5.050 21.591 1.00 92.81 679 GLU A C 1
ATOM 5307 O O . GLU A 1 679 ? -30.542 -5.837 22.378 1.00 92.81 679 GLU A O 1
ATOM 5312 N N . PHE A 1 680 ? -29.463 -3.911 22.016 1.00 93.06 680 PHE A N 1
ATOM 5313 C CA . PHE A 1 680 ? -29.438 -3.494 23.409 1.00 93.06 680 PHE A CA 1
ATOM 5314 C C . PHE A 1 680 ? -30.810 -2.959 23.852 1.00 93.06 680 PHE A C 1
ATOM 5316 O O . PHE A 1 680 ? -31.470 -2.220 23.125 1.00 93.06 680 PHE A O 1
ATOM 5323 N N . THR A 1 681 ? -31.254 -3.337 25.049 1.00 93.56 681 THR A N 1
ATOM 5324 C CA . THR A 1 681 ? -32.624 -3.120 25.542 1.00 93.56 681 THR A CA 1
ATOM 5325 C C . THR A 1 681 ? -32.650 -2.643 26.995 1.00 93.56 681 THR A C 1
ATOM 5327 O O . THR A 1 681 ? -31.643 -2.681 27.702 1.00 93.56 681 THR A O 1
ATOM 5330 N N . ALA A 1 682 ? -33.828 -2.226 27.473 1.00 95.12 682 ALA A N 1
ATOM 5331 C CA . ALA A 1 682 ? -34.024 -1.839 28.871 1.00 95.12 682 ALA A CA 1
ATOM 5332 C C . ALA A 1 682 ? -33.760 -2.992 29.858 1.00 95.12 682 ALA A C 1
ATOM 5334 O O . ALA A 1 682 ? -33.274 -2.749 30.965 1.00 95.12 682 ALA A O 1
ATOM 5335 N N . ASP A 1 683 ? -34.003 -4.239 29.442 1.00 96.88 683 ASP A N 1
ATOM 5336 C CA . ASP A 1 683 ? -33.758 -5.429 30.261 1.00 96.88 683 ASP A CA 1
ATOM 5337 C C . ASP A 1 683 ? -32.272 -5.613 30.586 1.00 96.88 683 ASP A C 1
ATOM 5339 O O . ASP A 1 683 ? -31.930 -6.064 31.681 1.00 96.88 683 ASP A O 1
ATOM 5343 N N . ASP A 1 684 ? -31.377 -5.204 29.682 1.00 97.12 684 ASP A N 1
ATOM 5344 C CA . ASP A 1 684 ? -29.931 -5.266 29.909 1.00 97.12 684 ASP A CA 1
ATOM 5345 C C . ASP A 1 684 ? -29.509 -4.314 31.048 1.00 97.12 684 ASP A C 1
ATOM 5347 O O . ASP A 1 684 ? -28.709 -4.676 31.915 1.00 97.12 684 ASP A O 1
ATOM 5351 N N . VAL A 1 685 ? -30.098 -3.111 31.109 1.00 97.38 685 VAL A N 1
ATOM 5352 C CA . VAL A 1 685 ? -29.885 -2.160 32.218 1.00 97.38 685 VAL A CA 1
ATOM 5353 C C . VAL A 1 685 ? -30.540 -2.654 33.501 1.00 97.38 685 VAL A C 1
ATOM 5355 O O . VAL A 1 685 ? -29.930 -2.574 34.568 1.00 97.38 685 VAL A O 1
ATOM 5358 N N . ALA A 1 686 ? -31.754 -3.202 33.420 1.00 97.06 686 ALA A N 1
ATOM 5359 C CA . ALA A 1 686 ? -32.446 -3.769 34.573 1.00 97.06 686 ALA A CA 1
ATOM 5360 C C . ALA A 1 686 ? -31.655 -4.933 35.193 1.00 97.06 686 ALA A C 1
ATOM 5362 O O . ALA A 1 686 ? -31.552 -5.023 36.416 1.00 97.06 686 ALA A O 1
ATOM 5363 N N . ALA A 1 687 ? -31.042 -5.791 34.371 1.00 97.06 687 ALA A N 1
ATOM 5364 C CA . ALA A 1 687 ? -30.161 -6.860 34.831 1.00 97.06 687 ALA A CA 1
ATOM 5365 C C . ALA A 1 687 ? -28.933 -6.311 35.571 1.00 97.06 687 ALA A C 1
ATOM 5367 O O . ALA A 1 687 ? -28.577 -6.829 36.629 1.00 97.06 687 ALA A O 1
ATOM 5368 N N . LEU A 1 688 ? -28.332 -5.225 35.073 1.00 96.88 688 LEU A N 1
ATOM 5369 C CA . LEU A 1 688 ? -27.197 -4.577 35.729 1.00 96.88 688 LEU A CA 1
ATOM 5370 C C . LEU A 1 688 ? -27.598 -3.912 37.064 1.00 96.88 688 LEU A C 1
ATOM 5372 O O . LEU A 1 688 ? -26.887 -4.056 38.061 1.00 96.88 688 LEU A O 1
ATOM 5376 N N . LYS A 1 689 ? -28.773 -3.264 37.129 1.00 97.50 689 LYS A N 1
ATOM 5377 C CA . LYS A 1 689 ? -29.316 -2.626 38.349 1.00 97.50 689 LYS A CA 1
ATOM 5378 C C . 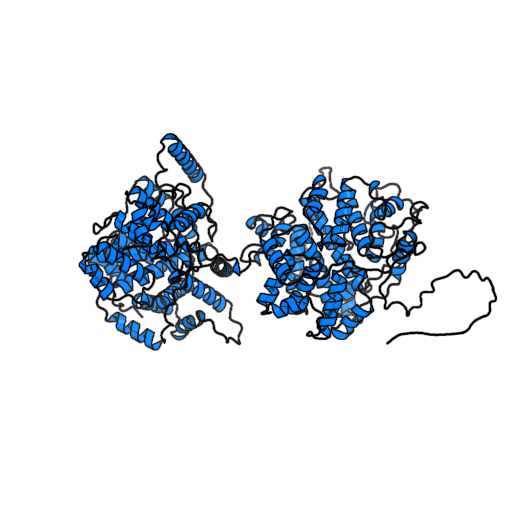LYS A 1 689 ? -29.603 -3.604 39.497 1.00 97.50 689 LYS A C 1
ATOM 5380 O O . LYS A 1 689 ? -29.703 -3.172 40.641 1.00 97.50 689 LYS A O 1
ATOM 5385 N N . LYS A 1 690 ? -29.680 -4.916 39.240 1.00 97.94 690 LYS A N 1
ATOM 5386 C CA . LYS A 1 690 ? -29.777 -5.938 40.304 1.00 97.94 690 LYS A CA 1
ATOM 5387 C C . LYS A 1 690 ? -28.522 -6.008 41.177 1.00 97.94 690 LYS A C 1
ATOM 5389 O O . LYS A 1 690 ? -28.598 -6.497 42.300 1.00 97.94 690 LYS A O 1
ATOM 5394 N N . HIS A 1 691 ? -27.379 -5.555 40.661 1.00 97.81 691 HIS A N 1
ATOM 5395 C CA . HIS A 1 691 ? -26.087 -5.687 41.331 1.00 97.81 691 HIS A CA 1
ATOM 5396 C C . HIS A 1 691 ? -25.361 -4.360 41.562 1.00 97.81 691 HIS A C 1
ATOM 5398 O O . HIS A 1 691 ? -24.461 -4.303 42.395 1.00 97.81 691 HIS A O 1
ATOM 5404 N N . PHE A 1 692 ? -25.707 -3.306 40.825 1.00 97.62 692 PHE A N 1
ATOM 5405 C CA . PHE A 1 692 ? -25.025 -2.015 40.887 1.00 97.62 692 PHE A CA 1
ATOM 5406 C C . PHE A 1 692 ? -26.014 -0.899 41.197 1.00 97.62 692 PHE A C 1
ATOM 5408 O O . PHE A 1 692 ? -27.136 -0.893 40.689 1.00 97.62 692 PHE A O 1
ATOM 5415 N N . ASN A 1 693 ? -25.583 0.073 42.004 1.00 96.06 693 ASN A N 1
ATOM 5416 C CA . ASN A 1 693 ? -26.378 1.277 42.217 1.00 96.06 693 ASN A CA 1
ATOM 5417 C C . ASN A 1 693 ? -26.400 2.147 40.951 1.00 96.06 693 ASN A C 1
ATOM 5419 O O . ASN A 1 693 ? -25.605 1.968 40.028 1.00 96.06 693 ASN A O 1
ATOM 5423 N N . GLU A 1 694 ? -27.297 3.126 40.914 1.00 94.94 694 GLU A N 1
ATOM 5424 C CA . GLU A 1 694 ? -27.513 3.917 39.706 1.00 94.94 694 GLU A CA 1
ATOM 5425 C C . GLU A 1 694 ? -26.264 4.677 39.233 1.00 94.94 694 GLU A C 1
ATOM 5427 O O . GLU A 1 694 ? -25.941 4.646 38.046 1.00 94.94 694 GLU A O 1
ATOM 5432 N N . LYS A 1 695 ? -25.495 5.271 40.153 1.00 95.12 695 LYS A N 1
ATOM 5433 C CA . LYS A 1 695 ? -24.251 5.977 39.809 1.00 95.12 695 LYS A CA 1
ATOM 5434 C C . LYS A 1 695 ? -23.201 5.026 39.222 1.00 95.12 695 LYS A C 1
ATOM 5436 O O . LYS A 1 695 ? -22.508 5.386 38.273 1.00 95.12 695 LYS A O 1
ATOM 5441 N N . GLN A 1 696 ? -23.101 3.807 39.756 1.00 96.88 696 GLN A N 1
ATOM 5442 C CA . GLN A 1 696 ? -22.229 2.756 39.224 1.00 96.88 696 GLN A CA 1
ATOM 5443 C C . GLN A 1 696 ? -22.676 2.298 37.832 1.00 96.88 696 GLN A C 1
ATOM 5445 O O . GLN A 1 696 ? -21.828 2.096 36.967 1.00 96.88 696 GLN A O 1
ATOM 5450 N N . VAL A 1 697 ? -23.985 2.176 37.588 1.00 97.81 697 VAL A N 1
ATOM 5451 C CA . VAL A 1 697 ? -24.532 1.845 36.261 1.00 97.81 697 VAL A CA 1
ATOM 5452 C C . VAL A 1 697 ? -24.163 2.917 35.234 1.00 97.81 697 VAL A C 1
ATOM 5454 O O . VAL A 1 697 ? -23.653 2.578 34.166 1.00 97.81 697 VAL A O 1
ATOM 5457 N N . VAL A 1 698 ? -24.338 4.202 35.564 1.00 96.88 698 VAL A N 1
ATOM 5458 C CA . VAL A 1 698 ? -23.942 5.307 34.672 1.00 96.88 698 VAL A CA 1
ATOM 5459 C C . VAL A 1 698 ? -22.433 5.287 34.411 1.00 96.88 698 VAL A C 1
ATOM 5461 O O . VAL A 1 698 ? -22.007 5.352 33.255 1.00 96.88 698 VAL A O 1
ATOM 5464 N N . GLU A 1 699 ? -21.605 5.118 35.450 1.00 96.06 699 GLU A N 1
ATOM 5465 C CA . GLU A 1 699 ? -20.149 5.036 35.280 1.00 96.06 699 GLU A CA 1
ATOM 5466 C C . GLU A 1 699 ? -19.726 3.830 34.431 1.00 96.06 699 GLU A C 1
ATOM 5468 O O . GLU A 1 699 ? -18.814 3.966 33.611 1.00 96.06 699 GLU A O 1
ATOM 5473 N N . LEU A 1 700 ? -20.387 2.674 34.566 1.00 97.69 700 LEU A N 1
ATOM 5474 C CA . LEU A 1 700 ? -20.142 1.495 33.731 1.00 97.69 700 LEU A CA 1
ATOM 5475 C C . LEU A 1 700 ? -20.471 1.772 32.262 1.00 97.69 700 LEU A C 1
ATOM 5477 O O . LEU A 1 700 ? -19.632 1.489 31.407 1.00 97.69 700 LEU A O 1
ATOM 5481 N N . ILE A 1 701 ? -21.625 2.375 31.959 1.00 97.75 701 ILE A N 1
ATOM 5482 C CA . ILE A 1 701 ? -22.017 2.726 30.584 1.00 97.75 701 ILE A CA 1
ATOM 5483 C C . ILE A 1 701 ? -20.998 3.687 29.959 1.00 97.75 701 ILE A C 1
ATOM 5485 O O . ILE A 1 701 ? -20.449 3.397 28.892 1.00 97.75 701 ILE A O 1
ATOM 5489 N N . VAL A 1 702 ? -20.682 4.792 30.644 1.00 96.94 702 VAL A N 1
ATOM 5490 C CA . VAL A 1 702 ? -19.715 5.797 30.168 1.00 96.94 702 VAL A CA 1
ATOM 5491 C C . VAL A 1 702 ? -18.328 5.176 29.980 1.00 96.94 702 VAL A C 1
ATOM 5493 O O . VAL A 1 702 ? -17.647 5.425 28.980 1.00 96.94 702 VAL A O 1
ATOM 5496 N N . THR A 1 703 ? -17.905 4.324 30.914 1.00 95.75 703 THR A N 1
ATOM 5497 C CA . THR A 1 703 ? -16.603 3.653 30.866 1.00 95.75 703 THR A CA 1
ATOM 5498 C C . THR A 1 703 ? -16.528 2.655 29.701 1.00 95.75 703 THR A C 1
ATOM 5500 O O . THR A 1 703 ? -15.572 2.704 28.926 1.00 95.75 703 THR A O 1
ATOM 5503 N N . ILE A 1 704 ? -17.541 1.803 29.508 1.00 98.25 704 ILE A N 1
ATOM 5504 C CA . ILE A 1 704 ? -17.596 0.808 28.421 1.00 98.25 704 ILE A CA 1
ATOM 5505 C C . ILE A 1 704 ? -17.671 1.485 27.049 1.00 98.25 704 ILE A C 1
ATOM 5507 O O . ILE A 1 704 ? -16.956 1.089 26.121 1.00 98.25 704 ILE A O 1
ATOM 5511 N N . ALA A 1 705 ? -18.490 2.529 26.905 1.00 98.06 705 ALA A N 1
ATOM 5512 C CA . ALA A 1 705 ? -18.522 3.335 25.688 1.00 98.06 705 ALA A CA 1
ATOM 5513 C C . ALA A 1 705 ? -17.137 3.952 25.414 1.00 98.06 705 ALA A C 1
ATOM 5515 O O . ALA A 1 705 ? -16.639 3.932 24.287 1.00 98.06 705 ALA A O 1
ATOM 5516 N N . GLY A 1 706 ? -16.465 4.446 26.459 1.00 97.12 706 GLY A N 1
ATOM 5517 C CA . GLY A 1 706 ? -15.130 5.033 26.371 1.00 97.12 706 GLY A CA 1
ATOM 5518 C C . GLY A 1 706 ? -14.033 4.045 25.964 1.00 97.12 706 GLY A C 1
ATOM 5519 O O . GLY A 1 706 ? -13.120 4.391 25.205 1.00 97.12 706 GLY A O 1
ATOM 5520 N N . PHE A 1 707 ? -14.126 2.804 26.437 1.00 97.81 707 PHE A N 1
ATOM 5521 C CA . PHE A 1 707 ? -13.263 1.703 26.013 1.00 97.81 707 PHE A CA 1
ATOM 5522 C C . PHE A 1 707 ? -13.460 1.371 24.534 1.00 97.81 707 PHE A C 1
ATOM 5524 O O . PHE A 1 707 ? -12.480 1.209 23.806 1.00 97.81 707 PHE A O 1
ATOM 5531 N N . ASN A 1 708 ? -14.711 1.362 24.067 1.00 97.81 708 ASN A N 1
ATOM 5532 C CA . ASN A 1 708 ? -15.034 1.152 22.659 1.00 97.81 708 ASN A CA 1
ATOM 5533 C C . ASN A 1 708 ? -14.456 2.239 21.749 1.00 97.81 708 ASN A C 1
ATOM 5535 O O . ASN A 1 708 ? -13.948 1.899 20.679 1.00 97.81 708 ASN A O 1
ATOM 5539 N N . ALA A 1 709 ? -14.481 3.505 22.173 1.00 97.31 709 ALA A N 1
ATOM 5540 C CA . ALA A 1 709 ? -13.793 4.577 21.455 1.00 97.31 709 ALA A CA 1
ATOM 5541 C C . ALA A 1 709 ? -12.280 4.332 21.403 1.00 97.31 709 ALA A C 1
ATOM 5543 O O . ALA A 1 709 ? -11.672 4.373 20.340 1.00 97.31 709 ALA A O 1
ATOM 5544 N N . THR A 1 710 ? -11.672 3.993 22.541 1.00 96.62 710 THR A N 1
ATOM 5545 C CA . THR A 1 710 ? -10.218 3.791 22.616 1.00 96.62 710 THR A CA 1
ATOM 5546 C C . THR A 1 710 ? -9.759 2.641 21.717 1.00 96.62 710 THR A C 1
ATOM 5548 O O . THR A 1 710 ? -8.795 2.798 20.976 1.00 96.62 710 THR A O 1
ATOM 5551 N N . ASN A 1 711 ? -10.463 1.505 21.718 1.00 97.75 711 ASN A N 1
ATOM 5552 C CA . ASN A 1 711 ? -10.118 0.361 20.867 1.00 97.75 711 ASN A CA 1
ATOM 5553 C C . ASN A 1 711 ? -10.251 0.652 19.368 1.00 97.75 711 ASN A C 1
ATOM 5555 O O . ASN A 1 711 ? -9.453 0.144 18.585 1.00 97.75 711 ASN A O 1
ATOM 5559 N N . ARG A 1 712 ? -11.240 1.465 18.975 1.00 96.75 712 ARG A N 1
ATOM 5560 C CA . ARG A 1 712 ? -11.459 1.903 17.584 1.00 96.75 712 ARG A CA 1
ATOM 5561 C C . ARG A 1 712 ? -10.425 2.915 17.103 1.00 96.75 712 ARG A C 1
ATOM 5563 O O . ARG A 1 712 ? -10.327 3.158 15.909 1.00 96.75 712 ARG A O 1
ATOM 5570 N N . TRP A 1 713 ? -9.645 3.469 18.022 1.00 96.75 713 TRP A N 1
ATOM 5571 C CA . TRP A 1 713 ? -8.480 4.277 17.709 1.00 96.75 713 TRP A CA 1
ATOM 5572 C C . TRP A 1 713 ? -7.241 3.385 17.631 1.00 96.75 713 TRP A C 1
ATOM 5574 O O . TRP A 1 713 ? -6.641 3.230 16.575 1.00 96.75 713 TRP A O 1
ATOM 5584 N N . THR A 1 714 ? -6.877 2.728 18.732 1.00 95.50 714 THR A N 1
ATOM 5585 C CA . THR A 1 714 ? -5.579 2.049 18.849 1.00 95.50 714 THR A CA 1
ATOM 5586 C C . THR A 1 714 ? -5.461 0.783 18.001 1.00 95.50 714 THR A C 1
ATOM 5588 O O . THR A 1 714 ? -4.386 0.521 17.464 1.00 95.50 714 THR A O 1
ATOM 5591 N N . GLY A 1 715 ? -6.543 0.005 17.870 1.00 94.19 715 GLY A N 1
ATOM 5592 C CA . GLY A 1 715 ? -6.574 -1.219 17.066 1.00 94.19 715 GLY A CA 1
ATOM 5593 C C . GLY A 1 715 ? -6.423 -0.918 15.573 1.00 94.19 715 GLY A C 1
ATOM 5594 O O . GLY A 1 715 ? -5.413 -1.308 14.987 1.00 94.19 715 GLY A O 1
ATOM 5595 N N . PRO A 1 716 ? -7.354 -0.156 14.966 1.00 93.94 716 PRO A N 1
ATOM 5596 C CA . PRO A 1 716 ? -7.260 0.256 13.569 1.00 93.94 716 PRO A CA 1
ATOM 5597 C C . PRO A 1 716 ? -5.969 0.983 13.207 1.00 93.94 716 PRO A C 1
ATOM 5599 O O . PRO A 1 716 ? -5.407 0.724 12.154 1.00 93.94 716 PRO A O 1
ATOM 5602 N N . MET A 1 717 ? -5.427 1.823 14.086 1.00 93.06 717 MET A N 1
ATOM 5603 C CA . MET A 1 717 ? -4.163 2.522 13.822 1.00 93.06 717 MET A CA 1
ATOM 5604 C C . MET A 1 717 ? -2.925 1.616 13.943 1.00 93.06 717 MET A C 1
ATOM 5606 O O . MET A 1 717 ? -1.822 2.031 13.583 1.00 93.06 717 MET A O 1
ATOM 5610 N N . ARG A 1 718 ? -3.093 0.381 14.441 1.00 91.62 718 ARG A N 1
ATOM 5611 C CA . ARG A 1 718 ? -2.028 -0.593 14.720 1.00 91.62 718 ARG A CA 1
ATOM 5612 C C . ARG A 1 718 ? -0.918 0.014 15.591 1.00 91.62 718 ARG A C 1
ATOM 5614 O O . ARG A 1 718 ? 0.271 -0.113 15.302 1.00 91.62 718 ARG A O 1
ATOM 5621 N N . ILE A 1 719 ? -1.323 0.717 16.652 1.00 90.81 719 ILE A N 1
ATOM 5622 C CA . ILE A 1 719 ? -0.386 1.378 17.569 1.00 90.81 719 ILE A CA 1
ATOM 5623 C C . ILE A 1 719 ? 0.535 0.333 18.201 1.00 90.81 719 ILE A C 1
ATOM 5625 O O . ILE A 1 719 ? 0.073 -0.667 18.751 1.00 90.81 719 ILE A O 1
ATOM 5629 N N . GLN A 1 720 ? 1.840 0.586 18.129 1.00 87.56 720 GLN A N 1
ATOM 5630 C CA . GLN A 1 720 ? 2.875 -0.303 18.645 1.00 87.56 720 GLN A CA 1
ATOM 5631 C C . GLN A 1 720 ? 2.755 -0.484 20.165 1.00 87.56 720 GLN A C 1
ATOM 5633 O O . GLN A 1 720 ? 2.589 0.493 20.904 1.00 87.56 720 GLN A O 1
ATOM 5638 N N . GLN A 1 721 ? 2.864 -1.731 20.625 1.00 87.56 721 GLN A N 1
ATOM 5639 C CA . GLN A 1 721 ? 2.834 -2.077 22.047 1.00 87.56 721 GLN A CA 1
ATOM 5640 C C . GLN A 1 721 ? 4.092 -1.606 22.783 1.00 87.56 721 GLN A C 1
ATOM 5642 O O . GLN A 1 721 ? 5.165 -1.478 22.192 1.00 87.56 721 GLN A O 1
ATOM 5647 N N . ASP A 1 722 ? 3.969 -1.396 24.093 1.00 81.81 722 ASP A N 1
ATOM 5648 C CA . ASP A 1 722 ? 5.110 -1.076 24.942 1.00 81.81 722 ASP A CA 1
ATOM 5649 C C . ASP A 1 722 ? 6.097 -2.245 25.037 1.00 81.81 722 ASP A C 1
ATOM 5651 O O . ASP A 1 722 ? 5.781 -3.342 25.507 1.00 81.81 722 ASP A O 1
ATOM 5655 N N . VAL A 1 723 ? 7.342 -1.980 24.635 1.00 74.12 723 VAL A N 1
ATOM 5656 C CA . VAL A 1 723 ? 8.426 -2.976 24.559 1.00 74.12 723 VAL A CA 1
ATOM 5657 C C . VAL A 1 723 ? 8.811 -3.579 25.915 1.00 74.12 723 VAL A C 1
ATOM 5659 O O . VAL A 1 723 ? 9.479 -4.607 25.958 1.00 74.12 723 VAL A O 1
ATOM 5662 N N . LEU A 1 724 ? 8.393 -2.946 27.013 1.00 71.81 724 LEU A N 1
ATOM 5663 C CA . LEU A 1 724 ? 8.746 -3.314 28.385 1.00 71.81 724 LEU A CA 1
ATOM 5664 C C . LEU A 1 724 ? 7.722 -4.249 29.049 1.00 71.81 724 LEU A C 1
ATOM 5666 O O . LEU A 1 724 ? 7.963 -4.704 30.162 1.00 71.81 724 LEU A O 1
ATOM 5670 N N . PHE A 1 725 ? 6.577 -4.521 28.414 1.00 79.94 725 PHE A N 1
ATOM 5671 C CA . PHE A 1 725 ? 5.575 -5.432 28.977 1.00 79.94 725 PHE A CA 1
ATOM 5672 C C . PHE A 1 725 ? 5.994 -6.899 28.853 1.00 79.94 725 PHE A C 1
ATOM 5674 O O . PHE A 1 725 ? 6.615 -7.295 27.869 1.00 79.94 725 PHE A O 1
ATOM 5681 N N . GLU A 1 726 ? 5.614 -7.715 29.832 1.00 80.75 726 GLU A N 1
ATOM 5682 C CA . GLU A 1 726 ? 5.879 -9.154 29.867 1.00 80.75 726 GLU A CA 1
ATOM 5683 C C . GLU A 1 726 ? 4.563 -9.939 29.772 1.00 80.75 726 GLU A C 1
ATOM 5685 O O . GLU A 1 726 ? 3.622 -9.675 30.522 1.00 80.75 726 GLU A O 1
ATOM 5690 N N . PHE A 1 727 ? 4.506 -10.906 28.849 1.00 85.56 727 PHE A N 1
ATOM 5691 C CA . PHE A 1 727 ? 3.315 -11.725 28.569 1.00 85.56 727 PHE A CA 1
ATOM 5692 C C . PHE A 1 727 ? 3.573 -13.236 28.732 1.00 85.56 727 PHE A C 1
ATOM 5694 O O . PHE A 1 727 ? 2.779 -14.060 28.297 1.00 85.56 727 PHE A O 1
ATOM 5701 N N . THR A 1 728 ? 4.692 -13.626 29.346 1.00 80.00 728 THR A N 1
ATOM 5702 C CA . THR A 1 728 ? 5.204 -15.012 29.420 1.00 80.00 728 THR A CA 1
ATOM 5703 C C . THR A 1 728 ? 4.767 -15.778 30.671 1.00 80.00 728 THR A C 1
ATOM 5705 O O . THR A 1 728 ? 5.160 -16.931 30.849 1.00 80.00 728 THR A O 1
ATOM 5708 N N . ARG A 1 729 ? 3.959 -15.171 31.553 1.00 84.19 729 ARG A N 1
ATOM 5709 C CA . ARG A 1 729 ? 3.506 -15.819 32.796 1.00 84.19 729 ARG A CA 1
ATOM 5710 C C . ARG A 1 729 ? 2.775 -17.133 32.480 1.00 84.19 729 ARG A C 1
ATOM 5712 O O . ARG A 1 729 ? 2.012 -17.177 31.514 1.00 84.19 729 ARG A O 1
ATOM 5719 N N . PRO A 1 730 ? 2.986 -18.215 33.245 1.00 84.81 730 PRO A N 1
ATOM 5720 C CA . PRO A 1 730 ? 2.345 -19.495 32.962 1.00 84.81 730 PRO A CA 1
ATOM 5721 C C . PRO A 1 730 ? 0.829 -19.426 33.195 1.00 84.81 730 PRO A C 1
ATOM 5723 O O . PRO A 1 730 ? 0.354 -18.719 34.081 1.00 84.81 730 PRO A O 1
ATOM 5726 N N . THR A 1 731 ? 0.077 -20.187 32.401 1.00 88.56 731 THR A N 1
ATOM 5727 C CA . THR A 1 731 ? -1.362 -20.438 32.588 1.00 88.56 731 THR A CA 1
ATOM 5728 C C . THR A 1 731 ? -1.552 -21.931 32.842 1.00 88.56 731 THR A C 1
ATOM 5730 O O . THR A 1 731 ? -0.835 -22.743 32.256 1.00 88.56 731 THR A O 1
ATOM 5733 N N . SER A 1 732 ? -2.481 -22.308 33.718 1.00 89.31 732 SER A N 1
ATOM 5734 C CA . SER A 1 732 ? -2.735 -23.712 34.038 1.00 89.31 732 SER A CA 1
ATOM 5735 C C . SER A 1 732 ? -3.254 -24.512 32.841 1.00 89.31 732 SER A C 1
ATOM 5737 O O . SER A 1 732 ? -3.871 -23.984 31.910 1.00 89.31 732 SER A O 1
ATOM 5739 N N . GLU A 1 733 ? -3.052 -25.831 32.897 1.00 85.69 733 GLU A N 1
ATOM 5740 C CA . GLU A 1 733 ? -3.481 -26.769 31.852 1.00 85.69 733 GLU A CA 1
ATOM 5741 C C . GLU A 1 733 ? -4.989 -26.685 31.567 1.00 85.69 733 GLU A C 1
ATOM 5743 O O . GLU A 1 733 ? -5.403 -26.833 30.416 1.00 85.69 733 GLU A O 1
ATOM 5748 N N . LYS A 1 734 ? -5.799 -26.340 32.584 1.00 87.38 734 LYS A N 1
ATOM 5749 C CA . LYS A 1 734 ? -7.245 -26.102 32.452 1.00 87.38 734 LYS A CA 1
ATOM 5750 C C . LYS A 1 734 ? -7.565 -25.111 31.331 1.00 87.38 734 LYS A C 1
ATOM 5752 O O . LYS A 1 734 ? -8.546 -25.304 30.619 1.00 87.38 734 LYS A O 1
ATOM 5757 N N . PHE A 1 735 ? -6.779 -24.044 31.199 1.00 88.44 735 PHE A N 1
ATOM 5758 C CA . PHE A 1 735 ? -7.059 -22.957 30.262 1.00 88.44 735 PHE A CA 1
ATOM 5759 C C . PHE A 1 735 ? -6.138 -22.928 29.041 1.00 88.44 735 PHE A C 1
ATOM 5761 O O . PHE A 1 735 ? -6.452 -22.231 28.077 1.00 88.44 735 PHE A O 1
ATOM 5768 N N . ALA A 1 736 ? -5.045 -23.697 29.039 1.00 76.62 736 ALA A N 1
ATOM 5769 C CA . ALA A 1 736 ? -4.072 -23.724 27.944 1.00 76.62 736 ALA A CA 1
ATOM 5770 C C . ALA A 1 736 ? -4.709 -24.013 26.567 1.00 76.62 736 ALA A C 1
ATOM 5772 O O . ALA A 1 736 ? -4.280 -23.468 25.553 1.00 76.62 736 ALA A O 1
ATOM 5773 N N . LYS A 1 737 ? -5.772 -24.831 26.531 1.00 75.50 737 LYS A N 1
ATOM 5774 C CA . LYS A 1 737 ? -6.486 -25.221 25.299 1.00 75.50 737 LYS A CA 1
ATOM 5775 C C . LYS A 1 737 ? -7.894 -24.633 25.177 1.00 75.50 737 LYS A C 1
ATOM 5777 O O . LYS A 1 737 ? -8.623 -24.990 24.253 1.00 75.50 737 LYS A O 1
ATOM 5782 N N . SER A 1 738 ? -8.297 -23.762 26.098 1.00 84.44 738 SER A N 1
ATOM 5783 C CA . SER A 1 738 ? -9.636 -23.177 26.073 1.00 84.44 738 SER A CA 1
ATOM 5784 C C . SER A 1 738 ? -9.767 -22.188 24.921 1.00 84.44 738 SER A C 1
ATOM 5786 O O . SER A 1 738 ? -8.923 -21.311 24.738 1.00 84.44 738 SER A O 1
ATOM 5788 N N . LEU A 1 739 ? -10.840 -22.333 24.144 1.00 86.44 739 LEU A N 1
ATOM 5789 C CA . LEU A 1 739 ? -11.171 -21.393 23.080 1.00 86.44 739 LEU A CA 1
ATOM 5790 C C . LEU A 1 739 ? -11.836 -20.151 23.667 1.00 86.44 739 LEU A C 1
ATOM 5792 O O . LEU A 1 739 ? -12.652 -20.239 24.588 1.00 86.44 739 LEU A O 1
ATOM 5796 N N . SER A 1 740 ? -11.511 -18.996 23.096 1.00 89.88 740 SER A N 1
ATOM 5797 C CA . SER A 1 740 ? -12.139 -17.740 23.488 1.00 89.88 740 SER A CA 1
ATOM 5798 C C . SER A 1 740 ? -13.649 -17.734 23.231 1.00 89.88 740 SER A C 1
ATOM 5800 O O . SER A 1 740 ? -14.117 -18.085 22.146 1.00 89.88 740 SER A O 1
ATOM 5802 N N . ARG A 1 741 ? -14.408 -17.240 24.213 1.00 90.62 741 ARG A N 1
ATOM 5803 C CA . ARG A 1 741 ? -15.829 -16.875 24.090 1.00 90.62 741 ARG A CA 1
ATOM 5804 C C . ARG A 1 741 ? -16.048 -15.407 23.709 1.00 90.62 741 ARG A C 1
ATOM 5806 O O . ARG A 1 741 ? -17.186 -15.023 23.450 1.00 90.62 741 ARG A O 1
ATOM 5813 N N . VAL A 1 742 ? -15.001 -14.579 23.743 1.00 92.69 742 VAL A N 1
ATOM 5814 C CA . VAL A 1 742 ? -15.088 -13.114 23.583 1.00 92.69 742 VAL A CA 1
ATOM 5815 C C . VAL A 1 742 ? -14.576 -12.648 22.213 1.00 92.69 742 VAL A C 1
ATOM 5817 O O . VAL A 1 742 ? -15.057 -11.646 21.683 1.00 92.69 742 VAL A O 1
ATOM 5820 N N . ALA A 1 743 ? -13.613 -13.365 21.630 1.00 91.75 743 ALA A N 1
ATOM 5821 C CA . ALA A 1 743 ? -12.982 -13.047 20.352 1.00 91.75 743 ALA A CA 1
ATOM 5822 C C . ALA A 1 743 ? -13.990 -12.843 19.204 1.00 91.75 743 ALA A C 1
ATOM 5824 O O . ALA A 1 743 ? -15.004 -13.541 19.142 1.00 91.75 743 ALA A O 1
ATOM 5825 N N . PRO A 1 744 ? -13.706 -11.954 18.232 1.00 91.19 744 PRO A N 1
ATOM 5826 C CA . PRO A 1 744 ? -14.509 -11.830 17.017 1.00 91.19 744 PRO A CA 1
ATOM 5827 C C . PRO A 1 744 ? -14.198 -12.968 16.029 1.00 91.19 744 PRO A C 1
ATOM 5829 O O . PRO A 1 744 ? -13.593 -12.736 14.986 1.00 91.19 744 PRO A O 1
ATOM 5832 N N . THR A 1 745 ? -14.585 -14.204 16.344 1.00 86.19 745 THR A N 1
ATOM 5833 C CA . THR A 1 745 ? -14.353 -15.387 15.493 1.00 86.19 745 THR A CA 1
ATOM 5834 C C . THR A 1 745 ? -15.647 -16.152 15.233 1.00 86.19 745 THR A C 1
ATOM 5836 O O . THR A 1 745 ? -16.613 -16.044 15.991 1.00 86.19 745 THR A O 1
ATOM 5839 N N . ALA A 1 746 ? -15.697 -16.921 14.140 1.00 73.75 746 ALA A N 1
ATOM 5840 C CA . ALA A 1 746 ? -16.802 -17.848 13.924 1.00 73.75 746 ALA A CA 1
ATOM 5841 C C . ALA A 1 746 ? -16.670 -19.027 14.903 1.00 73.75 746 ALA A C 1
ATOM 5843 O O . ALA A 1 746 ? -15.570 -19.544 15.122 1.00 73.75 746 ALA A O 1
ATOM 5844 N N . ARG A 1 747 ? -17.788 -19.460 15.499 1.00 63.50 747 ARG A N 1
ATOM 5845 C CA . ARG A 1 747 ? -17.792 -20.615 16.409 1.00 63.50 747 ARG A CA 1
ATOM 5846 C C . ARG A 1 747 ? -17.302 -21.863 15.665 1.00 63.50 747 ARG A C 1
ATOM 5848 O O . ARG A 1 747 ? -17.764 -22.137 14.563 1.00 63.50 747 ARG A O 1
ATOM 5855 N N . GLY A 1 748 ? -16.402 -22.626 16.286 1.00 57.00 748 GLY A N 1
ATOM 5856 C CA . GLY A 1 748 ? -15.911 -23.903 15.751 1.00 57.00 748 GLY A CA 1
ATOM 5857 C C . GLY A 1 748 ? -14.703 -23.817 14.812 1.00 57.00 748 GLY A C 1
ATOM 5858 O O . GLY A 1 748 ? -14.286 -24.847 14.290 1.00 57.00 748 GLY A O 1
ATOM 5859 N N . LEU A 1 749 ? -14.112 -22.635 14.603 1.00 56.78 749 LEU A N 1
ATOM 5860 C CA . LEU A 1 749 ? -12.798 -22.533 13.957 1.00 56.78 749 LEU A CA 1
ATOM 5861 C C . LEU A 1 749 ? -11.723 -23.153 14.874 1.00 56.78 749 LEU A C 1
ATOM 5863 O O . LEU A 1 749 ? -11.789 -22.994 16.092 1.00 56.78 749 LEU A O 1
ATOM 5867 N N . GLY A 1 750 ? -10.777 -23.899 14.291 1.00 56.16 750 GLY A N 1
ATOM 5868 C CA . GLY A 1 750 ? -9.732 -24.639 15.014 1.00 56.16 750 GLY A CA 1
ATOM 5869 C C . GLY A 1 750 ? -8.773 -23.767 15.843 1.00 56.16 750 GLY A C 1
ATOM 5870 O O . GLY A 1 750 ? -8.937 -22.558 15.967 1.00 56.16 750 GLY A O 1
ATOM 5871 N N . THR A 1 751 ? -7.746 -24.386 16.427 1.00 62.97 751 THR A N 1
ATOM 5872 C CA . THR A 1 751 ? -6.730 -23.704 17.252 1.00 62.97 751 THR A CA 1
ATOM 5873 C C . THR A 1 751 ? -5.790 -22.828 16.411 1.00 62.97 751 THR A C 1
ATOM 5875 O O . THR A 1 751 ? -5.424 -23.236 15.309 1.00 62.97 751 THR A O 1
ATOM 5878 N N . GLY A 1 752 ? -5.333 -21.680 16.934 1.00 78.25 752 GLY A N 1
ATOM 5879 C CA . GLY A 1 752 ? -4.305 -20.838 16.304 1.00 78.25 752 GLY A CA 1
ATOM 5880 C C . GLY A 1 752 ? -4.707 -19.375 16.057 1.00 78.25 752 GLY A C 1
ATOM 5881 O O . GLY A 1 752 ? -5.422 -18.736 16.832 1.00 78.25 752 GLY A O 1
ATOM 5882 N N . LEU A 1 753 ? -4.214 -18.831 14.941 1.00 83.69 753 LEU A N 1
ATOM 5883 C CA . LEU A 1 753 ? -4.583 -17.518 14.410 1.00 83.69 753 LEU A CA 1
ATOM 5884 C C . LEU A 1 753 ? -5.659 -17.692 13.337 1.00 83.69 753 LEU A C 1
ATOM 5886 O O . LEU A 1 753 ? -5.424 -18.382 12.346 1.00 83.69 753 LEU A O 1
ATOM 5890 N N . VAL A 1 754 ? -6.819 -17.060 13.511 1.00 84.38 754 VAL A N 1
ATOM 5891 C CA . VAL A 1 754 ? -7.948 -17.185 12.574 1.00 84.38 754 VAL A CA 1
ATOM 5892 C C . VAL A 1 754 ? -8.367 -15.822 12.012 1.00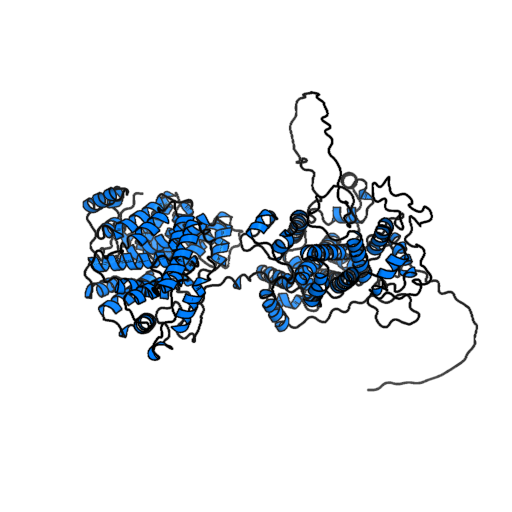 84.38 754 VAL A C 1
ATOM 5894 O O . VAL A 1 754 ? -8.111 -14.797 12.647 1.00 84.38 754 VAL A O 1
ATOM 5897 N N . PRO A 1 755 ? -9.022 -15.763 10.839 1.00 84.56 755 PRO A N 1
ATOM 5898 C CA . PRO A 1 755 ? -9.583 -14.516 10.329 1.00 84.56 755 PRO A CA 1
ATOM 5899 C C . PRO A 1 755 ? -10.627 -13.927 11.283 1.00 84.56 755 PRO A C 1
ATOM 5901 O O . PRO A 1 755 ? -11.424 -14.659 11.879 1.00 84.56 755 PRO A O 1
ATOM 5904 N N . ALA A 1 756 ? -10.657 -12.597 11.391 1.00 87.25 756 ALA A N 1
ATOM 5905 C CA . ALA A 1 756 ? -11.724 -11.912 12.105 1.00 87.25 756 ALA A CA 1
ATOM 5906 C C . ALA A 1 756 ? -13.074 -12.172 11.423 1.00 87.25 756 ALA A C 1
ATOM 5908 O O . ALA A 1 756 ? -13.207 -12.124 10.200 1.00 87.25 756 ALA A O 1
ATOM 5909 N N . HIS A 1 757 ? -14.088 -12.460 12.228 1.00 86.25 757 HIS A N 1
ATOM 5910 C CA . HIS A 1 757 ? -15.439 -12.703 11.757 1.00 86.25 757 HIS A CA 1
ATOM 5911 C C . HIS A 1 757 ? -16.223 -11.391 11.682 1.00 86.25 757 HIS A C 1
ATOM 5913 O O . HIS A 1 757 ? -16.313 -10.651 12.665 1.00 86.25 757 HIS A O 1
ATOM 5919 N N . LYS A 1 758 ? -16.820 -11.117 10.516 1.00 86.81 758 LYS A N 1
ATOM 5920 C CA . LYS A 1 758 ? -17.711 -9.971 10.315 1.00 86.81 758 LYS A CA 1
ATOM 5921 C C . LYS A 1 758 ? -18.996 -10.167 11.103 1.00 86.81 758 LYS A C 1
ATOM 5923 O O . LYS A 1 758 ? -19.770 -11.071 10.812 1.00 86.81 758 LYS A O 1
ATOM 5928 N N . ARG A 1 759 ? -19.254 -9.275 12.058 1.00 83.00 759 ARG A N 1
ATOM 5929 C CA . ARG A 1 759 ? -20.550 -9.186 12.728 1.00 83.00 759 ARG A CA 1
ATOM 5930 C C . ARG A 1 759 ? -21.515 -8.463 11.796 1.00 83.00 759 ARG A C 1
ATOM 5932 O O . ARG A 1 759 ? -21.318 -7.283 11.489 1.00 83.00 759 ARG A O 1
ATOM 5939 N N . THR A 1 760 ? -22.526 -9.182 11.327 1.00 77.38 760 THR A N 1
ATOM 5940 C CA . THR A 1 760 ? -23.557 -8.640 10.439 1.00 77.38 760 THR A CA 1
ATOM 5941 C C . THR A 1 760 ? -24.550 -7.812 11.246 1.00 77.38 760 THR A C 1
ATOM 5943 O O . THR A 1 760 ? -25.099 -8.284 12.239 1.00 77.38 760 THR A O 1
ATOM 5946 N N . ARG A 1 761 ? -24.761 -6.563 10.829 1.00 83.56 761 ARG A N 1
ATOM 5947 C CA . ARG A 1 761 ? -25.884 -5.730 11.274 1.00 83.56 761 ARG A CA 1
ATOM 5948 C C . ARG A 1 761 ? -27.076 -5.988 10.344 1.00 83.56 761 ARG A C 1
ATOM 5950 O O . ARG A 1 761 ? -26.833 -6.231 9.161 1.00 83.56 761 ARG A O 1
ATOM 5957 N N . PRO A 1 762 ? -28.328 -5.918 10.825 1.00 85.00 762 PRO A N 1
ATOM 5958 C CA . PRO A 1 762 ? -29.478 -5.987 9.934 1.00 85.00 762 PRO A CA 1
ATOM 5959 C C . PRO A 1 762 ? -29.448 -4.842 8.916 1.00 85.00 762 PRO A C 1
ATOM 5961 O O . PRO A 1 762 ? -28.966 -3.746 9.232 1.00 85.00 762 PRO A O 1
ATOM 5964 N N . GLU A 1 763 ? -29.995 -5.100 7.727 1.00 85.12 763 GLU A N 1
ATOM 5965 C CA . GLU A 1 763 ? -30.150 -4.111 6.654 1.00 85.12 763 GLU A CA 1
ATOM 5966 C C . GLU A 1 763 ? -30.825 -2.834 7.159 1.00 85.12 763 GLU A C 1
ATOM 5968 O O . GLU A 1 763 ? -31.665 -2.876 8.060 1.00 85.12 763 GLU A O 1
ATOM 5973 N N . TRP A 1 764 ? -30.426 -1.691 6.608 1.00 88.44 764 TRP A N 1
ATOM 5974 C CA . TRP A 1 764 ? -30.939 -0.395 7.036 1.00 88.44 764 TRP A CA 1
ATOM 5975 C C . TRP A 1 764 ? -32.435 -0.243 6.743 1.00 88.44 764 TRP A C 1
ATOM 5977 O O . TRP A 1 764 ? -32.923 -0.594 5.671 1.00 88.44 764 TRP A O 1
ATOM 5987 N N . GLU A 1 765 ? -33.158 0.319 7.711 1.00 90.75 765 GLU A N 1
ATOM 5988 C CA . GLU A 1 765 ? -34.589 0.599 7.608 1.00 90.75 765 GLU A CA 1
ATOM 5989 C C . GLU A 1 765 ? -34.885 1.620 6.503 1.00 90.75 765 GLU A C 1
ATOM 5991 O O . GLU A 1 765 ? -34.037 2.456 6.167 1.00 90.75 765 GLU A O 1
ATOM 5996 N N . SER A 1 766 ? -36.119 1.603 5.984 1.00 90.81 766 SER A N 1
ATOM 5997 C CA . SER A 1 766 ? -36.598 2.651 5.082 1.00 90.81 766 SER A CA 1
ATOM 5998 C C . SER A 1 766 ? -36.551 4.022 5.762 1.00 90.81 766 SER A C 1
ATOM 6000 O O . SER A 1 766 ? -36.652 4.139 6.983 1.00 90.81 766 SER A O 1
ATOM 6002 N N . TRP A 1 767 ? -36.443 5.084 4.963 1.00 89.50 767 TRP A N 1
ATOM 6003 C CA . TRP A 1 767 ? -36.424 6.451 5.491 1.00 89.50 767 TRP A CA 1
ATOM 6004 C C . TRP A 1 767 ? -37.686 6.794 6.303 1.00 89.50 767 TRP A C 1
ATOM 6006 O O . TRP A 1 767 ? -37.602 7.495 7.305 1.00 89.50 767 TRP A O 1
ATOM 6016 N N . GLU A 1 768 ? -38.848 6.265 5.916 1.00 91.19 768 GLU A N 1
ATOM 6017 C CA . GLU A 1 768 ? -40.105 6.433 6.658 1.00 91.19 768 GLU A CA 1
ATOM 6018 C C . GLU A 1 768 ? -40.035 5.805 8.054 1.00 91.19 768 GLU A C 1
ATOM 6020 O O . GLU A 1 768 ? -40.433 6.428 9.039 1.00 91.19 768 GLU A O 1
ATOM 6025 N N . GLU A 1 769 ? -39.472 4.600 8.155 1.00 93.94 769 GLU A N 1
ATOM 6026 C CA . GLU A 1 769 ? -39.277 3.942 9.443 1.00 93.94 769 GLU A CA 1
ATOM 6027 C C . GLU A 1 769 ? -38.225 4.681 10.280 1.00 93.94 769 GLU A C 1
ATOM 6029 O O . GLU A 1 769 ? -38.433 4.862 11.474 1.00 93.94 769 GLU A O 1
ATOM 6034 N N . VAL A 1 770 ? -37.160 5.219 9.670 1.00 92.50 770 VAL A N 1
ATOM 6035 C CA . VAL A 1 770 ? -36.206 6.098 10.372 1.00 92.50 770 VAL A CA 1
ATOM 6036 C C . VAL A 1 770 ? -36.928 7.290 11.004 1.00 92.50 770 VAL A C 1
ATOM 6038 O O . VAL A 1 770 ? -36.743 7.550 12.191 1.00 92.50 770 VAL A O 1
ATOM 6041 N N . GLN A 1 771 ? -37.787 7.993 10.259 1.00 90.75 771 GLN A N 1
ATOM 6042 C CA . GLN A 1 771 ? -38.543 9.131 10.799 1.00 90.75 771 GLN A CA 1
ATOM 6043 C C . GLN A 1 771 ? -39.461 8.717 11.957 1.00 90.75 771 GLN A C 1
ATOM 6045 O O . GLN A 1 771 ? -39.530 9.409 12.975 1.00 90.75 771 GLN A O 1
ATOM 6050 N N . LYS A 1 772 ? -40.124 7.561 11.844 1.00 95.00 772 LYS A N 1
ATOM 6051 C CA . LYS A 1 772 ? -40.960 7.005 12.915 1.00 95.00 772 LYS A CA 1
ATOM 6052 C C . LYS A 1 772 ? -40.144 6.664 14.164 1.00 95.00 772 LYS A C 1
ATOM 6054 O O . LYS A 1 772 ? -40.565 6.991 15.274 1.00 95.00 772 LYS A O 1
ATOM 6059 N N . GLN A 1 773 ? -38.971 6.057 13.998 1.00 95.38 773 GLN A N 1
ATOM 6060 C CA . GLN A 1 773 ? -38.077 5.723 15.105 1.00 95.38 773 GLN A CA 1
ATOM 6061 C C . GLN A 1 773 ? -37.547 6.984 15.796 1.00 95.38 773 GLN A C 1
ATOM 6063 O O . GLN A 1 773 ? -37.592 7.061 17.025 1.00 95.38 773 GLN A O 1
ATOM 6068 N N . LEU A 1 774 ? -37.148 8.012 15.040 1.00 93.69 774 LEU A N 1
ATOM 6069 C CA . LEU A 1 774 ? -36.740 9.310 15.594 1.00 93.69 774 LEU A CA 1
ATOM 6070 C C . LEU A 1 774 ? -37.872 9.971 16.397 1.00 93.69 774 LEU A C 1
ATOM 6072 O O . LEU A 1 774 ? -37.641 10.419 17.519 1.00 93.69 774 LEU A O 1
ATOM 6076 N N . ALA A 1 775 ? -39.106 9.956 15.883 1.00 92.44 775 ALA A N 1
ATOM 6077 C CA . ALA A 1 775 ? -40.268 10.471 16.608 1.00 92.44 775 ALA A CA 1
ATOM 6078 C C . ALA A 1 775 ? -40.535 9.687 17.906 1.00 92.44 775 ALA A C 1
ATOM 6080 O O . ALA A 1 775 ? -40.786 10.284 18.951 1.00 92.44 775 ALA A O 1
ATOM 6081 N N . SER A 1 776 ? -40.425 8.354 17.869 1.00 95.00 776 SER A N 1
ATOM 6082 C CA . SER A 1 776 ? -40.578 7.521 19.070 1.00 95.00 776 SER A CA 1
ATOM 6083 C C . SER A 1 776 ? -39.454 7.738 20.090 1.00 95.00 776 SER A C 1
ATOM 6085 O O . SER A 1 776 ? -39.681 7.651 21.295 1.00 95.00 776 SER A O 1
ATOM 6087 N N . THR A 1 777 ? -38.253 8.084 19.618 1.00 96.19 777 THR A N 1
ATOM 6088 C CA . THR A 1 777 ? -37.087 8.353 20.465 1.00 96.19 777 THR A CA 1
ATOM 6089 C C . THR A 1 777 ? -37.304 9.593 21.322 1.00 96.19 777 THR A C 1
ATOM 6091 O O . THR A 1 777 ? -36.920 9.584 22.484 1.00 96.19 777 THR A O 1
ATOM 6094 N N . ALA A 1 778 ? -37.984 10.623 20.812 1.00 93.06 778 ALA A N 1
ATOM 6095 C CA . ALA A 1 778 ? -38.343 11.808 21.596 1.00 93.06 778 ALA A CA 1
ATOM 6096 C C . ALA A 1 778 ? -39.283 11.499 22.782 1.00 93.06 778 ALA A C 1
ATOM 6098 O O . ALA A 1 778 ? -39.303 12.237 23.761 1.00 93.06 778 ALA A O 1
ATOM 6099 N N . ALA A 1 779 ? -40.035 10.393 22.721 1.00 93.62 779 ALA A N 1
ATOM 6100 C CA . ALA A 1 779 ? -40.971 9.967 23.765 1.00 93.62 779 ALA A CA 1
ATOM 6101 C C . ALA A 1 779 ? -40.367 8.980 24.787 1.00 93.62 779 ALA A C 1
ATOM 6103 O O . ALA A 1 779 ? -41.090 8.466 25.644 1.00 93.62 779 ALA A O 1
ATOM 6104 N N . ARG A 1 780 ? -39.066 8.667 24.697 1.00 95.25 780 ARG A N 1
ATOM 6105 C CA . ARG A 1 780 ? -38.407 7.732 25.622 1.00 95.25 780 ARG A CA 1
ATOM 6106 C C . ARG A 1 780 ? -38.369 8.275 27.051 1.00 95.25 780 ARG A C 1
ATOM 6108 O O . ARG A 1 780 ? -38.401 9.476 27.295 1.00 95.25 780 ARG A O 1
ATOM 6115 N N . THR A 1 781 ? -38.249 7.366 28.012 1.00 94.56 781 THR A N 1
ATOM 6116 C CA . THR A 1 781 ? -37.923 7.707 29.401 1.00 94.56 781 THR A CA 1
ATOM 6117 C C . THR A 1 781 ? -36.499 7.230 29.689 1.00 94.56 781 THR A C 1
ATOM 6119 O O . THR A 1 781 ? -36.227 6.052 29.450 1.00 94.56 781 THR A O 1
ATOM 6122 N N . PRO A 1 782 ? -35.598 8.092 30.203 1.00 96.44 782 PRO A N 1
ATOM 6123 C CA . PRO A 1 782 ? -34.252 7.674 30.578 1.00 96.44 782 PRO A CA 1
ATOM 6124 C C . PRO A 1 782 ? -34.266 6.479 31.538 1.00 96.44 782 PRO A C 1
ATOM 6126 O O . PRO A 1 782 ? -35.009 6.463 32.519 1.00 96.44 782 PRO A O 1
ATOM 6129 N N . LEU A 1 783 ? -33.395 5.496 31.301 1.00 96.81 783 LEU A N 1
ATOM 6130 C CA . LEU A 1 783 ? -33.261 4.320 32.177 1.00 96.81 783 LEU A CA 1
ATOM 6131 C C . LEU A 1 783 ? -32.464 4.604 33.460 1.00 96.81 783 LEU A C 1
ATOM 6133 O O . LEU A 1 783 ? -32.368 3.745 34.339 1.00 96.81 783 LEU A O 1
ATOM 6137 N N . VAL A 1 784 ? -31.869 5.788 33.569 1.00 96.00 784 VAL A N 1
ATOM 6138 C CA . VAL A 1 784 ? -31.049 6.271 34.688 1.00 96.00 784 VAL A CA 1
ATOM 6139 C C . VAL A 1 784 ? -31.371 7.743 34.941 1.00 96.00 784 VAL A C 1
ATOM 6141 O O . VAL A 1 784 ? -31.791 8.442 34.018 1.00 96.00 784 VAL A O 1
ATOM 6144 N N . SER A 1 785 ? -31.162 8.228 36.166 1.00 93.88 785 SER A N 1
ATOM 6145 C CA . SER A 1 785 ? -31.339 9.648 36.474 1.00 93.88 785 SER A CA 1
ATOM 6146 C C . SER A 1 785 ? -30.351 10.517 35.701 1.00 93.88 785 SER A C 1
ATOM 6148 O O . SER A 1 785 ? -29.179 10.175 35.535 1.00 93.88 785 SER A O 1
ATOM 6150 N N . ILE A 1 786 ? -30.837 11.681 35.284 1.00 96.31 786 ILE A N 1
ATOM 6151 C CA . ILE A 1 786 ? -30.062 12.755 34.663 1.00 96.31 786 ILE A CA 1
ATOM 6152 C C . ILE A 1 786 ? -30.212 14.018 35.515 1.00 96.31 786 ILE A C 1
ATOM 6154 O O . ILE A 1 786 ? -31.234 14.195 36.181 1.00 96.31 786 ILE A O 1
ATOM 6158 N N . SER A 1 787 ? -29.211 14.897 35.508 1.00 97.06 787 SER A N 1
ATOM 6159 C CA . SER A 1 787 ? -29.285 16.175 36.224 1.00 97.06 787 SER A CA 1
ATOM 6160 C C . SER A 1 787 ? -30.395 17.073 35.666 1.00 97.06 787 SER A C 1
ATOM 6162 O O . SER A 1 787 ? -30.825 16.927 34.520 1.00 97.06 787 SER A O 1
ATOM 6164 N N . ASP A 1 788 ? -30.877 18.026 36.458 1.00 96.75 788 ASP A N 1
ATOM 6165 C CA . ASP A 1 788 ? -31.706 19.123 35.957 1.00 96.75 788 ASP A CA 1
ATOM 6166 C C . ASP A 1 788 ? -30.877 20.102 35.097 1.00 96.75 788 ASP A C 1
ATOM 6168 O O . ASP A 1 788 ? -29.641 20.061 35.069 1.00 96.75 788 ASP A O 1
ATOM 6172 N N . GLU A 1 789 ? -31.566 20.966 34.355 1.00 96.31 789 GLU A N 1
ATOM 6173 C CA . GLU A 1 789 ? -30.936 21.895 33.415 1.00 96.31 789 GLU A CA 1
ATOM 6174 C C . GLU A 1 789 ? -30.060 22.948 34.118 1.00 96.31 789 GLU A C 1
ATOM 6176 O O . GLU A 1 789 ? -28.996 23.292 33.612 1.00 96.31 789 GLU A O 1
ATOM 6181 N N . GLU A 1 790 ? -30.442 23.431 35.303 1.00 97.06 790 GLU A N 1
ATOM 6182 C CA . GLU A 1 790 ? -29.703 24.472 36.029 1.00 97.06 790 GLU A CA 1
ATOM 6183 C C . GLU A 1 790 ? -28.371 23.948 36.579 1.00 97.06 790 GLU A C 1
ATOM 6185 O O . GLU A 1 790 ? -27.314 24.563 36.372 1.00 97.06 790 GLU A O 1
ATOM 6190 N N . THR A 1 791 ? -28.401 22.766 37.198 1.00 97.06 791 THR A N 1
ATOM 6191 C CA . THR A 1 791 ? -27.200 22.047 37.638 1.00 97.06 791 THR A CA 1
ATOM 6192 C C . THR A 1 791 ? -26.268 21.785 36.456 1.00 97.06 791 THR A C 1
ATOM 6194 O O . THR A 1 791 ? -25.063 22.043 36.530 1.00 97.06 791 THR A O 1
ATOM 6197 N N . THR A 1 792 ? -26.823 21.323 35.332 1.00 97.94 792 THR A N 1
ATOM 6198 C CA . THR A 1 792 ? -26.046 21.014 34.122 1.00 97.94 792 THR A CA 1
ATOM 6199 C C . THR A 1 792 ? -25.428 22.273 33.521 1.00 97.94 792 THR A C 1
ATOM 6201 O O . THR A 1 792 ? -24.258 22.262 33.149 1.00 97.94 792 THR A O 1
ATOM 6204 N N . ARG A 1 793 ? -26.169 23.385 33.479 1.00 97.81 793 ARG A N 1
ATOM 6205 C CA . ARG A 1 793 ? -25.682 24.679 32.986 1.00 97.81 793 ARG A CA 1
ATOM 6206 C C . ARG A 1 793 ? -24.488 25.182 33.791 1.00 97.81 793 ARG A C 1
ATOM 6208 O O . ARG A 1 793 ? -23.490 25.596 33.206 1.00 97.81 793 ARG A O 1
ATOM 6215 N N . SER A 1 794 ? -24.570 25.094 35.117 1.00 96.81 794 SER A N 1
ATOM 6216 C CA . SER A 1 794 ? -23.472 25.471 36.015 1.00 96.81 794 SER A CA 1
ATOM 6217 C C . SER A 1 794 ? -22.239 24.588 35.801 1.00 96.81 794 SER A C 1
ATOM 6219 O O . SER A 1 794 ? -21.112 25.080 35.737 1.00 96.81 794 SER A O 1
ATOM 6221 N N . TRP A 1 795 ? -22.451 23.282 35.625 1.00 97.50 795 TRP A N 1
ATOM 6222 C CA . TRP A 1 795 ? -21.380 22.334 35.336 1.00 97.50 795 TRP A CA 1
ATOM 6223 C C . TRP A 1 795 ? -20.713 22.588 33.975 1.00 97.50 795 TRP A C 1
ATOM 6225 O O . TRP A 1 795 ? -19.483 22.603 33.906 1.00 97.50 795 TRP A O 1
ATOM 6235 N N . LEU A 1 796 ? -21.484 22.860 32.916 1.00 97.06 796 LEU A N 1
ATOM 6236 C CA . LEU A 1 796 ? -20.959 23.218 31.590 1.00 97.06 796 LEU A CA 1
ATOM 6237 C C . LEU A 1 796 ? -20.104 24.489 31.652 1.00 97.06 796 LEU A C 1
ATOM 6239 O O . LEU A 1 796 ? -18.976 24.486 31.160 1.00 97.06 796 LEU A O 1
ATOM 6243 N N . ALA A 1 797 ? -20.598 25.531 32.329 1.00 95.19 797 ALA A N 1
ATOM 6244 C CA . ALA A 1 797 ? -19.868 26.784 32.509 1.00 95.19 797 ALA A CA 1
ATOM 6245 C C . ALA A 1 797 ? -18.533 26.581 33.247 1.00 95.19 797 ALA A C 1
ATOM 6247 O O . ALA A 1 797 ? -17.521 27.147 32.849 1.00 95.19 797 ALA A O 1
ATOM 6248 N N . SER A 1 798 ? -18.498 25.723 34.275 1.00 95.75 798 SER A N 1
ATOM 6249 C CA . SER A 1 798 ? -17.259 25.413 35.011 1.00 95.75 798 SER A CA 1
ATOM 6250 C C . SER A 1 798 ? -16.210 24.631 34.205 1.00 95.75 798 SER A C 1
ATOM 6252 O O . SER A 1 798 ? -15.077 24.494 34.659 1.00 95.75 798 SER A O 1
ATOM 6254 N N . ASN A 1 799 ? -16.584 24.109 33.031 1.00 94.25 799 ASN A N 1
ATOM 6255 C CA . ASN A 1 799 ? -15.720 23.343 32.130 1.00 94.25 799 ASN A CA 1
ATOM 6256 C C . ASN A 1 799 ? -15.533 24.036 30.764 1.00 94.25 799 ASN A C 1
ATOM 6258 O O . ASN A 1 799 ? -15.171 23.369 29.794 1.00 94.25 799 ASN A O 1
ATOM 6262 N N . ASP A 1 800 ? -15.807 25.343 30.674 1.00 93.44 800 ASP A N 1
ATOM 6263 C CA . ASP A 1 800 ? -15.663 26.155 29.455 1.00 93.44 800 ASP A CA 1
ATOM 6264 C C . ASP A 1 800 ? -16.454 25.615 28.243 1.00 93.44 800 ASP A C 1
ATOM 6266 O O . ASP A 1 800 ? -16.002 25.674 27.095 1.00 93.44 800 ASP A O 1
ATOM 6270 N N . MET A 1 801 ? -17.648 25.064 28.495 1.00 94.38 801 MET A N 1
ATOM 6271 C CA . MET A 1 801 ? -18.560 24.553 27.467 1.00 94.38 801 MET A CA 1
ATOM 6272 C C . MET A 1 801 ? -19.812 25.434 27.309 1.00 94.38 801 MET A C 1
ATOM 6274 O O . MET A 1 801 ? -20.189 26.132 28.254 1.00 94.38 801 MET A O 1
ATOM 6278 N N . PRO A 1 802 ? -20.491 25.388 26.143 1.00 94.25 802 PRO A N 1
ATOM 6279 C CA . PRO A 1 802 ? -21.647 26.240 25.873 1.00 94.25 802 PRO A CA 1
ATOM 6280 C C . PRO A 1 802 ? -22.820 25.969 26.843 1.00 94.25 802 PRO A C 1
ATOM 6282 O O . PRO A 1 802 ? -23.309 24.835 26.901 1.00 94.25 802 PRO A O 1
ATOM 6285 N N . PRO A 1 803 ? -23.295 26.968 27.617 1.00 93.56 803 PRO A N 1
ATOM 6286 C CA . PRO A 1 803 ? -24.371 26.784 28.595 1.00 93.56 803 PRO A CA 1
ATOM 6287 C C . PRO A 1 803 ? -25.701 26.307 27.993 1.00 93.56 803 PRO A C 1
ATOM 6289 O O . PRO A 1 803 ? -26.482 25.642 28.674 1.00 93.56 803 PRO A O 1
ATOM 6292 N N . GLU A 1 804 ? -25.974 26.618 26.726 1.00 91.50 804 GLU A N 1
ATOM 6293 C CA . GLU A 1 804 ? -27.179 26.219 25.992 1.00 91.50 804 GLU A CA 1
ATOM 6294 C C . GLU A 1 804 ? -27.289 24.700 25.792 1.00 91.50 804 GLU A C 1
ATOM 6296 O O . GLU A 1 804 ? -28.391 24.167 25.646 1.00 91.50 804 GLU A O 1
ATOM 6301 N N . TRP A 1 805 ? -26.170 23.973 25.883 1.00 94.06 805 TRP A N 1
ATOM 6302 C CA . TRP A 1 805 ? -26.176 22.511 25.841 1.00 94.06 805 TRP A CA 1
ATOM 6303 C C . TRP A 1 805 ? -26.787 21.881 27.090 1.00 94.06 805 TRP A C 1
ATOM 6305 O O . TRP A 1 805 ? -27.001 20.674 27.102 1.00 94.06 805 TRP A O 1
ATOM 6315 N N . SER A 1 806 ? -27.105 22.662 28.128 1.00 95.62 806 SER A N 1
ATOM 6316 C CA . SER A 1 806 ? -27.806 22.171 29.323 1.00 95.62 806 SER A CA 1
ATOM 6317 C C . SER A 1 806 ? -29.191 21.592 29.021 1.00 95.62 806 SER A C 1
ATOM 6319 O O . SER A 1 806 ? -29.663 20.738 29.768 1.00 95.62 806 SER A O 1
ATOM 6321 N N . SER A 1 807 ? -29.806 22.006 27.911 1.00 94.00 807 SER A N 1
ATOM 6322 C CA . SER A 1 807 ? -31.074 21.466 27.407 1.00 94.00 807 SER A CA 1
ATOM 6323 C C . SER A 1 807 ? -30.951 20.050 26.818 1.00 94.00 807 SER A C 1
ATOM 6325 O O . SER A 1 807 ? -31.946 19.330 26.733 1.00 94.00 807 SER A O 1
ATOM 6327 N N . GLN A 1 808 ? -29.741 19.623 26.440 1.00 95.44 808 GLN A N 1
ATOM 6328 C CA . GLN A 1 808 ? -29.497 18.340 25.780 1.00 95.44 808 GLN A CA 1
ATOM 6329 C C . GLN A 1 808 ? -29.412 17.208 26.809 1.00 95.44 808 GLN A C 1
ATOM 6331 O O . GLN A 1 808 ? -28.680 17.290 27.795 1.00 95.44 808 GLN A O 1
ATOM 6336 N N . HIS A 1 809 ? -30.135 16.106 26.605 1.00 97.50 809 HIS A N 1
ATOM 6337 C CA . HIS A 1 809 ? -30.215 15.061 27.634 1.00 97.50 809 HIS A CA 1
ATOM 6338 C C . HIS A 1 809 ? -28.884 14.337 27.871 1.00 97.50 809 HIS A C 1
ATOM 6340 O O . HIS A 1 809 ? -28.616 13.880 28.985 1.00 97.50 809 HIS A O 1
ATOM 6346 N N . TRP A 1 810 ? -28.018 14.253 26.859 1.00 97.00 810 TRP A N 1
ATOM 6347 C CA . TRP A 1 810 ? -26.716 13.605 27.004 1.00 97.00 810 TRP A CA 1
ATOM 6348 C C . TRP A 1 810 ? -25.737 14.406 27.879 1.00 97.00 810 TRP A C 1
ATOM 6350 O O . TRP A 1 810 ? -24.954 13.796 28.608 1.00 97.00 810 TRP A O 1
ATOM 6360 N N . THR A 1 811 ? -25.788 15.745 27.882 1.00 97.19 811 THR A N 1
ATOM 6361 C CA . THR A 1 811 ? -24.951 16.560 28.786 1.00 97.19 811 THR A CA 1
ATOM 6362 C C . THR A 1 811 ? -25.439 16.450 30.224 1.00 97.19 811 THR A C 1
ATOM 6364 O O . THR A 1 811 ? -24.624 16.277 31.129 1.00 97.19 811 THR A O 1
ATOM 6367 N N . ARG A 1 812 ? -26.764 16.441 30.419 1.00 97.88 812 ARG A N 1
ATOM 6368 C CA . ARG A 1 812 ? -27.430 16.223 31.713 1.00 97.88 812 ARG A CA 1
ATOM 6369 C C . ARG A 1 812 ? -27.130 14.846 32.303 1.00 97.88 812 ARG A C 1
ATOM 6371 O O . ARG A 1 812 ? -27.073 14.679 33.519 1.00 97.88 812 ARG A O 1
ATOM 6378 N N . LEU A 1 813 ? -26.945 13.836 31.453 1.00 98.00 813 LEU A N 1
ATOM 6379 C CA . LEU A 1 813 ? -26.460 12.525 31.874 1.00 98.00 813 LEU A CA 1
ATOM 6380 C C . LEU A 1 813 ? -24.993 12.601 32.314 1.00 98.00 813 LEU A C 1
ATOM 6382 O O . LEU A 1 813 ? -24.651 12.122 33.394 1.00 98.00 813 LEU A O 1
ATOM 6386 N N . LEU A 1 814 ? -24.116 13.194 31.497 1.00 97.25 814 LEU A N 1
ATOM 6387 C CA . LEU A 1 814 ? -22.682 13.253 31.799 1.00 97.25 814 LEU A CA 1
ATOM 6388 C C . LEU A 1 814 ? -22.363 14.104 33.037 1.00 97.25 814 LEU A C 1
ATOM 6390 O O . LEU A 1 814 ? -21.426 13.766 33.758 1.00 97.25 814 LEU A O 1
ATOM 6394 N N . SER A 1 815 ? -23.152 15.135 33.348 1.00 96.94 815 SER A N 1
ATOM 6395 C CA . SER A 1 815 ? -22.969 15.953 34.557 1.00 96.94 815 SER A CA 1
ATOM 6396 C C . SER A 1 815 ? -23.169 15.180 35.866 1.00 96.94 815 SER A C 1
ATOM 6398 O O . SER A 1 815 ? -22.675 15.606 36.909 1.00 96.94 815 SER A O 1
ATOM 6400 N N . THR A 1 816 ? -23.824 14.012 35.833 1.00 96.00 816 THR A N 1
ATOM 6401 C CA . THR A 1 816 ? -23.928 13.115 37.003 1.00 96.00 816 THR A CA 1
ATOM 6402 C C . THR A 1 816 ? -22.579 12.494 37.407 1.00 96.00 816 THR A C 1
ATOM 6404 O O . THR A 1 816 ? -22.419 12.007 38.532 1.00 96.00 816 THR A O 1
ATOM 6407 N N . LEU A 1 817 ? -21.590 12.552 36.507 1.00 95.00 817 LEU A N 1
ATOM 6408 C CA . LEU A 1 817 ? -20.197 12.164 36.712 1.00 95.00 817 LEU A CA 1
ATOM 6409 C C . LEU A 1 817 ? -19.297 13.390 36.482 1.00 95.00 817 LEU A C 1
ATOM 6411 O O . LEU A 1 817 ? -18.699 13.529 35.413 1.00 95.00 817 LEU A O 1
ATOM 6415 N N . PRO A 1 818 ? -19.203 14.318 37.449 1.00 91.19 818 PRO A N 1
ATOM 6416 C CA . PRO A 1 818 ? -18.672 15.656 37.210 1.00 91.19 818 PRO A CA 1
ATOM 6417 C C . PRO A 1 818 ? -17.234 15.692 36.683 1.00 91.19 818 PRO A C 1
ATOM 6419 O O . PRO A 1 818 ? -16.886 16.665 36.018 1.00 91.19 818 PRO A O 1
ATOM 6422 N N . LYS A 1 819 ? -16.403 14.668 36.939 1.00 89.50 819 LYS A N 1
ATOM 6423 C CA . LYS A 1 819 ? -15.024 14.605 36.421 1.00 89.50 819 LYS A CA 1
ATOM 6424 C C . LYS A 1 819 ? -14.927 13.831 35.107 1.00 89.50 819 LYS A C 1
ATOM 6426 O O . LYS A 1 819 ? -14.489 14.364 34.093 1.00 89.50 819 LYS A O 1
ATOM 6431 N N . SER A 1 820 ? -15.319 12.560 35.109 1.00 89.19 820 SER A N 1
ATOM 6432 C CA . SER A 1 820 ? -15.192 11.676 33.944 1.00 89.19 820 SER A CA 1
ATOM 6433 C C . SER A 1 820 ? -16.199 12.001 32.844 1.00 89.19 820 SER A C 1
ATOM 6435 O O . SER A 1 820 ? -15.886 11.841 31.664 1.00 89.19 820 SER A O 1
ATOM 6437 N N . GLY A 1 821 ? -17.374 12.516 33.207 1.00 93.81 821 GLY A N 1
ATOM 6438 C CA . GLY A 1 821 ? -18.332 13.087 32.272 1.00 93.81 821 GLY A CA 1
ATOM 6439 C C . GLY A 1 821 ? -17.808 14.356 31.606 1.00 93.81 821 GLY A C 1
ATOM 6440 O O . GLY A 1 821 ? -18.035 14.535 30.412 1.00 93.81 821 GLY A O 1
ATOM 6441 N N . ALA A 1 822 ? -17.029 15.180 32.319 1.00 93.75 822 ALA A N 1
ATOM 6442 C CA . ALA A 1 822 ? -16.484 16.422 31.767 1.00 93.75 822 ALA A CA 1
ATOM 6443 C C . ALA A 1 822 ? -15.434 16.120 30.697 1.00 93.75 822 ALA A C 1
ATOM 6445 O O . ALA A 1 822 ? -15.508 16.664 29.600 1.00 93.75 822 ALA A O 1
ATOM 6446 N N . GLU A 1 823 ? -14.537 15.157 30.952 1.00 90.81 823 GLU A N 1
ATOM 6447 C CA . GLU A 1 823 ? -13.582 14.678 29.941 1.00 90.81 823 GLU A CA 1
ATOM 6448 C C . GLU A 1 823 ? -14.284 14.247 28.639 1.00 90.81 823 GLU A C 1
ATOM 6450 O O . GLU A 1 823 ? -13.775 14.485 27.543 1.00 90.81 823 GLU A O 1
ATOM 6455 N N . ARG A 1 824 ? -15.458 13.607 28.746 1.00 94.50 824 ARG A N 1
ATOM 6456 C CA . ARG A 1 824 ? -16.231 13.130 27.589 1.00 94.50 824 ARG A CA 1
ATOM 6457 C C . ARG A 1 824 ? -16.999 14.242 26.890 1.00 94.50 824 ARG A C 1
ATOM 6459 O O . ARG A 1 824 ? -16.979 14.289 25.663 1.00 94.50 824 ARG A O 1
ATOM 6466 N N . ALA A 1 825 ? -17.634 15.134 27.642 1.00 95.44 825 ALA A N 1
ATOM 6467 C CA . ALA A 1 825 ? -18.356 16.266 27.078 1.00 95.44 825 ALA A CA 1
ATOM 6468 C C . ALA A 1 825 ? -17.409 17.229 26.349 1.00 95.44 825 ALA A C 1
ATOM 6470 O O . ALA A 1 825 ? -17.685 17.603 25.212 1.00 95.44 825 ALA A O 1
ATOM 6471 N N . VAL A 1 826 ? -16.236 17.515 26.926 1.00 94.56 826 VAL A N 1
ATOM 6472 C CA . VAL A 1 826 ? -15.192 18.322 26.275 1.00 94.56 826 VAL A CA 1
ATOM 6473 C C . VAL A 1 826 ? -14.702 17.654 24.991 1.00 94.56 826 VAL A C 1
ATOM 6475 O O . VAL A 1 826 ? -14.550 18.328 23.973 1.00 94.56 826 VAL A O 1
ATOM 6478 N N . ALA A 1 827 ? -14.491 16.333 24.992 1.00 93.81 827 ALA A N 1
ATOM 6479 C CA . ALA A 1 827 ? -14.085 15.619 23.783 1.00 93.81 827 ALA A CA 1
ATOM 6480 C C . ALA A 1 827 ? -15.124 15.760 22.655 1.00 93.81 827 ALA A C 1
ATOM 6482 O O . ALA A 1 827 ? -14.739 16.062 21.527 1.00 93.81 827 ALA A O 1
ATOM 6483 N N . LEU A 1 828 ? -16.419 15.602 22.958 1.00 95.38 828 LEU A N 1
ATOM 6484 C CA . LEU A 1 828 ? -17.512 15.783 21.991 1.00 95.38 828 LEU A CA 1
ATOM 6485 C C . LEU A 1 828 ? -17.619 17.239 21.512 1.00 95.38 828 LEU A C 1
ATOM 6487 O O . LEU A 1 828 ? -17.711 17.479 20.311 1.00 95.38 828 LEU A O 1
ATOM 6491 N N . TYR A 1 829 ? -17.485 18.212 22.415 1.00 94.81 829 TYR A N 1
ATOM 6492 C CA . TYR A 1 829 ? -17.451 19.633 22.065 1.00 94.81 829 TYR A CA 1
ATOM 6493 C C . TYR A 1 829 ? -16.305 19.985 21.107 1.00 94.81 829 TYR A C 1
ATOM 6495 O O . TYR A 1 829 ? -16.486 20.719 20.131 1.00 94.81 829 TYR A O 1
ATOM 6503 N N . LYS A 1 830 ? -15.118 19.413 21.326 1.00 94.56 830 LYS A N 1
ATOM 6504 C CA . LYS A 1 830 ? -13.966 19.615 20.440 1.00 94.56 830 LYS A CA 1
ATOM 6505 C C . LYS A 1 830 ? -14.157 18.973 19.064 1.00 94.56 830 LYS A C 1
ATOM 6507 O O . LYS A 1 830 ? -13.618 19.503 18.096 1.00 94.56 830 LYS A O 1
ATOM 6512 N N . ILE A 1 831 ? -14.943 17.898 18.930 1.00 94.56 831 ILE A N 1
ATOM 6513 C CA . ILE A 1 831 ? -15.317 17.354 17.609 1.00 94.56 831 ILE A CA 1
ATOM 6514 C C . ILE A 1 831 ? -16.046 18.404 16.766 1.00 94.56 831 ILE A C 1
ATOM 6516 O O . ILE A 1 831 ? -15.720 18.560 15.583 1.00 94.56 831 ILE A O 1
ATOM 6520 N N . GLU A 1 832 ? -16.974 19.150 17.367 1.00 88.88 832 GLU A N 1
ATOM 6521 C CA . GLU A 1 832 ? -17.750 20.177 16.663 1.00 88.88 832 GLU A CA 1
ATOM 6522 C C . GLU A 1 832 ? -16.933 21.435 16.347 1.00 88.88 832 GLU A C 1
ATOM 6524 O O . GLU A 1 832 ? -17.115 22.039 15.292 1.00 88.88 832 GLU A O 1
ATOM 6529 N N . THR A 1 833 ? -16.001 21.810 17.225 1.00 91.00 833 THR A N 1
ATOM 6530 C CA . THR A 1 833 ? -15.355 23.136 17.186 1.00 91.00 833 THR A CA 1
ATOM 6531 C C . THR A 1 833 ? -13.897 23.148 16.736 1.00 91.00 833 THR A C 1
ATOM 6533 O O . THR A 1 833 ? -13.357 24.216 16.464 1.00 91.00 833 THR A O 1
ATOM 6536 N N . SER A 1 834 ? -13.224 21.996 16.691 1.00 93.81 834 SER A N 1
ATOM 6537 C CA . SER A 1 834 ? -11.770 21.902 16.479 1.00 93.81 834 SER A CA 1
ATOM 6538 C C . SER A 1 834 ? -11.400 20.876 15.397 1.00 93.81 834 SER A C 1
ATOM 6540 O O . SER A 1 834 ? -12.240 20.093 14.947 1.00 93.81 834 SER A O 1
ATOM 6542 N N . GLY A 1 835 ? -10.132 20.867 14.979 1.00 93.56 835 GLY A N 1
ATOM 6543 C CA . GLY A 1 835 ? -9.601 19.959 13.953 1.00 93.56 835 GLY A CA 1
ATOM 6544 C C . GLY A 1 835 ? -9.648 20.521 12.528 1.00 93.56 835 GLY A C 1
ATOM 6545 O O . GLY A 1 835 ? -10.161 21.610 12.277 1.00 93.56 835 GLY A O 1
ATOM 6546 N N . THR A 1 836 ? -9.077 19.768 11.593 1.00 93.06 836 THR A N 1
ATOM 6547 C CA . THR A 1 836 ? -8.877 20.124 10.180 1.00 93.06 836 THR A CA 1
ATOM 6548 C C . THR A 1 836 ? -9.721 19.301 9.202 1.00 93.06 836 THR A C 1
ATOM 6550 O O . THR A 1 836 ? -9.768 19.624 8.008 1.00 93.06 836 THR A O 1
ATOM 6553 N N . LEU A 1 837 ? -10.390 18.249 9.682 1.00 95.31 837 LEU A N 1
ATOM 6554 C CA . LEU A 1 837 ? -11.381 17.491 8.930 1.00 95.31 837 LEU A CA 1
ATOM 6555 C C . LEU A 1 837 ? -12.630 18.348 8.714 1.00 95.31 837 LEU A C 1
ATOM 6557 O O . LEU A 1 837 ? -13.156 18.964 9.646 1.00 95.31 837 LEU A O 1
ATOM 6561 N N . ASP A 1 838 ? -13.111 18.387 7.476 1.00 93.81 838 ASP A N 1
ATOM 6562 C CA . ASP A 1 838 ? -14.202 19.274 7.102 1.00 93.81 838 ASP A CA 1
ATOM 6563 C C . ASP A 1 838 ? -15.537 18.874 7.775 1.00 93.81 838 ASP A C 1
ATOM 6565 O O . ASP A 1 838 ? -15.776 17.691 8.059 1.00 93.81 838 ASP A O 1
ATOM 6569 N N . PRO A 1 839 ? -16.443 19.840 8.022 1.00 94.94 839 PRO A N 1
ATOM 6570 C CA . PRO A 1 839 ? -17.727 19.569 8.669 1.00 94.94 839 PRO A CA 1
ATOM 6571 C C . PRO A 1 839 ? -18.592 18.526 7.951 1.00 94.94 839 PRO A C 1
ATOM 6573 O O . PRO A 1 839 ? -19.303 17.771 8.614 1.00 94.94 839 PRO A O 1
ATOM 6576 N N . ARG A 1 840 ? -18.521 18.447 6.612 1.00 93.56 840 ARG A N 1
ATOM 6577 C CA . ARG A 1 840 ? -19.270 17.457 5.824 1.00 93.56 840 ARG A CA 1
ATOM 6578 C C . ARG A 1 840 ? -18.787 16.046 6.150 1.00 93.56 840 ARG A C 1
ATOM 6580 O O . ARG A 1 840 ? -19.614 15.196 6.471 1.00 93.56 840 ARG A O 1
ATOM 6587 N N . SER A 1 841 ? -17.479 15.804 6.136 1.00 95.75 841 SER A N 1
ATOM 6588 C CA . SER A 1 841 ? -16.901 14.502 6.482 1.00 95.75 841 SER A CA 1
ATOM 6589 C C . SER A 1 841 ? -17.256 14.082 7.911 1.00 95.75 841 SER A C 1
ATOM 6591 O O . SER A 1 841 ? -17.677 12.946 8.132 1.00 95.75 841 SER A O 1
ATOM 6593 N N . LYS A 1 842 ? -17.173 15.005 8.882 1.00 97.00 842 LYS A N 1
ATOM 6594 C CA . LYS A 1 842 ? -17.584 14.743 10.274 1.00 97.00 842 LYS A CA 1
ATOM 6595 C C . LYS A 1 842 ? -19.062 14.347 10.377 1.00 97.00 842 LYS A C 1
ATOM 6597 O O . LYS A 1 842 ? -19.386 13.370 11.052 1.00 97.00 842 LYS A O 1
ATOM 6602 N N . ALA A 1 843 ? -19.944 15.068 9.682 1.00 96.25 843 ALA A N 1
ATOM 6603 C CA . ALA A 1 843 ? -21.380 14.800 9.682 1.00 96.25 843 ALA A CA 1
ATOM 6604 C C . ALA A 1 843 ? -21.725 13.451 9.021 1.00 96.25 843 ALA A C 1
ATOM 6606 O O . ALA A 1 843 ? -22.545 12.705 9.556 1.00 96.25 843 ALA A O 1
ATOM 6607 N N . ILE A 1 844 ? -21.054 13.094 7.916 1.00 96.06 844 ILE A N 1
ATOM 6608 C CA . ILE A 1 844 ? -21.193 11.778 7.270 1.00 96.06 844 ILE A CA 1
ATOM 6609 C C . ILE A 1 844 ? -20.780 10.662 8.237 1.00 96.06 844 ILE A C 1
ATOM 6611 O O . ILE A 1 844 ? -21.537 9.710 8.421 1.00 96.06 844 ILE A O 1
ATOM 6615 N N . ILE A 1 845 ? -19.617 10.781 8.893 1.00 97.50 845 ILE A N 1
ATOM 6616 C CA . ILE A 1 845 ? -19.141 9.783 9.867 1.00 97.50 845 ILE A CA 1
ATOM 6617 C C . ILE A 1 845 ? -20.160 9.595 10.996 1.00 97.50 845 ILE A C 1
ATOM 6619 O O . ILE A 1 845 ? -20.488 8.454 11.334 1.00 97.50 845 ILE A O 1
ATOM 6623 N N . ALA A 1 846 ? -20.664 10.692 11.572 1.00 97.56 846 ALA A N 1
ATOM 6624 C CA . ALA A 1 846 ? -21.644 10.649 12.655 1.00 97.56 846 ALA A CA 1
ATOM 6625 C C . ALA A 1 846 ? -22.941 9.949 12.216 1.00 97.56 846 ALA A C 1
ATOM 6627 O O . ALA A 1 846 ? -23.395 9.024 12.890 1.00 97.56 846 ALA A O 1
ATOM 6628 N N . TYR A 1 847 ? -23.487 10.326 11.054 1.00 96.69 847 TYR A N 1
ATOM 6629 C CA . TYR A 1 847 ? -24.714 9.744 10.502 1.00 96.69 847 TYR A CA 1
ATOM 6630 C C . TYR A 1 847 ? -24.570 8.248 10.230 1.00 96.69 847 TYR A C 1
ATOM 6632 O O . TYR A 1 847 ? -25.371 7.444 10.704 1.00 96.69 847 TYR A O 1
ATOM 6640 N N . VAL A 1 848 ? -23.519 7.863 9.509 1.00 94.31 848 VAL A N 1
ATOM 6641 C CA . VAL A 1 848 ? -23.282 6.475 9.100 1.00 94.31 848 VAL A CA 1
ATOM 6642 C C . VAL A 1 848 ? -23.023 5.579 10.308 1.00 94.31 848 VAL A C 1
ATOM 6644 O O . VAL A 1 848 ? -23.568 4.479 10.387 1.00 94.31 848 VAL A O 1
ATOM 6647 N N . SER A 1 849 ? -22.234 6.057 11.276 1.00 94.94 849 SER A N 1
ATOM 6648 C CA . SER A 1 849 ? -21.969 5.309 12.509 1.00 94.94 849 SER A CA 1
ATOM 6649 C C . SER A 1 849 ? -23.255 5.105 13.313 1.00 94.94 849 SER A C 1
ATOM 6651 O O . SER A 1 849 ? -23.497 4.006 13.810 1.00 94.94 849 SER A O 1
ATOM 6653 N N . ALA A 1 850 ? -24.088 6.145 13.444 1.00 96.06 850 ALA A N 1
ATOM 6654 C CA . ALA A 1 850 ? -25.367 6.063 14.147 1.00 96.06 850 ALA A CA 1
ATOM 6655 C C . ALA A 1 850 ? -26.378 5.153 13.429 1.00 96.06 850 ALA A C 1
ATOM 6657 O O . ALA A 1 850 ? -27.044 4.360 14.095 1.00 96.06 850 ALA A O 1
ATOM 6658 N N . ARG A 1 851 ? -26.446 5.190 12.087 1.00 92.88 851 ARG A N 1
ATOM 6659 C CA . ARG A 1 851 ? -27.262 4.261 11.282 1.00 92.88 851 ARG A CA 1
ATOM 6660 C C . ARG A 1 851 ? -26.856 2.805 11.503 1.00 92.88 851 ARG A C 1
ATOM 6662 O O . ARG A 1 851 ? -27.720 1.978 11.780 1.00 92.88 851 ARG A O 1
ATOM 6669 N N . ASP A 1 852 ? -25.563 2.483 11.426 1.00 90.44 852 ASP A N 1
ATOM 6670 C CA . ASP A 1 852 ? -25.077 1.099 11.575 1.00 90.44 852 ASP A CA 1
ATOM 6671 C C . ASP A 1 852 ? -25.285 0.528 12.986 1.00 90.44 852 ASP A C 1
ATOM 6673 O O . ASP A 1 852 ? -25.566 -0.665 13.135 1.00 90.44 852 ASP A O 1
ATOM 6677 N N . ASP A 1 853 ? -25.170 1.360 14.023 1.00 92.56 853 ASP A N 1
ATOM 6678 C CA . ASP A 1 853 ? -25.420 0.944 15.407 1.00 92.56 853 ASP A CA 1
ATOM 6679 C C . ASP A 1 853 ? -26.910 1.027 15.805 1.00 92.56 853 ASP A C 1
ATOM 6681 O O . ASP A 1 853 ? -27.250 0.560 16.890 1.00 92.56 853 ASP A O 1
ATOM 6685 N N . ARG A 1 854 ? -27.793 1.567 14.943 1.00 93.56 854 ARG A N 1
ATOM 6686 C CA . ARG A 1 854 ? -29.198 1.918 15.258 1.00 93.56 854 ARG A CA 1
ATOM 6687 C C . ARG A 1 854 ? -29.317 2.806 16.491 1.00 93.56 854 ARG A C 1
ATOM 6689 O O . ARG A 1 854 ? -30.204 2.644 17.325 1.00 93.56 854 ARG A O 1
ATOM 6696 N N . ALA A 1 855 ? -28.394 3.755 16.595 1.00 96.12 855 ALA A N 1
ATOM 6697 C CA . ALA A 1 855 ? -28.375 4.706 17.683 1.00 96.12 855 ALA A CA 1
ATOM 6698 C C . ALA A 1 855 ? -29.309 5.875 17.400 1.00 96.12 855 ALA A C 1
ATOM 6700 O O . ALA A 1 855 ? -28.860 6.923 16.953 1.00 96.12 855 ALA A O 1
ATOM 6701 N N . TRP A 1 856 ? -30.610 5.673 17.596 1.00 96.50 856 TRP A N 1
ATOM 6702 C CA . TRP A 1 856 ? -31.662 6.610 17.206 1.00 96.50 856 TRP A CA 1
ATOM 6703 C C . TRP A 1 856 ? -31.509 8.008 17.810 1.00 96.50 856 TRP A C 1
ATOM 6705 O O . TRP A 1 856 ? -31.724 8.992 17.103 1.00 96.50 856 TRP A O 1
ATOM 6715 N N . TYR A 1 857 ? -31.069 8.120 19.066 1.00 97.44 857 TYR A N 1
ATOM 6716 C CA . TYR A 1 857 ? -30.779 9.424 19.665 1.00 97.44 857 TYR A CA 1
ATOM 6717 C C . TYR A 1 857 ? -29.622 10.115 18.927 1.00 97.44 857 TYR A C 1
ATOM 6719 O O . TYR A 1 857 ? -29.766 11.227 18.417 1.00 97.44 857 TYR A O 1
ATOM 6727 N N . ALA A 1 858 ? -28.487 9.425 18.781 1.00 97.69 858 ALA A N 1
ATOM 6728 C CA . ALA A 1 858 ? -27.323 9.948 18.066 1.00 97.69 858 ALA A CA 1
ATOM 6729 C C . ALA A 1 858 ? -27.611 10.232 16.579 1.00 97.69 858 ALA A C 1
ATOM 6731 O O . ALA A 1 858 ? -27.100 11.200 16.017 1.00 97.69 858 ALA A O 1
ATOM 6732 N N . LEU A 1 859 ? -28.467 9.425 15.949 1.00 97.06 859 LEU A N 1
ATOM 6733 C CA . LEU A 1 859 ? -28.909 9.597 14.571 1.00 97.06 859 LEU A CA 1
ATOM 6734 C C . LEU A 1 859 ? -29.734 10.876 14.416 1.00 97.06 859 LEU A C 1
ATOM 6736 O O . LEU A 1 859 ? -29.551 11.585 13.431 1.00 97.06 859 LEU A O 1
ATOM 6740 N N . GLY A 1 860 ? -30.583 11.207 15.393 1.00 96.75 860 GLY A N 1
ATOM 6741 C CA . GLY A 1 860 ? -31.306 12.478 15.437 1.00 96.75 860 GLY A CA 1
ATOM 6742 C C . GLY A 1 860 ? -30.361 13.681 15.400 1.00 96.75 860 GLY A C 1
ATOM 6743 O O . GLY A 1 860 ? -30.511 14.556 14.543 1.00 96.75 860 GLY A O 1
ATOM 6744 N N . HIS A 1 861 ? -29.324 13.674 16.246 1.00 96.56 861 HIS A N 1
ATOM 6745 C CA . HIS A 1 861 ? -28.272 14.700 16.225 1.00 96.56 861 HIS A CA 1
ATOM 6746 C C . HIS A 1 861 ? -27.514 14.733 14.894 1.00 96.56 861 HIS A C 1
ATOM 6748 O O . HIS A 1 861 ? -27.271 15.811 14.353 1.00 96.56 861 HIS A O 1
ATOM 6754 N N . ALA A 1 862 ? -27.165 13.574 14.330 1.00 96.75 862 ALA A N 1
ATOM 6755 C CA . ALA A 1 862 ? -26.434 13.506 13.068 1.00 96.75 862 ALA A CA 1
ATOM 6756 C C . ALA A 1 862 ? -27.259 14.025 11.875 1.00 96.75 862 ALA A C 1
ATOM 6758 O O . ALA A 1 862 ? -26.740 14.779 11.049 1.00 96.75 862 ALA A O 1
ATOM 6759 N N . VAL A 1 863 ? -28.552 13.684 11.801 1.00 95.75 863 VAL A N 1
ATOM 6760 C CA . VAL A 1 863 ? -29.485 14.214 10.791 1.00 95.75 863 VAL A CA 1
ATOM 6761 C C . VAL A 1 863 ? -29.624 15.727 10.939 1.00 95.75 863 VAL A C 1
ATOM 6763 O O . VAL A 1 863 ? -29.548 16.447 9.945 1.00 95.75 863 VAL A O 1
ATOM 6766 N N . HIS A 1 864 ? -29.775 16.227 12.165 1.00 93.69 864 HIS A N 1
ATOM 6767 C CA . HIS A 1 864 ? -29.819 17.664 12.427 1.00 93.69 864 HIS A CA 1
ATOM 6768 C C . HIS A 1 864 ? -28.509 18.369 12.015 1.00 93.69 864 HIS A C 1
ATOM 6770 O O . HIS A 1 864 ? -28.548 19.412 11.360 1.00 93.69 864 HIS A O 1
ATOM 6776 N N . GLY A 1 865 ? -27.348 17.770 12.295 1.00 94.06 865 GLY A N 1
ATOM 6777 C CA . GLY A 1 865 ? -26.043 18.267 11.848 1.00 94.06 865 GLY A CA 1
ATOM 6778 C C . GLY A 1 865 ? -25.918 18.348 10.321 1.00 94.06 865 GLY A C 1
ATOM 6779 O O . GLY A 1 865 ? -25.456 19.358 9.792 1.00 94.06 865 GLY A O 1
ATOM 6780 N N . LEU A 1 866 ? -26.400 17.337 9.590 1.00 95.00 866 LEU A N 1
ATOM 6781 C CA . LEU A 1 866 ? -26.459 17.368 8.122 1.00 95.00 866 LEU A CA 1
ATOM 6782 C C . LEU A 1 866 ? -27.410 18.465 7.608 1.00 95.00 866 LEU A C 1
ATOM 6784 O O . LEU A 1 866 ? -27.075 19.176 6.658 1.00 95.00 866 LEU A O 1
ATOM 6788 N N . LYS A 1 867 ? -28.557 18.677 8.266 1.00 95.06 867 LYS A N 1
ATOM 6789 C CA . LYS A 1 867 ? -29.496 19.763 7.924 1.00 95.06 867 LYS A CA 1
ATOM 6790 C C . LYS A 1 867 ? -28.895 21.153 8.144 1.00 95.06 867 LYS A C 1
ATOM 6792 O O . LYS A 1 867 ? -29.075 22.021 7.291 1.00 95.06 867 LYS A O 1
ATOM 6797 N N . LYS A 1 868 ? -28.091 21.353 9.195 1.00 92.94 868 LYS A N 1
ATOM 6798 C CA . LYS A 1 868 ? -27.304 22.590 9.398 1.00 92.94 868 LYS A CA 1
ATOM 6799 C C . LYS A 1 868 ? -26.329 22.868 8.249 1.00 92.94 868 LYS A C 1
ATOM 6801 O O . LYS A 1 868 ? -26.076 24.024 7.920 1.00 92.94 868 LYS A O 1
ATOM 6806 N N . LEU A 1 869 ? -25.843 21.821 7.579 1.00 94.75 869 LEU A N 1
ATOM 6807 C CA . LEU A 1 869 ? -25.030 21.921 6.361 1.00 94.75 869 LEU A CA 1
ATOM 6808 C C . LEU A 1 869 ? -25.865 22.074 5.076 1.00 94.75 869 LEU A C 1
ATOM 6810 O O . LEU A 1 869 ? -25.313 21.993 3.980 1.00 94.75 869 LEU A O 1
ATOM 6814 N N . ARG A 1 870 ? -27.175 22.326 5.199 1.00 95.69 870 ARG A N 1
ATOM 6815 C CA . ARG A 1 870 ? -28.147 22.509 4.107 1.00 95.69 870 ARG A CA 1
ATOM 6816 C C . ARG A 1 870 ? -28.384 21.268 3.243 1.00 95.69 870 ARG A C 1
ATOM 6818 O O . ARG A 1 870 ? -28.732 21.399 2.073 1.00 95.69 870 ARG A O 1
ATOM 6825 N N . TRP A 1 871 ? -28.211 20.074 3.804 1.00 94.00 871 TRP A N 1
ATOM 6826 C CA . TRP A 1 871 ? -28.571 18.836 3.113 1.00 94.00 871 TRP A CA 1
ATOM 6827 C C . TRP A 1 871 ? -30.082 18.622 3.156 1.00 94.00 871 TRP A C 1
ATOM 6829 O O . TRP A 1 871 ? -30.706 18.753 4.211 1.00 94.00 871 TRP A O 1
ATOM 6839 N N . SER A 1 872 ? -30.667 18.266 2.014 1.00 94.06 872 SER A N 1
ATOM 6840 C CA . SER A 1 872 ? -32.061 17.830 1.949 1.00 94.06 872 SER A CA 1
ATOM 6841 C C . SER A 1 872 ? -32.215 16.402 2.482 1.00 94.06 872 SER A C 1
ATOM 6843 O O . SER A 1 872 ? -31.257 15.629 2.508 1.00 94.06 872 SER A O 1
ATOM 6845 N N . ASP A 1 873 ? -33.438 15.997 2.833 1.00 90.56 873 ASP A N 1
ATOM 6846 C CA . ASP A 1 873 ? -33.722 14.599 3.196 1.00 90.56 873 ASP A CA 1
ATOM 6847 C C . ASP A 1 873 ? -33.324 13.623 2.067 1.00 90.56 873 ASP A C 1
ATOM 6849 O O . ASP A 1 873 ? -32.908 12.496 2.333 1.00 90.56 873 ASP A O 1
ATOM 6853 N N . SER A 1 874 ? -33.386 14.065 0.803 1.00 89.62 874 SER A N 1
ATOM 6854 C CA . SER A 1 874 ? -32.923 13.282 -0.348 1.00 89.62 874 SER A CA 1
ATOM 6855 C C . SER A 1 874 ? -31.404 13.100 -0.357 1.00 89.62 874 SER A C 1
ATOM 6857 O O . SER A 1 874 ? -30.932 12.007 -0.664 1.00 89.62 874 SER A O 1
ATOM 6859 N N . ASP A 1 875 ? -30.634 14.138 -0.017 1.00 89.75 875 ASP A N 1
ATOM 6860 C CA . ASP A 1 875 ? -29.169 14.056 0.054 1.00 89.75 875 ASP A CA 1
ATOM 6861 C C . ASP A 1 875 ? -28.729 13.127 1.188 1.00 89.75 875 ASP A C 1
ATOM 6863 O O . ASP A 1 875 ? -27.831 12.305 1.016 1.00 89.75 875 ASP A O 1
ATOM 6867 N N . ILE A 1 876 ? -29.400 13.219 2.341 1.00 91.19 876 ILE A N 1
ATOM 6868 C CA . ILE A 1 876 ? -29.137 12.352 3.494 1.00 91.19 876 ILE A CA 1
ATOM 6869 C C . ILE A 1 876 ? -29.456 10.899 3.131 1.00 91.19 876 ILE A C 1
ATOM 6871 O O . ILE A 1 876 ? -28.619 10.019 3.319 1.00 91.19 876 ILE A O 1
ATOM 6875 N N . ARG A 1 877 ? -30.619 10.647 2.517 1.00 87.75 877 ARG A N 1
ATOM 6876 C CA . ARG A 1 877 ? -31.003 9.309 2.046 1.00 87.75 877 ARG A CA 1
ATOM 6877 C C . ARG A 1 877 ? -30.031 8.753 1.005 1.00 87.75 877 ARG A C 1
ATOM 6879 O O . ARG A 1 877 ? -29.835 7.542 0.948 1.00 87.75 877 ARG A O 1
ATOM 6886 N N . ALA A 1 878 ? -29.404 9.594 0.184 1.00 86.25 878 ALA A N 1
ATOM 6887 C CA . ALA A 1 878 ? -28.419 9.130 -0.790 1.00 86.25 878 ALA A CA 1
ATOM 6888 C C . ALA A 1 878 ? -27.192 8.483 -0.118 1.00 86.25 878 ALA A C 1
ATOM 6890 O O . ALA A 1 878 ? -26.625 7.545 -0.685 1.00 86.25 878 ALA A O 1
ATOM 6891 N N . LEU A 1 879 ? -26.826 8.892 1.107 1.00 87.56 879 LEU A N 1
ATOM 6892 C CA . LEU A 1 879 ? -25.759 8.238 1.878 1.00 87.56 879 LEU A CA 1
ATOM 6893 C C . LEU A 1 879 ? -26.068 6.767 2.162 1.00 87.56 879 LEU A C 1
ATOM 6895 O O . LEU A 1 879 ? -25.144 5.953 2.188 1.00 87.56 879 LEU A O 1
ATOM 6899 N N . ASP A 1 880 ? -27.351 6.412 2.295 1.00 85.88 880 ASP A N 1
ATOM 6900 C CA . ASP A 1 880 ? -27.756 5.033 2.561 1.00 85.88 880 ASP A CA 1
ATOM 6901 C C . ASP A 1 880 ? -27.326 4.088 1.419 1.00 85.88 880 ASP A C 1
ATOM 6903 O O . ASP A 1 880 ? -26.970 2.931 1.637 1.00 85.88 880 ASP A O 1
ATOM 6907 N N . SER A 1 881 ? -27.297 4.610 0.187 1.00 75.25 881 SER A N 1
ATOM 6908 C CA . SER A 1 881 ? -26.939 3.856 -1.021 1.00 75.25 881 SER A CA 1
ATOM 6909 C C . SER A 1 881 ? -25.431 3.723 -1.260 1.00 75.25 881 SER A C 1
ATOM 6911 O O . SER A 1 881 ? -24.996 2.758 -1.887 1.00 75.25 881 SER A O 1
ATOM 6913 N N . LEU A 1 882 ? -24.609 4.626 -0.708 1.00 73.00 882 LEU A N 1
ATOM 6914 C CA . LEU A 1 882 ? -23.146 4.595 -0.869 1.00 73.00 882 LEU A CA 1
ATOM 6915 C C . LEU A 1 882 ? -22.485 3.433 -0.113 1.00 73.00 882 LEU A C 1
ATOM 6917 O O . LEU A 1 882 ? -21.333 3.090 -0.380 1.00 73.00 882 LEU A O 1
ATOM 6921 N N . GLY A 1 883 ? -23.214 2.822 0.823 1.00 53.72 883 GLY A N 1
ATOM 6922 C CA . GLY A 1 883 ? -22.769 1.679 1.611 1.00 53.72 883 GLY A CA 1
ATOM 6923 C C . GLY A 1 883 ? -23.140 0.303 1.044 1.00 53.72 883 GLY A C 1
ATOM 6924 O O . GLY A 1 883 ? -22.720 -0.692 1.633 1.00 53.72 883 GLY A O 1
ATOM 6925 N N . ALA A 1 884 ? -23.920 0.225 -0.039 1.00 55.25 884 ALA A N 1
ATOM 6926 C CA . ALA A 1 884 ? -24.371 -1.033 -0.636 1.00 55.25 884 ALA A CA 1
ATOM 6927 C C . ALA A 1 884 ? -23.471 -1.457 -1.813 1.00 55.25 884 ALA A C 1
ATOM 6929 O O . ALA A 1 884 ? -23.092 -0.637 -2.652 1.00 55.25 884 ALA A O 1
ATOM 6930 N N . GLU A 1 885 ? -23.149 -2.751 -1.919 1.00 45.56 885 GLU A N 1
ATOM 6931 C CA . GLU A 1 885 ? -22.525 -3.327 -3.119 1.00 45.56 885 GLU A CA 1
ATOM 6932 C C . GLU A 1 885 ? -23.557 -3.381 -4.262 1.00 45.56 885 GLU A C 1
ATOM 6934 O O . GLU A 1 885 ? -24.163 -4.413 -4.547 1.00 45.56 885 GLU A O 1
ATOM 6939 N N . SER A 1 886 ? -23.823 -2.241 -4.900 1.00 44.19 886 SER A N 1
ATOM 6940 C CA . SER A 1 886 ? -24.705 -2.182 -6.068 1.00 44.19 886 SER A CA 1
ATOM 6941 C C . SER A 1 886 ? -24.054 -2.864 -7.277 1.00 44.19 886 SER A C 1
ATOM 6943 O O . SER A 1 886 ? -22.954 -2.502 -7.695 1.00 44.19 886 SER A O 1
ATOM 6945 N N . LYS A 1 887 ? -24.771 -3.823 -7.881 1.00 38.72 887 LYS A N 1
ATOM 6946 C CA . LYS A 1 887 ? -24.411 -4.511 -9.140 1.00 38.72 887 LYS A CA 1
ATOM 6947 C C . LYS A 1 887 ? -24.775 -3.719 -10.406 1.00 38.72 887 LYS A C 1
ATOM 6949 O O . LYS A 1 887 ? -24.673 -4.251 -11.507 1.00 38.72 887 LYS A O 1
ATOM 6954 N N . SER A 1 888 ? -25.239 -2.479 -10.277 1.00 45.62 888 SER A N 1
ATOM 6955 C CA . SER A 1 888 ? -25.787 -1.714 -11.396 1.00 45.62 888 SER A CA 1
ATOM 6956 C C . SER A 1 888 ? -25.505 -0.224 -11.226 1.00 45.62 888 SER A C 1
ATOM 6958 O O . SER A 1 888 ? -26.321 0.506 -10.665 1.00 45.62 888 SER A O 1
ATOM 6960 N N . GLU A 1 889 ? -24.389 0.253 -11.773 1.00 47.06 889 GLU A N 1
ATOM 6961 C CA . GLU A 1 889 ? -24.187 1.683 -12.020 1.00 47.06 889 GLU A CA 1
ATOM 6962 C C . GLU A 1 889 ? -23.688 1.888 -13.454 1.00 47.06 889 GLU A C 1
ATOM 6964 O O . GLU A 1 889 ? -22.543 1.603 -13.791 1.00 47.06 889 GLU A O 1
ATOM 6969 N N . SER A 1 890 ? -24.580 2.373 -14.324 1.00 42.03 890 SER A N 1
ATOM 6970 C CA . SER A 1 890 ? -24.301 2.697 -15.732 1.00 42.03 890 SER A CA 1
ATOM 6971 C C . SER A 1 890 ? -23.731 4.110 -15.934 1.00 42.03 890 SER A C 1
ATOM 6973 O O . SER A 1 890 ? -23.599 4.566 -17.070 1.00 42.03 890 SER A O 1
ATOM 6975 N N . LYS A 1 891 ? -23.388 4.825 -14.850 1.00 57.00 891 LYS A N 1
ATOM 6976 C CA . LYS A 1 891 ? -22.821 6.182 -14.882 1.00 57.00 891 LYS A CA 1
ATOM 6977 C C . LYS A 1 891 ? -21.546 6.262 -14.049 1.00 57.00 891 LYS A C 1
ATOM 6979 O O . LYS A 1 891 ? -21.499 5.763 -12.932 1.00 57.00 891 LYS A O 1
ATOM 6984 N N . THR A 1 892 ? -20.528 6.931 -14.585 1.00 57.12 892 THR A N 1
ATOM 6985 C CA . THR A 1 892 ? -19.260 7.182 -13.891 1.00 57.12 892 THR A CA 1
ATOM 6986 C C . THR A 1 892 ? -19.493 8.082 -12.665 1.00 57.12 892 THR A C 1
ATOM 6988 O O . THR A 1 892 ? -20.010 9.189 -12.836 1.00 57.12 892 THR A O 1
ATOM 6991 N N . PRO A 1 893 ? -19.127 7.657 -11.441 1.00 67.62 893 PRO A N 1
ATOM 6992 C CA . PRO A 1 893 ? -19.327 8.456 -10.234 1.00 67.62 893 PRO A CA 1
ATOM 6993 C C . PRO A 1 893 ? -18.412 9.687 -10.214 1.00 67.62 893 PRO A C 1
ATOM 6995 O O . PRO A 1 893 ? -17.260 9.625 -10.651 1.00 67.62 893 PRO A O 1
ATOM 6998 N N . THR A 1 894 ? -18.909 10.801 -9.673 1.00 77.75 894 THR A N 1
ATOM 6999 C CA . THR A 1 894 ? -18.123 12.032 -9.481 1.00 77.75 894 THR A CA 1
ATOM 7000 C C . THR A 1 894 ? -17.015 11.834 -8.442 1.00 77.75 894 THR A C 1
ATOM 7002 O O . THR A 1 894 ? -17.099 10.953 -7.585 1.00 77.75 894 THR A O 1
ATOM 7005 N N . LYS A 1 895 ? -15.987 12.696 -8.460 1.00 73.75 895 LYS A N 1
ATOM 7006 C CA . LYS A 1 895 ? -14.889 12.660 -7.477 1.00 73.75 895 LYS A CA 1
ATOM 7007 C C . LYS A 1 895 ? -15.400 12.718 -6.030 1.00 73.75 895 LYS A C 1
ATOM 7009 O O . LYS A 1 895 ? -14.943 11.939 -5.205 1.00 73.75 895 LYS A O 1
ATOM 7014 N N . GLN A 1 896 ? -16.383 13.575 -5.742 1.00 82.62 896 GLN A N 1
ATOM 7015 C CA . GLN A 1 896 ? -16.970 13.677 -4.402 1.00 82.62 896 GLN A CA 1
ATOM 7016 C C . GLN A 1 896 ? -17.700 12.390 -3.999 1.00 82.62 896 GLN A C 1
ATOM 7018 O O . GLN A 1 896 ? -17.522 11.916 -2.886 1.00 82.62 896 GLN A O 1
ATOM 7023 N N . GLN A 1 897 ? -18.471 11.778 -4.905 1.00 80.75 897 GLN A N 1
ATOM 7024 C CA . GLN A 1 897 ? -19.158 10.511 -4.617 1.00 80.75 897 GLN A CA 1
ATOM 7025 C C . GLN A 1 897 ? -18.171 9.373 -4.335 1.00 80.75 897 GLN A C 1
ATOM 7027 O O . GLN A 1 897 ? -18.422 8.543 -3.466 1.00 80.75 897 GLN A O 1
ATOM 7032 N N . GLN A 1 898 ? -17.035 9.342 -5.036 1.00 78.88 898 GLN A N 1
ATOM 7033 C CA . GLN A 1 898 ? -15.969 8.375 -4.765 1.00 78.88 898 GLN A CA 1
ATOM 7034 C C . GLN A 1 898 ? -15.337 8.601 -3.382 1.00 78.88 898 GLN A C 1
ATOM 7036 O O . GLN A 1 898 ? -15.140 7.637 -2.644 1.00 78.88 898 GLN A O 1
ATOM 7041 N N . GLN A 1 899 ? -15.075 9.859 -3.006 1.00 85.44 899 GLN A N 1
ATOM 7042 C CA . GLN A 1 899 ? -14.565 10.219 -1.676 1.00 85.44 899 GLN A CA 1
ATOM 7043 C C . GLN A 1 899 ? -15.550 9.839 -0.564 1.00 85.44 899 GLN A C 1
ATOM 7045 O O . GLN A 1 899 ? -15.164 9.169 0.392 1.00 85.44 899 GLN A O 1
ATOM 7050 N N . ASP A 1 900 ? -16.828 10.193 -0.723 1.00 89.06 900 ASP A N 1
ATOM 7051 C CA . ASP A 1 900 ? -17.881 9.877 0.244 1.00 89.06 900 ASP A CA 1
ATOM 7052 C C . ASP A 1 900 ? -18.037 8.353 0.394 1.00 89.06 900 ASP A C 1
ATOM 7054 O O . ASP A 1 900 ? -18.145 7.856 1.510 1.00 89.06 900 ASP A O 1
ATOM 7058 N N . LYS A 1 901 ? -17.963 7.581 -0.700 1.00 86.25 901 LYS A N 1
ATOM 7059 C CA . LYS A 1 901 ? -18.015 6.108 -0.661 1.00 86.25 901 LYS A CA 1
ATOM 7060 C C . LYS A 1 901 ? -16.864 5.499 0.146 1.00 86.25 901 LYS A C 1
ATOM 7062 O O . LYS A 1 901 ? -17.094 4.587 0.942 1.00 86.25 901 LYS A O 1
ATOM 7067 N N . ILE A 1 902 ? -15.640 6.000 -0.041 1.00 86.75 902 ILE A N 1
ATOM 7068 C CA . ILE A 1 902 ? -14.463 5.573 0.733 1.00 86.75 902 ILE A CA 1
ATOM 7069 C C . ILE A 1 902 ? -14.670 5.894 2.217 1.00 86.75 902 ILE A C 1
ATOM 7071 O O . ILE A 1 902 ? -14.531 5.006 3.058 1.00 86.75 902 ILE A O 1
ATOM 7075 N N . LEU A 1 903 ? -15.079 7.127 2.531 1.00 93.69 903 LEU A N 1
ATOM 7076 C CA . LEU A 1 903 ? -15.307 7.582 3.902 1.00 93.69 903 LEU A CA 1
ATOM 7077 C C . LEU A 1 903 ? -16.408 6.778 4.610 1.00 93.69 903 LEU A C 1
ATOM 7079 O O . LEU A 1 903 ? -16.217 6.335 5.742 1.00 93.69 903 LEU A O 1
ATOM 7083 N N . VAL A 1 904 ? -17.540 6.551 3.936 1.00 92.31 904 VAL A N 1
ATOM 7084 C CA . VAL A 1 904 ? -18.666 5.748 4.438 1.00 92.31 904 VAL A CA 1
ATOM 7085 C C . VAL A 1 904 ? -18.187 4.333 4.754 1.00 92.31 904 VAL A C 1
ATOM 7087 O O . VAL A 1 904 ? -18.362 3.870 5.879 1.00 92.31 904 VAL A O 1
ATOM 7090 N N . ARG A 1 905 ? -17.535 3.646 3.805 1.00 89.81 905 ARG A N 1
ATOM 7091 C CA . ARG A 1 905 ? -17.021 2.281 4.021 1.00 89.81 905 ARG A CA 1
ATOM 7092 C C . ARG A 1 905 ? -16.045 2.224 5.201 1.00 89.81 905 ARG A C 1
ATOM 7094 O O . ARG A 1 905 ? -16.141 1.312 6.028 1.00 89.81 905 ARG A O 1
ATOM 7101 N N . PHE A 1 906 ? -15.136 3.192 5.289 1.00 93.00 906 PHE A N 1
ATOM 7102 C CA . PHE A 1 906 ? -14.142 3.282 6.355 1.00 93.00 906 PHE A CA 1
ATOM 7103 C C . PHE A 1 906 ? -14.798 3.458 7.733 1.00 93.00 906 PHE A C 1
ATOM 7105 O O . PHE A 1 906 ? -14.557 2.659 8.643 1.00 93.00 906 PHE A O 1
ATOM 7112 N N . ALA A 1 907 ? -15.699 4.438 7.866 1.00 94.75 907 ALA A N 1
ATOM 7113 C CA . ALA A 1 907 ? -16.413 4.726 9.108 1.00 94.75 907 ALA A CA 1
ATOM 7114 C C . ALA A 1 907 ? -17.267 3.536 9.577 1.00 94.75 907 ALA A C 1
ATOM 7116 O O . ALA A 1 907 ? -17.186 3.154 10.745 1.00 94.75 907 ALA A O 1
ATOM 7117 N N . ARG A 1 908 ? -18.014 2.886 8.668 1.00 90.69 908 ARG A N 1
ATOM 7118 C CA . ARG A 1 908 ? -18.803 1.673 8.976 1.00 90.69 908 ARG A CA 1
ATOM 7119 C C . ARG A 1 908 ? -17.936 0.556 9.530 1.00 90.69 908 ARG A C 1
ATOM 7121 O O . ARG A 1 908 ? -18.268 -0.061 10.544 1.00 90.69 908 ARG A O 1
ATOM 7128 N N . THR A 1 909 ? -16.804 0.308 8.876 1.00 91.88 909 THR A N 1
ATOM 7129 C CA . THR A 1 909 ? -15.891 -0.767 9.267 1.00 91.88 909 THR A CA 1
ATOM 7130 C C . THR A 1 909 ? -15.334 -0.510 10.662 1.00 91.88 909 THR A C 1
ATOM 7132 O O . THR A 1 909 ? -15.456 -1.376 11.522 1.00 91.88 909 THR A O 1
ATOM 7135 N N . ILE A 1 910 ? -14.823 0.692 10.949 1.00 94.38 910 ILE A N 1
ATOM 7136 C CA . ILE A 1 910 ? -14.302 1.027 12.284 1.00 94.38 910 ILE A CA 1
ATOM 7137 C C . ILE A 1 910 ? -15.409 1.022 13.350 1.00 94.38 910 ILE A C 1
ATOM 7139 O O . ILE A 1 910 ? -15.203 0.494 14.446 1.00 94.38 910 ILE A O 1
ATOM 7143 N N . ALA A 1 911 ? -16.585 1.582 13.060 1.00 92.44 911 ALA A N 1
ATOM 7144 C CA . ALA A 1 911 ? -17.684 1.661 14.019 1.00 92.44 911 ALA A CA 1
ATOM 7145 C C . ALA A 1 911 ? -18.219 0.267 14.398 1.00 92.44 911 ALA A C 1
ATOM 7147 O O . ALA A 1 911 ? -18.298 -0.061 15.589 1.00 92.44 911 ALA A O 1
ATOM 7148 N N . ALA A 1 912 ? -18.521 -0.582 13.413 1.00 90.19 912 ALA A N 1
ATOM 7149 C CA . ALA A 1 912 ? -19.160 -1.877 13.643 1.00 90.19 912 ALA A CA 1
ATOM 7150 C C . ALA A 1 912 ? -18.161 -3.025 13.872 1.00 90.19 912 ALA A C 1
ATOM 7152 O O . ALA A 1 912 ? -18.382 -3.877 14.736 1.00 90.19 912 ALA A O 1
ATOM 7153 N N . ASN A 1 913 ? -17.064 -3.058 13.111 1.00 91.81 913 ASN A N 1
ATOM 7154 C CA . ASN A 1 913 ? -16.136 -4.188 13.032 1.00 91.81 913 ASN A CA 1
ATOM 7155 C C . ASN A 1 913 ? -14.664 -3.726 12.980 1.00 91.81 913 ASN A C 1
ATOM 7157 O O . ASN A 1 913 ? -13.976 -3.989 11.993 1.00 91.81 913 ASN A O 1
ATOM 7161 N N . PRO A 1 914 ? -14.133 -3.075 14.032 1.00 94.25 914 PRO A N 1
ATOM 7162 C CA . PRO A 1 914 ? -12.780 -2.508 13.997 1.00 94.25 914 PRO A CA 1
ATOM 7163 C C . PRO A 1 914 ? -11.672 -3.542 13.746 1.00 94.25 914 PRO A C 1
ATOM 7165 O O . PRO A 1 914 ? -10.608 -3.176 13.263 1.00 94.25 914 PRO A O 1
ATOM 7168 N N . ALA A 1 915 ? -11.920 -4.826 14.025 1.00 92.88 915 ALA A N 1
ATOM 7169 C CA . ALA A 1 915 ? -10.996 -5.921 13.728 1.00 92.88 915 ALA A CA 1
ATOM 7170 C C . ALA A 1 915 ? -10.866 -6.245 12.226 1.00 92.88 915 ALA A C 1
ATOM 7172 O O . ALA A 1 915 ? -9.953 -6.973 11.860 1.00 92.88 915 ALA A O 1
ATOM 7173 N N . LEU A 1 916 ? -11.776 -5.753 11.376 1.00 91.69 916 LEU A N 1
ATOM 7174 C CA . LEU A 1 916 ? -11.776 -5.988 9.925 1.00 91.69 916 LEU A CA 1
ATOM 7175 C C . LEU A 1 916 ? -11.127 -4.872 9.116 1.00 91.69 916 LEU A C 1
ATOM 7177 O O . LEU A 1 916 ? -11.022 -5.001 7.900 1.00 91.69 916 LEU A O 1
ATOM 7181 N N . ILE A 1 917 ? -10.717 -3.782 9.764 1.00 90.81 917 ILE A N 1
ATOM 7182 C CA . ILE A 1 917 ? -10.051 -2.696 9.059 1.00 90.81 917 ILE A CA 1
ATOM 7183 C C . ILE A 1 917 ? -8.713 -3.194 8.502 1.00 90.81 917 ILE A C 1
ATOM 7185 O O . ILE A 1 917 ? -7.898 -3.796 9.209 1.00 90.81 917 ILE A O 1
ATOM 7189 N N . SER A 1 918 ? -8.507 -2.974 7.213 1.00 84.31 918 SER A N 1
ATOM 7190 C CA . SER A 1 918 ? -7.327 -3.428 6.490 1.00 84.31 918 SER A CA 1
ATOM 7191 C C . SER A 1 918 ? -6.367 -2.272 6.217 1.00 84.31 918 SER A C 1
ATOM 7193 O O . SER A 1 918 ? -6.703 -1.095 6.368 1.00 84.31 918 SER A O 1
ATOM 7195 N N . ASP A 1 919 ? -5.155 -2.609 5.778 1.00 79.19 919 ASP A N 1
ATOM 7196 C CA . ASP A 1 919 ? -4.222 -1.607 5.258 1.00 79.19 919 ASP A CA 1
ATOM 7197 C C . ASP A 1 919 ? -4.801 -0.924 3.991 1.00 79.19 919 ASP A C 1
ATOM 7199 O O . ASP A 1 919 ? -4.570 0.263 3.780 1.00 79.19 919 ASP A O 1
ATOM 7203 N N . GLU A 1 920 ? -5.638 -1.622 3.205 1.00 75.38 920 GLU A N 1
ATOM 7204 C CA . GLU A 1 920 ? -6.342 -1.069 2.035 1.00 75.38 920 GLU A CA 1
ATOM 7205 C C . GLU A 1 920 ? -7.265 0.080 2.415 1.00 75.38 920 GLU A C 1
ATOM 7207 O O . GLU A 1 920 ? -7.291 1.105 1.742 1.00 75.38 920 GLU A O 1
ATOM 7212 N N . ASP A 1 921 ? -8.021 -0.089 3.501 1.00 83.81 921 ASP A N 1
ATOM 7213 C CA . ASP A 1 921 ? -8.989 0.910 3.934 1.00 83.81 921 ASP A CA 1
ATOM 7214 C C . ASP A 1 921 ? -8.263 2.207 4.348 1.00 83.81 921 ASP A C 1
ATOM 7216 O O . ASP A 1 921 ? -8.737 3.304 4.047 1.00 83.81 921 ASP A O 1
ATOM 7220 N N . PHE A 1 922 ? -7.070 2.100 4.952 1.00 84.62 922 PHE A N 1
ATOM 7221 C CA . PHE A 1 922 ? -6.207 3.252 5.239 1.00 84.62 922 PHE A CA 1
ATOM 7222 C C . PHE A 1 922 ? -5.612 3.873 3.971 1.00 84.62 922 PHE A C 1
ATOM 7224 O O . PHE A 1 922 ? -5.666 5.092 3.826 1.00 84.62 922 PHE A O 1
ATOM 7231 N N . TYR A 1 923 ? -5.117 3.074 3.021 1.00 76.44 923 TYR A N 1
ATOM 7232 C CA . TYR A 1 923 ? -4.611 3.603 1.748 1.00 76.44 923 TYR A CA 1
ATOM 7233 C C . TYR A 1 923 ? -5.706 4.282 0.916 1.00 76.44 923 TYR A C 1
ATOM 7235 O O . TYR A 1 923 ? -5.458 5.304 0.274 1.00 76.44 923 TYR A O 1
ATOM 7243 N N . ALA A 1 924 ? -6.931 3.754 0.948 1.00 75.06 924 ALA A N 1
ATOM 7244 C CA . ALA A 1 924 ? -8.085 4.371 0.311 1.00 75.06 924 ALA A CA 1
ATOM 7245 C C . ALA A 1 924 ? -8.381 5.740 0.941 1.00 75.06 924 ALA A C 1
ATOM 7247 O O . ALA A 1 924 ? -8.553 6.717 0.213 1.00 75.06 924 ALA A O 1
ATOM 7248 N N . MET A 1 925 ? -8.349 5.848 2.272 1.00 84.44 925 MET A N 1
ATOM 7249 C CA . MET A 1 925 ? -8.472 7.135 2.965 1.00 84.44 925 MET A CA 1
ATOM 7250 C C . MET A 1 925 ? -7.322 8.098 2.620 1.00 84.44 925 MET A C 1
ATOM 7252 O O . MET A 1 925 ? -7.579 9.253 2.285 1.00 84.44 925 MET A O 1
ATOM 7256 N N . GLN A 1 926 ? -6.072 7.625 2.592 1.00 83.62 926 GLN A N 1
ATOM 7257 C CA . GLN A 1 926 ? -4.898 8.428 2.210 1.00 83.62 926 GLN A CA 1
ATOM 7258 C C . GLN A 1 926 ? -4.931 8.896 0.744 1.00 83.62 926 GLN A C 1
ATOM 7260 O O . GLN A 1 926 ? -4.301 9.887 0.384 1.00 83.62 926 GLN A O 1
ATOM 7265 N N . SER A 1 927 ? -5.697 8.222 -0.122 1.00 77.25 927 SER A N 1
ATOM 7266 C CA . SER A 1 927 ? -5.903 8.668 -1.506 1.00 77.25 927 SER A CA 1
ATOM 7267 C C . SER A 1 927 ? -6.804 9.903 -1.626 1.00 77.25 927 SER A C 1
ATOM 7269 O O . SER A 1 927 ? -6.800 10.570 -2.663 1.00 77.25 927 SER A O 1
ATOM 7271 N N . ILE A 1 928 ? -7.571 10.223 -0.576 1.00 82.62 928 ILE A N 1
ATOM 7272 C CA . ILE A 1 928 ? -8.544 11.322 -0.581 1.00 82.62 928 ILE A CA 1
ATOM 7273 C C . ILE A 1 928 ? -8.241 12.423 0.439 1.00 82.62 928 ILE A C 1
ATOM 7275 O O . ILE A 1 928 ? -8.771 13.524 0.288 1.00 82.62 928 ILE A O 1
ATOM 7279 N N . MET A 1 929 ? -7.397 12.160 1.441 1.00 87.69 929 MET A N 1
ATOM 7280 C CA . MET A 1 929 ? -6.980 13.129 2.459 1.00 87.69 929 MET A CA 1
ATOM 7281 C C . MET A 1 929 ? -5.595 12.792 3.041 1.00 87.69 929 MET A C 1
ATOM 7283 O O . MET A 1 929 ? -5.124 11.670 2.905 1.00 87.69 929 MET A O 1
ATOM 7287 N N . ASP A 1 930 ? -4.934 13.764 3.675 1.00 85.56 930 ASP A N 1
ATOM 7288 C CA . ASP A 1 930 ? -3.623 13.567 4.314 1.00 85.56 930 ASP A CA 1
ATOM 7289 C C . ASP A 1 930 ? -3.710 12.786 5.638 1.00 85.56 930 ASP A C 1
ATOM 7291 O O . ASP A 1 930 ? -4.778 12.665 6.238 1.00 85.56 930 ASP A O 1
ATOM 7295 N N . ASP A 1 931 ? -2.569 12.278 6.120 1.00 87.81 931 ASP A N 1
ATOM 7296 C CA . ASP A 1 931 ? -2.483 11.442 7.330 1.00 87.81 931 ASP A CA 1
ATOM 7297 C C . ASP A 1 931 ? -3.151 12.080 8.549 1.00 87.81 931 ASP A C 1
ATOM 7299 O O . ASP A 1 931 ? -3.797 11.392 9.340 1.00 87.81 931 ASP A O 1
ATOM 7303 N N . LYS A 1 932 ? -3.032 13.405 8.690 1.00 91.75 932 LYS A N 1
ATOM 7304 C CA . LYS A 1 932 ? -3.676 14.136 9.777 1.00 91.75 932 LYS A CA 1
ATOM 7305 C C . LYS A 1 932 ? -5.192 14.026 9.689 1.00 91.75 932 LYS A C 1
ATOM 7307 O O . LYS A 1 932 ? -5.820 13.621 10.663 1.00 91.75 932 LYS A O 1
ATOM 7312 N N . ARG A 1 933 ? -5.788 14.305 8.527 1.00 95.75 933 ARG A N 1
ATOM 7313 C CA . ARG A 1 933 ? -7.237 14.161 8.343 1.00 95.75 933 ARG A CA 1
ATOM 7314 C C . ARG A 1 933 ? -7.699 12.707 8.405 1.00 95.75 933 ARG A C 1
ATOM 7316 O O . ARG A 1 933 ? -8.792 12.468 8.911 1.00 95.75 933 ARG A O 1
ATOM 7323 N N . VAL A 1 934 ? -6.880 11.734 7.989 1.00 95.81 934 VAL A N 1
ATOM 7324 C CA . VAL A 1 934 ? -7.179 10.305 8.207 1.00 95.81 934 VAL A CA 1
ATOM 7325 C C . VAL A 1 934 ? -7.254 9.998 9.704 1.00 95.81 934 VAL A C 1
ATOM 7327 O O . VAL A 1 934 ? -8.231 9.402 10.157 1.00 95.81 934 VAL A O 1
ATOM 7330 N N . ALA A 1 935 ? -6.269 10.439 10.491 1.00 96.44 935 ALA A N 1
ATOM 7331 C CA . ALA A 1 935 ? -6.282 10.279 11.942 1.00 96.44 935 ALA A CA 1
ATOM 7332 C C . ALA A 1 935 ? -7.504 10.971 12.572 1.00 96.44 935 ALA A C 1
ATOM 7334 O O . ALA A 1 935 ? -8.204 10.372 13.387 1.00 96.44 935 ALA A O 1
ATOM 7335 N N . GLU A 1 936 ? -7.827 12.196 12.158 1.00 97.44 936 GLU A N 1
ATOM 7336 C CA . GLU A 1 936 ? -9.038 12.883 12.610 1.00 97.44 936 GLU A CA 1
ATOM 7337 C C . GLU A 1 936 ? -10.315 12.109 12.254 1.00 97.44 936 GLU A C 1
ATOM 7339 O O . GLU A 1 936 ? -11.189 11.966 13.106 1.00 97.44 936 GLU A O 1
ATOM 7344 N N . ALA A 1 937 ? -10.420 11.536 11.051 1.00 97.94 937 ALA A N 1
ATOM 7345 C CA . ALA A 1 937 ? -11.566 10.722 10.648 1.00 97.94 937 ALA A CA 1
ATOM 7346 C C . ALA A 1 937 ? -11.712 9.459 11.516 1.00 97.94 937 ALA A C 1
ATOM 7348 O O . ALA A 1 937 ? -12.823 9.134 11.952 1.00 97.94 937 ALA A O 1
ATOM 7349 N N . VAL A 1 938 ? -10.605 8.779 11.846 1.00 98.06 938 VAL A N 1
ATOM 7350 C CA . VAL A 1 938 ? -10.608 7.673 12.822 1.00 98.06 938 VAL A CA 1
ATOM 7351 C C . VAL A 1 938 ? -11.105 8.182 14.175 1.00 98.06 938 VAL A C 1
ATOM 7353 O O . VAL A 1 938 ? -12.021 7.595 14.753 1.00 98.06 938 VAL A O 1
ATOM 7356 N N . TYR A 1 939 ? -10.552 9.292 14.674 1.00 98.00 939 TYR A N 1
ATOM 7357 C CA . TYR A 1 939 ? -10.909 9.853 15.976 1.00 98.00 939 TYR A CA 1
ATOM 7358 C C . TYR A 1 939 ? -12.387 10.250 16.061 1.00 98.00 939 TYR A C 1
ATOM 7360 O O . TYR A 1 939 ? -13.069 9.837 17.000 1.00 98.00 939 TYR A O 1
ATOM 7368 N N . VAL A 1 940 ? -12.918 10.954 15.061 1.00 98.12 940 VAL A N 1
ATOM 7369 C CA . VAL A 1 940 ? -14.342 11.313 14.964 1.00 98.12 940 VAL A CA 1
ATOM 7370 C C . VAL A 1 940 ? -15.210 10.053 14.964 1.00 98.12 940 VAL A C 1
ATOM 7372 O O . VAL A 1 940 ? -16.180 9.986 15.717 1.00 98.12 940 VAL A O 1
ATOM 7375 N N . THR A 1 941 ? -14.820 9.012 14.220 1.00 98.06 941 THR A N 1
ATOM 7376 C CA . THR A 1 941 ? -15.531 7.719 14.223 1.00 98.06 941 THR A CA 1
ATOM 7377 C C . THR A 1 941 ? -15.537 7.087 15.618 1.00 98.06 941 THR A C 1
ATOM 7379 O O . THR A 1 941 ? -16.546 6.532 16.055 1.00 98.06 941 THR A O 1
ATOM 7382 N N . THR A 1 942 ? -14.438 7.204 16.372 1.00 97.19 942 THR A N 1
ATOM 7383 C CA . THR A 1 942 ? -14.378 6.692 17.750 1.00 97.19 942 THR A CA 1
ATOM 7384 C C . THR A 1 942 ? -15.308 7.438 18.704 1.00 97.19 942 THR A C 1
ATOM 7386 O O . THR A 1 942 ? -15.927 6.804 19.560 1.00 97.19 942 THR A O 1
ATOM 7389 N N . GLN A 1 943 ? -15.436 8.761 18.551 1.00 97.69 943 GLN A N 1
ATOM 7390 C CA . GLN A 1 943 ? -16.331 9.570 19.378 1.00 97.69 943 GLN A CA 1
ATOM 7391 C C . GLN A 1 943 ? -17.798 9.336 19.002 1.00 97.69 943 GLN A C 1
ATOM 7393 O O . GLN A 1 943 ? -18.631 9.209 19.896 1.00 97.69 943 GLN A O 1
ATOM 7398 N N . ALA A 1 944 ? -18.105 9.154 17.713 1.00 98.00 944 ALA A N 1
ATOM 7399 C CA . ALA A 1 944 ? -19.430 8.724 17.269 1.00 98.00 944 ALA A CA 1
ATOM 7400 C C . ALA A 1 944 ? -19.803 7.363 17.885 1.00 98.00 944 ALA A C 1
ATOM 7402 O O . ALA A 1 944 ? -20.863 7.216 18.484 1.00 98.00 944 ALA A O 1
ATOM 7403 N N . ALA A 1 945 ? -18.890 6.385 17.859 1.00 96.81 945 ALA A N 1
ATOM 7404 C CA . ALA A 1 945 ? -19.115 5.077 18.477 1.00 96.81 945 ALA A CA 1
ATOM 7405 C C . ALA A 1 945 ? -19.323 5.144 20.006 1.00 96.81 945 ALA A C 1
ATOM 7407 O O . ALA A 1 945 ? -20.088 4.336 20.547 1.00 96.81 945 ALA A O 1
ATOM 7408 N N . PHE A 1 946 ? -18.656 6.076 20.702 1.00 98.00 946 PHE A N 1
ATOM 7409 C CA . PHE A 1 946 ? -18.912 6.381 22.116 1.00 98.00 946 PHE A CA 1
ATOM 7410 C C . PHE A 1 946 ? -20.321 6.939 22.312 1.00 98.00 946 PHE A C 1
ATOM 7412 O O . PHE A 1 946 ? -21.082 6.405 23.118 1.00 98.00 946 PHE A O 1
ATOM 7419 N N . PHE A 1 947 ? -20.666 7.982 21.557 1.00 98.25 947 PHE A N 1
ATOM 7420 C CA . PHE A 1 947 ? -21.928 8.700 21.684 1.00 98.25 947 PHE A CA 1
ATOM 7421 C C . PHE A 1 947 ? -23.131 7.792 21.410 1.00 98.25 947 PHE A C 1
ATOM 7423 O O . PHE A 1 947 ? -24.078 7.761 22.195 1.00 98.25 947 PHE A O 1
ATOM 7430 N N . ASN A 1 948 ? -23.038 6.956 20.374 1.00 97.62 948 ASN A N 1
ATOM 7431 C CA . ASN A 1 948 ? -24.038 5.945 20.037 1.00 97.62 948 ASN A CA 1
ATOM 7432 C C . ASN A 1 948 ? -24.331 5.006 21.215 1.00 97.62 948 ASN A C 1
ATOM 7434 O O . ASN A 1 948 ? -25.480 4.781 21.582 1.00 97.62 948 ASN A O 1
ATOM 7438 N N . ARG A 1 949 ? -23.276 4.465 21.837 1.00 97.25 949 ARG A N 1
ATOM 7439 C CA . ARG A 1 949 ? -23.399 3.508 22.948 1.00 97.25 949 ARG A CA 1
ATOM 7440 C C . ARG A 1 949 ? -23.915 4.167 24.216 1.00 97.25 949 ARG A C 1
ATOM 7442 O O . ARG A 1 949 ? -24.725 3.569 24.910 1.00 97.25 949 ARG A O 1
ATOM 7449 N N . LEU A 1 950 ? -23.447 5.378 24.515 1.00 97.75 950 LEU A N 1
ATOM 7450 C CA . LEU A 1 950 ? -23.892 6.141 25.677 1.00 97.75 950 LEU A CA 1
ATOM 7451 C C . LEU A 1 950 ? -25.403 6.388 25.627 1.00 97.75 950 LEU A C 1
ATOM 7453 O O . LEU A 1 950 ? -26.109 6.121 26.598 1.00 97.75 950 LEU A O 1
ATOM 7457 N N . THR A 1 951 ? -25.874 6.898 24.492 1.00 96.69 951 THR A N 1
ATOM 7458 C CA . THR A 1 951 ? -27.235 7.421 24.334 1.00 96.69 951 THR A CA 1
ATOM 7459 C C . THR A 1 951 ? -28.276 6.309 24.217 1.00 96.69 951 THR A C 1
ATOM 7461 O O . THR A 1 951 ? -29.312 6.379 24.878 1.00 96.69 951 THR A O 1
ATOM 7464 N N . GLU A 1 952 ? -27.984 5.223 23.493 1.00 95.12 952 GLU A N 1
ATOM 7465 C CA . GLU A 1 952 ? -28.912 4.086 23.417 1.00 95.12 952 GLU A CA 1
ATOM 7466 C C . GLU A 1 952 ? -28.925 3.229 24.677 1.00 95.12 952 GLU A C 1
ATOM 7468 O O . GLU A 1 952 ? -29.997 2.803 25.103 1.00 95.12 952 GLU A O 1
ATOM 7473 N N . ALA A 1 953 ? -27.774 3.010 25.327 1.00 96.62 953 ALA A N 1
ATOM 7474 C CA . ALA A 1 953 ? -27.745 2.216 26.557 1.00 96.62 953 ALA A CA 1
ATOM 7475 C C . ALA A 1 953 ? -28.525 2.870 27.704 1.00 96.62 953 ALA A C 1
ATOM 7477 O O . ALA A 1 953 ? -28.934 2.188 28.638 1.00 96.62 953 ALA A O 1
ATOM 7478 N N . THR A 1 954 ? -28.727 4.186 27.643 1.00 96.81 954 THR A N 1
ATOM 7479 C CA . THR A 1 954 ? -29.504 4.945 28.630 1.00 96.81 954 THR A CA 1
ATOM 7480 C C . THR A 1 954 ? -30.911 5.302 28.150 1.00 96.81 954 THR A C 1
ATOM 7482 O O . THR A 1 954 ? -31.687 5.834 28.941 1.00 96.81 954 THR A O 1
ATOM 7485 N N . GLN A 1 955 ? -31.254 4.971 26.896 1.00 95.62 955 GLN A N 1
ATOM 7486 C CA . GLN A 1 955 ? -32.503 5.330 26.213 1.00 95.62 955 GLN A CA 1
ATOM 7487 C C . GLN A 1 955 ? -32.899 6.796 26.420 1.00 95.62 955 GLN A C 1
ATOM 7489 O O . GLN A 1 955 ? -34.036 7.101 26.784 1.00 95.62 955 GLN A O 1
ATOM 7494 N N . LEU A 1 956 ? -31.956 7.715 26.200 1.00 96.19 956 LEU A N 1
ATOM 7495 C CA . LEU A 1 956 ? -32.252 9.140 26.338 1.00 96.19 956 LEU A CA 1
ATOM 7496 C C . LEU A 1 956 ? -33.360 9.570 25.358 1.00 96.19 956 LEU A C 1
ATOM 7498 O O . LEU A 1 956 ? -33.369 9.107 24.209 1.00 96.19 956 LEU A O 1
ATOM 7502 N N . PRO A 1 957 ? -34.285 10.446 25.788 1.00 96.44 957 PRO A N 1
ATOM 7503 C CA . PRO A 1 957 ? -35.257 11.057 24.901 1.00 96.44 957 PRO A CA 1
ATOM 7504 C C . PRO A 1 957 ? -34.589 12.093 24.014 1.00 96.44 957 PRO A C 1
ATOM 7506 O O . PRO A 1 957 ? -33.927 12.990 24.524 1.00 96.44 957 PRO A O 1
ATOM 7509 N N . LEU A 1 958 ? -34.783 11.990 22.700 1.00 95.75 958 LEU A N 1
ATOM 7510 C CA . LEU A 1 958 ? -34.273 12.991 21.762 1.00 95.75 958 LEU A CA 1
ATOM 7511 C C . LEU A 1 958 ? -34.949 14.343 22.028 1.00 95.75 958 LEU A C 1
ATOM 7513 O O . LEU A 1 958 ? -36.161 14.473 21.861 1.00 95.75 958 LEU A O 1
ATOM 7517 N N . GLU A 1 959 ? -34.171 15.337 22.454 1.00 93.38 959 GLU A N 1
ATOM 7518 C CA . GLU A 1 959 ? -34.666 16.700 22.653 1.00 93.38 959 GLU A CA 1
ATOM 7519 C C . GLU A 1 959 ? -35.142 17.359 21.349 1.00 93.38 959 GLU A C 1
ATOM 7521 O O . GLU A 1 959 ? -34.794 16.952 20.237 1.00 93.38 959 GLU A O 1
ATOM 7526 N N . ALA A 1 960 ? -35.930 18.428 21.489 1.00 86.56 960 ALA A N 1
ATOM 7527 C CA . ALA A 1 960 ? -36.245 19.302 20.371 1.00 86.56 960 ALA A CA 1
ATOM 7528 C C . ALA A 1 960 ? -34.967 20.027 19.926 1.00 86.56 960 ALA A C 1
ATOM 7530 O O . ALA A 1 960 ? -34.501 20.952 20.585 1.00 86.56 960 ALA A O 1
ATOM 7531 N N . LEU A 1 961 ? -34.393 19.584 18.811 1.00 80.56 961 LEU A N 1
ATOM 7532 C CA . LEU A 1 961 ? -33.270 20.261 18.173 1.00 80.56 961 LEU A CA 1
ATOM 7533 C C . LEU A 1 961 ? -33.826 21.444 17.364 1.00 80.56 961 LEU A C 1
ATOM 7535 O O . LEU A 1 961 ? -34.718 21.243 16.535 1.00 80.56 961 LEU A O 1
ATOM 7539 N N . ASP A 1 962 ? -33.334 22.661 17.621 1.00 60.56 962 ASP A N 1
ATOM 7540 C CA . ASP A 1 962 ? -33.775 23.878 16.920 1.00 60.56 962 ASP A CA 1
ATOM 7541 C C . ASP A 1 962 ? -33.716 23.692 15.394 1.00 60.56 962 ASP A C 1
ATOM 7543 O O . ASP A 1 962 ? -32.783 23.082 14.874 1.00 60.56 962 ASP A O 1
ATOM 7547 N N . ARG A 1 963 ? -34.740 24.167 14.673 1.00 36.31 963 ARG A N 1
ATOM 7548 C CA . ARG A 1 963 ? -34.881 23.955 13.220 1.00 36.31 963 ARG A CA 1
ATOM 7549 C C . ARG A 1 963 ? -33.850 24.694 12.381 1.00 36.31 963 ARG A C 1
ATOM 7551 O O . ARG A 1 963 ? -33.612 25.889 12.658 1.00 36.31 963 ARG A O 1
#

Foldseek 3Di:
DDDDDDDDDDDDDDDDDDDPPDPDPDPVPFQAFDWQFFFPLVLQVVLQCLQVWDWLFDADDDDPVNCVVCPVPVVFPVSRLCVPFVVLLFDPPDDDPPDDDDPDDDDDDDDDDDDDDDDDDDDDDDDDDDDPDPDDDDDAPFQPLQPADRLLLLLLLLLLCSQLVLSPSNQVSVLVNVVVVDDPVNSLCSFAPLVPDDQLSSLLSVLSLCLRAPLLPQDLVSLVSNVVPDDLSNVLSSLLSSLLSLLVSLLCLLRSGGDHQFGGHNQDPPDDDPDDPDPDPPTDTSGSSGDDDPVRRPHTGPRYDADPPDPPDRTHRDDGDQDQFDDPVVLVVLLVVLQVWDFSRDFADQVLLCVLAVVQVVQLDGRFRLSRSLSVRSRVSNSLVVSLVSLCPDRDDDNLLLLLLQCLLCRRSVLSQSNLVSVLSNVVVVDDPVRSCCSSDQCPVPDQLSNLLSVQLNQSSNHSSNRGSNSLNSNCVRVNSNVSSSSSSSSSSSSSVSSSRVNRSHRHDCRPVNLDLDWAAWALVQLLVVLLVLLVWDFLFDQDDDDPVNVVVVVVQVVVCVVPVDQRPPPQPPSLLRVCCVQPVFLVRDPVVVVVCSVVVPDPQDPQRDDPLLLLLLLCLLCQALVQSQSNLVSVLVNVVVVNASQNVLCSFFPCVVDDLLSSLLSVLLLCLRAPLVPFDLVSLVSNVVRDPQLVSLSSLLSSLLSSLVSLQRRLRSRGHRNRGHSPHDYDPVRRQGTGPRYQDDPPDDHGTHAGHADDFDQFDDPVVLVVLLVVLLVWDFSGDFAQLVLLLVLCVVLVHDSVCSLPRLSRSLVSVSPSSSVLVSSVRSLVVTDDADLVLLLLLLCLLCRRSVLSLSNNVSVVSVVVVVDDPVNSVVLSVLADPDPDDPDDDDPVSLLSSLSSNLLSCSSNRSSRNTSVSSSSNSVPDPSSNSSSSSSSSSSSSSVSSSCSNRSHNRGPDDD

Radius of gyration: 37.43 Å; chains: 1; bounding box: 88×100×111 Å